Protein AF-0000000087560382 (afdb_homodimer)

pLDDT: mean 74.86, std 24.75, range [15.13, 96.69]

Secondary structure (DSSP, 8-state):
--TT-TT-GGGGGG-------------------------------------------------GGGGGGGS------HHHHHHHHHHHHHHHHHHHHHHTTTGGGTT--SS--------HHHHHHHHHHHHHHHHHHTT--HHHHHHHHHHHHHHHHHHHHHHHHHHHHHHHHHHT---HHHHHHHHHHHHHHHHHHHHHHHHHHHHHHHHHHHHHHHHHHHHHHHHHHS-HHHHHHS-HHHHHHIIIIIHHHHHHIIIIIHHHHHHHHHHHHHHHHHHHHH-HHHHHHHHHHHHHHHHHHHHHHHHHHHHHHHHHHHHHHHHHHHHHHHHTHHHHHHTT-HHHHHHHHHHHHHHHHHHHHHHHHHHHHHHHHHHHHHHHHHHHHHHHHHHHHHTTSS-HHHHHHHHHHHHHHHHHHHSHHHHHHHHHHHHHHHHHHHHHHHPPPSS---S---HHHHHHHHHHHHHS-TT----SEEEEEEEE--TT-SS-SEEEEEEEE-TT-EEEEEESTTSSHHHHHHHHTTSS--SEEEEEETTEEGGGS-HHHHHHHEEEE-SS----SEEHHHHHTTTPPP-EE-TTT--EE--HHHHHHHHHHHHHTT---SGGG-TT---TT-EESTTSBPPPHHHHHHHHHHHHHTT--SEEEEESTTTT--HHHHHHHHHHHHHHHHTSSEEEEE-S-HHHHHHTT--EEEEEETTEEEEEE-HHHHHH-TT-HHHHHHHHTT-------------/---------S-----------------------------------------------------GGGGSTTS------HHHHHHHHHHHHHHHHHHHHHHTTTGGGTT-SSS--------HHHHHHHHHHHHHHHHHHTT--HHHHHHHHHHHHHHHHHHHHHHHHHHHHHHHHHHT---HHHHHHHHHHHHHHHHHHHHHHHHHHHHHHHHHHHHHHHHHHHHHHHHHHS-HHHHHHS-HHHHHHIIIIIHHHHHHIIIIIHHHHHHHHHHHHHHHHHHHHH-HHHHHHHHHHHHHHHHHHHHHHHHHHHHHHHHHHHHHHHHHHHHHHHHTHHHHHHTT-HHHHHHHHHHHHHHHHHHHHHHHHHHHHHHHHHHHHHHHHHHHHHHHHHHHHHHTSS-HHHHHHHHHHHHHHHHHHHSHHHHHHHHHHHHHHHHHHHHHHHPPPSS---S---HHHHHHHHHHHHHS-TT----SEEEEEEEE--TT-SS-SEEEEEEEE-TT-EEEEEESTTSSHHHHHHHHTTSS--SEEEEEETTEEGGGS-HHHHHHHEEEE-SS----SEEHHHHHTTTPPP-EE-TTT--EE--HHHHHHHHHHHHHTT---SGGG-TT---TT-EESTTSBPPPHHHHHHHHHHHHHTT--SEEEEESTTTT--HHHHHHHHHHHHHHHHTSSEEEEE-S-HHHHHHTT--EEEEEETTEEEEEE-HHHHHH-TT-HHHHHHHHTT-------------

Solvent-accessible surface area (backbone atoms only — not comparable to full-atom values): 80606 Å² total; per-residue (Å²): 138,78,90,75,68,91,81,65,70,93,69,63,81,76,66,78,78,76,81,75,70,86,89,78,89,69,84,69,91,77,90,92,86,90,85,89,80,85,80,89,86,88,83,77,92,82,92,79,85,83,86,80,80,88,71,82,78,82,75,74,79,67,66,71,80,62,66,72,74,64,71,80,86,76,81,67,56,77,67,61,50,52,50,52,47,31,50,47,47,45,52,44,43,51,50,34,57,70,59,40,78,62,60,78,63,64,79,67,62,80,66,78,76,64,78,73,78,65,47,74,62,51,45,44,47,51,39,48,60,44,40,58,46,44,44,59,54,34,54,64,51,60,83,42,52,51,55,21,50,50,23,37,54,52,18,26,50,30,55,48,48,36,40,52,25,48,26,46,39,50,29,36,28,31,48,53,57,82,57,64,66,61,48,54,49,25,43,50,50,32,47,51,33,43,44,50,21,20,49,22,44,14,50,20,50,17,34,24,34,37,50,9,50,51,22,32,49,44,42,40,47,51,37,54,42,40,56,62,55,39,30,53,66,55,58,75,73,43,54,63,65,58,52,49,43,46,54,53,55,31,36,46,38,44,17,40,34,50,29,44,35,49,49,51,45,52,36,24,49,45,29,30,53,51,21,46,51,53,31,45,69,74,40,48,74,61,34,51,53,52,50,51,46,52,49,51,44,50,48,54,51,49,57,47,49,54,51,52,48,56,53,48,54,53,44,49,53,36,49,49,51,28,48,49,49,50,50,50,51,57,73,40,40,66,59,30,58,50,36,48,24,53,67,58,53,38,49,52,36,40,52,36,47,47,57,37,47,56,53,47,43,37,50,21,45,48,48,15,49,48,47,23,52,46,44,40,51,51,42,52,44,52,45,49,50,54,51,49,42,36,55,42,27,67,68,63,79,44,60,28,49,55,47,46,25,43,55,44,30,50,52,51,30,52,60,31,56,68,60,41,65,64,37,48,54,52,43,53,54,21,48,58,36,39,52,57,51,48,51,52,48,66,52,72,44,87,61,58,59,54,71,84,70,58,70,60,58,56,52,49,50,52,49,46,52,68,65,52,53,96,81,59,89,60,41,41,37,38,37,43,48,23,21,33,60,58,89,87,52,88,64,52,41,29,50,59,32,70,49,77,38,39,74,72,39,30,34,36,36,33,51,58,90,82,12,29,60,68,56,54,56,35,45,76,68,55,50,50,78,55,78,35,58,48,50,27,50,69,78,39,49,54,71,68,40,43,59,68,58,47,32,57,34,39,35,73,32,54,59,77,59,80,65,59,68,37,27,45,44,52,56,38,45,54,50,58,79,65,81,32,62,37,84,88,76,67,41,76,32,73,46,70,68,52,55,53,44,46,48,50,22,22,40,55,22,67,51,29,53,56,77,90,61,26,80,81,70,48,44,58,75,37,46,24,29,75,96,36,50,81,67,54,70,55,53,38,44,26,45,42,46,14,28,44,45,62,61,55,23,45,32,42,36,31,37,32,72,51,73,86,44,53,73,69,50,32,52,47,47,51,53,19,48,51,57,45,53,72,57,30,40,26,37,44,30,33,42,84,57,69,72,55,42,68,76,66,62,44,59,33,33,37,33,29,51,80,14,26,75,78,46,75,43,38,57,71,63,41,41,63,34,84,89,34,69,62,24,49,56,32,47,72,70,70,50,72,68,79,75,77,79,78,78,72,73,77,130,145,67,91,74,87,70,100,73,74,98,68,70,94,62,88,75,82,68,87,71,83,91,81,88,82,89,80,87,78,84,79,92,80,85,87,84,91,83,90,83,83,73,87,80,91,81,90,75,80,83,86,77,78,86,76,78,77,79,73,75,76,66,69,69,78,68,65,72,75,64,74,81,84,74,82,66,55,77,67,62,49,52,52,52,46,34,50,48,47,45,52,43,42,51,50,33,57,70,60,40,76,62,58,77,65,64,78,64,63,81,66,78,77,64,79,74,78,64,48,74,62,52,46,46,48,50,40,48,61,47,39,57,46,44,45,60,53,33,53,65,50,60,81,42,52,51,54,20,50,50,23,36,54,50,18,27,49,30,54,49,48,36,39,50,25,49,26,44,40,49,28,36,26,30,47,54,57,82,58,64,64,61,49,52,50,25,42,51,49,30,47,52,32,44,42,51,20,20,49,22,44,12,49,20,51,16,34,25,33,39,50,10,51,50,22,33,50,45,43,40,46,51,36,55,41,42,55,62,54,41,30,52,66,54,58,74,73,42,56,63,69,59,54,49,43,45,54,51,54,32,36,46,38,44,19,40,33,52,29,44,35,48,48,52,41,51,36,25,48,47,28,30,53,51,20,48,52,52,32,45,70,72,41,47,75,61,34,52,52,52,50,52,48,52,50,51,45,51,50,54,49,49,56,48,49,54,50,51,47,56,53,48,55,52,44,51,52,36,50,50,52,30,49,49,48,51,50,50,50,56,75,40,39,66,60,32,57,50,35,48,24,52,66,59,54,38,47,53,37,39,52,37,47,48,57,36,47,58,53,49,43,40,50,21,47,48,49,14,50,49,47,24,52,47,44,39,52,51,40,51,44,51,46,49,51,53,51,50,42,34,54,42,28,69,70,62,80,44,60,29,50,55,48,45,24,44,56,46,31,51,50,52,29,53,59,31,56,67,60,41,65,66,37,48,56,52,42,52,54,23,48,59,35,40,50,57,50,49,50,51,48,67,54,72,44,87,61,60,59,54,80,81,69,57,71,60,56,56,52,49,49,52,48,45,53,67,65,50,52,96,80,60,87,61,41,41,37,37,36,43,48,24,22,33,60,58,89,86,52,89,63,53,40,29,49,59,31,70,47,77,38,37,74,71,39,30,34,37,36,33,51,59,90,82,12,28,61,69,57,53,55,36,43,76,69,56,50,49,77,56,78,36,55,48,48,25,52,70,76,39,50,56,72,69,39,42,60,65,58,47,32,59,33,37,36,72,32,55,59,76,57,79,66,59,70,38,28,44,46,54,56,36,45,53,50,57,79,63,80,31,64,38,84,89,77,68,42,77,32,71,45,71,67,54,54,52,44,48,50,50,21,22,39,57,21,68,54,28,53,55,76,90,59,25,80,79,70,47,45,58,74,34,47,25,28,73,96,36,49,83,67,52,70,55,54,38,44,26,45,41,46,14,28,42,46,62,59,56,22,45,33,42,37,31,38,32,72,52,74,87,42,53,75,68,49,33,52,49,47,52,53,20,47,51,58,44,52,73,58,30,40,28,37,44,30,34,42,84,56,70,71,55,42,66,76,65,64,44,59,32,32,37,33,29,51,81,14,26,76,78,45,77,41,37,56,72,62,42,41,65,35,84,88,32,68,63,24,50,56,31,48,74,71,70,50,71,69,79,74,77,79,78,79,75,72,77,130

InterPro domains:
  IPR003439 ABC transporter-like, ATP-binding domain [PF00005] (494-659)
  IPR003439 ABC transporter-like, ATP-binding domain [PS50893] (477-731)
  IPR003593 AAA+ ATPase domain [SM00382] (503-708)
  IPR011527 ABC transporter type 1, transmembrane domain [PF00664] (149-414)
  IPR011527 ABC transporter type 1, transmembrane domain [PS50929] (148-429)
  IPR017871 ABC transporter-like, conserved site [PS00211] (631-645)
  IPR027417 P-loop containing nucleoside triphosphate hydrolase [G3DSA:3.40.50.300] (469-741)
  IPR027417 P-loop containing nucleoside triphosphate hydrolase [SSF52540] (474-730)
  IPR036640 ABC transporter type 1, transmembrane domain superfamily [G3DSA:1.20.1560.10] (129-449)
  IPR036640 ABC transporter type 1, transmembrane domain superfamily [SSF90123] (132-445)
  IPR039421 Type 1 protein exporter [PTHR43394] (123-733)

Radius of gyration: 41.23 Å; Cα contacts (8 Å, |Δi|>4): 1978; chains: 2; bounding box: 98×140×102 Å

Nearest PDB structures (foldseek):
  7y49-assembly1_A  TM=8.148E-01  e=1.114E-29  Homo sapiens
  5och-assembly1_B  TM=7.428E-01  e=2.844E-29  Homo sapiens
  6uzl-assembly1_B  TM=8.589E-01  e=5.697E-23  Escherichia coli
  8rf1-assembly1_B  TM=7.001E-01  e=9.310E-23  Bacillus subtilis
  6pzi-assembly1_G  TM=7.769E-01  e=1.878E-18  Cricetus cricetus

Structure (mmCIF, N/CA/C/O backbone):
data_AF-0000000087560382-model_v1
#
loop_
_entity.id
_entity.type
_entity.pdbx_description
1 polymer 'ABC transporter'
#
loop_
_atom_site.group_PDB
_atom_site.id
_atom_site.type_symbol
_atom_site.label_atom_id
_atom_site.label_alt_id
_atom_site.label_comp_id
_atom_site.label_asym_id
_atom_site.label_entity_id
_atom_site.label_seq_id
_atom_site.pdbx_PDB_ins_code
_atom_site.Cartn_x
_atom_site.Cartn_y
_atom_site.Cartn_z
_atom_site.occupancy
_atom_site.B_iso_or_equiv
_atom_site.auth_seq_id
_atom_site.auth_comp_id
_atom_site.auth_asym_id
_atom_site.auth_atom_id
_atom_site.pdbx_PDB_model_num
ATOM 1 N N . MET A 1 1 ? -41.844 -50 -11.758 1 15.48 1 MET A N 1
ATOM 2 C CA . MET A 1 1 ? -41.969 -50 -10.305 1 15.48 1 MET A CA 1
ATOM 3 C C . MET A 1 1 ? -40.594 -49.781 -9.656 1 15.48 1 MET A C 1
ATOM 5 O O . MET A 1 1 ? -40.5 -49.125 -8.625 1 15.48 1 MET A O 1
ATOM 9 N N . LYS A 1 2 ? -39.625 -50.594 -9.992 1 17.7 2 LYS A N 1
ATOM 10 C CA . LYS A 1 2 ? -38.469 -51.062 -9.219 1 17.7 2 LYS A CA 1
ATOM 11 C C . LYS A 1 2 ? -37.438 -49.969 -9.039 1 17.7 2 LYS A C 1
ATOM 13 O O . LYS A 1 2 ? -36.406 -50.188 -8.406 1 17.7 2 LYS A O 1
ATOM 18 N N . ARG A 1 3 ? -37.375 -49.094 -9.891 1 17.84 3 ARG A N 1
ATOM 19 C CA . ARG A 1 3 ? -36.156 -48.438 -10.398 1 17.84 3 ARG A CA 1
ATOM 20 C C . ARG A 1 3 ? -35.562 -47.5 -9.367 1 17.84 3 ARG A C 1
ATOM 22 O O . ARG A 1 3 ? -34.75 -46.625 -9.711 1 17.84 3 ARG A O 1
ATOM 29 N N . ARG A 1 4 ? -36.062 -47.438 -8.008 1 18.39 4 ARG A N 1
ATO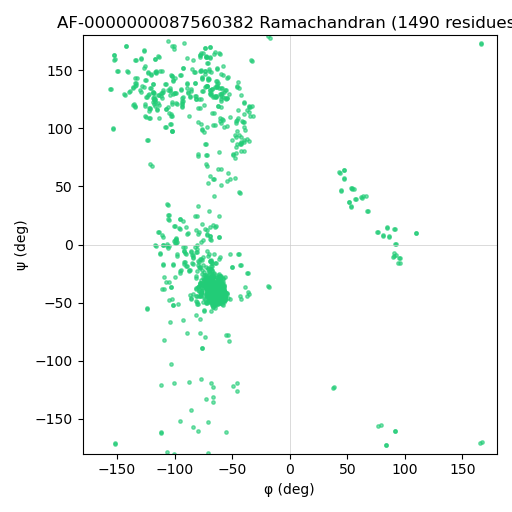M 30 C CA . ARG A 1 4 ? -36.188 -46.469 -6.922 1 18.39 4 ARG A CA 1
ATOM 31 C C . ARG A 1 4 ? -34.844 -46.281 -6.234 1 18.39 4 ARG A C 1
ATOM 33 O O . ARG A 1 4 ? -34.656 -45.312 -5.473 1 18.39 4 ARG A O 1
ATOM 40 N N . CYS A 1 5 ? -33.906 -47.281 -6.156 1 17.95 5 CYS A N 1
ATOM 41 C CA . CYS A 1 5 ? -33.156 -47.625 -4.949 1 17.95 5 CYS A CA 1
ATOM 42 C C . CYS A 1 5 ? -32.031 -46.625 -4.711 1 17.95 5 CYS A C 1
ATOM 44 O O . CYS A 1 5 ? -31.734 -46.281 -3.568 1 17.95 5 CYS A O 1
ATOM 46 N N . ILE A 1 6 ? -30.969 -46.5 -5.625 1 20.05 6 ILE A N 1
ATOM 47 C CA . ILE A 1 6 ? -29.594 -46.469 -5.145 1 20.05 6 ILE A CA 1
ATOM 48 C C . ILE A 1 6 ? -29.25 -45.062 -4.613 1 20.05 6 ILE A C 1
ATOM 50 O O . ILE A 1 6 ? -28.078 -44.688 -4.602 1 20.05 6 ILE A O 1
ATOM 54 N N . ALA A 1 7 ? -30.188 -44.125 -4.457 1 20.8 7 ALA A N 1
ATOM 55 C CA . ALA A 1 7 ? -29.984 -42.688 -4.227 1 20.8 7 ALA A CA 1
ATOM 56 C C . ALA A 1 7 ? -29.391 -42.438 -2.846 1 20.8 7 ALA A C 1
ATOM 58 O O . ALA A 1 7 ? -29.078 -41.281 -2.504 1 20.8 7 ALA A O 1
ATOM 59 N N . LEU A 1 8 ? -29.516 -43.406 -1.811 1 19.41 8 LEU A N 1
ATOM 60 C CA . LEU A 1 8 ? -29.656 -43.156 -0.381 1 19.41 8 LEU A CA 1
ATOM 61 C C . LEU A 1 8 ? -28.312 -42.75 0.234 1 19.41 8 LEU A C 1
ATOM 63 O O . LEU A 1 8 ? -28.266 -42.125 1.292 1 19.41 8 LEU A O 1
ATOM 67 N N . VAL A 1 9 ? -27.125 -43.375 -0.173 1 19.03 9 VAL A N 1
ATOM 68 C CA . VAL A 1 9 ? -26.188 -43.719 0.882 1 19.03 9 VAL A CA 1
ATOM 69 C C . VAL A 1 9 ? -25.594 -42.469 1.499 1 19.03 9 VAL A C 1
ATOM 71 O O . VAL A 1 9 ? -25.422 -42.375 2.719 1 19.03 9 VAL A O 1
ATOM 74 N N . LEU A 1 10 ? -24.938 -41.562 0.763 1 19.39 10 LEU A N 1
ATOM 75 C CA . LEU A 1 10 ? -23.828 -40.844 1.377 1 19.39 10 LEU A CA 1
ATOM 76 C C . LEU A 1 10 ? -24.328 -39.844 2.393 1 19.39 10 LEU A C 1
ATOM 78 O O . LEU A 1 10 ? -23.641 -38.844 2.684 1 19.39 10 LEU A O 1
ATOM 82 N N . ALA A 1 11 ? -25.594 -39.875 2.805 1 21 11 ALA A N 1
ATOM 83 C CA . ALA A 1 11 ? -26.344 -38.969 3.676 1 21 11 ALA A CA 1
ATOM 84 C C . ALA A 1 11 ? -25.75 -38.938 5.082 1 21 11 ALA A C 1
ATOM 86 O O . ALA A 1 11 ? -26.125 -38.094 5.906 1 21 11 ALA A O 1
ATOM 87 N N . SER A 1 12 ? -25.188 -40.094 5.586 1 20.44 12 SER A N 1
ATOM 88 C CA . SER A 1 12 ? -25.375 -40.5 6.98 1 20.44 12 SER A CA 1
ATOM 89 C C . SER A 1 12 ? -24.719 -39.5 7.922 1 20.44 12 SER A C 1
ATOM 91 O O . SER A 1 12 ? -25.062 -39.406 9.102 1 20.44 12 SER A O 1
ATOM 93 N N . VAL A 1 13 ? -23.438 -39.188 7.789 1 19.92 13 VAL A N 1
ATOM 94 C CA . VAL A 1 13 ? -22.703 -39.094 9.047 1 19.92 13 VAL A CA 1
ATOM 95 C C . VAL A 1 13 ? -23.172 -37.875 9.844 1 19.92 13 VAL A C 1
ATOM 97 O O . VAL A 1 13 ? -22.828 -37.719 11.008 1 19.92 13 VAL A O 1
ATOM 100 N N . SER A 1 14 ? -23.781 -36.875 9.258 1 19.39 14 SER A N 1
ATOM 101 C CA . SER A 1 14 ? -23.672 -35.625 10 1 19.39 14 SER A CA 1
ATOM 102 C C . SER A 1 14 ? -24.656 -35.594 11.156 1 19.39 14 SER A C 1
ATOM 104 O O . SER A 1 14 ? -24.984 -34.5 11.664 1 19.39 14 SER A O 1
ATOM 106 N N . SER A 1 15 ? -25.328 -36.656 11.531 1 19.64 15 SER A N 1
ATOM 107 C CA . SER A 1 15 ? -26.453 -36.438 12.414 1 19.64 15 SER A CA 1
ATOM 108 C C . SER A 1 15 ? -26 -36 13.812 1 19.64 15 SER A C 1
ATOM 110 O O . SER A 1 15 ? -26.484 -36.531 14.812 1 19.64 15 SER A O 1
ATOM 112 N N . VAL A 1 16 ? -24.844 -35.594 14.07 1 18.38 16 VAL A N 1
ATOM 113 C CA . VAL A 1 16 ? -24.594 -35.531 15.5 1 18.38 16 VAL A CA 1
ATOM 114 C C . VAL A 1 16 ? -25.766 -34.875 16.203 1 18.38 16 VAL A C 1
ATOM 116 O O . VAL A 1 16 ? -26.375 -33.938 15.664 1 18.38 16 VAL A O 1
ATOM 119 N N . SER A 1 17 ? -26.219 -35.469 17.406 1 17.28 17 SER A N 1
ATOM 120 C CA . SER A 1 17 ? -27.172 -35.531 18.5 1 17.28 17 SER A CA 1
ATOM 121 C C . SER A 1 17 ? -27.344 -34.156 19.172 1 17.28 17 SER A C 1
ATOM 123 O O . SER A 1 17 ? -26.359 -33.5 19.469 1 17.28 17 SER A O 1
ATOM 125 N N . ALA A 1 18 ? -28.516 -33.5 19 1 19.22 18 ALA A N 1
ATOM 126 C CA . ALA A 1 18 ? -29.188 -32.344 19.594 1 19.22 18 ALA A CA 1
ATOM 127 C C . ALA A 1 18 ? -29.25 -32.469 21.125 1 19.22 18 ALA A C 1
ATOM 129 O O . ALA A 1 18 ? -29.828 -31.625 21.797 1 19.22 18 ALA A O 1
ATOM 130 N N . TYR A 1 19 ? -28.891 -33.562 21.734 1 17.22 19 TYR A N 1
ATOM 131 C CA . TYR A 1 19 ? -29.531 -33.688 23.031 1 17.22 19 TYR A CA 1
ATOM 132 C C . TYR A 1 19 ? -29.125 -32.531 23.953 1 17.22 19 TYR A C 1
ATOM 134 O O . TYR A 1 19 ? -27.969 -32.438 24.344 1 17.22 19 TYR A O 1
ATOM 142 N N . THR A 1 20 ? -29.766 -31.375 23.75 1 17.59 20 THR A N 1
ATOM 143 C CA . THR A 1 20 ? -29.703 -30.266 24.688 1 17.59 20 THR A CA 1
ATOM 144 C C . THR A 1 20 ? -30.234 -30.688 26.062 1 17.59 20 THR A C 1
ATOM 146 O O . THR A 1 20 ? -31.438 -30.672 26.297 1 17.59 20 THR A O 1
ATOM 149 N N . GLN A 1 21 ? -29.844 -31.719 26.688 1 15.62 21 GLN A N 1
ATOM 150 C CA . GLN A 1 21 ? -30.484 -32 27.969 1 15.62 21 GLN A CA 1
ATOM 151 C C . GLN A 1 21 ? -30.375 -30.828 28.922 1 15.62 21 GLN A C 1
ATOM 153 O O . GLN A 1 21 ? -31.359 -30.422 29.531 1 15.62 21 GLN A O 1
ATOM 158 N N . SER A 1 22 ? -29.203 -30.594 29.594 1 15.98 22 SER A N 1
ATOM 159 C CA . SER A 1 22 ? -29.188 -30.844 31.031 1 15.98 22 SER A CA 1
ATOM 160 C C . SER A 1 22 ? -29.891 -29.719 31.797 1 15.98 22 SER A C 1
ATOM 162 O O . SER A 1 22 ? -30.828 -29.969 32.562 1 15.98 22 SER A O 1
ATOM 164 N N . ILE A 1 23 ? -29.062 -28.938 32.688 1 16.17 23 ILE A N 1
ATOM 165 C CA . ILE A 1 23 ? -28.875 -28.891 34.125 1 16.17 23 ILE A CA 1
ATOM 166 C C . ILE A 1 23 ? -29.656 -27.703 34.719 1 16.17 23 ILE A C 1
ATOM 168 O O . ILE A 1 23 ? -29.906 -26.719 34 1 16.17 23 ILE A O 1
ATOM 172 N N . GLY A 1 24 ? -29.844 -27.594 36.188 1 16.41 24 GLY A N 1
ATOM 173 C CA . GLY A 1 24 ? -30.547 -27.344 37.438 1 16.41 24 GLY A CA 1
ATOM 174 C C . GLY A 1 24 ? -30.359 -25.938 37.969 1 16.41 24 GLY A C 1
ATOM 175 O O . GLY A 1 24 ? -31.156 -25.453 38.781 1 16.41 24 GLY A O 1
ATOM 176 N N . VAL A 1 25 ? -29.281 -25.078 37.625 1 15.86 25 VAL A N 1
ATOM 177 C CA . VAL A 1 25 ? -28.734 -24.516 38.844 1 15.86 25 VAL A CA 1
ATOM 178 C C . VAL A 1 25 ? -29.672 -23.438 39.406 1 15.86 25 VAL A C 1
ATOM 180 O O . VAL A 1 25 ? -30.016 -22.5 38.656 1 15.86 25 VAL A O 1
ATOM 183 N N . ARG A 1 26 ? -30.25 -23.484 40.625 1 15.99 26 ARG A N 1
ATOM 184 C CA . ARG A 1 26 ? -31.047 -22.781 41.625 1 15.99 26 ARG A CA 1
ATOM 185 C C . ARG A 1 26 ? -30.297 -21.578 42.188 1 15.99 26 ARG A C 1
ATOM 187 O O . ARG A 1 26 ? -30.875 -20.719 42.844 1 15.99 26 ARG A O 1
ATOM 194 N N . ARG A 1 27 ? -28.922 -21.234 41.938 1 15.52 27 ARG A N 1
ATOM 195 C CA . ARG A 1 27 ? -28.5 -20.688 43.219 1 15.52 27 ARG A CA 1
ATOM 196 C C . ARG A 1 27 ? -29.359 -19.5 43.625 1 15.52 27 ARG A C 1
ATOM 198 O O . ARG A 1 27 ? -29.875 -18.781 42.781 1 15.52 27 ARG A O 1
ATOM 205 N N . GLU A 1 28 ? -29.438 -19.281 45 1 16.17 28 GLU A N 1
ATOM 206 C CA . GLU A 1 28 ? -30.047 -18.609 46.156 1 16.17 28 GLU A CA 1
ATOM 207 C C . GLU A 1 28 ? -29.469 -17.219 46.344 1 16.17 28 GLU A C 1
ATOM 209 O O . GLU A 1 28 ? -29.984 -16.422 47.125 1 16.17 28 GLU A O 1
ATOM 214 N N . LEU A 1 29 ? -28.703 -16.625 45.375 1 16.55 29 LEU A N 1
ATOM 215 C CA . LEU A 1 29 ? -27.906 -15.672 46.156 1 16.55 29 LEU A CA 1
ATOM 216 C C . LEU A 1 29 ? -28.797 -14.789 47.031 1 16.55 29 LEU A C 1
ATOM 218 O O . LEU A 1 29 ? -29.75 -14.195 46.531 1 16.55 29 LEU A O 1
ATOM 222 N N . SER A 1 30 ? -28.328 -14.789 48.344 1 15.21 30 SER A N 1
ATOM 223 C CA . SER A 1 30 ? -28.75 -14.352 49.656 1 15.21 30 SER A CA 1
ATOM 224 C C . SER A 1 30 ? -28.609 -12.844 49.812 1 15.21 30 SER A C 1
ATOM 226 O O . SER A 1 30 ? -29.578 -12.156 50.188 1 15.21 30 SER A O 1
ATOM 228 N N . SER A 1 31 ? -27.297 -12.422 50.312 1 15.13 31 SER A N 1
ATOM 229 C CA . SER A 1 31 ? -27.141 -11.898 51.688 1 15.13 31 SER A CA 1
ATOM 230 C C . SER A 1 31 ? -27.469 -10.406 51.719 1 15.13 31 SER A C 1
ATOM 232 O O . SER A 1 31 ? -27.5 -9.734 50.688 1 15.13 31 SER A O 1
ATOM 234 N N . SER A 1 32 ? -26.812 -9.703 52.906 1 15.79 32 SER A N 1
ATOM 235 C CA . SER A 1 32 ? -27.078 -8.938 54.125 1 15.79 32 SER A CA 1
ATOM 236 C C . SER A 1 32 ? -26.719 -7.473 53.938 1 15.79 32 SER A C 1
ATOM 238 O O . SER A 1 32 ? -25.969 -7.121 53.031 1 15.79 32 SER A O 1
ATOM 240 N N . ALA A 1 33 ? -26.906 -6.555 55.094 1 17.62 33 ALA A N 1
ATOM 241 C CA . ALA A 1 33 ? -27.375 -5.262 55.594 1 17.62 33 ALA A CA 1
ATOM 242 C C . ALA A 1 33 ? -26.234 -4.27 55.719 1 17.62 33 ALA A C 1
ATOM 244 O O . ALA A 1 33 ? -26.359 -3.104 55.344 1 17.62 33 ALA A O 1
ATOM 245 N N . ALA A 1 34 ? -24.984 -4.66 56.469 1 15.91 34 ALA A N 1
ATOM 246 C CA . ALA A 1 34 ? -24.844 -3.828 57.656 1 15.91 34 ALA A CA 1
ATOM 247 C C . ALA A 1 34 ? -24.141 -2.514 57.344 1 15.91 34 ALA A C 1
ATOM 249 O O . ALA A 1 34 ? -23.516 -2.387 56.281 1 15.91 34 ALA A O 1
ATOM 250 N N . ALA A 1 35 ? -23.219 -2.014 58.375 1 16.72 35 ALA A N 1
ATOM 251 C CA . ALA A 1 35 ? -23.188 -0.853 59.281 1 16.72 35 ALA A CA 1
ATOM 252 C C . ALA A 1 35 ? -22.094 0.13 58.844 1 16.72 35 ALA A C 1
ATOM 254 O O . ALA A 1 35 ? -22.359 1.319 58.656 1 16.72 35 ALA A O 1
ATOM 255 N N . THR A 1 36 ? -20.734 -0.181 59.281 1 16.58 36 THR A N 1
ATOM 256 C CA . THR A 1 36 ? -20.188 0.699 60.312 1 16.58 36 THR A CA 1
ATOM 257 C C . THR A 1 36 ? -19.359 1.815 59.688 1 16.58 36 THR A C 1
ATOM 259 O O . THR A 1 36 ? -18.953 1.722 58.531 1 16.58 36 THR A O 1
ATOM 262 N N . HIS A 1 37 ? -18.25 2.373 60.531 1 18.12 37 HIS A N 1
ATOM 263 C CA . HIS A 1 37 ? -17.781 3.619 61.125 1 18.12 37 HIS A CA 1
ATOM 264 C C . HIS A 1 37 ? -16.469 4.07 60.5 1 18.12 37 HIS A C 1
ATOM 266 O O . HIS A 1 37 ? -15.578 3.256 60.25 1 18.12 37 HIS A O 1
ATOM 272 N N . HIS A 1 38 ? -16.281 5.09 59.688 1 17.67 38 HIS A N 1
ATOM 273 C CA . HIS A 1 38 ? -15.242 5.648 58.844 1 17.67 38 HIS A CA 1
ATOM 274 C C . HIS A 1 38 ? -14.102 6.219 59.688 1 17.67 38 HIS A C 1
ATOM 276 O O . HIS A 1 38 ? -13.648 7.34 59.438 1 17.67 38 HIS A O 1
ATOM 282 N N . PRO A 1 39 ? -13.438 5.312 60.562 1 16.12 39 PRO A N 1
ATOM 283 C CA . PRO A 1 39 ? -12.656 6.172 61.438 1 16.12 39 PRO A CA 1
ATOM 284 C C . PRO A 1 39 ? -11.531 6.91 60.75 1 16.12 39 PRO A C 1
ATOM 286 O O . PRO A 1 39 ? -11.242 6.625 59.562 1 16.12 39 PRO A O 1
ATOM 289 N N . THR A 1 40 ? -10.234 6.918 61.469 1 17.53 40 THR A N 1
ATOM 290 C CA . THR A 1 40 ? -9.336 7.852 62.125 1 17.53 40 THR A CA 1
ATOM 291 C C . THR A 1 40 ? -8.094 8.117 61.281 1 17.53 40 THR A C 1
ATOM 293 O O . THR A 1 40 ? -7.758 7.312 60.406 1 17.53 40 THR A O 1
ATOM 296 N N . LEU A 1 41 ? -7.086 9.078 61.656 1 18.33 41 LEU A N 1
ATOM 297 C CA . LEU A 1 41 ? -6.191 10.188 61.344 1 18.33 41 LEU A CA 1
ATOM 298 C C . LEU A 1 41 ? -4.773 9.688 61.094 1 18.33 41 LEU A C 1
ATOM 300 O O . LEU A 1 41 ? -4.055 10.234 60.25 1 18.33 41 LEU A O 1
ATOM 304 N N . ARG A 1 42 ? -4.215 8.484 61.688 1 16.64 42 ARG A N 1
ATOM 305 C CA . ARG A 1 42 ? -2.957 8.766 62.375 1 16.64 42 ARG A CA 1
ATOM 306 C C . ARG A 1 42 ? -1.785 8.742 61.406 1 16.64 42 ARG A C 1
ATOM 308 O O . ARG A 1 42 ? -1.804 8.008 60.406 1 16.64 42 ARG A O 1
ATOM 315 N N . HIS A 1 43 ? -0.625 9.531 61.625 1 18.72 43 HIS A N 1
ATOM 316 C CA . HIS A 1 43 ? 0.552 10.305 61.219 1 18.72 43 HIS A CA 1
ATOM 317 C C . HIS A 1 43 ? 1.77 9.398 61.062 1 18.72 43 HIS A C 1
ATOM 319 O O . HIS A 1 43 ? 2.742 9.773 60.406 1 18.72 43 HIS A O 1
ATOM 325 N N . HIS A 1 44 ? 1.931 8.133 61.656 1 15.78 44 HIS A N 1
ATOM 326 C CA . HIS A 1 44 ? 3.213 8.039 62.344 1 15.78 44 HIS A CA 1
ATOM 327 C C . HIS A 1 44 ? 4.34 7.715 61.375 1 15.78 44 HIS A C 1
ATOM 329 O O . HIS A 1 44 ? 5.434 8.281 61.469 1 15.78 44 HIS A O 1
ATOM 335 N N . SER A 1 45 ? 4.43 6.531 60.562 1 16.25 45 SER A N 1
ATOM 336 C CA . SER A 1 45 ? 5.488 5.609 60.969 1 16.25 45 SER A CA 1
ATOM 337 C C . SER A 1 45 ? 6.828 6.012 60.375 1 16.25 45 SER A C 1
ATOM 339 O O . SER A 1 45 ? 6.875 6.578 59.281 1 16.25 45 SER A O 1
ATOM 341 N N . ARG A 1 46 ? 8.039 5.559 60.969 1 17.39 46 ARG A N 1
ATOM 342 C CA . ARG A 1 46 ? 9.445 5.762 61.312 1 17.39 46 ARG A CA 1
ATOM 343 C C . ARG A 1 46 ? 10.344 5.258 60.188 1 17.39 46 ARG A C 1
ATOM 345 O O . ARG A 1 46 ? 11.266 5.961 59.75 1 17.39 46 ARG A O 1
ATOM 352 N N . ASN A 1 47 ? 10.562 3.848 60 1 16.88 47 ASN A N 1
ATOM 353 C CA . ASN A 1 47 ? 11.875 3.264 60.25 1 16.88 47 ASN A CA 1
ATOM 354 C C . ASN A 1 47 ? 12.742 3.299 58.969 1 16.88 47 ASN A C 1
ATOM 356 O O . ASN A 1 47 ? 12.25 3.039 57.875 1 16.88 47 ASN A O 1
ATOM 360 N N . LEU A 1 48 ? 14.094 3.711 58.938 1 18.17 48 LEU A N 1
ATOM 361 C CA . LEU A 1 48 ? 15.297 4.191 58.281 1 18.17 48 LEU A CA 1
ATOM 362 C C . LEU A 1 48 ? 16.031 3.043 57.594 1 18.17 48 LEU A C 1
ATOM 364 O O . LEU A 1 48 ? 16.891 3.273 56.719 1 18.17 48 LEU A O 1
ATOM 368 N N . ARG A 1 49 ? 15.867 1.682 57.969 1 17.12 49 ARG A N 1
ATOM 369 C CA . ARG A 1 49 ? 17.188 1.096 58.156 1 17.12 49 ARG A CA 1
ATOM 370 C C . ARG A 1 49 ? 17.891 0.891 56.812 1 17.12 49 ARG A C 1
ATOM 372 O O . ARG A 1 49 ? 17.266 1.02 55.75 1 17.12 49 ARG A O 1
ATOM 379 N N . HIS A 1 50 ? 18.531 -0.403 56.562 1 19.02 50 HIS A N 1
ATOM 380 C CA . HIS A 1 50 ? 19.859 -0.955 56.375 1 19.02 50 HIS A CA 1
ATOM 381 C C . HIS A 1 50 ? 20.094 -1.295 54.906 1 19.02 50 HIS A C 1
ATOM 383 O O . HIS A 1 50 ? 19.219 -1.867 54.25 1 19.02 50 HIS A O 1
ATOM 389 N N . PHE A 1 51 ? 21.094 -0.685 54.156 1 19.36 51 PHE A N 1
ATOM 390 C CA . PHE A 1 51 ? 21.688 -0.528 52.844 1 19.36 51 PHE A CA 1
ATOM 391 C C . PHE A 1 51 ? 22.391 -1.809 52.406 1 19.36 51 PHE A C 1
ATOM 393 O O . PHE A 1 51 ? 23.625 -1.881 52.406 1 19.36 51 PHE A O 1
ATOM 400 N N . SER A 1 52 ? 21.969 -3.07 52.844 1 18.02 52 SER A N 1
ATOM 401 C CA . SER A 1 52 ? 22.969 -4.113 52.688 1 18.02 52 SER A CA 1
ATOM 402 C C . SER A 1 52 ? 23.359 -4.309 51.219 1 18.02 52 SER A C 1
ATOM 404 O O . SER A 1 52 ? 22.609 -3.941 50.312 1 18.02 52 SER A O 1
ATOM 406 N N . SER A 1 53 ? 24.641 -5.109 50.875 1 20.25 53 SER A N 1
ATOM 407 C CA . SER A 1 53 ? 25.828 -5.328 50.062 1 20.25 53 SER A CA 1
ATOM 408 C C . SER A 1 53 ? 25.547 -6.293 48.906 1 20.25 53 SER A C 1
ATOM 410 O O . SER A 1 53 ? 26.469 -6.723 48.219 1 20.25 53 SER A O 1
ATOM 412 N N . CYS A 1 54 ? 24.375 -6.613 48.375 1 18.44 54 CYS A N 1
ATOM 413 C CA . CYS A 1 54 ? 24.188 -7.891 47.688 1 18.44 54 CYS A CA 1
ATOM 414 C C . CYS A 1 54 ? 25.031 -7.949 46.406 1 18.44 54 CYS A C 1
ATOM 416 O O . CYS A 1 54 ? 24.812 -7.16 45.5 1 18.44 54 CYS A O 1
ATOM 418 N N . ARG A 1 55 ? 26.25 -8.68 46.312 1 19.36 55 ARG A N 1
ATOM 419 C CA . ARG A 1 55 ? 27.344 -9.039 45.406 1 19.36 55 ARG A CA 1
ATOM 420 C C . ARG A 1 55 ? 26.828 -9.953 44.312 1 19.36 55 ARG A C 1
ATOM 422 O O . ARG A 1 55 ? 27.609 -10.43 43.469 1 19.36 55 ARG A O 1
ATOM 429 N N . ARG A 1 56 ? 25.562 -10.375 44.062 1 19.53 56 ARG A N 1
ATOM 430 C CA . ARG A 1 56 ? 25.469 -11.703 43.469 1 19.53 56 ARG A CA 1
ATOM 431 C C . ARG A 1 56 ? 26.172 -11.75 42.125 1 19.53 56 ARG A C 1
ATOM 433 O O . ARG A 1 56 ? 26.125 -10.781 41.375 1 19.53 56 ARG A O 1
ATOM 440 N N . ARG A 1 57 ? 27 -12.867 41.906 1 19.44 57 ARG A N 1
ATOM 441 C CA . ARG A 1 57 ? 27.891 -13.484 40.938 1 19.44 57 ARG A CA 1
ATOM 442 C C . ARG A 1 57 ? 27.156 -13.727 39.594 1 19.44 57 ARG A C 1
ATOM 444 O O . ARG A 1 57 ? 26.078 -14.297 39.594 1 19.44 57 ARG A O 1
ATOM 451 N N . ILE A 1 58 ? 27.375 -12.898 38.656 1 20.81 58 ILE A N 1
ATOM 452 C CA . ILE A 1 58 ? 26.938 -12.859 37.25 1 20.81 58 ILE A CA 1
ATOM 453 C C . ILE A 1 58 ? 27.328 -14.156 36.562 1 20.81 58 ILE A C 1
ATOM 455 O O . ILE A 1 58 ? 28.516 -14.414 36.312 1 20.81 58 ILE A O 1
ATOM 459 N N . GLY A 1 59 ? 26.891 -15.398 37.156 1 21.48 59 GLY A N 1
ATOM 460 C CA . GLY A 1 59 ? 27.25 -16.656 36.531 1 21.48 59 GLY A CA 1
ATOM 461 C C . GLY A 1 59 ? 27.047 -16.656 35.031 1 21.48 59 GLY A C 1
ATOM 462 O O . GLY A 1 59 ? 26.109 -16.031 34.531 1 21.48 59 GLY A O 1
ATOM 463 N N . GLY A 1 60 ? 28.156 -16.797 34.219 1 23.58 60 GLY A N 1
ATOM 464 C CA . GLY A 1 60 ? 28.516 -16.891 32.812 1 23.58 60 GLY A CA 1
ATOM 465 C C . GLY A 1 60 ? 27.734 -17.938 32.062 1 23.58 60 GLY A C 1
ATOM 466 O O . GLY A 1 60 ? 27.891 -19.141 32.344 1 23.58 60 GLY A O 1
ATOM 467 N N . ARG A 1 61 ? 26.422 -17.922 32.031 1 24.06 61 ARG A N 1
ATOM 468 C CA . ARG A 1 61 ? 25.734 -19.031 31.391 1 24.06 61 ARG A CA 1
ATOM 469 C C . ARG A 1 61 ? 26.359 -19.328 30.031 1 24.06 61 ARG A C 1
ATOM 471 O O . ARG A 1 61 ? 26.469 -18.438 29.172 1 24.06 61 ARG A O 1
ATOM 478 N N . GLU A 1 62 ? 27.328 -20.312 30.062 1 25.7 62 GLU A N 1
ATOM 479 C CA . GLU A 1 62 ? 28.047 -20.953 28.953 1 25.7 62 GLU A CA 1
ATOM 480 C C . GLU A 1 62 ? 27.125 -21.219 27.766 1 25.7 62 GLU A C 1
ATOM 482 O O . GLU A 1 62 ? 25.969 -21.625 27.953 1 25.7 62 GLU A O 1
ATOM 487 N N . PRO A 1 63 ? 27.391 -20.5 26.688 1 25.52 63 PRO A N 1
ATOM 488 C CA . PRO A 1 63 ? 26.641 -20.734 25.453 1 25.52 63 PRO A CA 1
ATOM 489 C C . PRO A 1 63 ? 26.516 -22.203 25.109 1 25.52 63 PRO A C 1
ATOM 491 O O . PRO A 1 63 ? 27.484 -22.969 25.219 1 25.52 63 PRO A O 1
ATOM 494 N N . LEU A 1 64 ? 25.344 -22.781 25.484 1 25.88 64 LEU A N 1
ATOM 495 C CA . LEU A 1 64 ? 25.062 -24.203 25.328 1 25.88 64 LEU A CA 1
ATOM 496 C C . LEU A 1 64 ? 25.656 -24.734 24.031 1 25.88 64 LEU A C 1
ATOM 498 O O . LEU A 1 64 ? 26.031 -25.906 23.953 1 25.88 64 LEU A O 1
ATOM 502 N N . LEU A 1 65 ? 25.453 -23.922 22.984 1 26.17 65 LEU A N 1
ATOM 503 C CA . LEU A 1 65 ? 25.703 -24.641 21.734 1 26.17 65 LEU A CA 1
ATOM 504 C C . LEU A 1 65 ? 27.188 -24.938 21.562 1 26.17 65 LEU A C 1
ATOM 506 O O . LEU A 1 65 ? 27.625 -25.375 20.5 1 26.17 65 LEU A O 1
ATOM 510 N N . GLN A 1 66 ? 28 -24.359 22.469 1 29.25 66 GLN A N 1
ATOM 511 C CA . GLN A 1 66 ? 29.438 -24.547 22.281 1 29.25 66 GLN A CA 1
ATOM 512 C C . GLN A 1 66 ? 29.797 -26.031 22.328 1 29.25 66 GLN A C 1
ATOM 514 O O . GLN A 1 66 ? 30.969 -26.391 22.125 1 29.25 66 GLN A O 1
ATOM 519 N N . SER A 1 67 ? 29.016 -26.766 23.078 1 28.95 67 SER A N 1
ATOM 520 C CA . SER A 1 67 ? 29.672 -28.016 23.469 1 28.95 67 SER A CA 1
ATOM 521 C C . SER A 1 67 ? 29.969 -28.891 22.25 1 28.95 67 SER A C 1
ATOM 523 O O . SER A 1 67 ? 30.75 -29.844 22.344 1 28.95 67 SER A O 1
ATOM 525 N N . LEU A 1 68 ? 29.062 -28.891 21.266 1 24.72 68 LEU A N 1
ATOM 526 C CA . LEU A 1 68 ? 29.266 -30.141 20.531 1 24.72 68 LEU A CA 1
ATOM 527 C C . LEU A 1 68 ? 30.484 -30.062 19.641 1 24.72 68 LEU A C 1
ATOM 529 O O . LEU A 1 68 ? 30.922 -31.078 19.078 1 24.72 68 LEU A O 1
ATOM 533 N N . SER A 1 69 ? 30.734 -28.891 19.016 1 27.22 69 SER A N 1
ATOM 534 C CA . SER A 1 69 ? 31.656 -29.047 17.891 1 27.22 69 SER A CA 1
ATOM 535 C C . SER A 1 69 ? 33.094 -29.109 18.359 1 27.22 69 SER A C 1
ATOM 537 O O . SER A 1 69 ? 33.875 -28.188 18.109 1 27.22 69 SER A O 1
ATOM 539 N N . SER A 1 70 ? 33.406 -29.469 19.5 1 28.06 70 SER A N 1
ATOM 540 C CA . SER A 1 70 ? 34.844 -29.344 19.719 1 28.06 70 SER A CA 1
ATOM 541 C C . SER A 1 70 ? 35.625 -30.125 18.672 1 28.06 70 SER A C 1
ATOM 543 O O . SER A 1 70 ? 36.875 -30.156 18.719 1 28.06 70 SER A O 1
ATOM 545 N N . SER A 1 71 ? 34.969 -31.25 18.125 1 26.23 71 SER A N 1
ATOM 546 C CA . SER A 1 71 ? 36.062 -32.156 17.734 1 26.23 71 SER A CA 1
ATOM 547 C C . SER A 1 71 ? 36.875 -31.547 16.594 1 26.23 71 SER A C 1
ATOM 549 O O . SER A 1 71 ? 38.094 -31.406 16.703 1 26.23 71 SER A O 1
ATOM 551 N N . ASN A 1 72 ? 37.125 -32.438 15.461 1 27.62 72 ASN A N 1
ATOM 552 C CA . ASN A 1 72 ? 38.25 -32.531 14.539 1 27.62 72 ASN A CA 1
ATOM 553 C C . ASN A 1 72 ? 38.25 -31.375 13.547 1 27.62 72 ASN A C 1
ATOM 555 O O . ASN A 1 72 ? 37.219 -30.781 13.297 1 27.62 72 ASN A O 1
ATOM 559 N N . GLY A 1 73 ? 39.469 -30.828 13.055 1 30.47 73 GLY A N 1
ATOM 560 C CA . GLY A 1 73 ? 40.094 -29.844 12.188 1 30.47 73 GLY A CA 1
ATOM 561 C C . GLY A 1 73 ? 39.438 -29.75 10.82 1 30.47 73 GLY A C 1
ATOM 562 O O . GLY A 1 73 ? 40.031 -29.25 9.867 1 30.47 73 GLY A O 1
ATOM 563 N N . ASP A 1 74 ? 38.469 -30.672 10.461 1 31.59 74 ASP A N 1
ATOM 564 C CA . ASP A 1 74 ? 38.219 -30.641 9.023 1 31.59 74 ASP A CA 1
ATOM 565 C C . ASP A 1 74 ? 37.562 -29.328 8.602 1 31.59 74 ASP A C 1
ATOM 567 O O . ASP A 1 74 ? 36.656 -28.859 9.273 1 31.59 74 ASP A O 1
ATOM 571 N N . SER A 1 75 ? 38.312 -28.469 7.793 1 31.83 75 SER A N 1
ATOM 572 C CA . SER A 1 75 ? 38.094 -27.203 7.09 1 31.83 75 SER A CA 1
ATOM 573 C C . SER A 1 75 ? 36.75 -27.172 6.375 1 31.83 75 SER A C 1
ATOM 575 O O . SER A 1 75 ? 36.656 -27.547 5.203 1 31.83 75 SER A O 1
ATOM 577 N N . PHE A 1 76 ? 35.781 -27.594 7 1 33.22 76 PHE A N 1
ATOM 578 C CA . PHE A 1 76 ? 34.531 -27.375 6.293 1 33.22 76 PHE A CA 1
ATOM 579 C C . PHE A 1 76 ? 34.281 -25.891 6.055 1 33.22 76 PHE A C 1
ATOM 581 O O . PHE A 1 76 ? 34.438 -25.078 6.965 1 33.22 76 PHE A O 1
ATOM 588 N N . THR A 1 77 ? 34.469 -25.5 4.777 1 38.81 77 THR A N 1
ATOM 589 C CA . THR A 1 77 ? 34.219 -24.125 4.348 1 38.81 77 THR A CA 1
ATOM 590 C C . THR A 1 77 ? 32.875 -23.625 4.918 1 38.81 77 THR A C 1
ATOM 592 O O . THR A 1 77 ? 31.953 -24.422 5.125 1 38.81 77 THR A O 1
ATOM 595 N N . PRO A 1 78 ? 32.844 -22.406 5.445 1 39.12 78 PRO A N 1
ATOM 596 C CA . PRO A 1 78 ? 31.719 -21.766 6.125 1 39.12 78 PRO A CA 1
ATOM 597 C C . PRO A 1 78 ? 30.391 -21.984 5.402 1 39.12 78 PRO A C 1
ATOM 599 O O . PRO A 1 78 ? 29.328 -21.875 6.012 1 39.12 78 PRO A O 1
ATOM 602 N N . LYS A 1 79 ? 30.484 -22.375 4.109 1 46.5 79 LYS A N 1
ATOM 603 C CA . LYS A 1 79 ? 29.297 -22.484 3.268 1 46.5 79 LYS A CA 1
ATOM 604 C C . LYS A 1 79 ? 28.531 -23.766 3.564 1 46.5 79 LYS A C 1
ATOM 606 O O . LYS A 1 79 ? 27.297 -23.766 3.58 1 46.5 79 LYS A O 1
ATOM 611 N N . THR A 1 80 ? 29.25 -24.844 3.693 1 42.09 80 THR A N 1
ATOM 612 C CA . THR A 1 80 ? 28.656 -26.156 3.934 1 42.09 80 THR A CA 1
ATOM 613 C C . THR A 1 80 ? 28.062 -26.219 5.336 1 42.09 80 THR A C 1
ATOM 615 O O . THR A 1 80 ? 27.094 -26.969 5.57 1 42.09 80 THR A O 1
ATOM 618 N N . GLN A 1 81 ? 28.547 -25.422 6.191 1 44.12 81 GLN A N 1
ATOM 619 C CA . GLN A 1 81 ? 28.047 -25.406 7.562 1 44.12 81 GLN A CA 1
ATOM 620 C C . GLN A 1 81 ? 26.656 -24.797 7.633 1 44.12 81 GLN A C 1
ATOM 622 O O . GLN A 1 81 ? 25.812 -25.266 8.406 1 44.12 81 GLN A O 1
ATOM 627 N N . THR A 1 82 ? 26.422 -23.875 6.719 1 47.25 82 THR A N 1
ATOM 628 C CA . THR A 1 82 ? 25.125 -23.234 6.777 1 47.25 82 THR A CA 1
ATOM 629 C C . THR A 1 82 ? 24.031 -24.188 6.297 1 47.25 82 THR A C 1
ATOM 631 O O . THR A 1 82 ? 22.922 -24.219 6.848 1 47.25 82 THR A O 1
ATOM 634 N N . VAL A 1 83 ? 24.453 -25.062 5.41 1 47.09 83 VAL A N 1
ATOM 635 C CA . VAL A 1 83 ? 23.484 -26.031 4.902 1 47.09 83 VAL A CA 1
ATOM 636 C C . VAL A 1 83 ? 23.156 -27.062 5.984 1 47.09 83 VAL A C 1
ATOM 638 O O . VAL A 1 83 ? 21.984 -27.375 6.227 1 47.09 83 VAL A O 1
ATOM 641 N N . ILE A 1 84 ? 24.203 -27.625 6.578 1 46.78 84 ILE A N 1
ATOM 642 C CA . ILE A 1 84 ? 24.016 -28.625 7.625 1 46.78 84 ILE A CA 1
ATOM 643 C C . ILE A 1 84 ? 23.312 -27.984 8.82 1 46.78 84 ILE A C 1
ATOM 645 O O . ILE A 1 84 ? 22.422 -28.609 9.414 1 46.78 84 ILE A O 1
ATOM 649 N N . GLN A 1 85 ? 23.625 -26.766 9.031 1 49.06 85 GLN A N 1
ATOM 650 C CA . GLN A 1 85 ? 22.969 -26.078 10.133 1 49.06 85 GLN A CA 1
ATOM 651 C C . GLN A 1 85 ? 21.5 -25.812 9.828 1 49.06 85 GLN A C 1
ATOM 653 O O . GLN A 1 85 ? 20.641 -25.969 10.695 1 49.06 85 GLN A O 1
ATOM 658 N N . SER A 1 86 ? 21.281 -25.484 8.609 1 47.53 86 SER A N 1
ATOM 659 C CA . SER A 1 86 ? 19.891 -25.266 8.242 1 47.53 86 SER A CA 1
ATOM 660 C C . SER A 1 86 ? 19.094 -26.562 8.266 1 47.53 86 SER A C 1
ATOM 662 O O . SER A 1 86 ? 17.953 -26.594 8.727 1 47.53 86 SER A O 1
ATOM 664 N N . LEU A 1 87 ? 19.75 -27.625 7.742 1 49.59 87 LEU A N 1
ATOM 665 C CA . LEU A 1 87 ? 19.109 -28.938 7.797 1 49.59 87 LEU A CA 1
ATOM 666 C C . LEU A 1 87 ? 18.938 -29.391 9.242 1 49.59 87 LEU A C 1
ATOM 668 O O . LEU A 1 87 ? 17.891 -29.938 9.602 1 49.59 87 LEU A O 1
ATOM 672 N N . THR A 1 88 ? 19.969 -29.172 10.023 1 48.94 88 THR A N 1
ATOM 673 C CA . THR A 1 88 ? 19.875 -29.531 11.438 1 48.94 88 THR A CA 1
ATOM 674 C C . THR A 1 88 ? 18.844 -28.656 12.148 1 48.94 88 THR A C 1
ATOM 676 O O . THR A 1 88 ? 18.078 -29.141 12.984 1 48.94 88 THR A O 1
ATOM 679 N N . TYR A 1 89 ? 18.828 -27.453 11.797 1 48.88 89 TYR A N 1
ATOM 680 C CA . TYR A 1 89 ? 17.797 -26.594 12.367 1 48.88 89 TYR A CA 1
ATOM 681 C C . TYR A 1 89 ? 16.406 -27.016 11.922 1 48.88 89 TYR A C 1
ATOM 683 O O . TYR A 1 89 ? 15.469 -27.031 12.719 1 48.88 89 TYR A O 1
ATOM 691 N N . PHE A 1 90 ? 16.281 -27.391 10.719 1 49.97 90 PHE A N 1
ATOM 692 C CA . PHE A 1 90 ? 15.016 -27.906 10.219 1 49.97 90 PHE A CA 1
ATOM 693 C C . PHE A 1 90 ? 14.656 -29.219 10.906 1 49.97 90 PHE A C 1
ATOM 695 O O . PHE A 1 90 ? 13.523 -29.406 11.359 1 49.97 90 PHE A O 1
ATOM 702 N N . LEU A 1 91 ? 15.625 -30.125 10.891 1 51.12 91 LEU A N 1
ATOM 703 C CA . LEU A 1 91 ? 15.391 -31.391 11.57 1 51.12 91 LEU A CA 1
ATOM 704 C C . LEU A 1 91 ? 15.125 -31.188 13.055 1 51.12 91 LEU A C 1
ATOM 706 O O . LEU A 1 91 ? 14.25 -31.828 13.633 1 51.12 91 LEU A O 1
ATOM 710 N N . ARG A 1 92 ? 15.828 -30.266 13.594 1 49.44 92 ARG A N 1
ATOM 711 C CA . ARG A 1 92 ? 15.586 -29.922 14.992 1 49.44 92 ARG A CA 1
ATOM 712 C C . ARG A 1 92 ? 14.227 -29.25 15.156 1 49.44 92 ARG A C 1
ATOM 714 O O . ARG A 1 92 ? 13.516 -29.5 16.141 1 49.44 92 ARG A O 1
ATOM 721 N N . PHE A 1 93 ? 13.945 -28.375 14.352 1 46.5 93 PHE A N 1
ATOM 722 C CA . PHE A 1 93 ? 12.633 -27.75 14.375 1 46.5 93 PHE A CA 1
ATOM 723 C C . PHE A 1 93 ? 11.539 -28.797 14.164 1 46.5 93 PHE A C 1
ATOM 725 O O . PHE A 1 93 ? 10.523 -28.781 14.867 1 46.5 93 PHE A O 1
ATOM 732 N N . VAL A 1 94 ? 11.711 -29.625 13.25 1 48.44 94 VAL A N 1
ATOM 733 C CA . VAL A 1 94 ? 10.773 -30.719 13.055 1 48.44 94 VAL A CA 1
ATOM 734 C C . VAL A 1 94 ? 10.664 -31.531 14.344 1 48.44 94 VAL A C 1
ATOM 736 O O . VAL A 1 94 ? 9.555 -31.875 14.781 1 48.44 94 VAL A O 1
ATOM 739 N N . VAL A 1 95 ? 11.797 -31.828 14.836 1 45.91 95 VAL A N 1
ATOM 740 C CA . VAL A 1 95 ? 11.805 -32.594 16.078 1 45.91 95 VAL A CA 1
ATOM 741 C C . VAL A 1 95 ? 11.219 -31.719 17.203 1 45.91 95 VAL A C 1
ATOM 743 O O . VAL A 1 95 ? 10.414 -32.219 18.016 1 45.91 95 VAL A O 1
ATOM 746 N N . GLN A 1 96 ? 11.594 -30.484 17.234 1 44.41 96 GLN A N 1
ATOM 747 C CA . GLN A 1 96 ? 11.062 -29.609 18.281 1 44.41 96 GLN A CA 1
ATOM 748 C C . GLN A 1 96 ? 9.586 -29.312 18.047 1 44.41 96 GLN A C 1
ATOM 750 O O . GLN A 1 96 ? 8.812 -29.203 19.016 1 44.41 96 GLN A O 1
ATOM 755 N N . THR A 1 97 ? 9.219 -28.953 16.906 1 41.28 97 THR A N 1
ATOM 756 C CA . THR A 1 97 ? 7.801 -28.766 16.641 1 41.28 97 THR A CA 1
ATOM 757 C C . THR A 1 97 ? 7.02 -30.047 16.953 1 41.28 97 THR A C 1
ATOM 759 O O . THR A 1 97 ? 5.891 -29.969 17.438 1 41.28 97 THR A O 1
ATOM 762 N N . ILE A 1 98 ? 7.559 -31.188 16.609 1 38.84 98 ILE A N 1
ATOM 763 C CA . ILE A 1 98 ? 6.961 -32.406 17.141 1 38.84 98 ILE A CA 1
ATOM 764 C C . ILE A 1 98 ? 7.02 -32.406 18.672 1 38.84 98 ILE A C 1
ATOM 766 O O . ILE A 1 98 ? 6.055 -32.781 19.328 1 38.84 98 ILE A O 1
ATOM 770 N N . GLN A 1 99 ? 8.133 -32.031 19.156 1 35 99 GLN A N 1
ATOM 771 C CA . GLN A 1 99 ? 8.203 -32 20.609 1 35 99 GLN A CA 1
ATOM 772 C C . GLN A 1 99 ? 7.59 -30.719 21.172 1 35 99 GLN A C 1
ATOM 774 O O . GLN A 1 99 ? 7.02 -30.719 22.266 1 35 99 GLN A O 1
ATOM 779 N N . SER A 1 100 ? 7.957 -29.531 20.641 1 37.25 100 SER A N 1
ATOM 780 C CA . SER A 1 100 ? 7.605 -28.266 21.281 1 37.25 100 SER A CA 1
ATOM 781 C C . SER A 1 100 ? 6.125 -27.953 21.094 1 37.25 100 SER A C 1
ATOM 783 O O . SER A 1 100 ? 5.68 -26.844 21.406 1 37.25 100 SER A O 1
ATOM 785 N N . ARG A 1 101 ? 5.145 -28.672 20.703 1 35.78 101 ARG A N 1
ATOM 786 C CA . ARG A 1 101 ? 3.803 -28.281 21.125 1 35.78 101 ARG A CA 1
ATOM 787 C C . ARG A 1 101 ? 3.816 -27.734 22.547 1 35.78 101 ARG A C 1
ATOM 789 O O . ARG A 1 101 ? 2.859 -27.078 22.969 1 35.78 101 ARG A O 1
ATOM 796 N N . ARG A 1 102 ? 4.777 -28.078 23.438 1 31.66 102 ARG A N 1
ATOM 797 C CA . ARG A 1 102 ? 4.641 -27.672 24.844 1 31.66 102 ARG A CA 1
ATOM 798 C C . ARG A 1 102 ? 5.188 -26.266 25.062 1 31.66 102 ARG A C 1
ATOM 800 O O . ARG A 1 102 ? 4.648 -25.516 25.875 1 31.66 102 ARG A O 1
ATOM 807 N N . VAL A 1 103 ? 6.344 -25.859 24.594 1 31.89 103 VAL A N 1
ATOM 808 C CA . VAL A 1 103 ? 7.055 -24.75 25.219 1 31.89 103 VAL A CA 1
ATOM 809 C C . VAL A 1 103 ? 6.562 -23.422 24.609 1 31.89 103 VAL A C 1
ATOM 811 O O . VAL A 1 103 ? 6.84 -22.344 25.141 1 31.89 103 VAL A O 1
ATOM 814 N N . ILE A 1 104 ? 5.984 -23.375 23.438 1 34.19 104 ILE A N 1
ATOM 815 C CA . ILE A 1 104 ? 5.605 -22.031 22.984 1 34.19 104 ILE A CA 1
ATOM 816 C C . ILE A 1 104 ? 4.609 -21.422 23.969 1 34.19 104 ILE A C 1
ATOM 818 O O . ILE A 1 104 ? 4.164 -20.281 23.781 1 34.19 104 ILE A O 1
ATOM 822 N N . GLU A 1 105 ? 4.031 -22.172 24.938 1 31.95 105 GLU A N 1
ATOM 823 C CA . GLU A 1 105 ? 3.129 -21.547 25.906 1 31.95 105 GLU A CA 1
ATOM 824 C C . GLU A 1 105 ? 3.863 -20.516 26.766 1 31.95 105 GLU A C 1
ATOM 826 O O . GLU A 1 105 ? 3.266 -19.547 27.219 1 31.95 105 GLU A O 1
ATOM 831 N N . GLU A 1 106 ? 5.086 -20.766 27.219 1 30.36 106 GLU A N 1
ATOM 832 C CA . GLU A 1 106 ? 5.5 -20.016 28.406 1 30.36 106 GLU A CA 1
ATOM 833 C C . GLU A 1 106 ? 5.879 -18.578 28.047 1 30.36 106 GLU A C 1
ATOM 835 O O . GLU A 1 106 ? 5.836 -17.703 28.906 1 30.36 106 GLU A O 1
ATOM 840 N N . ARG A 1 107 ? 6.613 -18.344 27.016 1 32.34 107 ARG A N 1
ATOM 841 C CA . ARG A 1 107 ? 7.199 -17.016 27.094 1 32.34 107 ARG A CA 1
ATOM 842 C C . ARG A 1 107 ? 6.16 -15.938 26.781 1 32.34 107 ARG A C 1
ATOM 844 O O . ARG A 1 107 ? 6.504 -14.773 26.594 1 32.34 107 ARG A O 1
ATOM 851 N N . GLN A 1 108 ? 4.867 -16.203 26.547 1 32.25 108 GLN A N 1
ATOM 852 C CA . GLN A 1 108 ? 3.893 -15.141 26.312 1 32.25 108 GLN A CA 1
ATOM 853 C C . GLN A 1 108 ? 3.781 -14.219 27.516 1 32.25 108 GLN A C 1
ATOM 855 O O . GLN A 1 108 ? 2.682 -13.977 28.016 1 32.25 108 GLN A O 1
ATOM 860 N N . ASP A 1 109 ? 4.562 -14.336 28.516 1 30.56 109 ASP A N 1
ATOM 861 C CA . ASP A 1 109 ? 4.039 -13.57 29.641 1 30.56 109 ASP A CA 1
ATOM 862 C C . ASP A 1 109 ? 3.746 -12.125 29.219 1 30.56 109 ASP A C 1
ATOM 864 O O . ASP A 1 109 ? 2.734 -11.555 29.641 1 30.56 109 ASP A O 1
ATOM 868 N N . GLY A 1 110 ? 4.738 -11.164 29.188 1 30.64 110 GLY A N 1
ATOM 869 C CA . GLY A 1 110 ? 4.422 -9.781 29.5 1 30.64 110 GLY A CA 1
ATOM 870 C C . GLY A 1 110 ? 3.637 -9.086 28.406 1 30.64 110 GLY A C 1
ATOM 871 O O . GLY A 1 110 ? 3.291 -7.91 28.531 1 30.64 110 GLY A O 1
ATOM 872 N N . HIS A 1 111 ? 4.113 -9.172 27.094 1 31.22 111 HIS A N 1
ATOM 873 C CA . HIS A 1 111 ? 3.449 -8.172 26.266 1 31.22 111 HIS A CA 1
ATOM 874 C C . HIS A 1 111 ? 1.978 -8.516 26.047 1 31.22 111 HIS A C 1
ATOM 876 O O . HIS A 1 111 ? 1.577 -9.664 26.219 1 31.22 111 HIS A O 1
ATOM 882 N N . GLU A 1 112 ? 1.092 -7.457 25.875 1 32.31 112 GLU A N 1
ATOM 883 C CA . GLU A 1 112 ? -0.36 -7.547 25.75 1 32.31 112 GLU A CA 1
ATOM 884 C C . GLU A 1 112 ? -0.769 -8.75 24.906 1 32.31 112 GLU A C 1
ATOM 886 O O . GLU A 1 112 ? -0.08 -9.109 23.953 1 32.31 112 GLU A O 1
ATOM 891 N N . PRO A 1 113 ? -1.569 -9.633 25.5 1 30.95 113 PRO A N 1
ATOM 892 C CA . PRO A 1 113 ? -2.111 -10.859 24.922 1 30.95 113 PRO A CA 1
ATOM 893 C C . PRO A 1 113 ? -2.438 -10.711 23.438 1 30.95 113 PRO A C 1
ATOM 895 O O . PRO A 1 113 ? -3.104 -9.758 23.031 1 30.95 113 PRO A O 1
ATOM 898 N N . GLU A 1 114 ? -1.482 -10.984 22.641 1 34.03 114 GLU A N 1
ATOM 899 C CA . GLU A 1 114 ? -1.897 -11.141 21.25 1 34.03 114 GLU A CA 1
ATOM 900 C C . GLU A 1 114 ? -3.271 -11.797 21.156 1 34.03 114 GLU A C 1
ATOM 902 O O . GLU A 1 114 ? -3.598 -12.688 21.938 1 34.03 114 GLU A O 1
ATOM 907 N N . PRO A 1 115 ? -4.301 -11.086 20.672 1 32.53 115 PRO A N 1
ATOM 908 C CA . PRO A 1 115 ? -5.609 -11.742 20.688 1 32.53 115 PRO A CA 1
ATOM 909 C C . PRO A 1 115 ? -5.523 -13.242 20.422 1 32.53 115 PRO A C 1
ATOM 911 O O . PRO A 1 115 ? -4.613 -13.695 19.734 1 32.53 115 PRO A O 1
ATOM 914 N N . PRO A 1 116 ? -5.961 -14.047 21.406 1 31.58 116 PRO A N 1
ATOM 915 C CA . PRO A 1 116 ? -5.926 -15.508 21.375 1 31.58 116 PRO A CA 1
ATOM 916 C C . PRO A 1 116 ? -6.125 -16.078 19.969 1 31.58 116 PRO A C 1
ATOM 918 O O . PRO A 1 116 ? -6.883 -15.523 19.172 1 31.58 116 PRO A O 1
ATOM 921 N N . LYS A 1 117 ? -5.16 -16.766 19.516 1 36.25 117 LYS A N 1
ATOM 922 C CA . LYS A 1 117 ? -5.254 -17.625 18.344 1 36.25 117 LYS A CA 1
ATOM 923 C C . LYS A 1 117 ? -6.57 -18.406 18.344 1 36.25 117 LYS A C 1
ATOM 925 O O . LYS A 1 117 ? -6.812 -19.234 19.219 1 36.25 117 LYS A O 1
ATOM 930 N N . LEU A 1 118 ? -7.707 -17.734 17.906 1 36.12 118 LEU A N 1
ATOM 931 C CA . LEU A 1 118 ? -8.953 -18.5 17.875 1 36.12 118 LEU A CA 1
ATOM 932 C C . LEU A 1 118 ? -8.711 -19.922 17.391 1 36.12 118 LEU A C 1
ATOM 934 O O . LEU A 1 118 ? -8.047 -20.125 16.359 1 36.12 118 LEU A O 1
ATOM 938 N N . GLY A 1 119 ? -8.703 -20.953 18.156 1 32.09 119 GLY A N 1
ATOM 939 C CA . GLY A 1 119 ? -8.672 -22.359 17.844 1 32.09 119 GLY A CA 1
ATOM 940 C C . GLY A 1 119 ? -9.406 -22.703 16.562 1 32.09 119 GLY A C 1
ATOM 941 O O . GLY A 1 119 ? -10.188 -21.906 16.047 1 32.09 119 GLY A O 1
ATOM 942 N N . ILE A 1 120 ? -9.102 -23.797 15.961 1 35.28 120 ILE A N 1
ATOM 943 C CA . ILE A 1 120 ? -9.719 -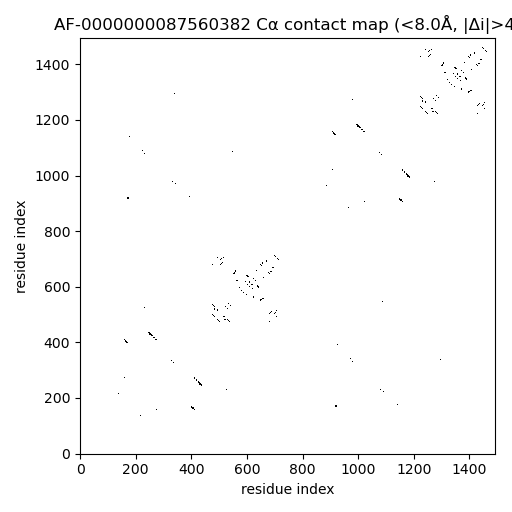24.344 14.75 1 35.28 120 ILE A CA 1
ATOM 944 C C . ILE A 1 120 ? -11.234 -24.172 14.828 1 35.28 120 ILE A C 1
ATOM 946 O O . ILE A 1 120 ? -11.875 -23.781 13.852 1 35.28 120 ILE A O 1
ATOM 950 N N . ARG A 1 121 ? -11.766 -24.516 15.914 1 34.94 121 ARG A N 1
ATOM 951 C CA . ARG A 1 121 ? -13.211 -24.484 16.109 1 34.94 121 ARG A CA 1
ATOM 952 C C . ARG A 1 121 ? -13.727 -23.047 16.156 1 34.94 121 ARG A C 1
ATOM 954 O O . ARG A 1 121 ? -14.789 -22.75 15.609 1 34.94 121 ARG A O 1
ATOM 961 N N . ALA A 1 122 ? -13.047 -22.234 16.906 1 42.66 122 ALA A N 1
ATOM 962 C CA . ALA A 1 122 ? -13.453 -20.844 17 1 42.66 122 ALA A CA 1
ATOM 963 C C . ALA A 1 122 ? -13.273 -20.125 15.672 1 42.66 122 ALA A C 1
ATOM 965 O O . ALA A 1 122 ? -14.078 -19.266 15.305 1 42.66 122 ALA A O 1
ATOM 966 N N . SER A 1 123 ? -12.242 -20.484 14.992 1 41.59 123 SER A N 1
ATOM 967 C CA . SER A 1 123 ? -12.055 -20.031 13.625 1 41.59 123 SER A CA 1
ATOM 968 C C . SER A 1 123 ? -13.188 -20.516 12.719 1 41.59 123 SER A C 1
ATOM 970 O O . SER A 1 123 ? -13.68 -19.766 11.875 1 41.59 123 SER A O 1
ATOM 972 N N . PHE A 1 124 ? -13.594 -21.812 12.961 1 43.34 124 PHE A N 1
ATOM 973 C CA . PHE A 1 124 ? -14.695 -22.344 12.18 1 43.34 124 PHE A CA 1
ATOM 974 C C . PHE A 1 124 ? -16.016 -21.672 12.555 1 43.34 124 PHE A C 1
ATOM 976 O O . PHE A 1 124 ? -16.875 -21.469 11.695 1 43.34 124 PHE A O 1
ATOM 983 N N . ARG A 1 125 ? -16.25 -21.516 13.812 1 44.03 125 ARG A N 1
ATOM 984 C CA . ARG A 1 125 ? -17.469 -20.859 14.25 1 44.03 125 ARG A CA 1
ATOM 985 C C . ARG A 1 125 ? -17.516 -19.406 13.773 1 44.03 125 ARG A C 1
ATOM 987 O O . ARG A 1 125 ? -18.562 -18.922 13.336 1 44.03 125 ARG A O 1
ATOM 994 N N . LYS A 1 126 ? -16.484 -18.844 13.992 1 48.09 126 LYS A N 1
ATOM 995 C CA . LYS A 1 126 ? -16.406 -17.484 13.453 1 48.09 126 LYS A CA 1
ATOM 996 C C . LYS A 1 126 ? -16.547 -17.5 11.93 1 48.09 126 LYS A C 1
ATOM 998 O O . LYS A 1 126 ? -17.141 -16.594 11.352 1 48.09 126 LYS A O 1
ATOM 1003 N N . LEU A 1 127 ? -16.016 -18.547 11.422 1 47.44 127 LEU A N 1
ATOM 1004 C CA . LEU A 1 127 ? -16.203 -18.797 9.992 1 47.44 127 LEU A CA 1
ATOM 1005 C C . LEU A 1 127 ? -17.672 -19 9.656 1 47.44 127 LEU A C 1
ATOM 1007 O O . LEU A 1 127 ? -18.156 -18.516 8.633 1 47.44 127 LEU A O 1
ATOM 1011 N N . ASN A 1 128 ? -18.297 -19.844 10.438 1 48.34 128 ASN A N 1
ATOM 1012 C CA . ASN A 1 128 ? -19.703 -20.109 10.172 1 48.34 128 ASN A CA 1
ATOM 1013 C C . ASN A 1 128 ? -20.562 -18.844 10.312 1 48.34 128 ASN A C 1
ATOM 1015 O O . ASN A 1 128 ? -21.453 -18.609 9.508 1 48.34 128 ASN A O 1
ATOM 1019 N N . ASP A 1 129 ? -20.375 -18.203 11.391 1 51.5 129 ASP A N 1
ATOM 1020 C CA . ASP A 1 129 ? -21.141 -16.969 11.547 1 51.5 129 ASP A CA 1
ATOM 1021 C C . ASP A 1 129 ? -20.781 -15.961 10.445 1 51.5 129 ASP A C 1
ATOM 1023 O O . ASP A 1 129 ? -21.656 -15.273 9.922 1 51.5 129 ASP A O 1
ATOM 1027 N N . SER A 1 130 ? -19.516 -15.977 10.195 1 52.38 130 SER A N 1
ATOM 1028 C CA . SER A 1 130 ? -19.031 -15.141 9.102 1 52.38 130 SER A CA 1
ATOM 1029 C C . SER A 1 130 ? -19.5 -15.664 7.754 1 52.38 130 SER A C 1
ATOM 1031 O O . SER A 1 130 ? -19.672 -14.898 6.805 1 52.38 130 SER A O 1
ATOM 1033 N N . ARG A 1 131 ? -19.719 -16.984 7.715 1 53.66 131 ARG A N 1
ATOM 1034 C CA . ARG A 1 131 ? -20.172 -17.609 6.469 1 53.66 131 ARG A CA 1
ATOM 1035 C C . ARG A 1 131 ? -21.578 -17.156 6.098 1 53.66 131 ARG A C 1
ATOM 1037 O O . ARG A 1 131 ? -21.844 -16.812 4.945 1 53.66 131 ARG A O 1
ATOM 1044 N N . LYS A 1 132 ? -22.516 -17.328 7.102 1 54.19 132 LYS A N 1
ATOM 1045 C CA . LYS A 1 132 ? -23.875 -16.906 6.762 1 54.19 132 LYS A CA 1
ATOM 1046 C C . LYS A 1 132 ? -23.906 -15.43 6.363 1 54.19 132 LYS A C 1
ATOM 1048 O O . LYS A 1 132 ? -24.609 -15.047 5.426 1 54.19 132 LYS A O 1
ATOM 1053 N N . SER A 1 133 ? -23.078 -14.828 7.055 1 56.28 133 SER A N 1
ATOM 1054 C CA . SER A 1 133 ? -23.031 -13.398 6.762 1 56.28 133 SER A CA 1
ATOM 1055 C C . SER A 1 133 ? -22.391 -13.141 5.402 1 56.28 133 SER A C 1
ATOM 1057 O O . SER A 1 133 ? -22.828 -12.258 4.66 1 56.28 133 SER A O 1
ATOM 1059 N N . LEU A 1 134 ? -21.406 -13.914 5.156 1 56.81 134 LEU A N 1
ATOM 1060 C CA . LEU A 1 134 ? -20.75 -13.75 3.871 1 56.81 134 LEU A CA 1
ATOM 1061 C C . LEU A 1 134 ? -21.688 -14.07 2.721 1 56.81 134 LEU A C 1
ATOM 1063 O O . LEU A 1 134 ? -21.719 -13.352 1.717 1 56.81 134 LEU A O 1
ATOM 1067 N N . ILE A 1 135 ? -22.438 -15.156 2.924 1 59.78 135 ILE A N 1
ATOM 1068 C CA . ILE A 1 135 ? -23.328 -15.586 1.854 1 59.78 135 ILE A CA 1
ATOM 1069 C C . ILE A 1 135 ? -24.438 -14.547 1.652 1 59.78 135 ILE A C 1
ATOM 1071 O O . ILE A 1 135 ? -24.828 -14.258 0.519 1 59.78 135 ILE A O 1
ATOM 1075 N N . ARG A 1 136 ? -24.891 -14.031 2.732 1 57.19 136 ARG A N 1
ATOM 1076 C CA . ARG A 1 136 ? -25.953 -13.039 2.633 1 57.19 136 ARG A CA 1
ATOM 1077 C C . ARG A 1 136 ? -25.438 -11.727 2.072 1 57.19 136 ARG A C 1
ATOM 1079 O O . ARG A 1 136 ? -26.109 -11.062 1.284 1 57.19 136 ARG A O 1
ATOM 1086 N N . LEU A 1 137 ? -24.312 -11.438 2.572 1 55.19 137 LEU A N 1
ATOM 1087 C CA . LEU A 1 137 ? -23.766 -10.133 2.207 1 55.19 137 LEU A CA 1
ATOM 1088 C C . LEU A 1 137 ? -23.297 -10.125 0.751 1 55.19 137 LEU A C 1
ATOM 1090 O O . LEU A 1 137 ? -23.406 -9.102 0.07 1 55.19 137 LEU A O 1
ATOM 1094 N N . VAL A 1 138 ? -22.703 -11.273 0.394 1 58.5 138 VAL A N 1
ATOM 1095 C CA . VAL A 1 138 ? -22.219 -11.32 -0.977 1 58.5 138 VAL A CA 1
ATOM 1096 C C . VAL A 1 138 ? -23.391 -11.359 -1.952 1 58.5 138 VAL A C 1
ATOM 1098 O O . VAL A 1 138 ? -23.219 -11.133 -3.152 1 58.5 138 VAL A O 1
ATOM 1101 N N . GLY A 1 139 ? -24.641 -11.188 -1.452 1 58.94 139 GLY A N 1
ATOM 1102 C CA . GLY A 1 139 ? -25.781 -11.258 -2.357 1 58.94 139 GLY A CA 1
ATOM 1103 C C . GLY A 1 139 ? -25.812 -12.531 -3.178 1 58.94 139 GLY A C 1
ATOM 1104 O O . GLY A 1 139 ? -25.719 -12.492 -4.406 1 58.94 139 GLY A O 1
ATOM 1105 N N . TYR A 1 140 ? -25.656 -13.523 -2.541 1 57.84 140 TYR A N 1
ATOM 1106 C CA . TYR A 1 140 ? -25.562 -14.875 -3.08 1 57.84 140 TYR A CA 1
ATOM 1107 C C . TYR A 1 140 ? -26.609 -15.094 -4.172 1 57.84 140 TYR A C 1
ATOM 1109 O O . TYR A 1 140 ? -27.812 -15.031 -3.914 1 57.84 140 TYR A O 1
ATOM 1117 N N . ASP A 1 141 ? -26.109 -14.703 -5.367 1 65.06 141 ASP A N 1
ATOM 1118 C CA . ASP A 1 141 ? -26.984 -15.047 -6.484 1 65.06 141 ASP A CA 1
ATOM 1119 C C . ASP A 1 141 ? -26.953 -16.547 -6.758 1 65.06 141 ASP A C 1
ATOM 1121 O O . ASP A 1 141 ? -26.047 -17.047 -7.434 1 65.06 141 ASP A O 1
ATOM 1125 N N . SER A 1 142 ? -27.859 -17.312 -6.008 1 75.19 142 SER A N 1
ATOM 1126 C CA . SER A 1 142 ? -27.953 -18.766 -6.191 1 75.19 142 SER A CA 1
ATOM 1127 C C . SER A 1 142 ? -28.094 -19.125 -7.668 1 75.19 142 SER A C 1
ATOM 1129 O O . SER A 1 142 ? -27.703 -20.219 -8.078 1 75.19 142 SER A O 1
ATOM 1131 N N . SER A 1 143 ? -28.484 -18.141 -8.367 1 80.69 143 SER A N 1
ATOM 1132 C CA . SER A 1 143 ? -28.688 -18.406 -9.789 1 80.69 143 SER A CA 1
ATOM 1133 C C . SER A 1 143 ? -27.344 -18.578 -10.5 1 80.69 143 SER A C 1
ATOM 1135 O O . SER A 1 143 ? -27.281 -19.234 -11.547 1 80.69 143 SER A O 1
ATOM 1137 N N . LEU A 1 144 ? -26.266 -18.062 -9.852 1 84.62 144 LEU A N 1
ATOM 1138 C CA . LEU A 1 144 ? -24.969 -18.203 -10.477 1 84.62 144 LEU A CA 1
ATOM 1139 C C . LEU A 1 144 ? -24.156 -19.312 -9.82 1 84.62 144 LEU A C 1
ATOM 1141 O O . LEU A 1 144 ? -23.469 -20.062 -10.5 1 84.62 144 LEU A O 1
ATOM 1145 N N . LEU A 1 145 ? -24.297 -19.438 -8.555 1 86.19 145 LEU A N 1
ATOM 1146 C CA . LEU A 1 145 ? -23.438 -20.344 -7.82 1 86.19 145 LEU A CA 1
ATOM 1147 C C . LEU A 1 145 ? -23.891 -21.797 -8.016 1 86.19 145 LEU A C 1
ATOM 1149 O O . LEU A 1 145 ? -23.062 -22.703 -8.086 1 86.19 145 LEU A O 1
ATOM 1153 N N . VAL A 1 146 ? -25.219 -22.016 -8.164 1 87.25 146 VAL A N 1
ATOM 1154 C CA . VAL A 1 146 ? -25.719 -23.391 -8.305 1 87.25 146 VAL A CA 1
ATOM 1155 C C . VAL A 1 146 ? -25.25 -23.969 -9.633 1 87.25 146 VAL A C 1
ATOM 1157 O O . VAL A 1 146 ? -24.641 -25.047 -9.664 1 87.25 146 VAL A O 1
ATOM 1160 N N . PRO A 1 147 ? -25.438 -23.219 -10.648 1 90.5 147 PRO A N 1
ATOM 1161 C CA . PRO A 1 147 ? -24.875 -23.75 -11.891 1 90.5 147 PRO A CA 1
ATOM 1162 C C . PRO A 1 147 ? -23.359 -23.875 -11.852 1 90.5 147 PRO A C 1
ATOM 1164 O O . PRO A 1 147 ? -22.797 -24.812 -12.422 1 90.5 147 PRO A O 1
ATOM 1167 N N . ALA A 1 148 ? -22.688 -22.984 -11.258 1 90.88 148 ALA A N 1
ATOM 1168 C CA . ALA A 1 148 ? -21.234 -23.062 -11.156 1 90.88 148 ALA A CA 1
ATOM 1169 C C . ALA A 1 148 ? -20.797 -24.328 -10.445 1 90.88 148 ALA A C 1
ATOM 1171 O O . ALA A 1 148 ? -19.906 -25.047 -10.914 1 90.88 148 ALA A O 1
ATOM 1172 N N . PHE A 1 149 ? -21.484 -24.672 -9.406 1 91.5 149 PHE A N 1
ATOM 1173 C CA . PHE A 1 149 ? -21.172 -25.875 -8.641 1 91.5 149 PHE A CA 1
ATOM 1174 C C . PHE A 1 149 ? -21.531 -27.125 -9.422 1 91.5 149 PHE A C 1
ATOM 1176 O O . PHE A 1 149 ? -20.812 -28.125 -9.359 1 91.5 149 PHE A O 1
ATOM 1183 N N . SER A 1 150 ? -22.625 -27.031 -10.109 1 93.62 150 SER A N 1
ATOM 1184 C CA . SER A 1 150 ? -23.016 -28.172 -10.945 1 93.62 150 SER A CA 1
ATOM 1185 C C . SER A 1 150 ? -21.984 -28.453 -12.023 1 93.62 150 SER A C 1
ATOM 1187 O O . SER A 1 150 ? -21.578 -29.594 -12.227 1 93.62 150 SER A O 1
ATOM 1189 N N . PHE A 1 151 ? -21.562 -27.375 -12.633 1 94 151 PHE A N 1
ATOM 1190 C CA . PHE A 1 151 ? -20.562 -27.547 -13.672 1 94 151 PHE A CA 1
ATOM 1191 C C . PHE A 1 151 ? -19.234 -28 -13.078 1 94 151 PHE A C 1
ATOM 1193 O O . PHE A 1 151 ? -18.469 -28.719 -13.727 1 94 151 PHE A O 1
ATOM 1200 N N . LEU A 1 152 ? -19 -27.641 -11.852 1 94.38 152 LEU A N 1
ATOM 1201 C CA . LEU A 1 152 ? -17.797 -28.078 -11.156 1 94.38 152 LEU A CA 1
ATOM 1202 C C . LEU A 1 152 ? -17.828 -29.594 -10.938 1 94.38 152 LEU A C 1
ATOM 1204 O O . LEU A 1 152 ? -16.859 -30.281 -11.281 1 94.38 152 LEU A O 1
ATOM 1208 N N . VAL A 1 153 ? -18.922 -30.109 -10.445 1 94.44 153 VAL A N 1
ATOM 1209 C CA . VAL A 1 153 ? -19.047 -31.531 -10.141 1 94.44 153 VAL A CA 1
ATOM 1210 C C . VAL A 1 153 ? -19.047 -32.344 -11.438 1 94.44 153 VAL A C 1
ATOM 1212 O O . VAL A 1 153 ? -18.344 -33.375 -11.539 1 94.44 153 VAL A O 1
ATOM 1215 N N . LEU A 1 154 ? -19.734 -31.844 -12.391 1 95.44 154 LEU A N 1
ATOM 1216 C CA . LEU A 1 154 ? -19.781 -32.531 -13.672 1 95.44 154 LEU A CA 1
ATOM 1217 C C . LEU A 1 154 ? -18.422 -32.5 -14.352 1 95.44 154 LEU A C 1
ATOM 1219 O O . LEU A 1 154 ? -18.016 -33.5 -14.953 1 95.44 154 LEU A O 1
ATOM 1223 N N . GLY A 1 155 ? -17.844 -31.328 -14.273 1 94.56 155 GLY A N 1
ATOM 1224 C CA . GLY A 1 155 ? -16.5 -31.219 -14.836 1 94.56 155 GLY A CA 1
ATOM 1225 C C . GLY A 1 155 ? -15.508 -32.156 -14.156 1 94.56 155 GLY A C 1
ATOM 1226 O O . GLY A 1 155 ? -14.703 -32.812 -14.82 1 94.56 155 GLY A O 1
ATOM 1227 N N . ALA A 1 156 ? -15.602 -32.188 -12.852 1 94.44 156 ALA A N 1
ATOM 1228 C CA . ALA A 1 156 ? -14.727 -33.062 -12.094 1 94.44 156 ALA A CA 1
ATOM 1229 C C . ALA A 1 156 ? -15.016 -34.531 -12.422 1 94.44 156 ALA A C 1
ATOM 1231 O O . ALA A 1 156 ? -14.094 -35.344 -12.516 1 94.44 156 ALA A O 1
ATOM 1232 N N . PHE A 1 157 ? -16.188 -34.875 -12.625 1 94.94 157 PHE A N 1
ATOM 1233 C CA . PHE A 1 157 ? -16.578 -36.25 -12.969 1 94.94 157 PHE A CA 1
ATOM 1234 C C . PHE A 1 157 ? -16.031 -36.625 -14.336 1 94.94 157 PHE A C 1
ATOM 1236 O O . PHE A 1 157 ? -15.438 -37.719 -14.492 1 94.94 157 PHE A O 1
ATOM 1243 N N . MET A 1 158 ? -16.266 -35.75 -15.258 1 94.56 158 MET A N 1
ATOM 1244 C CA . MET A 1 158 ? -15.758 -36.031 -16.594 1 94.56 158 MET A CA 1
ATOM 1245 C C . MET A 1 158 ? -14.234 -36.125 -16.578 1 94.56 158 MET A C 1
ATOM 1247 O O . MET A 1 158 ? -13.656 -36.938 -17.281 1 94.56 158 MET A O 1
ATOM 1251 N N . SER A 1 159 ? -13.617 -35.281 -15.805 1 94.19 159 SER A N 1
ATOM 1252 C CA . SER A 1 159 ? -12.164 -35.344 -15.68 1 94.19 159 SER A CA 1
ATOM 1253 C C . SER A 1 159 ? -11.695 -36.656 -15.117 1 94.19 159 SER A C 1
ATOM 1255 O O . SER A 1 159 ? -10.609 -37.156 -15.453 1 94.19 159 SER A O 1
ATOM 1257 N N . SER A 1 160 ? -12.523 -37.281 -14.289 1 94.62 160 SER A N 1
ATOM 1258 C CA . SER A 1 160 ? -12.156 -38.562 -13.664 1 94.62 160 SER A CA 1
ATOM 1259 C C . SER A 1 160 ? -12.344 -39.719 -14.625 1 94.62 160 SER A C 1
ATOM 1261 O O . SER A 1 160 ? -11.812 -40.812 -14.398 1 94.62 160 SER A O 1
ATOM 1263 N N . VAL A 1 161 ? -13.047 -39.5 -15.711 1 95.38 161 VAL A N 1
ATOM 1264 C CA . VAL A 1 161 ? -13.297 -40.562 -16.688 1 95.38 161 VAL A CA 1
ATOM 1265 C C . VAL A 1 161 ? -12.18 -40.562 -17.734 1 95.38 161 VAL A C 1
ATOM 1267 O O . VAL A 1 161 ? -11.953 -41.562 -18.391 1 95.38 161 VAL A O 1
ATOM 1270 N N . ILE A 1 162 ? -11.484 -39.5 -17.828 1 93.56 162 ILE A N 1
ATOM 1271 C CA . ILE A 1 162 ? -10.477 -39.312 -18.859 1 93.56 162 ILE A CA 1
ATOM 1272 C C . ILE A 1 162 ? -9.367 -40.344 -18.703 1 93.56 162 ILE A C 1
ATOM 1274 O O . ILE A 1 162 ? -8.992 -41.031 -19.672 1 93.56 162 ILE A O 1
ATOM 1278 N N . PRO A 1 163 ? -8.867 -40.562 -17.453 1 92.88 163 PRO A N 1
ATOM 1279 C CA . PRO A 1 163 ? -7.801 -41.562 -17.312 1 92.88 163 PRO A CA 1
ATOM 1280 C C . PRO A 1 163 ? -8.242 -42.969 -17.75 1 92.88 163 PRO A C 1
ATOM 1282 O O . PRO A 1 163 ? -7.418 -43.75 -18.219 1 92.88 163 PRO A O 1
ATOM 1285 N N . HIS A 1 164 ? -9.477 -43.312 -17.625 1 92.69 164 HIS A N 1
ATOM 1286 C CA . HIS A 1 164 ? -9.977 -44.625 -18.031 1 92.69 164 HIS A CA 1
ATOM 1287 C C . HIS A 1 164 ? -9.828 -44.812 -19.531 1 92.69 164 HIS A C 1
ATOM 1289 O O . HIS A 1 164 ? -9.258 -45.812 -19.984 1 92.69 164 HIS A O 1
ATOM 1295 N N . TYR A 1 165 ? -10.305 -43.906 -20.25 1 93.94 165 TYR A N 1
ATOM 1296 C CA . TYR A 1 165 ? -10.234 -44.031 -21.703 1 93.94 165 TYR A CA 1
ATOM 1297 C C . TYR A 1 165 ? -8.812 -43.812 -22.203 1 93.94 165 TYR A C 1
ATOM 1299 O O . TYR A 1 165 ? -8.391 -44.469 -23.172 1 93.94 165 TYR A O 1
ATOM 1307 N N . TYR A 1 166 ? -8.102 -42.938 -21.547 1 93.06 166 TYR A N 1
ATOM 1308 C CA . TYR A 1 166 ? -6.711 -42.719 -21.938 1 93.06 166 TYR A CA 1
ATOM 1309 C C . TYR A 1 166 ? -5.883 -44 -21.719 1 93.06 166 TYR A C 1
ATOM 1311 O O . TYR A 1 166 ? -5.102 -44.375 -22.594 1 93.06 166 TYR A O 1
ATOM 1319 N N . SER A 1 167 ? -6.086 -44.594 -20.578 1 91.88 167 SER A N 1
ATOM 1320 C CA . SER A 1 167 ? -5.371 -45.844 -20.281 1 91.88 167 SER A CA 1
ATOM 1321 C C . SER A 1 167 ? -5.762 -46.938 -21.25 1 91.88 167 SER A C 1
ATOM 1323 O O . SER A 1 167 ? -4.926 -47.781 -21.641 1 91.88 167 SER A O 1
ATOM 1325 N N . SER A 1 168 ? -7.027 -46.969 -21.656 1 91.62 168 SER A N 1
ATOM 1326 C CA . SER A 1 168 ? -7.484 -47.969 -22.641 1 91.62 168 SER A CA 1
ATOM 1327 C C . SER A 1 168 ? -6.797 -47.75 -23.984 1 91.62 168 SER A C 1
ATOM 1329 O O . SER A 1 168 ? -6.43 -48.719 -24.641 1 91.62 168 SER A O 1
ATOM 1331 N N . CYS A 1 169 ? -6.672 -46.531 -24.344 1 92.56 169 CYS A N 1
ATOM 1332 C CA . CYS A 1 169 ? -5.98 -46.25 -25.594 1 92.56 169 CYS A CA 1
ATOM 1333 C C . CYS A 1 169 ? -4.52 -46.688 -25.516 1 92.56 169 CYS A C 1
ATOM 1335 O O . CYS A 1 169 ? -4.016 -47.312 -26.453 1 92.56 169 CYS A O 1
ATOM 1337 N N . ILE A 1 170 ? -3.895 -46.438 -24.422 1 90.12 170 ILE A N 1
ATOM 1338 C CA . ILE A 1 170 ? -2.484 -46.75 -24.25 1 90.12 170 ILE A CA 1
ATOM 1339 C C . ILE A 1 170 ? -2.303 -48.281 -24.25 1 90.12 170 ILE A C 1
ATOM 1341 O O . ILE A 1 170 ? -1.342 -48.781 -24.828 1 90.12 170 ILE A O 1
ATOM 1345 N N . SER A 1 171 ? -3.213 -48.969 -23.609 1 88.44 171 SER A N 1
ATOM 1346 C CA . SER A 1 171 ? -3.143 -50.406 -23.562 1 88.44 171 SER A CA 1
ATOM 1347 C C . SER A 1 171 ? -3.279 -51.031 -24.953 1 88.44 171 SER A C 1
ATOM 1349 O O . SER A 1 171 ? -2.629 -52 -25.281 1 88.44 171 SER A O 1
ATOM 1351 N N . CYS A 1 172 ? -4.16 -50.375 -25.75 1 88.81 172 CYS A N 1
ATOM 1352 C CA . CYS A 1 172 ? -4.324 -50.875 -27.125 1 88.81 172 CYS A CA 1
ATOM 1353 C C . CYS A 1 172 ? -3.043 -50.688 -27.922 1 88.81 172 CYS A C 1
ATOM 1355 O O . CYS A 1 172 ? -2.658 -51.562 -28.688 1 88.81 172 CYS A O 1
ATOM 1357 N N . VAL A 1 173 ? -2.402 -49.625 -27.734 1 87.38 173 VAL A N 1
ATOM 1358 C CA . VAL A 1 173 ? -1.168 -49.312 -28.453 1 87.38 173 VAL A CA 1
ATOM 1359 C C . VAL A 1 173 ? -0.044 -50.219 -27.938 1 87.38 173 VAL A C 1
ATOM 1361 O O . VAL A 1 173 ? 0.686 -50.812 -28.719 1 87.38 173 VAL A O 1
ATOM 1364 N N . ALA A 1 174 ? 0.071 -50.406 -26.625 1 85.69 174 ALA A N 1
ATOM 1365 C CA . ALA A 1 174 ? 1.158 -51.156 -26 1 85.69 174 ALA A CA 1
ATOM 1366 C C . ALA A 1 174 ? 1.019 -52.656 -26.266 1 85.69 174 ALA A C 1
ATOM 1368 O O . ALA A 1 174 ? 2.018 -53.375 -26.406 1 85.69 174 ALA A O 1
ATOM 1369 N N . ALA A 1 175 ? -0.219 -53.125 -26.281 1 82.88 175 ALA A N 1
ATOM 1370 C CA . ALA A 1 175 ? -0.468 -54.562 -26.469 1 82.88 175 ALA A CA 1
ATOM 1371 C C . ALA A 1 175 ? -0.521 -54.906 -27.953 1 82.88 175 ALA A C 1
ATOM 1373 O O . ALA A 1 175 ? -0.561 -56.094 -28.312 1 82.88 175 ALA A O 1
ATOM 1374 N N . GLY A 1 176 ? -0.463 -53.938 -28.797 1 81.25 176 GLY A N 1
ATOM 1375 C CA . GLY A 1 176 ? -0.6 -54.219 -30.219 1 81.25 176 GLY A CA 1
ATOM 1376 C C . GLY A 1 176 ? -1.943 -54.812 -30.594 1 81.25 176 GLY A C 1
ATOM 1377 O O . GLY A 1 176 ? -2.01 -55.781 -31.344 1 81.25 176 GLY A O 1
ATOM 1378 N N . GLU A 1 177 ? -3.008 -54.281 -29.969 1 80.81 177 GLU A N 1
ATOM 1379 C CA . GLU A 1 177 ? -4.367 -54.781 -30.203 1 80.81 177 GLU A CA 1
ATOM 1380 C C . GLU A 1 177 ? -4.754 -54.656 -31.672 1 80.81 177 GLU A C 1
ATOM 1382 O O . GLU A 1 177 ? -4.688 -53.562 -32.25 1 80.81 177 GLU A O 1
ATOM 1387 N N . PRO A 1 178 ? -5.211 -55.75 -32.25 1 82.12 178 PRO A N 1
ATOM 1388 C CA . PRO A 1 178 ? -5.504 -55.719 -33.688 1 82.12 178 PRO A CA 1
ATOM 1389 C C . PRO A 1 178 ? -6.891 -55.188 -34 1 82.12 178 PRO A C 1
ATOM 1391 O O . PRO A 1 178 ? -7.137 -54.688 -35.125 1 82.12 178 PRO A O 1
ATOM 1394 N N . SER A 1 179 ? -7.809 -55.094 -33.094 1 89.31 179 SER A N 1
ATOM 1395 C CA . SER A 1 179 ? -9.195 -54.688 -33.344 1 89.31 179 SER A CA 1
ATOM 1396 C C . SER A 1 179 ? -9.32 -53.188 -33.5 1 89.31 179 SER A C 1
ATOM 1398 O O . SER A 1 179 ? -9.078 -52.438 -32.531 1 89.31 179 SER A O 1
ATOM 1400 N N . ARG A 1 180 ? -9.734 -52.75 -34.625 1 91 180 ARG A N 1
ATOM 1401 C CA . ARG A 1 180 ? -9.945 -51.344 -34.906 1 91 180 ARG A CA 1
ATOM 1402 C C . ARG A 1 180 ? -11.117 -50.812 -34.094 1 91 180 ARG A C 1
ATOM 1404 O O . ARG A 1 180 ? -11.117 -49.656 -33.656 1 91 180 ARG A O 1
ATOM 1411 N N . GLU A 1 181 ? -12.039 -51.594 -33.875 1 92.38 181 GLU A N 1
ATOM 1412 C CA . GLU A 1 181 ? -13.234 -51.188 -33.125 1 92.38 181 GLU A CA 1
ATOM 1413 C C . GLU A 1 181 ? -12.898 -50.812 -31.688 1 92.38 181 GLU A C 1
ATOM 1415 O O . GLU A 1 181 ? -13.422 -49.812 -31.156 1 92.38 181 GLU A O 1
ATOM 1420 N N . LYS A 1 182 ? -12.055 -51.531 -31.109 1 91.62 182 LYS A N 1
ATOM 1421 C CA . LYS A 1 182 ? -11.711 -51.281 -29.703 1 91.62 182 LYS A CA 1
ATOM 1422 C C . LYS A 1 182 ? -11 -49.938 -29.547 1 91.62 182 LYS A C 1
ATOM 1424 O O . LYS A 1 182 ? -11.328 -49.156 -28.656 1 91.62 182 LYS A O 1
ATOM 1429 N N . ILE A 1 183 ? -10.07 -49.656 -30.438 1 92.75 183 ILE A N 1
ATOM 1430 C CA . ILE A 1 183 ? -9.312 -48.406 -30.312 1 92.75 183 ILE A CA 1
ATOM 1431 C C . ILE A 1 183 ? -10.203 -47.219 -30.672 1 92.75 183 ILE A C 1
ATOM 1433 O O . ILE A 1 183 ? -10.109 -46.156 -30.062 1 92.75 183 ILE A O 1
ATOM 1437 N N . VAL A 1 184 ? -11.016 -47.375 -31.703 1 93.94 184 VAL A N 1
ATOM 1438 C CA . VAL A 1 184 ? -11.898 -46.281 -32.125 1 93.94 184 VAL A CA 1
ATOM 1439 C C . VAL A 1 184 ? -12.883 -45.969 -31 1 93.94 184 VAL A C 1
ATOM 1441 O O . VAL A 1 184 ? -13.188 -44.781 -30.75 1 93.94 184 VAL A O 1
ATOM 1444 N N . MET A 1 185 ? -13.359 -46.906 -30.328 1 94.06 185 MET A N 1
ATOM 1445 C CA . MET A 1 185 ? -14.273 -46.719 -29.203 1 94.06 185 MET A CA 1
ATOM 1446 C C . MET A 1 185 ? -13.562 -46.031 -28.047 1 94.06 185 MET A C 1
ATOM 1448 O O . MET A 1 185 ? -14.133 -45.125 -27.406 1 94.06 185 MET A O 1
ATOM 1452 N N . ALA A 1 186 ? -12.383 -46.438 -27.766 1 94.88 186 ALA A N 1
ATOM 1453 C CA . ALA A 1 186 ? -11.602 -45.812 -26.703 1 94.88 186 ALA A CA 1
ATOM 1454 C C . ALA A 1 186 ? -11.305 -44.344 -27.031 1 94.88 186 ALA A C 1
ATOM 1456 O O . ALA A 1 186 ? -11.43 -43.469 -26.156 1 94.88 186 ALA A O 1
ATOM 1457 N N . ILE A 1 187 ? -10.93 -44.031 -28.266 1 95.94 187 ILE A N 1
ATOM 1458 C CA . ILE A 1 187 ? -10.617 -42.688 -28.703 1 95.94 187 ILE A CA 1
ATOM 1459 C C . ILE A 1 187 ? -11.883 -41.844 -28.688 1 95.94 187 ILE A C 1
ATOM 1461 O O . ILE A 1 187 ? -11.852 -40.656 -28.281 1 95.94 187 ILE A O 1
ATOM 1465 N N . ALA A 1 188 ? -12.969 -42.406 -29.188 1 95.44 188 ALA A N 1
ATOM 1466 C CA . ALA A 1 188 ? -14.242 -41.719 -29.156 1 95.44 188 ALA A CA 1
ATOM 1467 C C . ALA A 1 188 ? -14.656 -41.375 -27.734 1 95.44 188 ALA A C 1
ATOM 1469 O O . ALA A 1 188 ? -15.125 -40.281 -27.453 1 95.44 188 ALA A O 1
ATOM 1470 N N . GLY A 1 189 ? -14.531 -42.312 -26.828 1 95.44 189 GLY A N 1
ATOM 1471 C CA . GLY A 1 189 ? -14.805 -42.062 -25.438 1 95.44 189 GLY A CA 1
ATOM 1472 C C . GLY A 1 189 ? -13.938 -40.969 -24.844 1 95.44 189 GLY A C 1
ATOM 1473 O O . GLY A 1 189 ? -14.43 -40.094 -24.125 1 95.44 189 GLY A O 1
ATOM 1474 N N . LEU A 1 190 ? -12.648 -41.031 -25.156 1 95.56 190 LEU A N 1
ATOM 1475 C CA . LEU A 1 190 ? -11.711 -40 -24.688 1 95.56 190 LEU A CA 1
ATOM 1476 C C . LEU A 1 190 ? -12.086 -38.625 -25.234 1 95.56 190 LEU A C 1
ATOM 1478 O O . LEU A 1 190 ? -12.117 -37.656 -24.484 1 95.56 190 LEU A O 1
ATOM 1482 N N . GLY A 1 191 ? -12.344 -38.531 -26.531 1 95.06 191 GLY A N 1
ATOM 1483 C CA . GLY A 1 191 ? -12.711 -37.281 -27.172 1 95.06 191 GLY A CA 1
ATOM 1484 C C . GLY A 1 191 ? -13.969 -36.656 -26.578 1 95.06 191 GLY A C 1
ATOM 1485 O O . GLY A 1 191 ? -13.992 -35.469 -26.266 1 95.06 191 GLY A O 1
ATOM 1486 N N . ILE A 1 192 ? -14.961 -37.469 -26.406 1 95.06 192 ILE A N 1
ATOM 1487 C CA . ILE A 1 192 ? -16.234 -37 -25.891 1 95.06 192 ILE A CA 1
ATOM 1488 C C . ILE A 1 192 ? -16.078 -36.531 -24.453 1 95.06 192 ILE A C 1
ATOM 1490 O O . ILE A 1 192 ? -16.562 -35.469 -24.078 1 95.06 192 ILE A O 1
ATOM 1494 N N . THR A 1 193 ? -15.438 -37.281 -23.656 1 95.38 193 THR A N 1
ATOM 1495 C CA . THR A 1 193 ? -15.273 -36.938 -22.25 1 95.38 193 THR A CA 1
ATOM 1496 C C . THR A 1 193 ? -14.43 -35.688 -22.094 1 95.38 193 THR A C 1
ATOM 1498 O O . THR A 1 193 ? -14.727 -34.812 -21.25 1 95.38 193 THR A O 1
ATOM 1501 N N . THR A 1 194 ? -13.391 -35.562 -22.859 1 94.25 194 THR A N 1
ATOM 1502 C CA . THR A 1 194 ? -12.531 -34.375 -22.75 1 94.25 194 THR A CA 1
ATOM 1503 C C . THR A 1 194 ? -13.273 -33.125 -23.234 1 94.25 194 THR A C 1
ATOM 1505 O O . THR A 1 194 ? -13.102 -32.031 -22.672 1 94.25 194 THR A O 1
ATOM 1508 N N . LEU A 1 195 ? -14.023 -33.281 -24.266 1 93.75 195 LEU A N 1
ATOM 1509 C CA . LEU A 1 195 ? -14.805 -32.156 -24.766 1 93.75 195 LEU A CA 1
ATOM 1510 C C . LEU A 1 195 ? -15.836 -31.688 -23.734 1 93.75 195 LEU A C 1
ATOM 1512 O O . LEU A 1 195 ? -16 -30.484 -23.516 1 93.75 195 LEU A O 1
ATOM 1516 N N . LEU A 1 196 ? -16.484 -32.625 -23.188 1 94.56 196 LEU A N 1
ATOM 1517 C CA . LEU A 1 196 ? -17.453 -32.312 -22.141 1 94.56 196 LEU A CA 1
ATOM 1518 C C . LEU A 1 196 ? -16.766 -31.672 -20.953 1 94.56 196 LEU A C 1
ATOM 1520 O O . LEU A 1 196 ? -17.266 -30.703 -20.375 1 94.56 196 LEU A O 1
ATOM 1524 N N . GLU A 1 197 ? -15.68 -32.188 -20.562 1 95.06 197 GLU A N 1
ATOM 1525 C CA . GLU A 1 197 ? -14.898 -31.609 -19.469 1 95.06 197 GLU A CA 1
ATOM 1526 C C . GLU A 1 197 ? -14.492 -30.172 -19.781 1 95.06 197 GLU A C 1
ATOM 1528 O O . GLU A 1 197 ? -14.555 -29.297 -18.906 1 95.06 197 GLU A O 1
ATOM 1533 N N . ALA A 1 198 ? -14.094 -29.922 -21.031 1 92.31 198 ALA A N 1
ATOM 1534 C CA . ALA A 1 198 ? -13.688 -28.594 -21.438 1 92.31 198 ALA A CA 1
ATOM 1535 C C . ALA A 1 198 ? -14.852 -27.609 -21.344 1 92.31 198 ALA A C 1
ATOM 1537 O O . ALA A 1 198 ? -14.68 -26.484 -20.875 1 92.31 198 ALA A O 1
ATOM 1538 N N . ILE A 1 199 ? -15.977 -28.062 -21.703 1 92.25 199 ILE A N 1
ATOM 1539 C CA . ILE A 1 199 ? -17.172 -27.234 -21.656 1 92.25 199 ILE A CA 1
ATOM 1540 C C . ILE A 1 199 ? -17.516 -26.922 -20.203 1 92.25 199 ILE A C 1
ATOM 1542 O O . ILE A 1 199 ? -17.75 -25.766 -19.844 1 92.25 199 ILE A O 1
ATOM 1546 N N . PHE A 1 200 ? -17.516 -27.953 -19.406 1 94.44 200 PHE A N 1
ATOM 1547 C CA . PHE A 1 200 ? -17.906 -27.781 -18.016 1 94.44 200 PHE A CA 1
ATOM 1548 C C . PHE A 1 200 ? -16.875 -26.922 -17.281 1 94.44 200 PHE A C 1
ATOM 1550 O O . PHE A 1 200 ? -17.234 -26.094 -16.438 1 94.44 200 PHE A O 1
ATOM 1557 N N . THR A 1 201 ? -15.688 -27.094 -17.594 1 91.31 201 THR A N 1
ATOM 1558 C CA . THR A 1 201 ? -14.625 -26.328 -16.953 1 91.31 201 THR A CA 1
ATOM 1559 C C . THR A 1 201 ? -14.672 -24.859 -17.359 1 91.31 201 THR A C 1
ATOM 1561 O O . THR A 1 201 ? -14.477 -23.969 -16.531 1 91.31 201 THR A O 1
ATOM 1564 N N . GLY A 1 202 ? -14.883 -24.625 -18.641 1 89.38 202 GLY A N 1
ATOM 1565 C CA . GLY A 1 202 ? -15.023 -23.266 -19.109 1 89.38 202 GLY A CA 1
ATOM 1566 C C . GLY A 1 202 ? -16.203 -22.531 -18.484 1 89.38 202 GLY A C 1
ATOM 1567 O O . GLY A 1 202 ? -16.062 -21.406 -18.016 1 89.38 202 GLY A O 1
ATOM 1568 N N . CYS A 1 203 ? -17.281 -23.219 -18.391 1 91.44 203 CYS A N 1
ATOM 1569 C CA . CYS A 1 203 ? -18.484 -22.625 -17.812 1 91.44 203 CYS A CA 1
ATOM 1570 C C . CYS A 1 203 ? -18.297 -22.391 -16.312 1 91.44 203 CYS A C 1
ATOM 1572 O O . CYS A 1 203 ? -18.656 -21.328 -15.797 1 91.44 203 CYS A O 1
ATOM 1574 N N . ARG A 1 204 ? -17.766 -23.344 -15.703 1 91.44 204 ARG A N 1
ATOM 1575 C CA . ARG A 1 204 ? -17.484 -23.203 -14.281 1 91.44 204 ARG A CA 1
ATOM 1576 C C . ARG A 1 204 ? -16.562 -22.016 -14.008 1 91.44 204 ARG A C 1
ATOM 1578 O O . ARG A 1 204 ? -16.828 -21.219 -13.117 1 91.44 204 ARG A O 1
ATOM 1585 N N . GLY A 1 205 ? -15.523 -21.969 -14.766 1 90.19 205 GLY A N 1
ATOM 1586 C CA . GLY A 1 205 ? -14.578 -20.891 -14.578 1 90.19 205 GLY A CA 1
ATOM 1587 C C . GLY A 1 205 ? -15.203 -19.516 -14.758 1 90.19 205 GLY A C 1
ATOM 1588 O O . GLY A 1 205 ? -14.992 -18.625 -13.938 1 90.19 205 GLY A O 1
ATOM 1589 N N . ALA A 1 206 ? -15.984 -19.391 -15.758 1 89.94 206 ALA A N 1
ATOM 1590 C CA . ALA A 1 206 ? -16.641 -18.109 -16.031 1 89.94 206 ALA A CA 1
ATOM 1591 C C . ALA A 1 206 ? -17.641 -17.766 -14.953 1 89.94 206 ALA A C 1
ATOM 1593 O O . ALA A 1 206 ? -17.672 -16.641 -14.453 1 89.94 206 ALA A O 1
ATOM 1594 N N . LEU A 1 207 ? -18.391 -18.719 -14.555 1 90.31 207 LEU A N 1
ATOM 1595 C CA . LEU A 1 207 ? -19.484 -18.469 -13.609 1 90.31 207 LEU A CA 1
ATOM 1596 C C . LEU A 1 207 ? -18.922 -18.141 -12.227 1 90.31 207 LEU A C 1
ATOM 1598 O O . LEU A 1 207 ? -19.422 -17.25 -11.547 1 90.31 207 LEU A O 1
ATOM 1602 N N . PHE A 1 208 ? -17.891 -18.828 -11.828 1 91 208 PHE A N 1
ATOM 1603 C CA . PHE A 1 208 ? -17.266 -18.531 -10.547 1 91 208 PHE A CA 1
ATOM 1604 C C . PHE A 1 208 ? -16.625 -17.156 -10.562 1 91 208 PHE A C 1
ATOM 1606 O O . PHE A 1 208 ? -16.688 -16.422 -9.578 1 91 208 PHE A O 1
ATOM 1613 N N . TRP A 1 209 ? -16.016 -16.891 -11.625 1 91.12 209 TRP A N 1
ATOM 1614 C CA . TRP A 1 209 ? -15.398 -15.578 -11.773 1 91.12 209 TRP A CA 1
ATOM 1615 C C . TRP A 1 209 ? -16.438 -14.477 -11.688 1 91.12 209 TRP A C 1
ATOM 1617 O O . TRP A 1 209 ? -16.25 -13.484 -10.969 1 91.12 209 TRP A O 1
ATOM 1627 N N . ILE A 1 210 ? -17.562 -14.641 -12.344 1 90.62 210 ILE A N 1
ATOM 1628 C CA . ILE A 1 210 ? -18.641 -13.664 -12.312 1 90.62 210 ILE A CA 1
ATOM 1629 C C . ILE A 1 210 ? -19.203 -13.555 -10.891 1 90.62 210 ILE A C 1
ATOM 1631 O O . ILE A 1 210 ? -19.453 -12.453 -10.406 1 90.62 210 ILE A O 1
ATOM 1635 N N . ALA A 1 211 ? -19.359 -14.695 -10.305 1 89 211 ALA A N 1
ATOM 1636 C CA . ALA A 1 211 ? -19.859 -14.688 -8.938 1 89 211 ALA A CA 1
ATOM 1637 C C . ALA A 1 211 ? -18.922 -13.914 -8.016 1 89 211 ALA A C 1
ATOM 1639 O O . ALA A 1 211 ? -19.375 -13.148 -7.16 1 89 211 ALA A O 1
ATOM 1640 N N . GLY A 1 212 ? -17.641 -14.156 -8.18 1 89.81 212 GLY A N 1
ATOM 1641 C CA . GLY A 1 212 ? -16.656 -13.445 -7.367 1 89.81 212 GLY A CA 1
ATOM 1642 C C . GLY A 1 212 ? -16.656 -11.953 -7.609 1 89.81 212 GLY A C 1
ATOM 1643 O O . GLY A 1 212 ? -16.562 -11.164 -6.664 1 89.81 212 GLY A O 1
ATOM 1644 N N . THR A 1 213 ? -16.766 -11.539 -8.82 1 91.31 213 THR A N 1
ATOM 1645 C CA . THR A 1 213 ? -16.75 -10.117 -9.164 1 91.31 213 THR A CA 1
ATOM 1646 C C . THR A 1 213 ? -18 -9.422 -8.672 1 91.31 213 THR A C 1
ATOM 1648 O O . THR A 1 213 ? -17.953 -8.273 -8.227 1 91.31 213 THR A O 1
ATOM 1651 N N . ARG A 1 214 ? -19.156 -10.047 -8.789 1 89.94 214 ARG A N 1
ATOM 1652 C CA . ARG A 1 214 ? -20.391 -9.484 -8.289 1 89.94 214 ARG A CA 1
ATOM 1653 C C . ARG A 1 214 ? -20.375 -9.352 -6.766 1 89.94 214 ARG A C 1
ATOM 1655 O O . ARG A 1 214 ? -20.891 -8.383 -6.211 1 89.94 214 ARG A O 1
ATOM 1662 N N . ALA A 1 215 ? -19.781 -10.375 -6.188 1 88.5 215 ALA A N 1
ATOM 1663 C CA . ALA A 1 215 ? -19.625 -10.297 -4.738 1 88.5 215 ALA A CA 1
ATOM 1664 C C . ALA A 1 215 ? -18.766 -9.094 -4.344 1 88.5 215 ALA A C 1
ATOM 1666 O O . ALA A 1 215 ? -19.078 -8.383 -3.389 1 88.5 215 ALA A O 1
ATOM 1667 N N . ASN A 1 216 ? -17.656 -8.914 -5.02 1 91.94 216 ASN A N 1
ATOM 1668 C CA . ASN A 1 216 ? -16.781 -7.766 -4.77 1 91.94 216 ASN A CA 1
ATOM 1669 C C . ASN A 1 216 ? -17.547 -6.449 -4.922 1 91.94 216 ASN A C 1
ATOM 1671 O O . ASN A 1 216 ? -17.406 -5.551 -4.086 1 91.94 216 ASN A O 1
ATOM 1675 N N . TYR A 1 217 ? -18.328 -6.375 -5.965 1 92.75 217 TYR A N 1
ATOM 1676 C CA . TYR A 1 217 ? -19.125 -5.184 -6.234 1 92.75 217 TYR A CA 1
ATOM 1677 C C . TYR A 1 217 ? -20.109 -4.914 -5.094 1 92.75 217 TYR A C 1
ATOM 1679 O O . TYR A 1 217 ? -20.156 -3.799 -4.57 1 92.75 217 TYR A O 1
ATOM 1687 N N . ASN A 1 218 ? -20.828 -5.883 -4.695 1 90.75 218 ASN A N 1
ATOM 1688 C CA . ASN A 1 218 ? -21.859 -5.727 -3.666 1 90.75 218 ASN A CA 1
ATOM 1689 C C . ASN A 1 218 ? -21.234 -5.332 -2.324 1 90.75 218 ASN A C 1
ATOM 1691 O O . ASN A 1 218 ? -21.734 -4.434 -1.646 1 90.75 218 ASN A O 1
ATOM 1695 N N . VAL A 1 219 ? -20.156 -5.961 -1.999 1 90.81 219 VAL A N 1
ATOM 1696 C CA . VAL A 1 219 ? -19.516 -5.699 -0.713 1 90.81 219 VAL A CA 1
ATOM 1697 C C . VAL A 1 219 ? -18.906 -4.301 -0.71 1 90.81 219 VAL A C 1
ATOM 1699 O O . VAL A 1 219 ? -19.031 -3.568 0.276 1 90.81 219 VAL A O 1
ATOM 1702 N N . ARG A 1 220 ? -18.266 -3.957 -1.784 1 93.94 220 ARG A N 1
ATOM 1703 C CA . ARG A 1 220 ? -17.609 -2.652 -1.872 1 93.94 220 ARG A CA 1
ATOM 1704 C C . ARG A 1 220 ? -18.641 -1.525 -1.754 1 93.94 220 ARG A C 1
ATOM 1706 O O . ARG A 1 220 ? -18.422 -0.569 -1.004 1 93.94 220 ARG A O 1
ATOM 1713 N N . VAL A 1 221 ? -19.703 -1.661 -2.518 1 93.81 221 VAL A N 1
ATOM 1714 C CA . VAL A 1 221 ? -20.719 -0.619 -2.539 1 93.81 221 VAL A CA 1
ATOM 1715 C C . VAL A 1 221 ? -21.375 -0.496 -1.161 1 93.81 221 VAL A C 1
ATOM 1717 O O . VAL A 1 221 ? -21.531 0.61 -0.641 1 93.81 221 VAL A O 1
ATOM 1720 N N . LYS A 1 222 ? -21.672 -1.574 -0.547 1 92.5 222 LYS A N 1
ATOM 1721 C CA . LYS A 1 222 ? -22.281 -1.559 0.776 1 92.5 222 LYS A CA 1
ATOM 1722 C C . LYS A 1 222 ? -21.312 -1.014 1.825 1 92.5 222 LYS A C 1
ATOM 1724 O O . LYS A 1 222 ? -21.719 -0.249 2.705 1 92.5 222 LYS A O 1
ATOM 1729 N N . LEU A 1 223 ? -20.062 -1.482 1.721 1 93.94 223 LEU A N 1
ATOM 1730 C CA . LEU A 1 223 ? -19.062 -1.029 2.67 1 93.94 223 LEU A CA 1
ATOM 1731 C C . LEU A 1 223 ? -18.828 0.473 2.543 1 93.94 223 LEU A C 1
ATOM 1733 O O . LEU A 1 223 ? -18.797 1.187 3.547 1 93.94 223 LEU A O 1
ATOM 1737 N N . HIS A 1 224 ? -18.672 0.947 1.352 1 95.81 224 HIS A N 1
ATOM 1738 C CA . HIS A 1 224 ? -18.453 2.371 1.119 1 95.81 224 HIS A CA 1
ATOM 1739 C C . HIS A 1 224 ? -19.594 3.201 1.693 1 95.81 224 HIS A C 1
ATOM 1741 O O . HIS A 1 224 ? -19.359 4.199 2.379 1 95.81 224 HIS A O 1
ATOM 1747 N N . ARG A 1 225 ? -20.797 2.824 1.468 1 93.94 225 ARG A N 1
ATOM 1748 C CA . ARG A 1 225 ? -21.984 3.547 1.943 1 93.94 225 ARG A CA 1
ATOM 1749 C C . ARG A 1 225 ? -22.031 3.557 3.467 1 93.94 225 ARG A C 1
ATOM 1751 O O . ARG A 1 225 ? -22.266 4.602 4.078 1 93.94 225 ARG A O 1
ATOM 1758 N N . ASN A 1 226 ? -21.797 2.445 4.004 1 93.62 226 ASN A N 1
ATOM 1759 C CA . ASN A 1 226 ? -21.875 2.361 5.457 1 93.62 226 ASN A CA 1
ATOM 1760 C C . ASN A 1 226 ? -20.766 3.168 6.125 1 93.62 226 ASN A C 1
ATOM 1762 O O . ASN A 1 226 ? -20.953 3.717 7.211 1 93.62 226 ASN A O 1
ATOM 1766 N N . LEU A 1 227 ? -19.641 3.127 5.547 1 94.5 227 LEU A N 1
ATOM 1767 C CA . LEU A 1 227 ? -18.547 3.914 6.09 1 94.5 227 LEU A CA 1
ATOM 1768 C C . LEU A 1 227 ? -18.891 5.402 6.094 1 94.5 227 LEU A C 1
ATOM 1770 O O . LEU A 1 227 ? -18.594 6.105 7.062 1 94.5 227 LEU A O 1
ATOM 1774 N N . LEU A 1 228 ? -19.562 5.875 5.082 1 93.5 228 LEU A N 1
ATOM 1775 C CA . LEU A 1 228 ? -19.922 7.285 4.992 1 93.5 228 LEU A CA 1
ATOM 1776 C C . LEU A 1 228 ? -20.984 7.645 6.02 1 93.5 228 LEU A C 1
ATOM 1778 O O . LEU A 1 228 ? -21.109 8.805 6.41 1 93.5 228 LEU A O 1
ATOM 1782 N N . LEU A 1 229 ? -21.703 6.691 6.465 1 92.44 229 LEU A N 1
ATOM 1783 C CA . LEU A 1 229 ? -22.781 6.922 7.414 1 92.44 229 LEU A CA 1
ATOM 1784 C C . LEU A 1 229 ? -22.25 6.98 8.844 1 92.44 229 LEU A C 1
ATOM 1786 O O . LEU A 1 229 ? -22.969 7.383 9.758 1 92.44 229 LEU A O 1
ATOM 1790 N N . GLN A 1 230 ? -20.969 6.633 9.008 1 91.69 230 GLN A N 1
ATOM 1791 C CA . GLN A 1 230 ? -20.406 6.629 10.352 1 91.69 230 GLN A CA 1
ATOM 1792 C C . GLN A 1 230 ? -20.266 8.047 10.891 1 91.69 230 GLN A C 1
ATOM 1794 O O . GLN A 1 230 ? -20.312 9.016 10.125 1 91.69 230 GLN A O 1
ATOM 1799 N N . GLU A 1 231 ? -20.156 8.141 12.203 1 91.06 231 GLU A N 1
ATOM 1800 C CA . GLU A 1 231 ? -20.094 9.438 12.867 1 91.06 231 GLU A CA 1
ATOM 1801 C C . GLU A 1 231 ? -18.719 10.078 12.688 1 91.06 231 GLU A C 1
ATOM 1803 O O . GLU A 1 231 ? -17.75 9.398 12.312 1 91.06 231 GLU A O 1
ATOM 1808 N N . ALA A 1 232 ? -18.641 11.305 12.953 1 88.5 232 ALA A N 1
ATOM 1809 C CA . ALA A 1 232 ? -17.422 12.078 12.789 1 88.5 232 ALA A CA 1
ATOM 1810 C C . ALA A 1 232 ? -16.281 11.508 13.641 1 88.5 232 ALA A C 1
ATOM 1812 O O . ALA A 1 232 ? -15.133 11.484 13.211 1 88.5 232 ALA A O 1
ATOM 1813 N N . ALA A 1 233 ? -16.609 11.078 14.836 1 86.06 233 ALA A N 1
ATOM 1814 C CA . ALA A 1 233 ? -15.617 10.531 15.75 1 86.06 233 ALA A CA 1
ATOM 1815 C C . ALA A 1 233 ? -14.891 9.344 15.125 1 86.06 233 ALA A C 1
ATOM 1817 O O . ALA A 1 233 ? -13.703 9.133 15.367 1 86.06 233 ALA A O 1
ATOM 1818 N N . PHE A 1 234 ? -15.594 8.609 14.383 1 89 234 PHE A N 1
ATOM 1819 C CA . PHE A 1 234 ? -15.031 7.453 13.695 1 89 234 PHE A CA 1
ATOM 1820 C C . PHE A 1 234 ? -13.914 7.879 12.75 1 89 234 PHE A C 1
ATOM 1822 O O . PHE A 1 234 ? -12.859 7.242 12.703 1 89 234 PHE A O 1
ATOM 1829 N N . PHE A 1 235 ? -14.164 8.922 11.961 1 87.75 235 PHE A N 1
ATOM 1830 C CA . PHE A 1 235 ? -13.203 9.391 10.969 1 87.75 235 PHE A CA 1
ATOM 1831 C C . PHE A 1 235 ? -12.023 10.086 11.641 1 87.75 235 PHE A C 1
ATOM 1833 O O . PHE A 1 235 ? -10.93 10.148 11.07 1 87.75 235 PHE A O 1
ATOM 1840 N N . ASP A 1 236 ? -12.273 10.633 12.828 1 82.06 236 ASP A N 1
ATOM 1841 C CA . ASP A 1 236 ? -11.188 11.234 13.602 1 82.06 236 ASP A CA 1
ATOM 1842 C C . ASP A 1 236 ? -10.188 10.172 14.062 1 82.06 236 ASP A C 1
ATOM 1844 O O . ASP A 1 236 ? -9 10.461 14.195 1 82.06 236 ASP A O 1
ATOM 1848 N N . GLU A 1 237 ? -10.688 9.016 14.211 1 80 237 GLU A N 1
ATOM 1849 C CA . GLU A 1 237 ? -9.867 7.949 14.797 1 80 237 GLU A CA 1
ATOM 1850 C C . GLU A 1 237 ? -9.336 7.012 13.719 1 80 237 GLU A C 1
ATOM 1852 O O . GLU A 1 237 ? -8.398 6.25 13.961 1 80 237 GLU A O 1
ATOM 1857 N N . THR A 1 238 ? -9.953 7.098 12.578 1 84.31 238 THR A N 1
ATOM 1858 C CA . THR A 1 238 ? -9.586 6.145 11.539 1 84.31 238 THR A CA 1
ATOM 1859 C C . THR A 1 238 ? -8.883 6.848 10.383 1 84.31 238 THR A C 1
ATOM 1861 O O . THR A 1 238 ? -9.398 7.828 9.836 1 84.31 238 THR A O 1
ATOM 1864 N N . GLU A 1 239 ? -7.781 6.344 9.969 1 83.31 239 GLU A N 1
ATOM 1865 C CA . GLU A 1 239 ? -7.031 6.918 8.859 1 83.31 239 GLU A CA 1
ATOM 1866 C C . GLU A 1 239 ? -7.676 6.578 7.52 1 83.31 239 GLU A C 1
ATOM 1868 O O . GLU A 1 239 ? -8.188 5.469 7.336 1 83.31 239 GLU A O 1
ATOM 1873 N N . THR A 1 240 ? -7.641 7.512 6.602 1 86.19 240 THR A N 1
ATOM 1874 C CA . THR A 1 240 ? -8.219 7.332 5.273 1 86.19 240 THR A CA 1
ATOM 1875 C C . THR A 1 240 ? -7.57 6.152 4.555 1 86.19 240 THR A C 1
ATOM 1877 O O . THR A 1 240 ? -8.25 5.379 3.885 1 86.19 240 THR A O 1
ATOM 1880 N N . GLY A 1 241 ? -6.238 6.082 4.719 1 79.19 241 GLY A N 1
ATOM 1881 C CA . GLY A 1 241 ? -5.539 4.969 4.105 1 79.19 241 GLY A CA 1
ATOM 1882 C C . GLY A 1 241 ? -6.031 3.615 4.582 1 79.19 241 GLY A C 1
ATOM 1883 O O . GLY A 1 241 ? -6.125 2.67 3.797 1 79.19 241 GLY A O 1
ATOM 1884 N N . PHE A 1 242 ? -6.316 3.547 5.883 1 82.12 242 PHE A N 1
ATOM 1885 C CA . PHE A 1 242 ? -6.852 2.324 6.469 1 82.12 242 PHE A CA 1
ATOM 1886 C C . PHE A 1 242 ? -8.172 1.944 5.816 1 82.12 242 PHE A C 1
ATOM 1888 O O . PHE A 1 242 ? -8.383 0.788 5.445 1 82.12 242 PHE A O 1
ATOM 1895 N N . LEU A 1 243 ? -9.031 2.836 5.617 1 90.69 243 LEU A N 1
ATOM 1896 C CA . LEU A 1 243 ? -10.344 2.59 5.035 1 90.69 243 LEU A CA 1
ATOM 1897 C C . LEU A 1 243 ? -10.227 2.178 3.574 1 90.69 243 LEU A C 1
ATOM 1899 O O . LEU A 1 243 ? -10.938 1.276 3.119 1 90.69 243 LEU A O 1
ATOM 1903 N N . LEU A 1 244 ? -9.375 2.82 2.844 1 89.56 244 LEU A N 1
ATOM 1904 C CA . LEU A 1 244 ? -9.172 2.504 1.434 1 89.56 244 LEU A CA 1
ATOM 1905 C C . LEU A 1 244 ? -8.602 1.096 1.269 1 89.56 244 LEU A C 1
ATOM 1907 O O . LEU A 1 244 ? -8.992 0.373 0.347 1 89.56 244 LEU A O 1
ATOM 1911 N N . SER A 1 245 ? -7.688 0.736 2.17 1 86.25 245 SER A N 1
ATOM 1912 C CA . SER A 1 245 ? -7.109 -0.604 2.127 1 86.25 245 SER A CA 1
ATOM 1913 C C . SER A 1 245 ? -8.18 -1.672 2.35 1 86.25 245 SER A C 1
ATOM 1915 O O . SER A 1 245 ? -8.164 -2.715 1.693 1 86.25 245 SER A O 1
ATOM 1917 N N . ARG A 1 246 ? -9.078 -1.44 3.254 1 88.25 246 ARG A N 1
ATOM 1918 C CA . ARG A 1 246 ? -10.172 -2.373 3.496 1 88.25 246 ARG A CA 1
ATOM 1919 C C . ARG A 1 246 ? -11.086 -2.471 2.281 1 88.25 246 ARG A C 1
ATOM 1921 O O . ARG A 1 246 ? -11.484 -3.568 1.878 1 88.25 246 ARG A O 1
ATOM 1928 N N . LEU A 1 247 ? -11.266 -1.339 1.725 1 91.88 247 LEU A N 1
ATOM 1929 C CA . LEU A 1 247 ? -12.195 -1.234 0.609 1 91.88 247 LEU A CA 1
ATOM 1930 C C . LEU A 1 247 ? -11.625 -1.893 -0.642 1 91.88 247 LEU A C 1
ATOM 1932 O O . LEU A 1 247 ? -12.359 -2.516 -1.411 1 91.88 247 LEU A O 1
ATOM 1936 N N . ASN A 1 248 ? -10.344 -1.813 -0.853 1 89.81 248 ASN A N 1
ATOM 1937 C CA . ASN A 1 248 ? -9.734 -2.291 -2.094 1 89.81 248 ASN A CA 1
ATOM 1938 C C . ASN A 1 248 ? -9.078 -3.654 -1.908 1 89.81 248 ASN A C 1
ATOM 1940 O O . ASN A 1 248 ? -9.453 -4.625 -2.574 1 89.81 248 ASN A O 1
ATOM 1944 N N . ASN A 1 249 ? -8.242 -3.773 -0.931 1 85 249 ASN A N 1
ATOM 1945 C CA . ASN A 1 249 ? -7.438 -4.98 -0.768 1 85 249 ASN A CA 1
ATOM 1946 C C . ASN A 1 249 ? -8.234 -6.102 -0.108 1 85 249 ASN A C 1
ATOM 1948 O O . ASN A 1 249 ? -8.281 -7.223 -0.619 1 85 249 ASN A O 1
ATOM 1952 N N . ASP A 1 250 ? -8.852 -5.797 0.995 1 84.94 250 ASP A N 1
ATOM 1953 C CA . ASP A 1 250 ? -9.539 -6.832 1.757 1 84.94 250 ASP A CA 1
ATOM 1954 C C . ASP A 1 250 ? -10.75 -7.363 0.992 1 84.94 250 ASP A C 1
ATOM 1956 O O . ASP A 1 250 ? -11 -8.57 0.973 1 84.94 250 ASP A O 1
ATOM 1960 N N . VAL A 1 251 ? -11.453 -6.488 0.384 1 89.94 251 VAL A N 1
ATOM 1961 C CA . VAL A 1 251 ? -12.625 -6.922 -0.37 1 89.94 251 VAL A CA 1
ATOM 1962 C C . VAL A 1 251 ? -12.195 -7.777 -1.557 1 89.94 251 VAL A C 1
ATOM 1964 O O . VAL A 1 251 ? -12.859 -8.758 -1.901 1 89.94 251 VAL A O 1
ATOM 1967 N N . ASN A 1 252 ? -11.109 -7.422 -2.17 1 89.06 252 ASN A N 1
ATOM 1968 C CA . ASN A 1 252 ? -10.594 -8.234 -3.27 1 89.06 252 ASN A CA 1
ATOM 1969 C C . ASN A 1 252 ? -10.242 -9.648 -2.809 1 89.06 252 ASN A C 1
ATOM 1971 O O . ASN A 1 252 ? -10.469 -10.609 -3.537 1 89.06 252 ASN A O 1
ATOM 1975 N N . LYS A 1 253 ? -9.664 -9.742 -1.66 1 83.5 253 LYS A N 1
ATOM 1976 C CA . LYS A 1 253 ? -9.367 -11.062 -1.115 1 83.5 253 LYS A CA 1
ATOM 1977 C C . LYS A 1 253 ? -10.633 -11.898 -0.955 1 83.5 253 LYS A C 1
ATOM 1979 O O . LYS A 1 253 ? -10.625 -13.102 -1.212 1 83.5 253 LYS A O 1
ATOM 1984 N N . ILE A 1 254 ? -11.656 -11.25 -0.573 1 82.88 254 ILE A N 1
ATOM 1985 C CA . ILE A 1 254 ? -12.93 -11.93 -0.388 1 82.88 254 ILE A CA 1
ATOM 1986 C C . ILE A 1 254 ? -13.453 -12.43 -1.735 1 82.88 254 ILE A C 1
ATOM 1988 O O . ILE A 1 254 ? -13.875 -13.578 -1.855 1 82.88 254 ILE A O 1
ATOM 1992 N N . GLY A 1 255 ? -13.406 -11.57 -2.719 1 86.25 255 GLY A N 1
ATOM 1993 C CA . GLY A 1 255 ? -13.836 -11.977 -4.051 1 86.25 255 GLY A CA 1
ATOM 1994 C C . GLY A 1 255 ? -13.023 -13.125 -4.617 1 86.25 255 GLY A C 1
ATOM 1995 O O . GLY A 1 255 ? -13.562 -14.008 -5.281 1 86.25 255 GLY A O 1
ATOM 1996 N N . MET A 1 256 ? -11.781 -13.203 -4.301 1 86.44 256 MET A N 1
ATOM 1997 C CA . MET A 1 256 ? -10.898 -14.25 -4.805 1 86.44 256 MET A CA 1
ATOM 1998 C C . MET A 1 256 ? -11.219 -15.594 -4.156 1 86.44 256 MET A C 1
ATOM 2000 O O . MET A 1 256 ? -11.055 -16.641 -4.781 1 86.44 256 MET A O 1
ATOM 2004 N N . VAL A 1 257 ? -11.68 -15.516 -2.949 1 82.81 257 VAL A N 1
ATOM 2005 C CA . VAL A 1 257 ? -12.07 -16.75 -2.285 1 82.81 257 VAL A CA 1
ATOM 2006 C C . VAL A 1 257 ? -13.203 -17.422 -3.068 1 82.81 257 VAL A C 1
ATOM 2008 O O . VAL A 1 257 ? -13.156 -18.625 -3.324 1 82.81 257 VAL A O 1
ATOM 2011 N N . ILE A 1 258 ? -14.047 -16.641 -3.559 1 82.5 258 ILE A N 1
ATOM 2012 C CA . ILE A 1 258 ? -15.219 -17.172 -4.25 1 82.5 258 ILE A CA 1
ATOM 2013 C C . ILE A 1 258 ? -14.844 -17.547 -5.68 1 82.5 258 ILE A C 1
ATOM 2015 O O . ILE A 1 258 ? -15.195 -18.625 -6.152 1 82.5 258 ILE A O 1
ATOM 2019 N N . SER A 1 259 ? -14.102 -16.656 -6.297 1 84.88 259 SER A N 1
ATOM 2020 C CA . SER A 1 259 ? -13.828 -16.844 -7.719 1 84.88 259 SER A CA 1
ATOM 2021 C C . SER A 1 259 ? -12.789 -17.938 -7.953 1 84.88 259 SER A C 1
ATOM 2023 O O . SER A 1 259 ? -12.883 -18.703 -8.914 1 84.88 259 SER A O 1
ATOM 2025 N N . PHE A 1 260 ? -11.805 -18.031 -7.004 1 85.31 260 PHE A N 1
ATOM 2026 C CA . PHE A 1 260 ? -10.656 -18.859 -7.34 1 85.31 260 PHE A CA 1
ATOM 2027 C C . PHE A 1 260 ? -10.445 -19.938 -6.285 1 85.31 260 PHE A C 1
ATOM 2029 O O . PHE A 1 260 ? -10.453 -21.125 -6.598 1 85.31 260 PHE A O 1
ATOM 2036 N N . HIS A 1 261 ? -10.312 -19.594 -5.035 1 81.88 261 HIS A N 1
ATOM 2037 C CA . HIS A 1 261 ? -9.812 -20.516 -4.023 1 81.88 261 HIS A CA 1
ATOM 2038 C C . HIS A 1 261 ? -10.828 -21.609 -3.732 1 81.88 261 HIS A C 1
ATOM 2040 O O . HIS A 1 261 ? -10.484 -22.797 -3.744 1 81.88 261 HIS A O 1
ATOM 2046 N N . VAL A 1 262 ? -12.047 -21.234 -3.594 1 82.56 262 VAL A N 1
ATOM 2047 C CA . VAL A 1 262 ? -13.102 -22.203 -3.334 1 82.56 262 VAL A CA 1
ATOM 2048 C C . VAL A 1 262 ? -13.266 -23.109 -4.551 1 82.56 262 VAL A C 1
ATOM 2050 O O . VAL A 1 262 ? -13.461 -24.328 -4.406 1 82.56 262 VAL A O 1
ATOM 2053 N N . ASN A 1 263 ? -13.234 -22.5 -5.707 1 87.75 263 ASN A N 1
ATOM 2054 C CA . ASN A 1 263 ? -13.336 -23.266 -6.949 1 87.75 263 ASN A CA 1
ATOM 2055 C C . ASN A 1 263 ? -12.25 -24.328 -7.035 1 87.75 263 ASN A C 1
ATOM 2057 O O . ASN A 1 263 ? -12.539 -25.5 -7.324 1 87.75 263 ASN A O 1
ATOM 2061 N N . ILE A 1 264 ? -11.008 -23.984 -6.727 1 87.69 264 ILE A N 1
ATOM 2062 C CA . ILE A 1 264 ? -9.875 -24.891 -6.852 1 87.69 264 ILE A CA 1
ATOM 2063 C C . ILE A 1 264 ? -9.977 -25.984 -5.793 1 87.69 264 ILE A C 1
ATOM 2065 O O . ILE A 1 264 ? -9.852 -27.172 -6.102 1 87.69 264 ILE A O 1
ATOM 2069 N N . VAL A 1 265 ? -10.289 -25.641 -4.566 1 84.75 265 VAL A N 1
ATOM 2070 C CA . VAL A 1 265 ? -10.352 -26.594 -3.471 1 84.75 265 VAL A CA 1
ATOM 2071 C C . VAL A 1 265 ? -11.469 -27.609 -3.729 1 84.75 265 VAL A C 1
ATOM 2073 O O . VAL A 1 265 ? -11.258 -28.812 -3.607 1 84.75 265 VAL A O 1
ATOM 2076 N N . LEU A 1 266 ? -12.609 -27.141 -4.152 1 87.06 266 LEU A N 1
ATOM 2077 C CA . LEU A 1 266 ? -13.758 -28.016 -4.363 1 87.06 266 LEU A CA 1
ATOM 2078 C C . LEU A 1 266 ? -13.539 -28.938 -5.566 1 87.06 266 LEU A C 1
ATOM 2080 O O . LEU A 1 266 ? -13.922 -30.094 -5.547 1 87.06 266 LEU A O 1
ATOM 2084 N N . ARG A 1 267 ? -12.984 -28.359 -6.539 1 89.94 267 ARG A N 1
ATOM 2085 C CA . ARG A 1 267 ? -12.695 -29.156 -7.719 1 89.94 267 ARG A CA 1
ATOM 2086 C C . ARG A 1 267 ? -11.688 -30.25 -7.398 1 89.94 267 ARG A C 1
ATOM 2088 O O . ARG A 1 267 ? -11.852 -31.406 -7.812 1 89.94 267 ARG A O 1
ATOM 2095 N N . GLN A 1 268 ? -10.695 -29.906 -6.688 1 88.62 268 GLN A N 1
ATOM 2096 C CA . GLN A 1 268 ? -9.664 -30.859 -6.332 1 88.62 268 GLN A CA 1
ATOM 2097 C C . GLN A 1 268 ? -10.227 -31.953 -5.414 1 88.62 268 GLN A C 1
ATOM 2099 O O . GLN A 1 268 ? -9.859 -33.125 -5.543 1 88.62 268 GLN A O 1
ATOM 2104 N N . LEU A 1 269 ? -11.039 -31.594 -4.543 1 87.69 269 LEU A N 1
ATOM 2105 C CA . LEU A 1 269 ? -11.688 -32.562 -3.662 1 87.69 269 LEU A CA 1
ATOM 2106 C C . LEU A 1 269 ? -12.57 -33.531 -4.461 1 87.69 269 LEU A C 1
ATOM 2108 O O . LEU A 1 269 ? -12.547 -34.719 -4.23 1 87.69 269 LEU A O 1
ATOM 2112 N N . ALA A 1 270 ? -13.375 -32.938 -5.336 1 92.62 270 ALA A N 1
ATOM 2113 C CA . ALA A 1 270 ? -14.227 -33.75 -6.18 1 92.62 270 ALA A CA 1
ATOM 2114 C C . ALA A 1 270 ? -13.398 -34.719 -7.012 1 92.62 270 ALA A C 1
ATOM 2116 O O . ALA A 1 270 ? -13.727 -35.906 -7.113 1 92.62 270 ALA A O 1
ATOM 2117 N N . GLN A 1 271 ? -12.336 -34.219 -7.562 1 93.38 271 GLN A N 1
ATOM 2118 C CA . GLN A 1 271 ? -11.461 -35.062 -8.367 1 93.38 271 GLN A CA 1
ATOM 2119 C C . GLN A 1 271 ? -10.805 -36.125 -7.52 1 93.38 271 GLN A C 1
ATOM 2121 O O . GLN A 1 271 ? -10.656 -37.281 -7.973 1 93.38 271 GLN A O 1
ATOM 2126 N N . PHE A 1 272 ? -10.422 -35.812 -6.359 1 91 272 PHE A N 1
ATOM 2127 C CA . PHE A 1 272 ? -9.844 -36.781 -5.438 1 91 272 PHE A CA 1
ATOM 2128 C C . PHE A 1 272 ? -10.844 -37.906 -5.121 1 91 272 PHE A C 1
ATOM 2130 O O . PHE A 1 272 ? -10.508 -39.094 -5.156 1 91 272 PHE A O 1
ATOM 2137 N N . ILE A 1 273 ? -12.078 -37.562 -4.863 1 93.5 273 ILE A N 1
ATOM 2138 C CA . ILE A 1 273 ? -13.125 -38.5 -4.484 1 93.5 273 ILE A CA 1
ATOM 2139 C C . ILE A 1 273 ? -13.445 -39.406 -5.664 1 93.5 273 ILE A C 1
ATOM 2141 O O . ILE A 1 273 ? -13.453 -40.625 -5.523 1 93.5 273 ILE A O 1
ATOM 2145 N N . PHE A 1 274 ? -13.68 -38.812 -6.836 1 94.94 274 PHE A N 1
ATOM 2146 C CA . PHE A 1 274 ? -14.023 -39.594 -8.008 1 94.94 274 PHE A CA 1
ATOM 2147 C C . PHE A 1 274 ? -12.852 -40.5 -8.406 1 94.94 274 PHE A C 1
ATOM 2149 O O . PHE A 1 274 ? -13.047 -41.656 -8.727 1 94.94 274 PHE A O 1
ATOM 2156 N N . GLY A 1 275 ? -11.648 -39.875 -8.383 1 94.69 275 GLY A N 1
ATOM 2157 C CA . GLY A 1 275 ? -10.469 -40.688 -8.688 1 94.69 275 GLY A CA 1
ATOM 2158 C C . GLY A 1 275 ? -10.266 -41.844 -7.723 1 94.69 275 GLY A C 1
ATOM 2159 O O . GLY A 1 275 ? -9.914 -42.938 -8.133 1 94.69 275 GLY A O 1
ATOM 2160 N N . SER A 1 276 ? -10.492 -41.625 -6.48 1 94.75 276 SER A N 1
ATOM 2161 C CA . SER A 1 276 ? -10.359 -42.656 -5.457 1 94.75 276 SER A CA 1
ATOM 2162 C C . SER A 1 276 ? -11.398 -43.75 -5.648 1 94.75 276 SER A C 1
ATOM 2164 O O . SER A 1 276 ? -11.109 -44.938 -5.445 1 94.75 276 SER A O 1
ATOM 2166 N N . ALA A 1 277 ? -12.586 -43.375 -6.051 1 95.19 277 ALA A N 1
ATOM 2167 C CA . ALA A 1 277 ? -13.641 -44.375 -6.312 1 95.19 277 ALA A CA 1
ATOM 2168 C C . ALA A 1 277 ? -13.242 -45.312 -7.441 1 95.19 277 ALA A C 1
ATOM 2170 O O . ALA A 1 277 ? -13.461 -46.5 -7.355 1 95.19 277 ALA A O 1
ATOM 2171 N N . PHE A 1 278 ? -12.641 -44.75 -8.461 1 94.25 278 PHE A N 1
ATOM 2172 C CA . PHE A 1 278 ? -12.188 -45.594 -9.57 1 94.25 278 PHE A CA 1
ATOM 2173 C C . PHE A 1 278 ? -11.07 -46.531 -9.125 1 94.25 278 PHE A C 1
ATOM 2175 O O . PHE A 1 278 ? -11.055 -47.688 -9.516 1 94.25 278 PHE A O 1
ATOM 2182 N N . LEU A 1 279 ? -10.148 -46.031 -8.32 1 94.88 279 LEU A N 1
ATOM 2183 C CA . LEU A 1 279 ? -9.047 -46.844 -7.824 1 94.88 279 LEU A CA 1
ATOM 2184 C C . LEU A 1 279 ? -9.57 -48.031 -7.02 1 94.88 279 LEU A C 1
ATOM 2186 O O . LEU A 1 279 ? -9.141 -49.188 -7.227 1 94.88 279 LEU A O 1
ATOM 2190 N N . LEU A 1 280 ? -10.516 -47.844 -6.172 1 95.06 280 LEU A N 1
ATOM 2191 C CA . LEU A 1 280 ? -11.07 -48.875 -5.305 1 95.06 280 LEU A CA 1
ATOM 2192 C C . LEU A 1 280 ? -11.852 -49.906 -6.117 1 95.06 280 LEU A C 1
ATOM 2194 O O . LEU A 1 280 ? -11.875 -51.062 -5.773 1 95.06 280 LEU A O 1
ATOM 2198 N N . ARG A 1 281 ? -12.461 -49.469 -7.188 1 93.25 281 ARG A N 1
ATOM 2199 C CA . ARG A 1 281 ? -13.234 -50.375 -8.039 1 93.25 281 ARG A CA 1
ATOM 2200 C C . ARG A 1 281 ? -12.32 -51.281 -8.852 1 93.25 281 ARG A C 1
ATOM 2202 O O . ARG A 1 281 ? -12.68 -52.438 -9.133 1 93.25 281 ARG A O 1
ATOM 2209 N N . ILE A 1 282 ? -11.172 -50.75 -9.234 1 93 282 ILE A N 1
ATOM 2210 C CA . ILE A 1 282 ? -10.258 -51.531 -10.047 1 93 282 ILE A CA 1
ATOM 2211 C C . ILE A 1 282 ? -9.57 -52.594 -9.188 1 93 282 ILE A C 1
ATOM 2213 O O . ILE A 1 282 ? -9.664 -53.812 -9.477 1 93 282 ILE A O 1
ATOM 2217 N N . GLN A 1 283 ? -8.883 -52.156 -8.086 1 93.94 283 GLN A N 1
ATOM 2218 C CA . GLN A 1 283 ? -8.203 -53.062 -7.172 1 93.94 283 GLN A CA 1
ATOM 2219 C C . GLN A 1 283 ? -8.094 -52.469 -5.773 1 93.94 283 GLN A C 1
ATOM 2221 O O . GLN A 1 283 ? -7.133 -51.75 -5.469 1 93.94 283 GLN A O 1
ATOM 2226 N N . PRO A 1 284 ? -8.898 -52.812 -4.863 1 93.06 284 PRO A N 1
ATOM 2227 C CA . PRO A 1 284 ? -8.977 -52.219 -3.533 1 93.06 284 PRO A CA 1
ATOM 2228 C C . PRO A 1 284 ? -7.703 -52.406 -2.719 1 93.06 284 PRO A C 1
ATOM 2230 O O . PRO A 1 284 ? -7.305 -51.5 -1.973 1 93.06 284 PRO A O 1
ATOM 2233 N N . LYS A 1 285 ? -7.047 -53.594 -2.818 1 92 285 LYS A N 1
ATOM 2234 C CA . LYS A 1 285 ? -5.844 -53.844 -2.029 1 92 285 LYS A CA 1
ATOM 2235 C C . LYS A 1 285 ? -4.715 -52.906 -2.445 1 92 285 LYS A C 1
ATOM 2237 O O . LYS A 1 285 ? -4.035 -52.312 -1.593 1 92 285 LYS A O 1
ATOM 2242 N N . LEU A 1 286 ? -4.551 -52.719 -3.75 1 93.06 286 LEU A N 1
ATOM 2243 C CA . LEU A 1 286 ? -3.523 -51.812 -4.254 1 93.06 286 LEU A CA 1
ATOM 2244 C C . LEU A 1 286 ? -3.891 -50.375 -3.971 1 93.06 286 LEU A C 1
ATOM 2246 O O . LEU A 1 286 ? -3.012 -49.531 -3.766 1 93.06 286 LEU A O 1
ATOM 2250 N N . ALA A 1 287 ? -5.16 -50.125 -4.031 1 95.56 287 ALA A N 1
ATOM 2251 C CA . ALA A 1 287 ? -5.637 -48.781 -3.74 1 95.56 287 ALA A CA 1
ATOM 2252 C C . ALA A 1 287 ? -5.262 -48.344 -2.322 1 95.56 287 ALA A C 1
ATOM 2254 O O . ALA A 1 287 ? -4.906 -47.188 -2.084 1 95.56 287 ALA A O 1
ATOM 2255 N N . LEU A 1 288 ? -5.301 -49.219 -1.398 1 93.75 288 LEU A N 1
ATOM 2256 C CA . LEU A 1 288 ? -4.949 -48.906 -0.015 1 93.75 288 LEU A CA 1
ATOM 2257 C C . LEU A 1 288 ? -3.469 -48.562 0.104 1 93.75 288 LEU A C 1
ATOM 2259 O O . LEU A 1 288 ? -3.094 -47.688 0.899 1 93.75 288 LEU A O 1
ATOM 2263 N N . VAL A 1 289 ? -2.67 -49.219 -0.66 1 91.88 289 VAL A N 1
ATOM 2264 C CA . VAL A 1 289 ? -1.245 -48.906 -0.675 1 91.88 289 VAL A CA 1
ATOM 2265 C C . VAL A 1 289 ? -1.024 -47.5 -1.256 1 91.88 289 VAL A C 1
ATOM 2267 O O . VAL A 1 289 ? -0.224 -46.719 -0.732 1 91.88 289 VAL A O 1
ATOM 2270 N N . ALA A 1 290 ? -1.778 -47.281 -2.309 1 93.38 290 ALA A N 1
ATOM 2271 C CA . ALA A 1 290 ? -1.683 -45.938 -2.92 1 93.38 290 ALA A CA 1
ATOM 2272 C C . ALA A 1 290 ? -2.1 -44.844 -1.935 1 93.38 290 ALA A C 1
ATOM 2274 O O . ALA A 1 290 ? -1.412 -43.844 -1.796 1 93.38 290 ALA A O 1
ATOM 2275 N N . PHE A 1 291 ? -3.156 -45.094 -1.253 1 93.06 291 PHE A N 1
ATOM 2276 C CA . PHE A 1 291 ? -3.639 -44.094 -0.281 1 93.06 291 PHE A CA 1
ATOM 2277 C C . PHE A 1 291 ? -2.645 -43.938 0.861 1 93.06 291 PHE A C 1
ATOM 2279 O O . PHE A 1 291 ? -2.455 -42.844 1.372 1 93.06 291 PHE A O 1
ATOM 2286 N N . GLY A 1 292 ? -2.086 -45.031 1.292 1 91.75 292 GLY A N 1
ATOM 2287 C CA . GLY A 1 292 ? -1.053 -44.938 2.312 1 91.75 292 GLY A CA 1
ATOM 2288 C C . GLY A 1 292 ? 0.134 -44.094 1.902 1 91.75 292 GLY A C 1
ATOM 2289 O O . GLY A 1 292 ? 0.618 -43.281 2.686 1 91.75 292 GLY A O 1
ATOM 2290 N N . GLY A 1 293 ? 0.632 -44.25 0.675 1 89.94 293 GLY A N 1
ATOM 2291 C CA . GLY A 1 293 ? 1.715 -43.438 0.16 1 89.94 293 GLY A CA 1
ATOM 2292 C C . GLY A 1 293 ? 1.35 -41.969 0.052 1 89.94 293 GLY A C 1
ATOM 2293 O O . GLY A 1 293 ? 2.143 -41.094 0.415 1 89.94 293 GLY A O 1
ATOM 2294 N N . ILE A 1 294 ? 0.172 -41.688 -0.417 1 88.31 294 ILE A N 1
ATOM 2295 C CA . ILE A 1 294 ? -0.312 -40.312 -0.532 1 88.31 294 ILE A CA 1
ATOM 2296 C C . ILE A 1 294 ? -0.425 -39.688 0.856 1 88.31 294 ILE A C 1
ATOM 2298 O O . ILE A 1 294 ? -0.076 -38.5 1.048 1 88.31 294 ILE A O 1
ATOM 2302 N N . GLY A 1 295 ? -0.904 -40.375 1.787 1 87.62 295 GLY A N 1
ATOM 2303 C CA . GLY A 1 295 ? -0.987 -39.938 3.168 1 87.62 295 GLY A CA 1
ATOM 2304 C C . GLY A 1 295 ? 0.36 -39.562 3.752 1 87.62 295 GLY A C 1
ATOM 2305 O O . GLY A 1 295 ? 0.471 -38.562 4.465 1 87.62 295 GLY A O 1
ATOM 2306 N N . VAL A 1 296 ? 1.401 -40.312 3.434 1 89.44 296 VAL A N 1
ATOM 2307 C CA . VAL A 1 296 ? 2.746 -40.031 3.93 1 89.44 296 VAL A CA 1
ATOM 2308 C C . VAL A 1 296 ? 3.26 -38.719 3.322 1 89.44 296 VAL A C 1
ATOM 2310 O O . VAL A 1 296 ? 3.826 -37.875 4.027 1 89.44 296 VAL A O 1
ATOM 2313 N N . VAL A 1 297 ? 3.031 -38.594 2.066 1 85.75 297 VAL A N 1
ATOM 2314 C CA . VAL A 1 297 ? 3.455 -37.375 1.396 1 85.75 297 VAL A CA 1
ATOM 2315 C C . VAL A 1 297 ? 2.709 -36.156 1.984 1 85.75 297 VAL A C 1
ATOM 2317 O O . VAL A 1 297 ? 3.307 -35.125 2.238 1 85.75 297 VAL A O 1
ATOM 2320 N N . ALA A 1 298 ? 1.457 -36.312 2.191 1 83.88 298 ALA A N 1
ATOM 2321 C CA . ALA A 1 298 ? 0.635 -35.25 2.773 1 83.88 298 ALA A CA 1
ATOM 2322 C C . ALA A 1 298 ? 1.123 -34.875 4.172 1 83.88 298 ALA A C 1
ATOM 2324 O O . ALA A 1 298 ? 1.143 -33.688 4.539 1 83.88 298 ALA A O 1
ATOM 2325 N N . TRP A 1 299 ? 1.494 -35.875 4.855 1 85.12 299 TRP A N 1
ATOM 2326 C CA . TRP A 1 299 ? 1.967 -35.656 6.219 1 85.12 299 TRP A CA 1
ATOM 2327 C C . TRP A 1 299 ? 3.283 -34.875 6.219 1 85.12 299 TRP A C 1
ATOM 2329 O O . TRP A 1 299 ? 3.467 -33.938 7.012 1 85.12 299 TRP A O 1
ATOM 2339 N N . ILE A 1 300 ? 4.176 -35.188 5.367 1 85.12 300 ILE A N 1
ATOM 2340 C CA . ILE A 1 300 ? 5.453 -34.5 5.227 1 85.12 300 ILE A CA 1
ATOM 2341 C C . ILE A 1 300 ? 5.203 -33.031 4.836 1 85.12 300 ILE A C 1
ATOM 2343 O O . ILE A 1 300 ? 5.82 -32.125 5.391 1 85.12 300 ILE A O 1
ATOM 2347 N N . SER A 1 301 ? 4.324 -32.875 3.943 1 82.88 301 SER A N 1
ATOM 2348 C CA . SER A 1 301 ? 4.004 -31.531 3.473 1 82.88 301 SER A CA 1
ATOM 2349 C C . SER A 1 301 ? 3.354 -30.703 4.574 1 82.88 301 SER A C 1
ATOM 2351 O O . SER A 1 301 ? 3.586 -29.5 4.668 1 82.88 301 SER A O 1
ATOM 2353 N N . LYS A 1 302 ? 2.572 -31.328 5.391 1 80.88 302 LYS A N 1
ATOM 2354 C CA . LYS A 1 302 ? 1.925 -30.641 6.496 1 80.88 302 LYS A CA 1
ATOM 2355 C C . LYS A 1 302 ? 2.949 -30.156 7.523 1 80.88 302 LYS A C 1
ATOM 2357 O O . LYS A 1 302 ? 2.867 -29.031 8.016 1 80.88 302 LYS A O 1
ATOM 2362 N N . VAL A 1 303 ? 3.85 -31.016 7.812 1 81 303 VAL A N 1
ATOM 2363 C CA . VAL A 1 303 ? 4.895 -30.672 8.773 1 81 303 VAL A CA 1
ATOM 2364 C C . VAL A 1 303 ? 5.73 -29.516 8.242 1 81 303 VAL A C 1
ATOM 2366 O O . VAL A 1 303 ? 6.012 -28.562 8.969 1 81 303 VAL A O 1
ATOM 2369 N N . TYR A 1 304 ? 6.094 -29.547 7.016 1 83.88 304 TYR A N 1
ATOM 2370 C CA . TYR A 1 304 ? 6.84 -28.453 6.398 1 83.88 304 TYR A CA 1
ATOM 2371 C C . TYR A 1 304 ? 6.004 -27.172 6.367 1 83.88 304 TYR A C 1
ATOM 2373 O O . TYR A 1 304 ? 6.52 -26.078 6.609 1 83.88 304 TYR A O 1
ATOM 2381 N N . GLY A 1 305 ? 4.801 -27.375 6.027 1 78.31 305 GLY A N 1
ATOM 2382 C CA . GLY A 1 305 ? 3.912 -26.219 5.965 1 78.31 305 GLY A CA 1
ATOM 2383 C C . GLY A 1 305 ? 3.844 -25.453 7.27 1 78.31 305 GLY A C 1
ATOM 2384 O O . GLY A 1 305 ? 3.881 -24.219 7.266 1 78.31 305 GLY A O 1
ATOM 2385 N N . GLU A 1 306 ? 3.785 -26.125 8.336 1 77.56 306 GLU A N 1
ATOM 2386 C CA . GLU A 1 306 ? 3.754 -25.484 9.648 1 77.56 306 GLU A CA 1
ATOM 2387 C C . GLU A 1 306 ? 5.07 -24.781 9.945 1 77.56 306 GLU A C 1
ATOM 2389 O O . GLU A 1 306 ? 5.078 -23.672 10.5 1 77.56 306 GLU A O 1
ATOM 2394 N N . PHE A 1 307 ? 6.102 -25.406 9.57 1 79.88 307 PHE A N 1
ATOM 2395 C CA . PHE A 1 307 ? 7.422 -24.812 9.742 1 79.88 307 PHE A CA 1
ATOM 2396 C C . PHE A 1 307 ? 7.559 -23.547 8.898 1 79.88 307 PHE A C 1
ATOM 2398 O O . PHE A 1 307 ? 8.023 -22.516 9.383 1 79.88 307 PHE A O 1
ATOM 2405 N N . ALA A 1 308 ? 7.223 -23.656 7.707 1 81.25 308 ALA A N 1
ATOM 2406 C CA . ALA A 1 308 ? 7.297 -22.531 6.785 1 81.25 308 ALA A CA 1
ATOM 2407 C C . ALA A 1 308 ? 6.445 -21.359 7.281 1 81.25 308 ALA A C 1
ATOM 2409 O O . ALA A 1 308 ? 6.816 -20.203 7.121 1 81.25 308 ALA A O 1
ATOM 2410 N N . ARG A 1 309 ? 5.395 -21.688 7.91 1 78.75 309 ARG A N 1
ATOM 2411 C CA . ARG A 1 309 ? 4.492 -20.672 8.445 1 78.75 309 ARG A CA 1
ATOM 2412 C C . ARG A 1 309 ? 5.16 -19.891 9.562 1 78.75 309 ARG A C 1
ATOM 2414 O O . ARG A 1 309 ? 5.121 -18.656 9.578 1 78.75 309 ARG A O 1
ATOM 2421 N N . VAL A 1 310 ? 5.723 -20.531 10.5 1 78.88 310 VAL A N 1
ATOM 2422 C CA . VAL A 1 310 ? 6.398 -19.906 11.633 1 78.88 310 VAL A CA 1
ATOM 2423 C C . VAL A 1 310 ? 7.543 -19.031 11.125 1 78.88 310 VAL A C 1
ATOM 2425 O O . VAL A 1 310 ? 7.727 -17.906 11.586 1 78.88 310 VAL A O 1
ATOM 2428 N N . LEU A 1 311 ? 8.281 -19.562 10.188 1 81.81 311 LEU A N 1
ATOM 2429 C CA . LEU A 1 311 ? 9.398 -18.812 9.625 1 81.81 311 LEU A CA 1
ATOM 2430 C C . LEU A 1 311 ? 8.906 -17.578 8.883 1 81.81 311 LEU A C 1
ATOM 2432 O O . LEU A 1 311 ? 9.523 -16.516 8.969 1 81.81 311 LEU A O 1
ATOM 2436 N N . ALA A 1 312 ? 7.828 -17.688 8.211 1 81.44 312 ALA A N 1
ATOM 2437 C CA . ALA A 1 312 ? 7.254 -16.578 7.465 1 81.44 312 ALA A CA 1
ATOM 2438 C C . ALA A 1 312 ? 6.812 -15.453 8.398 1 81.44 312 ALA A C 1
ATOM 2440 O O . ALA A 1 312 ? 7.008 -14.273 8.102 1 81.44 312 ALA A O 1
ATOM 2441 N N . GLU A 1 313 ? 6.227 -15.805 9.477 1 80.94 313 GLU A N 1
ATOM 2442 C CA . GLU A 1 313 ? 5.785 -14.82 10.461 1 80.94 313 GLU A CA 1
ATOM 2443 C C . GLU A 1 313 ? 6.969 -14.062 11.055 1 80.94 313 GLU A C 1
ATOM 2445 O O . GLU A 1 313 ? 6.918 -12.844 11.211 1 80.94 313 GLU A O 1
ATOM 2450 N N . ARG A 1 314 ? 7.969 -14.781 11.344 1 82.94 314 ARG A N 1
ATOM 2451 C CA . ARG A 1 314 ? 9.172 -14.156 11.883 1 82.94 314 ARG A CA 1
ATOM 2452 C C . ARG A 1 314 ? 9.82 -13.242 10.852 1 82.94 314 ARG A C 1
ATOM 2454 O O . ARG A 1 314 ? 10.305 -12.164 11.188 1 82.94 314 ARG A O 1
ATOM 2461 N N . LEU A 1 315 ? 9.859 -13.688 9.648 1 88.25 315 LEU A N 1
ATOM 2462 C CA . LEU A 1 315 ? 10.43 -12.891 8.57 1 88.25 315 LEU A CA 1
ATOM 2463 C C . LEU A 1 315 ? 9.625 -11.609 8.359 1 88.25 315 LEU A C 1
ATOM 2465 O O . LEU A 1 315 ? 10.203 -10.539 8.125 1 88.25 315 LEU A O 1
ATOM 2469 N N . GLN A 1 316 ? 8.352 -11.68 8.508 1 85.12 316 GLN A N 1
ATOM 2470 C CA . GLN A 1 316 ? 7.492 -10.508 8.367 1 85.12 316 GLN A CA 1
ATOM 2471 C C . GLN A 1 316 ? 7.797 -9.477 9.445 1 85.12 316 GLN A C 1
ATOM 2473 O O . GLN A 1 316 ? 7.816 -8.273 9.172 1 85.12 316 GLN A O 1
ATOM 2478 N N . GLU A 1 317 ? 8.039 -9.898 10.594 1 86.5 317 GLU A N 1
ATOM 2479 C CA . GLU A 1 317 ? 8.398 -9.008 11.695 1 86.5 317 GLU A CA 1
ATOM 2480 C C . GLU A 1 317 ? 9.719 -8.305 11.422 1 86.5 317 GLU A C 1
ATOM 2482 O O . GLU A 1 317 ? 9.859 -7.105 11.68 1 86.5 317 GLU A O 1
ATOM 2487 N N . LEU A 1 318 ? 10.656 -9.055 10.938 1 90.06 318 LEU A N 1
ATOM 2488 C CA . LEU A 1 318 ? 11.969 -8.492 10.656 1 90.06 318 LEU A CA 1
ATOM 2489 C C . LEU A 1 318 ? 11.891 -7.473 9.523 1 90.06 318 LEU A C 1
ATOM 2491 O O . LEU A 1 318 ? 12.523 -6.418 9.586 1 90.06 318 LEU A O 1
ATOM 2495 N N . PHE A 1 319 ? 11.078 -7.719 8.555 1 89.69 319 PHE A N 1
ATOM 2496 C CA . PHE A 1 319 ? 10.922 -6.781 7.445 1 89.69 319 PHE A CA 1
ATOM 2497 C C . PHE A 1 319 ? 10.164 -5.535 7.895 1 89.69 319 PHE A C 1
ATOM 2499 O O . PHE A 1 319 ? 10.438 -4.434 7.414 1 89.69 319 PHE A O 1
ATOM 2506 N N . ALA A 1 320 ? 9.258 -5.762 8.82 1 85.88 320 ALA A N 1
ATOM 2507 C CA . ALA A 1 320 ? 8.555 -4.613 9.383 1 85.88 320 ALA A CA 1
ATOM 2508 C C . ALA A 1 320 ? 9.523 -3.686 10.117 1 85.88 320 ALA A C 1
ATOM 2510 O O . ALA A 1 320 ? 9.438 -2.463 9.984 1 85.88 320 ALA A O 1
ATOM 2511 N N . LYS A 1 321 ? 10.367 -4.262 10.797 1 89.75 321 LYS A N 1
ATOM 2512 C CA . LYS A 1 321 ? 11.383 -3.484 11.5 1 89.75 321 LYS A CA 1
ATOM 2513 C C . LYS A 1 321 ? 12.273 -2.721 10.523 1 89.75 321 LYS A C 1
ATOM 2515 O O . LYS A 1 321 ? 12.57 -1.544 10.734 1 89.75 321 LYS A O 1
ATOM 2520 N N . SER A 1 322 ? 12.742 -3.406 9.477 1 93.25 322 SER A N 1
ATOM 2521 C CA . SER A 1 322 ? 13.57 -2.756 8.469 1 93.25 322 SER A CA 1
ATOM 2522 C C . SER A 1 322 ? 12.82 -1.617 7.785 1 93.25 322 SER A C 1
ATOM 2524 O O . SER A 1 322 ? 13.406 -0.57 7.5 1 93.25 322 SER A O 1
ATOM 2526 N N . SER A 1 323 ? 11.617 -1.849 7.551 1 91.56 323 SER A N 1
ATOM 2527 C CA . SER A 1 323 ? 10.781 -0.832 6.914 1 91.56 323 SER A CA 1
ATOM 2528 C C . SER A 1 323 ? 10.602 0.381 7.82 1 91.56 323 SER A C 1
ATOM 2530 O O . SER A 1 323 ? 10.57 1.519 7.348 1 91.56 323 SER A O 1
ATOM 2532 N N . ALA A 1 324 ? 10.5 0.146 9.07 1 89.38 324 ALA A N 1
ATOM 2533 C CA . ALA A 1 324 ? 10.383 1.229 10.039 1 89.38 324 ALA A CA 1
ATOM 2534 C C . ALA A 1 324 ? 11.648 2.082 10.07 1 89.38 324 ALA A C 1
ATOM 2536 O O . ALA A 1 324 ? 11.57 3.309 10.164 1 89.38 324 ALA A O 1
ATOM 2537 N N . VAL A 1 325 ? 12.727 1.458 10.016 1 92.19 325 VAL A N 1
ATOM 2538 C CA . VAL A 1 325 ? 14 2.176 9.992 1 92.19 325 VAL A CA 1
ATOM 2539 C C . VAL A 1 325 ? 14.078 3.057 8.75 1 92.19 325 VAL A C 1
ATOM 2541 O O . VAL A 1 325 ? 14.469 4.223 8.836 1 92.19 325 VAL A O 1
ATOM 2544 N N . ALA A 1 326 ? 13.703 2.465 7.633 1 94.25 326 ALA A N 1
ATOM 2545 C CA . ALA A 1 326 ? 13.727 3.221 6.383 1 94.25 326 ALA A CA 1
ATOM 2546 C C . ALA A 1 326 ? 12.75 4.391 6.43 1 94.25 326 ALA A C 1
ATOM 2548 O O . ALA A 1 326 ? 13.078 5.5 5.996 1 94.25 326 ALA A O 1
ATOM 2549 N N . GLU A 1 327 ? 11.617 4.156 6.93 1 91.69 327 GLU A N 1
ATOM 2550 C CA . GLU A 1 327 ? 10.594 5.191 7.031 1 91.69 327 GLU A CA 1
ATOM 2551 C C . GLU A 1 327 ? 11.07 6.352 7.902 1 91.69 327 GLU A C 1
ATOM 2553 O O . GLU A 1 327 ? 10.914 7.52 7.531 1 91.69 327 GLU A O 1
ATOM 2558 N N . THR A 1 328 ? 11.641 6.074 8.992 1 89.88 328 THR A N 1
ATOM 2559 C CA . THR A 1 328 ? 12.172 7.094 9.891 1 89.88 328 THR A CA 1
ATOM 2560 C C . THR A 1 328 ? 13.305 7.867 9.234 1 89.88 328 THR A C 1
ATOM 2562 O O . THR A 1 328 ? 13.352 9.094 9.312 1 89.88 328 THR A O 1
ATOM 2565 N N . SER A 1 329 ? 14.148 7.141 8.586 1 93.5 329 SER A N 1
ATOM 2566 C CA . SER A 1 329 ? 15.297 7.781 7.961 1 93.5 329 SER A CA 1
ATOM 2567 C C . SER A 1 329 ? 14.867 8.734 6.852 1 93.5 329 SER A C 1
ATOM 2569 O O . SER A 1 329 ? 15.461 9.797 6.672 1 93.5 329 SER A O 1
ATOM 2571 N N . PHE A 1 330 ? 13.867 8.391 6.156 1 92.5 330 PHE A N 1
ATOM 2572 C CA . PHE A 1 330 ? 13.391 9.234 5.066 1 92.5 330 PHE A CA 1
ATOM 2573 C C . PHE A 1 330 ? 12.602 10.422 5.602 1 92.5 330 PHE A C 1
ATOM 2575 O O . PHE A 1 330 ? 12.719 11.531 5.086 1 92.5 330 PHE A O 1
ATOM 2582 N N . SER A 1 331 ? 11.82 10.141 6.582 1 87.69 331 SER A N 1
ATOM 2583 C CA . SER A 1 331 ? 11.008 11.195 7.168 1 87.69 331 SER A CA 1
ATOM 2584 C C . SER A 1 331 ? 11.875 12.25 7.848 1 87.69 331 SER A C 1
ATOM 2586 O O . SER A 1 331 ? 11.516 13.43 7.875 1 87.69 331 SER A O 1
ATOM 2588 N N . LEU A 1 332 ? 13.008 11.82 8.391 1 90.25 332 LEU A N 1
ATOM 2589 C CA . LEU A 1 332 ? 13.914 12.734 9.078 1 90.25 332 LEU A CA 1
ATOM 2590 C C . LEU A 1 332 ? 15.156 13.008 8.234 1 90.25 332 LEU A C 1
ATOM 2592 O O . LEU A 1 332 ? 16.266 13.109 8.766 1 90.25 332 LEU A O 1
ATOM 2596 N N . SER A 1 333 ? 14.922 13.047 6.926 1 90.44 333 SER A N 1
ATOM 2597 C CA . SER A 1 333 ? 16.031 13.18 5.996 1 90.44 333 SER A CA 1
ATOM 2598 C C . SER A 1 333 ? 16.812 14.469 6.246 1 90.44 333 SER A C 1
ATOM 2600 O O . SER A 1 333 ? 18.031 14.5 6.086 1 90.44 333 SER A O 1
ATOM 2602 N N . GLU A 1 334 ? 16.141 15.531 6.648 1 88.62 334 GLU A N 1
ATOM 2603 C CA . GLU A 1 334 ? 16.797 16.812 6.918 1 88.62 334 GLU A CA 1
ATOM 2604 C C . GLU A 1 334 ? 17.734 16.703 8.117 1 88.62 334 GLU A C 1
ATOM 2606 O O . GLU A 1 334 ? 18.859 17.219 8.086 1 88.62 334 GLU A O 1
ATOM 2611 N N . THR A 1 335 ? 17.234 16.078 9.125 1 88.94 335 THR A N 1
ATOM 2612 C CA . THR A 1 335 ? 18.062 15.891 10.312 1 88.94 335 THR A CA 1
ATOM 2613 C C . THR A 1 335 ? 19.25 14.984 10.008 1 88.94 335 THR A C 1
ATOM 2615 O O . THR A 1 335 ? 20.375 15.234 10.461 1 88.94 335 THR A O 1
ATOM 2618 N N . VAL A 1 336 ? 19.062 13.969 9.25 1 92.19 336 VAL A N 1
ATOM 2619 C CA . VAL A 1 336 ? 20.109 13.039 8.867 1 92.19 336 VAL A CA 1
ATOM 2620 C C . VAL A 1 336 ? 21.203 13.781 8.102 1 92.19 336 VAL A C 1
ATOM 2622 O O . VAL A 1 336 ? 22.391 13.57 8.352 1 92.19 336 VAL A O 1
ATOM 2625 N N . ARG A 1 337 ? 20.781 14.641 7.305 1 89.94 337 ARG A N 1
ATOM 2626 C CA . ARG A 1 337 ? 21.75 15.398 6.5 1 89.94 337 ARG A CA 1
ATOM 2627 C C . ARG A 1 337 ? 22.469 16.438 7.348 1 89.94 337 ARG A C 1
ATOM 2629 O O . ARG A 1 337 ? 23.688 16.625 7.203 1 89.94 337 ARG A O 1
ATOM 2636 N N . ALA A 1 338 ? 21.703 17.125 8.109 1 89.75 338 ALA A N 1
ATOM 2637 C CA . ALA A 1 338 ? 22.281 18.188 8.93 1 89.75 338 ALA A CA 1
ATOM 2638 C C . ALA A 1 338 ? 23.359 17.641 9.859 1 89.75 338 ALA A C 1
ATOM 2640 O O . ALA A 1 338 ? 24.344 18.312 10.125 1 89.75 338 ALA A O 1
ATOM 2641 N N . PHE A 1 339 ? 23.219 16.391 10.242 1 90 339 PHE A N 1
ATOM 2642 C CA . PHE A 1 339 ? 24.125 15.836 11.234 1 90 339 PHE A CA 1
ATOM 2643 C C . PHE A 1 339 ? 24.984 14.734 10.617 1 90 339 PHE A C 1
ATOM 2645 O O . PHE A 1 339 ? 25.641 13.977 11.344 1 90 339 PHE A O 1
ATOM 2652 N N . ASP A 1 340 ? 25 14.562 9.359 1 88.5 340 ASP A N 1
ATOM 2653 C CA . ASP A 1 340 ? 25.797 13.578 8.625 1 88.5 340 ASP A CA 1
ATOM 2654 C C . ASP A 1 340 ? 25.547 12.172 9.164 1 88.5 340 ASP A C 1
ATOM 2656 O O . ASP A 1 340 ? 26.5 11.453 9.484 1 88.5 340 ASP A O 1
ATOM 2660 N N . GLY A 1 341 ? 24.297 11.859 9.312 1 90 341 GLY A N 1
ATOM 2661 C CA . GLY A 1 341 ? 23.922 10.594 9.906 1 90 341 GLY A CA 1
ATOM 2662 C C . GLY A 1 341 ? 23.641 9.516 8.875 1 90 341 GLY A C 1
ATOM 2663 O O . GLY A 1 341 ? 23.016 8.492 9.188 1 90 341 GLY A O 1
ATOM 2664 N N . VAL A 1 342 ? 24.141 9.617 7.66 1 90.88 342 VAL A N 1
ATOM 2665 C CA . VAL A 1 342 ? 23.844 8.672 6.59 1 90.88 342 VAL A CA 1
ATOM 2666 C C . VAL A 1 342 ? 24.422 7.301 6.926 1 90.88 342 VAL A C 1
ATOM 2668 O O . VAL A 1 342 ? 23.75 6.281 6.793 1 90.88 342 VAL A O 1
ATOM 2671 N N . SER A 1 343 ? 25.656 7.254 7.375 1 89.81 343 SER A N 1
ATOM 2672 C CA . SER A 1 343 ? 26.297 5.984 7.684 1 89.81 343 SER A CA 1
ATOM 2673 C C . SER A 1 343 ? 25.609 5.273 8.836 1 89.81 343 SER A C 1
ATOM 2675 O O . SER A 1 343 ? 25.453 4.051 8.82 1 89.81 343 SER A O 1
ATOM 2677 N N . ILE A 1 344 ? 25.125 6.027 9.75 1 89.12 344 ILE A N 1
ATOM 2678 C CA . ILE A 1 344 ? 24.453 5.453 10.914 1 89.12 344 ILE A CA 1
ATOM 2679 C C . ILE A 1 344 ? 23.156 4.793 10.492 1 89.12 344 ILE A C 1
ATOM 2681 O O . ILE A 1 344 ? 22.891 3.641 10.844 1 89.12 344 ILE A O 1
ATOM 2685 N N . GLU A 1 345 ? 22.375 5.547 9.781 1 92.5 345 GLU A N 1
ATOM 2686 C CA . GLU A 1 345 ? 21.078 5.035 9.359 1 92.5 345 GLU A CA 1
ATOM 2687 C C . GLU A 1 345 ? 21.234 3.891 8.367 1 92.5 345 GLU A C 1
ATOM 2689 O O . GLU A 1 345 ? 20.453 2.93 8.391 1 92.5 345 GLU A O 1
ATOM 2694 N N . SER A 1 346 ? 22.219 3.99 7.477 1 93.62 346 SER A N 1
ATOM 2695 C CA . SER A 1 346 ? 22.469 2.922 6.516 1 93.62 346 SER A CA 1
ATOM 2696 C C . SER A 1 346 ? 22.906 1.638 7.219 1 93.62 346 SER A C 1
ATOM 2698 O O . SER A 1 346 ? 22.469 0.545 6.848 1 93.62 346 SER A O 1
ATOM 2700 N N . ASP A 1 347 ? 23.734 1.766 8.18 1 91.38 347 ASP A N 1
ATOM 2701 C CA . ASP A 1 347 ? 24.203 0.6 8.922 1 91.38 347 ASP A CA 1
ATOM 2702 C C . ASP A 1 347 ? 23.062 -0.045 9.703 1 91.38 347 ASP A C 1
ATOM 2704 O O . ASP A 1 347 ? 22.969 -1.271 9.781 1 91.38 347 ASP A O 1
ATOM 2708 N N . ARG A 1 348 ? 22.281 0.775 10.266 1 90.5 348 ARG A N 1
ATOM 2709 C CA . ARG A 1 348 ? 21.125 0.265 11 1 90.5 348 ARG A CA 1
ATOM 2710 C C . ARG A 1 348 ? 20.188 -0.5 10.086 1 90.5 348 ARG A C 1
ATOM 2712 O O . ARG A 1 348 ? 19.688 -1.571 10.445 1 90.5 348 ARG A O 1
ATOM 2719 N N . TYR A 1 349 ? 19.953 0.06 8.93 1 94.94 349 TYR A N 1
ATOM 2720 C CA . TYR A 1 349 ? 19.094 -0.595 7.953 1 94.94 349 TYR A CA 1
ATOM 2721 C C . TYR A 1 349 ? 19.703 -1.899 7.465 1 94.94 349 TYR A C 1
ATOM 2723 O O . TYR A 1 349 ? 19.031 -2.922 7.371 1 94.94 349 TYR A O 1
ATOM 2731 N N . GLU A 1 350 ? 21 -1.822 7.164 1 94.88 350 GLU A N 1
ATOM 2732 C CA . GLU A 1 350 ? 21.703 -3.004 6.684 1 94.88 350 GLU A CA 1
ATOM 2733 C C . GLU A 1 350 ? 21.672 -4.125 7.715 1 94.88 350 GLU A C 1
ATOM 2735 O O . GLU A 1 350 ? 21.469 -5.293 7.371 1 94.88 350 GLU A O 1
ATOM 2740 N N . SER A 1 351 ? 21.891 -3.766 8.914 1 91.69 351 SER A N 1
ATOM 2741 C CA . SER A 1 351 ? 21.875 -4.766 9.977 1 91.69 351 SER A CA 1
ATOM 2742 C C . SER A 1 351 ? 20.5 -5.426 10.102 1 91.69 351 SER A C 1
ATOM 2744 O O . SER A 1 351 ? 20.406 -6.645 10.25 1 91.69 351 SER A O 1
ATOM 2746 N N . SER A 1 352 ? 19.469 -4.617 10.031 1 92.19 352 SER A N 1
ATOM 2747 C CA . SER A 1 352 ? 18.109 -5.148 10.109 1 92.19 352 SER A CA 1
ATOM 2748 C C . SER A 1 352 ? 17.797 -6.055 8.922 1 92.19 352 SER A C 1
ATOM 2750 O O . SER A 1 352 ? 17.172 -7.102 9.078 1 92.19 352 SER A O 1
ATOM 2752 N N . GLN A 1 353 ? 18.297 -5.664 7.77 1 94.5 353 GLN A N 1
ATOM 2753 C CA . GLN A 1 353 ? 18.094 -6.465 6.566 1 94.5 353 GLN A CA 1
ATOM 2754 C C . GLN A 1 353 ? 18.891 -7.762 6.625 1 94.5 353 GLN A C 1
ATOM 2756 O O . GLN A 1 353 ? 18.453 -8.789 6.09 1 94.5 353 GLN A O 1
ATOM 2761 N N . TYR A 1 354 ? 20.047 -7.688 7.25 1 93.38 354 TYR A N 1
ATOM 2762 C CA . TYR A 1 354 ? 20.906 -8.867 7.34 1 93.38 354 TYR A CA 1
ATOM 2763 C C . TYR A 1 354 ? 20.266 -9.938 8.219 1 93.38 354 TYR A C 1
ATOM 2765 O O . TYR A 1 354 ? 20.375 -11.133 7.918 1 93.38 354 TYR A O 1
ATOM 2773 N N . ASP A 1 355 ? 19.625 -9.57 9.258 1 91.06 355 ASP A N 1
ATOM 2774 C CA . ASP A 1 355 ? 18.906 -10.508 10.094 1 91.06 355 ASP A CA 1
ATOM 2775 C C . ASP A 1 355 ? 17.828 -11.242 9.297 1 91.06 355 ASP A C 1
ATOM 2777 O O . ASP A 1 355 ? 17.641 -12.453 9.453 1 91.06 355 ASP A O 1
ATOM 2781 N N . ALA A 1 356 ? 17.141 -10.555 8.492 1 92.31 356 ALA A N 1
ATOM 2782 C CA . ALA A 1 356 ? 16.125 -11.156 7.641 1 92.31 356 ALA A CA 1
ATOM 2783 C C . ALA A 1 356 ? 16.734 -12.094 6.613 1 92.31 356 ALA A C 1
ATOM 2785 O O . ALA A 1 356 ? 16.203 -13.172 6.34 1 92.31 356 ALA A O 1
ATOM 2786 N N . LEU A 1 357 ? 17.922 -11.695 6.059 1 92.56 357 LEU A N 1
ATOM 2787 C CA . LEU A 1 357 ? 18.594 -12.5 5.051 1 92.56 357 LEU A CA 1
ATOM 2788 C C . LEU A 1 357 ? 18.984 -13.867 5.613 1 92.56 357 LEU A C 1
ATOM 2790 O O . LEU A 1 357 ? 18.797 -14.883 4.949 1 92.56 357 LEU A O 1
ATOM 2794 N N . GLN A 1 358 ? 19.453 -13.914 6.797 1 89.19 358 GLN A N 1
ATOM 2795 C CA . GLN A 1 358 ? 19.875 -15.164 7.422 1 89.19 358 GLN A CA 1
ATOM 2796 C C . GLN A 1 358 ? 18.688 -16.125 7.59 1 89.19 358 GLN A C 1
ATOM 2798 O O . GLN A 1 358 ? 18.812 -17.312 7.32 1 89.19 358 GLN A O 1
ATOM 2803 N N . LEU A 1 359 ? 17.672 -15.586 7.992 1 88.81 359 LEU A N 1
ATOM 2804 C CA . LEU A 1 359 ? 16.5 -16.422 8.188 1 88.81 359 LEU A CA 1
ATOM 2805 C C . LEU A 1 359 ? 15.914 -16.859 6.852 1 88.81 359 LEU A C 1
ATOM 2807 O O . LEU A 1 359 ? 15.391 -17.969 6.738 1 88.81 359 LEU A O 1
ATOM 2811 N N . GLU A 1 360 ? 15.969 -16.031 5.832 1 90.19 360 GLU A N 1
ATOM 2812 C CA . GLU A 1 360 ? 15.5 -16.391 4.496 1 90.19 360 GLU A CA 1
ATOM 2813 C C . GLU A 1 360 ? 16.312 -17.531 3.91 1 90.19 360 GLU A C 1
ATOM 2815 O O . GLU A 1 360 ? 15.781 -18.375 3.191 1 90.19 360 GLU A O 1
ATOM 2820 N N . GLU A 1 361 ? 17.578 -17.5 4.16 1 89.12 361 GLU A N 1
ATOM 2821 C CA . GLU A 1 361 ? 18.422 -18.578 3.66 1 89.12 361 GLU A CA 1
ATOM 2822 C C . GLU A 1 361 ? 18.094 -19.906 4.328 1 89.12 361 GLU A C 1
ATOM 2824 O O . GLU A 1 361 ? 18.141 -20.953 3.691 1 89.12 361 GLU A O 1
ATOM 2829 N N . VAL A 1 362 ? 17.703 -19.859 5.586 1 86.62 362 VAL A N 1
ATOM 2830 C CA . VAL A 1 362 ? 17.234 -21.047 6.277 1 86.62 362 VAL A CA 1
ATOM 2831 C C . VAL A 1 362 ? 15.945 -21.547 5.629 1 86.62 362 VAL A C 1
ATOM 2833 O O . VAL A 1 362 ? 15.781 -22.75 5.406 1 86.62 362 VAL A O 1
ATOM 2836 N N . GLN A 1 363 ? 15.125 -20.672 5.312 1 86.56 363 GLN A N 1
ATOM 2837 C CA . GLN A 1 363 ? 13.867 -21.016 4.656 1 86.56 363 GLN A CA 1
ATOM 2838 C C . GLN A 1 363 ? 14.109 -21.656 3.293 1 86.56 363 GLN A C 1
ATOM 2840 O O . GLN A 1 363 ? 13.406 -22.594 2.9 1 86.56 363 GLN A O 1
ATOM 2845 N N . ALA A 1 364 ? 15.094 -21.125 2.568 1 87.56 364 ALA A N 1
ATOM 2846 C CA . ALA A 1 364 ? 15.43 -21.641 1.244 1 87.56 364 ALA A CA 1
ATOM 2847 C C . ALA A 1 364 ? 15.898 -23.094 1.325 1 87.56 364 ALA A C 1
ATOM 2849 O O . ALA A 1 364 ? 15.422 -23.953 0.569 1 87.56 364 ALA A O 1
ATOM 2850 N N . TRP A 1 365 ? 16.688 -23.422 2.256 1 86.56 365 TRP A N 1
ATOM 2851 C CA . TRP A 1 365 ? 17.188 -24.781 2.418 1 86.56 365 TRP A CA 1
ATOM 2852 C C . TRP A 1 365 ? 16.094 -25.719 2.918 1 86.56 365 TRP A C 1
ATOM 2854 O O . TRP A 1 365 ? 16.062 -26.891 2.543 1 86.56 365 TRP A O 1
ATOM 2864 N N . ALA A 1 366 ? 15.289 -25.188 3.764 1 85.12 366 ALA A N 1
ATOM 2865 C CA . ALA A 1 366 ? 14.156 -25.984 4.227 1 85.12 366 ALA A CA 1
ATOM 2866 C C . ALA A 1 366 ? 13.242 -26.359 3.064 1 85.12 366 ALA A C 1
ATOM 2868 O O . ALA A 1 366 ? 12.766 -27.5 2.98 1 85.12 366 ALA A O 1
ATOM 2869 N N . TYR A 1 367 ? 13.031 -25.469 2.227 1 85.38 367 TYR A N 1
ATOM 2870 C CA . TYR A 1 367 ? 12.211 -25.734 1.045 1 85.38 367 TYR A CA 1
ATOM 2871 C C . TYR A 1 367 ? 12.859 -26.797 0.164 1 85.38 367 TYR A C 1
ATOM 2873 O O . TYR A 1 367 ? 12.195 -27.734 -0.257 1 85.38 367 TYR A O 1
ATOM 2881 N N . GLY A 1 368 ? 14.18 -26.594 -0.112 1 85.06 368 GLY A N 1
ATOM 2882 C CA . GLY A 1 368 ? 14.891 -27.578 -0.93 1 85.06 368 GLY A CA 1
ATOM 2883 C C . GLY A 1 368 ? 14.859 -28.969 -0.347 1 85.06 368 GLY A C 1
ATOM 2884 O O . GLY A 1 368 ? 14.648 -29.953 -1.07 1 85.06 368 GLY A O 1
ATOM 2885 N N . SER A 1 369 ? 14.945 -29.078 0.917 1 87 369 SER A N 1
ATOM 2886 C CA . SER A 1 369 ? 14.906 -30.375 1.591 1 87 369 SER A CA 1
ATOM 2887 C C . SER A 1 369 ? 13.516 -31 1.521 1 87 369 SER A C 1
ATOM 2889 O O . SER A 1 369 ? 13.383 -32.188 1.298 1 87 369 SER A O 1
ATOM 2891 N N . HIS A 1 370 ? 12.562 -30.234 1.77 1 85.88 370 HIS A N 1
ATOM 2892 C CA . HIS A 1 370 ? 11.195 -30.703 1.658 1 85.88 370 HIS A CA 1
ATOM 2893 C C . HIS A 1 370 ? 10.906 -31.234 0.253 1 85.88 370 HIS A C 1
ATOM 2895 O O . HIS A 1 370 ? 10.305 -32.281 0.092 1 85.88 370 HIS A O 1
ATOM 2901 N N . LYS A 1 371 ? 11.32 -30.438 -0.688 1 84.81 371 LYS A N 1
ATOM 2902 C CA . LYS A 1 371 ? 11.086 -30.844 -2.072 1 84.81 371 LYS A CA 1
ATOM 2903 C C . LYS A 1 371 ? 11.773 -32.156 -2.383 1 84.81 371 LYS A C 1
ATOM 2905 O O . LYS A 1 371 ? 11.18 -33.062 -3.002 1 84.81 371 LYS A O 1
ATOM 2910 N N . PHE A 1 372 ? 12.93 -32.375 -1.874 1 85.94 372 PHE A N 1
ATOM 2911 C CA . PHE A 1 372 ? 13.688 -33.594 -2.072 1 85.94 372 PHE A CA 1
ATOM 2912 C C . PHE A 1 372 ? 12.977 -34.781 -1.42 1 85.94 372 PHE A C 1
ATOM 2914 O O . PHE A 1 372 ? 12.742 -35.812 -2.064 1 85.94 372 PHE A O 1
ATOM 2921 N N . VAL A 1 373 ? 12.594 -34.594 -0.196 1 86.69 373 VAL A N 1
ATOM 2922 C CA . VAL A 1 373 ? 11.992 -35.719 0.555 1 86.69 373 VAL A CA 1
ATOM 2923 C C . VAL A 1 373 ? 10.641 -36.062 -0.049 1 86.69 373 VAL A C 1
ATOM 2925 O O . VAL A 1 373 ? 10.336 -37.25 -0.241 1 86.69 373 VAL A O 1
ATOM 2928 N N . SER A 1 374 ? 9.844 -35.094 -0.333 1 86.5 374 SER A N 1
ATOM 2929 C CA . SER A 1 374 ? 8.523 -35.312 -0.899 1 86.5 374 SER A CA 1
ATOM 2930 C C . SER A 1 374 ? 8.617 -36.031 -2.252 1 86.5 374 SER A C 1
ATOM 2932 O O . SER A 1 374 ? 7.902 -37 -2.502 1 86.5 374 SER A O 1
ATOM 2934 N N . ASP A 1 375 ? 9.508 -35.562 -3.1 1 86.94 375 ASP A N 1
ATOM 2935 C CA . ASP A 1 375 ? 9.656 -36.156 -4.426 1 86.94 375 ASP A CA 1
ATOM 2936 C C . ASP A 1 375 ? 10.203 -37.562 -4.328 1 86.94 375 ASP A C 1
ATOM 2938 O O . ASP A 1 375 ? 9.82 -38.438 -5.105 1 86.94 375 ASP A O 1
ATOM 2942 N N . ALA A 1 376 ? 11.117 -37.812 -3.359 1 87.88 376 ALA A N 1
ATOM 2943 C CA . ALA A 1 376 ? 11.703 -39.125 -3.17 1 87.88 376 ALA A CA 1
ATOM 2944 C C . ALA A 1 376 ? 10.641 -40.125 -2.713 1 87.88 376 ALA A C 1
ATOM 2946 O O . ALA A 1 376 ? 10.594 -41.25 -3.203 1 87.88 376 ALA A O 1
ATOM 2947 N N . VAL A 1 377 ? 9.812 -39.688 -1.812 1 88.62 377 VAL A N 1
ATOM 2948 C CA . VAL A 1 377 ? 8.766 -40.562 -1.301 1 88.62 377 VAL A CA 1
ATOM 2949 C C . VAL A 1 377 ? 7.742 -40.844 -2.4 1 88.62 377 VAL A C 1
ATOM 2951 O O . VAL A 1 377 ? 7.27 -42 -2.541 1 88.62 377 VAL A O 1
ATOM 2954 N N . GLN A 1 378 ? 7.445 -39.906 -3.139 1 87.81 378 GLN A N 1
ATOM 2955 C CA . GLN A 1 378 ? 6.52 -40.094 -4.254 1 87.81 378 GLN A CA 1
ATOM 2956 C C . GLN A 1 378 ? 7.098 -41.062 -5.285 1 87.81 378 GLN A C 1
ATOM 2958 O O . GLN A 1 378 ? 6.379 -41.906 -5.84 1 87.81 378 GLN A O 1
ATOM 2963 N N . ALA A 1 379 ? 8.398 -40.906 -5.523 1 90.31 379 ALA A N 1
ATOM 2964 C CA . ALA A 1 379 ? 9.078 -41.812 -6.449 1 90.31 379 ALA A CA 1
ATOM 2965 C C . ALA A 1 379 ? 9.039 -43.25 -5.941 1 90.31 379 ALA A C 1
ATOM 2967 O O . ALA A 1 379 ? 8.789 -44.188 -6.711 1 90.31 379 ALA A O 1
ATOM 2968 N N . ALA A 1 380 ? 9.281 -43.375 -4.699 1 92.31 380 ALA A N 1
ATOM 2969 C CA . ALA A 1 380 ? 9.242 -44.719 -4.098 1 92.31 380 ALA A CA 1
ATOM 2970 C C . ALA A 1 380 ? 7.855 -45.344 -4.215 1 92.31 380 ALA A C 1
ATOM 2972 O O . ALA A 1 380 ? 7.727 -46.531 -4.512 1 92.31 380 ALA A O 1
ATOM 2973 N N . LEU A 1 381 ? 6.879 -44.531 -3.973 1 91.88 381 LEU A N 1
ATOM 2974 C CA . LEU A 1 381 ? 5.504 -45 -4.086 1 91.88 381 LEU A CA 1
ATOM 2975 C C . LEU A 1 381 ? 5.191 -45.406 -5.516 1 91.88 381 LEU A C 1
ATOM 2977 O O . LEU A 1 381 ? 4.574 -46.469 -5.742 1 91.88 381 LEU A O 1
ATOM 2981 N N . GLN A 1 382 ? 5.578 -44.656 -6.457 1 91.81 382 GLN A N 1
ATOM 2982 C CA . GLN A 1 382 ? 5.336 -44.969 -7.863 1 91.81 382 GLN A CA 1
ATOM 2983 C C . GLN A 1 382 ? 6.016 -46.281 -8.266 1 91.81 382 GLN A C 1
ATOM 2985 O O . GLN A 1 382 ? 5.41 -47.094 -8.945 1 91.81 382 GLN A O 1
ATOM 2990 N N . CYS A 1 383 ? 7.297 -46.469 -7.879 1 93.94 383 CYS A N 1
ATOM 2991 C CA . CYS A 1 383 ? 8.031 -47.719 -8.18 1 93.94 383 CYS A CA 1
ATOM 2992 C C . CYS A 1 383 ? 7.344 -48.906 -7.559 1 93.94 383 CYS A C 1
ATOM 2994 O O . CYS A 1 383 ? 7.207 -49.969 -8.203 1 93.94 383 CYS A O 1
ATOM 2996 N N . LEU A 1 384 ? 6.93 -48.688 -6.363 1 94.19 384 LEU A N 1
ATOM 2997 C CA . LEU A 1 384 ? 6.262 -49.781 -5.652 1 94.19 384 LEU A CA 1
ATOM 2998 C C . LEU A 1 384 ? 4.969 -50.156 -6.363 1 94.19 384 LEU A C 1
ATOM 3000 O O . LEU A 1 384 ? 4.695 -51.344 -6.535 1 94.19 384 LEU A O 1
ATOM 3004 N N . LEU A 1 385 ? 4.203 -49.25 -6.785 1 94.38 385 LEU A N 1
ATOM 3005 C CA . LEU A 1 385 ? 2.924 -49.531 -7.434 1 94.38 385 LEU A CA 1
ATOM 3006 C C . LEU A 1 385 ? 3.135 -50.156 -8.805 1 94.38 385 LEU A C 1
ATOM 3008 O O . LEU A 1 385 ? 2.395 -51.062 -9.195 1 94.38 385 LEU A O 1
ATOM 3012 N N . LEU A 1 386 ? 4.113 -49.656 -9.523 1 94.25 386 LEU A N 1
ATOM 3013 C CA . LEU A 1 386 ? 4.426 -50.25 -10.828 1 94.25 386 LEU A CA 1
ATOM 3014 C C . LEU A 1 386 ? 4.848 -51.688 -10.688 1 94.25 386 LEU A C 1
ATOM 3016 O O . LEU A 1 386 ? 4.391 -52.562 -11.445 1 94.25 386 LEU A O 1
ATOM 3020 N N . PHE A 1 387 ? 5.66 -51.969 -9.719 1 93.12 387 PHE A N 1
ATOM 3021 C CA . PHE A 1 387 ? 6.109 -53.312 -9.477 1 93.12 387 PHE A CA 1
ATOM 3022 C C . PHE A 1 387 ? 4.945 -54.219 -9.062 1 93.12 387 PHE A C 1
ATOM 3024 O O . PHE A 1 387 ? 4.832 -55.344 -9.523 1 93.12 387 PHE A O 1
ATOM 3031 N N . SER A 1 388 ? 4.105 -53.75 -8.234 1 92.94 388 SER A N 1
ATOM 3032 C CA . SER A 1 388 ? 2.943 -54.5 -7.773 1 92.94 388 SER A CA 1
ATOM 3033 C C . SER A 1 388 ? 1.984 -54.781 -8.922 1 92.94 388 SER A C 1
ATOM 3035 O O . SER A 1 388 ? 1.441 -55.906 -9.016 1 92.94 388 SER A O 1
ATOM 3037 N N . CYS A 1 389 ? 1.78 -53.844 -9.797 1 93 389 CYS A N 1
ATOM 3038 C CA . CYS A 1 389 ? 0.894 -54.062 -10.938 1 93 389 CYS A CA 1
ATOM 3039 C C . CYS A 1 389 ? 1.465 -55.094 -11.891 1 93 389 CYS A C 1
ATOM 3041 O O . CYS A 1 389 ? 0.727 -55.938 -12.422 1 93 389 CYS A O 1
ATOM 3043 N N . TRP A 1 390 ? 2.785 -55.031 -12.078 1 92.06 390 TRP A N 1
ATOM 3044 C CA . TRP A 1 390 ? 3.426 -56.031 -12.938 1 92.06 390 TRP A CA 1
ATOM 3045 C C . TRP A 1 390 ? 3.268 -57.438 -12.359 1 92.06 390 TRP A C 1
ATOM 3047 O O . TRP A 1 390 ? 2.951 -58.375 -13.086 1 92.06 390 TRP A O 1
ATOM 3057 N N . THR A 1 391 ? 3.492 -57.562 -11.055 1 91.19 391 THR A N 1
ATOM 3058 C CA . THR A 1 391 ? 3.4 -58.875 -10.398 1 91.19 391 THR A CA 1
ATOM 3059 C C . THR A 1 391 ? 1.977 -59.406 -10.477 1 91.19 391 THR A C 1
ATOM 3061 O O . THR A 1 391 ? 1.776 -60.625 -10.719 1 91.19 391 THR A O 1
ATOM 3064 N N . LEU A 1 392 ? 1.018 -58.594 -10.305 1 91.12 392 LEU A N 1
ATOM 3065 C CA . LEU A 1 392 ? -0.38 -59 -10.367 1 91.12 392 LEU A CA 1
ATOM 3066 C C . LEU A 1 392 ? -0.781 -59.344 -11.797 1 91.12 392 LEU A C 1
ATOM 3068 O O . LEU A 1 392 ? -1.581 -60.25 -12.008 1 91.12 392 LEU A O 1
ATOM 3072 N N . GLY A 1 393 ? -0.263 -58.625 -12.734 1 88.62 393 GLY A N 1
ATOM 3073 C CA . GLY A 1 393 ? -0.521 -58.938 -14.133 1 88.62 393 GLY A CA 1
ATOM 3074 C C . GLY A 1 393 ? 0.049 -60.281 -14.555 1 88.62 393 GLY A C 1
ATOM 3075 O O . GLY A 1 393 ? -0.599 -61.031 -15.289 1 88.62 393 GLY A O 1
ATOM 3076 N N . ARG A 1 394 ? 1.189 -60.594 -14.094 1 87.19 394 ARG A N 1
ATOM 3077 C CA . ARG A 1 394 ? 1.845 -61.844 -14.414 1 87.19 394 ARG A CA 1
ATOM 3078 C C . ARG A 1 394 ? 1.087 -63.031 -13.82 1 87.19 394 ARG A C 1
ATOM 3080 O O . ARG A 1 394 ? 1.062 -64.125 -14.398 1 87.19 394 ARG A O 1
ATOM 3087 N N . ALA A 1 395 ? 0.614 -62.781 -12.727 1 86.81 395 ALA A N 1
ATOM 3088 C CA . ALA A 1 395 ? -0.145 -63.812 -12.062 1 86.81 395 ALA A CA 1
ATOM 3089 C C . ALA A 1 395 ? -1.457 -64.125 -12.789 1 86.81 395 ALA A C 1
ATOM 3091 O O . ALA A 1 395 ? -2.082 -65.125 -12.586 1 86.81 395 ALA A O 1
ATOM 3092 N N . GLY A 1 396 ? -1.916 -63.281 -13.688 1 83.19 396 GLY A N 1
ATOM 3093 C CA . GLY A 1 396 ? -3.094 -63.469 -14.516 1 83.19 396 GLY A CA 1
ATOM 3094 C C . GLY A 1 396 ? -4.391 -63.125 -13.797 1 83.19 396 GLY A C 1
ATOM 3095 O O . GLY A 1 396 ? -5.477 -63.344 -14.336 1 83.19 396 GLY A O 1
ATOM 3096 N N . SER A 1 397 ? -4.371 -62.594 -12.695 1 80.94 397 SER A N 1
ATOM 3097 C CA . SER A 1 397 ? -5.566 -62.344 -11.898 1 80.94 397 SER A CA 1
ATOM 3098 C C . SER A 1 397 ? -6.32 -61.125 -12.398 1 80.94 397 SER A C 1
ATOM 3100 O O . SER A 1 397 ? -7.551 -61.062 -12.312 1 80.94 397 SER A O 1
ATOM 3102 N N . ILE A 1 398 ? -5.664 -60.125 -12.898 1 88.44 398 ILE A N 1
ATOM 3103 C CA . ILE A 1 398 ? -6.258 -58.875 -13.359 1 88.44 398 ILE A CA 1
ATOM 3104 C C . ILE A 1 398 ? -5.742 -58.562 -14.758 1 88.44 398 ILE A C 1
ATOM 3106 O O . ILE A 1 398 ? -4.543 -58.656 -15.023 1 88.44 398 ILE A O 1
ATOM 3110 N N . PRO A 1 399 ? -6.723 -58.219 -15.586 1 88.06 399 PRO A N 1
ATOM 3111 C CA . PRO A 1 399 ? -6.285 -57.875 -16.938 1 88.06 399 PRO A CA 1
ATOM 3112 C C . PRO A 1 399 ? -5.312 -56.688 -16.938 1 88.06 399 PRO A C 1
ATOM 3114 O O . PRO A 1 399 ? -5.445 -55.75 -16.141 1 88.06 399 PRO A O 1
ATOM 3117 N N . ALA A 1 400 ? -4.352 -56.75 -17.922 1 86.94 400 ALA A N 1
ATOM 3118 C CA . ALA A 1 400 ? -3.307 -55.75 -18.031 1 86.94 400 ALA A CA 1
ATOM 3119 C C . ALA A 1 400 ? -3.912 -54.375 -18.25 1 86.94 400 ALA A C 1
ATOM 3121 O O . ALA A 1 400 ? -3.404 -53.375 -17.734 1 86.94 400 ALA A O 1
ATOM 3122 N N . ALA A 1 401 ? -4.949 -54.281 -18.938 1 85.25 401 ALA A N 1
ATOM 3123 C CA . ALA A 1 401 ? -5.605 -53.031 -19.219 1 85.25 401 ALA A CA 1
ATOM 3124 C C . ALA A 1 401 ? -6.117 -52.375 -17.938 1 85.25 401 ALA A C 1
ATOM 3126 O O . ALA A 1 401 ? -6.035 -51.156 -17.781 1 85.25 401 ALA A O 1
ATOM 3127 N N . ARG A 1 402 ? -6.613 -53.094 -17.047 1 90.88 402 ARG A N 1
ATOM 3128 C CA . ARG A 1 402 ? -7.121 -52.594 -15.773 1 90.88 402 ARG A CA 1
ATOM 3129 C C . ARG A 1 402 ? -5.984 -52.094 -14.875 1 90.88 402 ARG A C 1
ATOM 3131 O O . ARG A 1 402 ? -6.125 -51.094 -14.172 1 90.88 402 ARG A O 1
ATOM 3138 N N . LEU A 1 403 ? -4.938 -52.812 -14.914 1 91 403 LEU A N 1
ATOM 3139 C CA . LEU A 1 403 ? -3.773 -52.438 -14.125 1 91 403 LEU A CA 1
ATOM 3140 C C . LEU A 1 403 ? -3.172 -51.125 -14.648 1 91 403 LEU A C 1
ATOM 3142 O O . LEU A 1 403 ? -2.738 -50.281 -13.867 1 91 403 LEU A O 1
ATOM 3146 N N . THR A 1 404 ? -3.148 -50.969 -15.969 1 90.12 404 THR A N 1
ATOM 3147 C CA . THR A 1 404 ? -2.693 -49.688 -16.547 1 90.12 404 THR A CA 1
ATOM 3148 C C . THR A 1 404 ? -3.602 -48.562 -16.141 1 90.12 404 THR A C 1
ATOM 3150 O O . THR A 1 404 ? -3.121 -47.469 -15.789 1 90.12 404 THR A O 1
ATOM 3153 N N . SER A 1 405 ? -4.844 -48.781 -16.188 1 92.75 405 SER A N 1
ATOM 3154 C CA . SER A 1 405 ? -5.793 -47.781 -15.719 1 92.75 405 SER A CA 1
ATOM 3155 C C . SER A 1 405 ? -5.531 -47.406 -14.266 1 92.75 405 SER A C 1
ATOM 3157 O O . SER A 1 405 ? -5.625 -46.219 -13.898 1 92.75 405 SER A O 1
ATOM 3159 N N . PHE A 1 406 ? -5.227 -48.375 -13.453 1 94.19 406 PHE A N 1
ATOM 3160 C CA . PHE A 1 406 ? -4.93 -48.156 -12.047 1 94.19 406 PHE A CA 1
ATOM 3161 C C . PHE A 1 406 ? -3.777 -47.156 -11.891 1 94.19 406 PHE A C 1
ATOM 3163 O O . PHE A 1 406 ? -3.838 -46.25 -11.055 1 94.19 406 PHE A O 1
ATOM 3170 N N . LEU A 1 407 ? -2.777 -47.281 -12.625 1 91.94 407 LEU A N 1
ATOM 3171 C CA . LEU A 1 407 ? -1.603 -46.438 -12.539 1 91.94 407 LEU A CA 1
ATOM 3172 C C . LEU A 1 407 ? -1.948 -45 -12.938 1 91.94 407 LEU A C 1
ATOM 3174 O O . LEU A 1 407 ? -1.481 -44.031 -12.305 1 91.94 407 LEU A O 1
ATOM 3178 N N . PHE A 1 408 ? -2.719 -44.781 -13.93 1 92.31 408 PHE A N 1
ATOM 3179 C CA . PHE A 1 408 ? -3.117 -43.469 -14.367 1 92.31 408 PHE A CA 1
ATOM 3180 C C . PHE A 1 408 ? -4.016 -42.812 -13.328 1 92.31 408 PHE A C 1
ATOM 3182 O O . PHE A 1 408 ? -3.904 -41.594 -13.078 1 92.31 408 PHE A O 1
ATOM 3189 N N . TYR A 1 409 ? -4.863 -43.562 -12.711 1 93.25 409 TYR A N 1
ATOM 3190 C CA . TYR A 1 409 ? -5.738 -43 -11.688 1 93.25 409 TYR A CA 1
ATOM 3191 C C . TYR A 1 409 ? -4.941 -42.625 -10.438 1 93.25 409 TYR A C 1
ATOM 3193 O O . TYR A 1 409 ? -5.285 -41.656 -9.742 1 93.25 409 TYR A O 1
ATOM 3201 N N . THR A 1 410 ? -3.943 -43.406 -10.156 1 91.25 410 THR A N 1
ATOM 3202 C CA . THR A 1 410 ? -3.086 -43.062 -9.031 1 91.25 410 THR A CA 1
ATOM 3203 C C . THR A 1 410 ? -2.473 -41.688 -9.234 1 91.25 410 THR A C 1
ATOM 3205 O O . THR A 1 410 ? -2.453 -40.844 -8.32 1 91.25 410 THR A O 1
ATOM 3208 N N . ASN A 1 411 ? -1.943 -41.438 -10.438 1 88.94 411 ASN A N 1
ATOM 3209 C CA . ASN A 1 411 ? -1.391 -40.125 -10.75 1 88.94 411 ASN A CA 1
ATOM 3210 C C . ASN A 1 411 ? -2.453 -39.031 -10.656 1 88.94 411 ASN A C 1
ATOM 3212 O O . ASN A 1 411 ? -2.182 -37.938 -10.172 1 88.94 411 ASN A O 1
ATOM 3216 N N . TYR A 1 412 ? -3.574 -39.312 -11.148 1 90.31 412 TYR A N 1
ATOM 3217 C CA . TYR A 1 412 ? -4.699 -38.406 -11.117 1 90.31 412 TYR A CA 1
ATOM 3218 C C . TYR A 1 412 ? -5.043 -38 -9.688 1 90.31 412 TYR A C 1
ATOM 3220 O O . TYR A 1 412 ? -5.227 -36.812 -9.383 1 90.31 412 TYR A O 1
ATOM 3228 N N . VAL A 1 413 ? -5.113 -38.969 -8.812 1 89.69 413 VAL A N 1
ATOM 3229 C CA . VAL A 1 413 ? -5.461 -38.719 -7.41 1 89.69 413 VAL A CA 1
ATOM 3230 C C . VAL A 1 413 ? -4.324 -37.969 -6.715 1 89.69 413 VAL A C 1
ATOM 3232 O O . VAL A 1 413 ? -4.57 -37.094 -5.906 1 89.69 413 VAL A O 1
ATOM 3235 N N . LEU A 1 414 ? -3.133 -38.312 -7.016 1 84.81 414 LEU A N 1
ATOM 3236 C CA . LEU A 1 414 ? -1.975 -37.625 -6.449 1 84.81 414 LEU A CA 1
ATOM 3237 C C . LEU A 1 414 ? -1.967 -36.156 -6.836 1 84.81 414 LEU A C 1
ATOM 3239 O O . LEU A 1 414 ? -1.739 -35.312 -5.992 1 84.81 414 LEU A O 1
ATOM 3243 N N . GLU A 1 415 ? -2.199 -35.875 -8.07 1 83.25 415 GLU A N 1
ATOM 3244 C CA . GLU A 1 415 ? -2.213 -34.5 -8.57 1 83.25 415 GLU A CA 1
ATOM 3245 C C . GLU A 1 415 ? -3.332 -33.688 -7.926 1 83.25 415 GLU A C 1
ATOM 3247 O O . GLU A 1 415 ? -3.168 -32.5 -7.664 1 83.25 415 GLU A O 1
ATOM 3252 N N . SER A 1 416 ? -4.473 -34.281 -7.746 1 85.62 416 SER A N 1
ATOM 3253 C CA . SER A 1 416 ? -5.617 -33.594 -7.145 1 85.62 416 SER A CA 1
ATOM 3254 C C . SER A 1 416 ? -5.344 -33.219 -5.688 1 85.62 416 SER A C 1
ATOM 3256 O O . SER A 1 416 ? -5.98 -32.312 -5.141 1 85.62 416 SER A O 1
ATOM 3258 N N . SER A 1 417 ? -4.375 -33.75 -5.047 1 76.38 417 SER A N 1
ATOM 3259 C CA . SER A 1 417 ? -4.102 -33.531 -3.629 1 76.38 417 SER A CA 1
ATOM 3260 C C . SER A 1 417 ? -3.078 -32.438 -3.428 1 76.38 417 SER A C 1
ATOM 3262 O O . SER A 1 417 ? -3 -31.844 -2.348 1 76.38 417 SER A O 1
ATOM 3264 N N . ASN A 1 418 ? -2.211 -32.062 -4.312 1 69.31 418 ASN A N 1
ATOM 3265 C CA . ASN A 1 418 ? -1.075 -31.156 -4.137 1 69.31 418 ASN A CA 1
ATOM 3266 C C . ASN A 1 418 ? -1.523 -29.703 -4.047 1 69.31 418 ASN A C 1
ATOM 3268 O O . ASN A 1 418 ? -0.919 -28.906 -3.326 1 69.31 418 ASN A O 1
ATOM 3272 N N . GLU A 1 419 ? -2.578 -29.312 -4.633 1 68.12 419 GLU A N 1
ATOM 3273 C CA . GLU A 1 419 ? -2.906 -27.891 -4.75 1 68.12 419 GLU A CA 1
ATOM 3274 C C . GLU A 1 419 ? -3.783 -27.422 -3.59 1 68.12 419 GLU A C 1
ATOM 3276 O O . GLU A 1 419 ? -3.906 -26.234 -3.34 1 68.12 419 GLU A O 1
ATOM 3281 N N . VAL A 1 420 ? -4.242 -28.266 -2.693 1 69.56 420 VAL A N 1
ATOM 3282 C CA . VAL A 1 420 ? -5.285 -27.953 -1.724 1 69.56 420 VAL A CA 1
ATOM 3283 C C . VAL A 1 420 ? -4.695 -27.172 -0.559 1 69.56 420 VAL A C 1
ATOM 3285 O O . VAL A 1 420 ? -5.301 -26.203 -0.083 1 69.56 420 VAL A O 1
ATOM 3288 N N . GLY A 1 421 ? -3.473 -27.516 -0.17 1 64.88 421 GLY A N 1
ATOM 3289 C CA . GLY A 1 421 ? -2.871 -26.875 0.986 1 64.88 421 GLY A CA 1
ATOM 3290 C C . GLY A 1 421 ? -2.627 -25.391 0.784 1 64.88 421 GLY A C 1
ATOM 3291 O O . GLY A 1 421 ? -2.975 -24.578 1.643 1 64.88 421 GLY A O 1
ATOM 3292 N N . ASP A 1 422 ? -2.131 -24.969 -0.343 1 65.94 422 ASP A N 1
ATOM 3293 C CA . ASP A 1 422 ? -1.84 -23.578 -0.649 1 65.94 422 ASP A CA 1
ATOM 3294 C C . ASP A 1 422 ? -3.125 -22.75 -0.738 1 65.94 422 ASP A C 1
ATOM 3296 O O . ASP A 1 422 ? -3.186 -21.625 -0.233 1 65.94 422 ASP A O 1
ATOM 3300 N N . GLN A 1 423 ? -4.152 -23.312 -1.284 1 74.75 423 GLN A N 1
ATOM 3301 C CA . GLN A 1 423 ? -5.426 -22.625 -1.444 1 74.75 423 GLN A CA 1
ATOM 3302 C C . GLN A 1 423 ? -6.121 -22.438 -0.1 1 74.75 423 GLN A C 1
ATOM 3304 O O . GLN A 1 423 ? -6.777 -21.422 0.127 1 74.75 423 GLN A O 1
ATOM 3309 N N . TRP A 1 424 ? -5.82 -23.375 0.732 1 70.75 424 TRP A N 1
ATOM 3310 C CA . TRP A 1 424 ? -6.43 -23.312 2.055 1 70.75 424 TRP A CA 1
ATOM 3311 C C . TRP A 1 424 ? -5.863 -22.156 2.859 1 70.75 424 TRP A C 1
ATOM 3313 O O . TRP A 1 424 ? -6.605 -21.438 3.539 1 70.75 424 TRP A O 1
ATOM 3323 N N . ALA A 1 425 ? -4.629 -21.969 2.771 1 65.38 425 ALA A N 1
ATOM 3324 C CA . ALA A 1 425 ? -3.98 -20.844 3.453 1 65.38 425 ALA A CA 1
ATOM 3325 C C . ALA A 1 425 ? -4.516 -19.516 2.947 1 65.38 425 ALA A C 1
ATOM 3327 O O . ALA A 1 425 ? -4.738 -18.594 3.734 1 65.38 425 ALA A O 1
ATOM 3328 N N . LYS A 1 426 ? -4.812 -19.438 1.685 1 73.88 426 LYS A N 1
ATOM 3329 C CA . LYS A 1 426 ? -5.34 -18.203 1.087 1 73.88 426 LYS A CA 1
ATOM 3330 C C . LYS A 1 426 ? -6.777 -17.953 1.527 1 73.88 426 LYS A C 1
ATOM 3332 O O . LYS A 1 426 ? -7.168 -16.812 1.759 1 73.88 426 LYS A O 1
ATOM 3337 N N . ILE A 1 427 ? -7.5 -18.984 1.696 1 78.69 427 ILE A N 1
ATOM 3338 C CA . ILE A 1 427 ? -8.867 -18.859 2.186 1 78.69 427 ILE A CA 1
ATOM 3339 C C . ILE A 1 427 ? -8.859 -18.359 3.625 1 78.69 427 ILE A C 1
ATOM 3341 O O . ILE A 1 427 ? -9.625 -17.453 3.979 1 78.69 427 ILE A O 1
ATOM 3345 N N . GLN A 1 428 ? -7.949 -18.891 4.375 1 70.44 428 GLN A N 1
ATOM 3346 C CA . GLN A 1 428 ? -7.867 -18.469 5.773 1 70.44 428 GLN A CA 1
ATOM 3347 C C . GLN A 1 428 ? -7.484 -17 5.887 1 70.44 428 GLN A C 1
ATOM 3349 O O . GLN A 1 428 ? -8.047 -16.266 6.703 1 70.44 428 GLN A O 1
ATOM 3354 N N . SER A 1 429 ? -6.574 -16.625 5.125 1 72.56 429 SER A N 1
ATOM 3355 C CA . SER A 1 429 ? -6.184 -15.227 5.098 1 72.56 429 SER A CA 1
ATOM 3356 C C . SER A 1 429 ? -7.359 -14.336 4.703 1 72.56 429 SER A C 1
ATOM 3358 O O . SER A 1 429 ? -7.551 -13.258 5.277 1 72.56 429 SER A O 1
ATOM 3360 N N . ALA A 1 430 ? -8.148 -14.773 3.76 1 75.62 430 ALA A N 1
ATOM 3361 C CA . ALA A 1 430 ? -9.312 -14.023 3.295 1 75.62 430 ALA A CA 1
ATOM 3362 C C . ALA A 1 430 ? -10.375 -13.938 4.383 1 75.62 430 ALA A C 1
ATOM 3364 O O . ALA A 1 430 ? -11.102 -12.945 4.477 1 75.62 430 ALA A O 1
ATOM 3365 N N . ILE A 1 431 ? -10.461 -14.953 5.148 1 74.88 431 ILE A N 1
ATOM 3366 C CA . ILE A 1 431 ? -11.414 -14.953 6.254 1 74.88 431 ILE A CA 1
ATOM 3367 C C . ILE A 1 431 ? -11.023 -13.883 7.27 1 74.88 431 ILE A C 1
ATOM 3369 O O . ILE A 1 431 ? -11.883 -13.148 7.766 1 74.88 431 ILE A O 1
ATOM 3373 N N . GLY A 1 432 ? -9.781 -13.781 7.605 1 69.69 432 GLY A N 1
ATOM 3374 C CA . GLY A 1 432 ? -9.32 -12.703 8.477 1 69.69 432 GLY A CA 1
ATOM 3375 C C . GLY A 1 432 ? -9.648 -11.328 7.941 1 69.69 432 GLY A C 1
ATOM 3376 O O . GLY A 1 432 ? -10.156 -10.477 8.672 1 69.69 432 GLY A O 1
ATOM 3377 N N . ALA A 1 433 ? -9.391 -11.164 6.695 1 76.06 433 ALA A N 1
ATOM 3378 C CA . ALA A 1 433 ? -9.703 -9.898 6.043 1 76.06 433 ALA A CA 1
ATOM 3379 C C . ALA A 1 433 ? -11.203 -9.641 6.031 1 76.06 433 ALA A C 1
ATOM 3381 O O . ALA A 1 433 ? -11.648 -8.5 6.203 1 76.06 433 ALA A O 1
ATOM 3382 N N . SER A 1 434 ? -11.953 -10.672 5.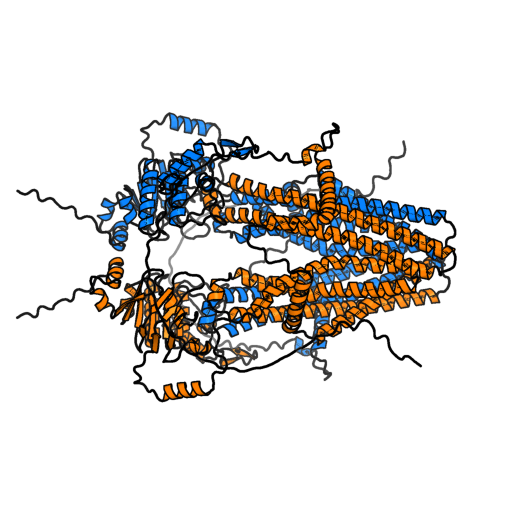902 1 80.81 434 SER A N 1
ATOM 3383 C CA . SER A 1 434 ? -13.406 -10.57 5.816 1 80.81 434 SER A CA 1
ATOM 3384 C C . SER A 1 434 ? -14.008 -10.148 7.152 1 80.81 434 SER A C 1
ATOM 3386 O O . SER A 1 434 ? -15 -9.414 7.188 1 80.81 434 SER A O 1
ATOM 3388 N N . THR A 1 435 ? -13.406 -10.547 8.172 1 78.12 435 THR A N 1
ATOM 3389 C CA . THR A 1 435 ? -13.914 -10.18 9.492 1 78.12 435 THR A CA 1
ATOM 3390 C C . THR A 1 435 ? -13.836 -8.664 9.695 1 78.12 435 THR A C 1
ATOM 3392 O O . THR A 1 435 ? -14.797 -8.055 10.18 1 78.12 435 THR A O 1
ATOM 3395 N N . ASN A 1 436 ? -12.789 -8.07 9.297 1 81.56 436 ASN A N 1
ATOM 3396 C CA . ASN A 1 436 ? -12.641 -6.625 9.398 1 81.56 436 ASN A CA 1
ATOM 3397 C C . ASN A 1 436 ? -13.664 -5.895 8.531 1 81.56 436 ASN A C 1
ATOM 3399 O O . ASN A 1 436 ? -14.281 -4.926 8.977 1 81.56 436 ASN A O 1
ATOM 3403 N N . VAL A 1 437 ? -13.781 -6.359 7.371 1 87.31 437 VAL A N 1
ATOM 3404 C CA . VAL A 1 437 ? -14.695 -5.73 6.418 1 87.31 437 VAL A CA 1
ATOM 3405 C C . VAL A 1 437 ? -16.125 -5.855 6.918 1 87.31 437 VAL A C 1
ATOM 3407 O O . VAL A 1 437 ? -16.891 -4.875 6.91 1 87.31 437 VAL A O 1
ATOM 3410 N N . PHE A 1 438 ? -16.5 -6.984 7.434 1 84.06 438 PHE A N 1
ATOM 3411 C CA . PHE A 1 438 ? -17.891 -7.203 7.863 1 84.06 438 PHE A CA 1
ATOM 3412 C C . PHE A 1 438 ? -18.172 -6.465 9.164 1 84.06 438 PHE A C 1
ATOM 3414 O O . PHE A 1 438 ? -19.281 -5.992 9.383 1 84.06 438 PHE A O 1
ATOM 3421 N N . ASP A 1 439 ? -17.203 -6.344 9.969 1 85.19 439 ASP A N 1
ATOM 3422 C CA . ASP A 1 439 ? -17.359 -5.531 11.172 1 85.19 439 ASP A CA 1
ATOM 3423 C C . ASP A 1 439 ? -17.656 -4.078 10.812 1 85.19 439 ASP A C 1
ATOM 3425 O O . ASP A 1 439 ? -18.484 -3.436 11.453 1 85.19 439 ASP A O 1
ATOM 3429 N N . LEU A 1 440 ? -17.016 -3.693 9.805 1 89.75 440 LEU A N 1
ATOM 3430 C CA . LEU A 1 440 ? -17.234 -2.318 9.367 1 89.75 440 LEU A CA 1
ATOM 3431 C C . LEU A 1 440 ? -18.594 -2.164 8.711 1 89.75 440 LEU A C 1
ATOM 3433 O O . LEU A 1 440 ? -19.266 -1.137 8.867 1 89.75 440 LEU A O 1
ATOM 3437 N N . ILE A 1 441 ? -19 -3.146 8.023 1 89.12 441 ILE A N 1
ATOM 3438 C CA . ILE A 1 441 ? -20.297 -3.104 7.344 1 89.12 441 ILE A CA 1
ATOM 3439 C C . ILE A 1 441 ? -21.422 -3.182 8.375 1 89.12 441 ILE A C 1
ATOM 3441 O O . ILE A 1 441 ? -22.469 -2.539 8.219 1 89.12 441 ILE A O 1
ATOM 3445 N N . ARG A 1 442 ? -21.188 -3.898 9.461 1 87.19 442 ARG A N 1
ATOM 3446 C CA . ARG A 1 442 ? -22.234 -4.113 10.461 1 87.19 442 ARG A CA 1
ATOM 3447 C C . ARG A 1 442 ? -22.203 -3.023 11.523 1 87.19 442 ARG A C 1
ATOM 3449 O O . ARG A 1 442 ? -23.109 -2.928 12.352 1 87.19 442 ARG A O 1
ATOM 3456 N N . ARG A 1 443 ? -21.219 -2.254 11.453 1 89.56 443 ARG A N 1
ATOM 3457 C CA . ARG A 1 443 ? -21.094 -1.208 12.469 1 89.56 443 ARG A CA 1
ATOM 3458 C C . ARG A 1 443 ? -22.25 -0.219 12.375 1 89.56 443 ARG A C 1
ATOM 3460 O O . ARG A 1 443 ? -22.562 0.293 11.297 1 89.56 443 ARG A O 1
ATOM 3467 N N . ILE A 1 444 ? -22.875 -0.03 13.461 1 89.94 444 ILE A N 1
ATOM 3468 C CA . ILE A 1 444 ? -23.969 0.942 13.547 1 89.94 444 ILE A CA 1
ATOM 3469 C C . ILE A 1 444 ? -23.422 2.285 14.023 1 89.94 444 ILE A C 1
ATOM 3471 O O . ILE A 1 444 ? -22.734 2.355 15.047 1 89.94 444 ILE A O 1
ATOM 3475 N N . PRO A 1 445 ? -23.625 3.289 13.188 1 90.88 445 PRO A N 1
ATOM 3476 C CA . PRO A 1 445 ? -23.156 4.605 13.625 1 90.88 445 PRO A CA 1
ATOM 3477 C C . PRO A 1 445 ? -23.688 5 15 1 90.88 445 PRO A C 1
ATOM 3479 O O . PRO A 1 445 ? -24.844 4.691 15.328 1 90.88 445 PRO A O 1
ATOM 3482 N N . LYS A 1 446 ? -22.875 5.676 15.773 1 87.56 446 LYS A N 1
ATOM 3483 C CA . LYS A 1 446 ? -23.266 6.121 17.109 1 87.56 446 LYS A CA 1
ATOM 3484 C C . LYS A 1 446 ? -24.266 7.277 17.031 1 87.56 446 LYS A C 1
ATOM 3486 O O . LYS A 1 446 ? -25.109 7.43 17.906 1 87.56 446 LYS A O 1
ATOM 3491 N N . VAL A 1 447 ? -24.062 8.086 16.047 1 89.31 447 VAL A N 1
ATOM 3492 C CA . VAL A 1 447 ? -25 9.188 15.781 1 89.31 447 VAL A CA 1
ATOM 3493 C C . VAL A 1 447 ? -25.891 8.836 14.594 1 89.31 447 VAL A C 1
ATOM 3495 O O . VAL A 1 447 ? -25.422 8.781 13.453 1 89.31 447 VAL A O 1
ATOM 3498 N N . ARG A 1 448 ? -27.141 8.461 14.852 1 86.12 448 ARG A N 1
ATOM 3499 C CA . ARG A 1 448 ? -28.016 8 13.789 1 86.12 448 ARG A CA 1
ATOM 3500 C C . ARG A 1 448 ? -29.359 8.742 13.828 1 86.12 448 ARG A C 1
ATOM 3502 O O . ARG A 1 448 ? -29.688 9.383 14.828 1 86.12 448 ARG A O 1
ATOM 3509 N N . ASP A 1 449 ? -29.953 8.648 12.656 1 86.44 449 ASP A N 1
ATOM 3510 C CA . ASP A 1 449 ? -31.281 9.242 12.547 1 86.44 449 ASP A CA 1
ATOM 3511 C C . ASP A 1 449 ? -32.281 8.539 13.469 1 86.44 449 ASP A C 1
ATOM 3513 O O . ASP A 1 449 ? -32.156 7.336 13.719 1 86.44 449 ASP A O 1
ATOM 3517 N N . PRO A 1 450 ? -33.062 9.297 14.133 1 81.06 450 PRO A N 1
ATOM 3518 C CA . PRO A 1 450 ? -34.094 8.688 14.992 1 81.06 450 PRO A CA 1
ATOM 3519 C C . PRO A 1 450 ? -35 7.711 14.234 1 81.06 450 PRO A C 1
ATOM 3521 O O . PRO A 1 450 ? -35.188 7.867 13.023 1 81.06 450 PRO A O 1
ATOM 3524 N N . LEU A 1 451 ? -35.188 6.395 14.672 1 65.88 451 LEU A N 1
ATOM 3525 C CA . LEU A 1 451 ? -36.031 5.402 14.016 1 65.88 451 LEU A CA 1
ATOM 3526 C C . LEU A 1 451 ? -37.375 6 13.648 1 65.88 451 LEU A C 1
ATOM 3528 O O . LEU A 1 451 ? -37.625 7.18 13.891 1 65.88 451 LEU A O 1
ATOM 3532 N N . GLU A 1 452 ? -38.656 5.414 14.062 1 53.66 452 GLU A N 1
ATOM 3533 C CA . GLU A 1 452 ? -40.031 5.715 13.727 1 53.66 452 GLU A CA 1
ATOM 3534 C C . GLU A 1 452 ? -40.406 7.148 14.109 1 53.66 452 GLU A C 1
ATOM 3536 O O . GLU A 1 452 ? -40.406 7.496 15.289 1 53.66 452 GLU A O 1
ATOM 3541 N N . VAL A 1 453 ? -39.906 8.047 13.602 1 45.34 453 VAL A N 1
ATOM 3542 C CA . VAL A 1 453 ? -40.562 9.305 13.953 1 45.34 453 VAL A CA 1
ATOM 3543 C C . VAL A 1 453 ? -42.062 9.156 13.844 1 45.34 453 VAL A C 1
ATOM 3545 O O . VAL A 1 453 ? -42.594 8.828 12.773 1 45.34 453 VAL A O 1
ATOM 3548 N N . THR A 1 454 ? -42.781 8.742 14.75 1 38.41 454 THR A N 1
ATOM 3549 C CA . THR A 1 454 ? -44.219 8.828 14.742 1 38.41 454 THR A CA 1
ATOM 3550 C C . THR A 1 454 ? -44.688 10.078 14 1 38.41 454 THR A C 1
ATOM 3552 O O . THR A 1 454 ? -44.125 11.156 14.18 1 38.41 454 THR A O 1
ATOM 3555 N N . ASN A 1 455 ? -45.312 9.953 12.828 1 41.12 455 ASN A N 1
ATOM 3556 C CA . ASN A 1 455 ? -46.062 10.977 12.102 1 41.12 455 ASN A CA 1
ATOM 3557 C C . ASN A 1 455 ? -46.469 12.117 13.023 1 41.12 455 ASN A C 1
ATOM 3559 O O . ASN A 1 455 ? -46.844 13.203 12.547 1 41.12 455 ASN A O 1
ATOM 3563 N N . THR A 1 456 ? -46.781 11.852 14.227 1 39.03 456 THR A N 1
ATOM 3564 C CA . THR A 1 456 ? -47.438 12.758 15.156 1 39.03 456 THR A CA 1
ATOM 3565 C C . THR A 1 456 ? -46.531 13.914 15.547 1 39.03 456 THR A C 1
ATOM 3567 O O . THR A 1 456 ? -47 15.008 15.852 1 39.03 456 THR A O 1
ATOM 3570 N N . LEU A 1 457 ? -45.312 13.617 15.648 1 41.28 457 LEU A N 1
ATOM 3571 C CA . LEU A 1 457 ? -44.531 14.742 16.156 1 41.28 457 LEU A CA 1
ATOM 3572 C C . LEU A 1 457 ? -44.188 15.727 15.031 1 41.28 457 LEU A C 1
ATOM 3574 O O . LEU A 1 457 ? -43.938 16.906 15.289 1 41.28 457 LEU A O 1
ATOM 3578 N N . ARG A 1 458 ? -44.094 15.312 13.773 1 44.38 458 ARG A N 1
ATOM 3579 C CA . ARG A 1 458 ? -44 16.219 12.641 1 44.38 458 ARG A CA 1
ATOM 3580 C C . ARG A 1 458 ? -45.219 17.125 12.531 1 44.38 458 ARG A C 1
ATOM 3582 O O . ARG A 1 458 ? -45.094 18.312 12.227 1 44.38 458 ARG A O 1
ATOM 3589 N N . GLU A 1 459 ? -46.344 16.469 12.578 1 45.16 459 GLU A N 1
ATOM 3590 C CA . GLU A 1 459 ? -47.594 17.234 12.547 1 45.16 459 GLU A CA 1
ATOM 3591 C C . GLU A 1 459 ? -47.656 18.203 13.734 1 45.16 459 GLU A C 1
ATOM 3593 O O . GLU A 1 459 ? -48.156 19.328 13.594 1 45.16 459 GLU A O 1
ATOM 3598 N N . VAL A 1 460 ? -47.219 17.719 14.875 1 43.19 460 VAL A N 1
ATOM 3599 C CA . VAL A 1 460 ? -47.312 18.609 16.047 1 43.19 460 VAL A CA 1
ATOM 3600 C C . VAL A 1 460 ? -46.312 19.75 15.891 1 43.19 460 VAL A C 1
ATOM 3602 O O . VAL A 1 460 ? -46.625 20.906 16.203 1 43.19 460 VAL A O 1
ATOM 3605 N N . ASN A 1 461 ? -45.062 19.484 15.352 1 44.19 461 ASN A N 1
ATOM 3606 C CA . ASN A 1 461 ? -44.062 20.516 15.211 1 44.19 461 ASN A CA 1
ATOM 3607 C C . ASN A 1 461 ? -44.344 21.422 14.016 1 44.19 461 ASN A C 1
ATOM 3609 O O . ASN A 1 461 ? -44.094 22.641 14.07 1 44.19 461 ASN A O 1
ATOM 3613 N N . ALA A 1 462 ? -44.781 20.922 12.789 1 47.06 462 ALA A N 1
ATOM 3614 C CA . ALA A 1 462 ? -45.312 21.797 11.742 1 47.06 462 ALA A CA 1
ATOM 3615 C C . ALA A 1 462 ? -46.5 22.625 12.258 1 47.06 462 ALA A C 1
ATOM 3617 O O . ALA A 1 462 ? -46.625 23.797 11.938 1 47.06 462 ALA A O 1
ATOM 3618 N N . ALA A 1 463 ? -47.469 21.969 12.93 1 43.38 463 ALA A N 1
ATOM 3619 C CA . ALA A 1 463 ? -48.625 22.656 13.516 1 43.38 463 ALA A CA 1
ATOM 3620 C C . ALA A 1 463 ? -48.156 23.688 14.547 1 43.38 463 ALA A C 1
ATOM 3622 O O . ALA A 1 463 ? -48.719 24.781 14.617 1 43.38 463 ALA A O 1
ATOM 3623 N N . GLN A 1 464 ? -47.156 23.281 15.352 1 42.09 464 GLN A N 1
ATOM 3624 C CA . GLN A 1 464 ? -46.656 24.281 16.297 1 42.09 464 GLN A CA 1
ATOM 3625 C C . GLN A 1 464 ? -45.906 25.391 15.57 1 42.09 464 GLN A C 1
ATOM 3627 O O . GLN A 1 464 ? -46 26.562 15.977 1 42.09 464 GLN A O 1
ATOM 3632 N N . ASN A 1 465 ? -45.125 25.109 14.539 1 45.97 465 ASN A N 1
ATOM 3633 C CA . ASN A 1 465 ? -44.5 26.156 13.734 1 45.97 465 ASN A CA 1
ATOM 3634 C C . ASN A 1 465 ? -45.562 27.016 13.031 1 45.97 465 ASN A C 1
ATOM 3636 O O . ASN A 1 465 ? -45.344 28.203 12.797 1 45.97 465 ASN A O 1
ATOM 3640 N N . LEU A 1 466 ? -46.594 26.422 12.367 1 42.66 466 LEU A N 1
ATOM 3641 C CA . LEU A 1 466 ? -47.688 27.188 11.781 1 42.66 466 LEU A CA 1
ATOM 3642 C C . LEU A 1 466 ? -48.375 28.047 12.844 1 42.66 466 LEU A C 1
ATOM 3644 O O . LEU A 1 466 ? -48.938 29.094 12.531 1 42.66 466 LEU A O 1
ATOM 3648 N N . ILE A 1 467 ? -48.719 27.406 13.969 1 40.03 467 ILE A N 1
ATOM 3649 C CA . ILE A 1 467 ? -49.406 28.188 15.016 1 40.03 467 ILE A CA 1
ATOM 3650 C C . ILE A 1 467 ? -48.438 29.25 15.555 1 40.03 467 ILE A C 1
ATOM 3652 O O . ILE A 1 467 ? -48.875 30.281 16.047 1 40.03 467 ILE A O 1
ATOM 3656 N N . ASN A 1 468 ? -47.188 28.891 15.961 1 40.25 468 ASN A N 1
ATOM 3657 C CA . ASN A 1 468 ? -46.344 29.922 16.594 1 40.25 468 ASN A CA 1
ATOM 3658 C C . ASN A 1 468 ? -45.844 30.938 15.57 1 40.25 468 ASN A C 1
ATOM 3660 O O . ASN A 1 468 ? -45.062 30.609 14.688 1 40.25 468 ASN A O 1
ATOM 3664 N N . GLY A 1 469 ? -46.625 31.75 15.016 1 38.12 469 GLY A N 1
ATOM 3665 C CA . GLY A 1 469 ? -46.5 32.969 14.242 1 38.12 469 GLY A CA 1
ATOM 3666 C C . GLY A 1 469 ? -45.156 33.656 14.398 1 38.12 469 GLY A C 1
ATOM 3667 O O . GLY A 1 469 ? -44.312 33.188 15.156 1 38.12 469 GLY A O 1
ATOM 3668 N N . ALA A 1 470 ? -44.875 34.812 13.727 1 42.41 470 ALA A N 1
ATOM 3669 C CA . ALA A 1 470 ? -43.844 35.844 13.664 1 42.41 470 ALA A CA 1
ATOM 3670 C C . ALA A 1 470 ? -43.25 36.125 15.055 1 42.41 470 ALA A C 1
ATOM 3672 O O . ALA A 1 470 ? -42.125 36.562 15.18 1 42.41 470 ALA A O 1
ATOM 3673 N N . ASN A 1 471 ? -44.062 36.219 16.125 1 43.66 471 ASN A N 1
ATOM 3674 C CA . ASN A 1 471 ? -43.719 36.812 17.406 1 43.66 471 ASN A CA 1
ATOM 3675 C C . ASN A 1 471 ? -43.094 35.781 18.344 1 43.66 471 ASN A C 1
ATOM 3677 O O . ASN A 1 471 ? -43.219 35.875 19.578 1 43.66 471 ASN A O 1
ATOM 3681 N N . ASP A 1 472 ? -42.75 34.656 17.984 1 51.66 472 ASP A N 1
ATOM 3682 C CA . ASP A 1 472 ? -42.312 33.625 18.922 1 51.66 472 ASP A CA 1
ATOM 3683 C C . ASP A 1 472 ? -40.875 33.906 19.406 1 51.66 472 ASP A C 1
ATOM 3685 O O . ASP A 1 472 ? -39.938 33.938 18.625 1 51.66 472 ASP A O 1
ATOM 3689 N N . HIS A 1 473 ? -40.594 34.469 20.547 1 62.5 473 HIS A N 1
ATOM 3690 C CA . HIS A 1 473 ? -39.438 34.938 21.312 1 62.5 473 HIS A CA 1
ATOM 3691 C C . HIS A 1 473 ? -38.531 33.75 21.703 1 62.5 473 HIS A C 1
ATOM 3693 O O . HIS A 1 473 ? -37.625 33.906 22.516 1 62.5 473 HIS A O 1
ATOM 3699 N N . ARG A 1 474 ? -38.719 32.594 21.078 1 75.62 474 ARG A N 1
ATOM 3700 C CA . ARG A 1 474 ? -37.844 31.484 21.469 1 75.62 474 ARG A CA 1
ATOM 3701 C C . ARG A 1 474 ? -36.5 31.562 20.75 1 75.62 474 ARG A C 1
ATOM 3703 O O . ARG A 1 474 ? -36.438 32 19.594 1 75.62 474 ARG A O 1
ATOM 3710 N N . PRO A 1 475 ? -35.438 31.047 21.531 1 89.88 475 PRO A N 1
ATOM 3711 C CA . PRO A 1 475 ? -34.125 31.031 20.906 1 89.88 475 PRO A CA 1
ATOM 3712 C C . PRO A 1 475 ? -34.031 30.047 19.734 1 89.88 475 PRO A C 1
ATOM 3714 O O . PRO A 1 475 ? -34.688 28.984 19.766 1 89.88 475 PRO A O 1
ATOM 3717 N N . VAL A 1 476 ? -33.5 30.438 18.672 1 93.81 476 VAL A N 1
ATOM 3718 C CA . VAL A 1 476 ? -33.281 29.578 17.516 1 93.81 476 VAL A CA 1
ATOM 3719 C C . VAL A 1 476 ? -32.406 28.391 17.906 1 93.81 476 VAL A C 1
ATOM 3721 O O . VAL A 1 476 ? -32.719 27.25 17.609 1 93.81 476 VAL A O 1
ATOM 3724 N N . ILE A 1 477 ? -31.281 28.641 18.625 1 96.19 477 ILE A N 1
ATOM 3725 C CA . ILE A 1 477 ? -30.391 27.625 19.172 1 96.19 477 ILE A CA 1
ATOM 3726 C C . ILE A 1 477 ? -30.312 27.781 20.688 1 96.19 477 ILE A C 1
ATOM 3728 O O . ILE A 1 477 ? -30.172 28.891 21.203 1 96.19 477 ILE A O 1
ATOM 3732 N N . LYS A 1 478 ? -30.406 26.688 21.391 1 96.19 478 LYS A N 1
ATOM 3733 C CA . LYS A 1 478 ? -30.297 26.719 22.844 1 96.19 478 LYS A CA 1
ATOM 3734 C C . LYS A 1 478 ? -29.391 25.609 23.344 1 96.19 478 LYS A C 1
ATOM 3736 O O . LYS A 1 478 ? -29.609 24.438 23.062 1 96.19 478 LYS A O 1
ATOM 3741 N N . PHE A 1 479 ? -28.328 26.016 24 1 96.69 479 PHE A N 1
ATOM 3742 C CA . PHE A 1 479 ? -27.469 25.094 24.734 1 96.69 479 PHE A CA 1
ATOM 3743 C C . PHE A 1 479 ? -27.891 25 26.203 1 96.69 479 PHE A C 1
ATOM 3745 O O . PHE A 1 479 ? -27.969 26.016 26.891 1 96.69 479 PHE A O 1
ATOM 3752 N N . SER A 1 480 ? -28.188 23.797 26.656 1 96.62 480 SER A N 1
ATOM 3753 C CA . SER A 1 480 ? -28.609 23.609 28.031 1 96.62 480 SER A CA 1
ATOM 3754 C C . SER A 1 480 ? -27.688 22.641 28.766 1 96.62 480 SER A C 1
ATOM 3756 O O . SER A 1 480 ? -27.734 21.422 28.547 1 96.62 480 SER A O 1
ATOM 3758 N N . ASP A 1 481 ? -26.891 23.203 29.688 1 96.25 481 ASP A N 1
ATOM 3759 C CA . ASP A 1 481 ? -25.953 22.422 30.5 1 96.25 481 ASP A CA 1
ATOM 3760 C C . ASP A 1 481 ? -25.188 21.406 29.641 1 96.25 481 ASP A C 1
ATOM 3762 O O . ASP A 1 481 ? -25.141 20.219 29.969 1 96.25 481 ASP A O 1
ATOM 3766 N N . LEU A 1 482 ? -24.75 21.891 28.609 1 95.38 482 LEU A N 1
ATOM 3767 C CA . LEU A 1 482 ? -24.172 21.031 27.578 1 95.38 482 LEU A CA 1
ATOM 3768 C C . LEU A 1 482 ? -22.719 20.688 27.922 1 95.38 482 LEU A C 1
ATOM 3770 O O . LEU A 1 482 ? -21.906 21.578 28.188 1 95.38 482 LEU A O 1
ATOM 3774 N N . THR A 1 483 ? -22.391 19.391 27.922 1 94.94 483 THR A N 1
ATOM 3775 C CA . THR A 1 483 ? -21.047 18.875 28.094 1 94.94 483 THR A CA 1
ATOM 3776 C C . THR A 1 483 ? -20.656 17.953 26.953 1 94.94 483 THR A C 1
ATOM 3778 O O . THR A 1 483 ? -21.375 17 26.641 1 94.94 483 THR A O 1
ATOM 3781 N N . VAL A 1 484 ? -19.625 18.328 26.266 1 92.62 484 VAL A N 1
ATOM 3782 C CA . VAL A 1 484 ? -19.156 17.547 25.125 1 92.62 484 VAL A CA 1
ATOM 3783 C C . VAL A 1 484 ? -17.734 17.047 25.391 1 92.62 484 VAL A C 1
ATOM 3785 O O . VAL A 1 484 ? -16.875 17.812 25.828 1 92.62 484 VAL A O 1
ATOM 3788 N N . ALA A 1 485 ? -17.469 15.805 25.203 1 88.25 485 ALA A N 1
ATOM 3789 C CA . ALA A 1 485 ? -16.141 15.203 25.344 1 88.25 485 ALA A CA 1
ATOM 3790 C C . ALA A 1 485 ? -15.828 14.297 24.156 1 88.25 485 ALA A C 1
ATOM 3792 O O . ALA A 1 485 ? -16.719 13.656 23.609 1 88.25 485 ALA A O 1
ATOM 3793 N N . TYR A 1 486 ? -14.57 14.461 23.719 1 79.19 486 TYR A N 1
ATOM 3794 C CA . TYR A 1 486 ? -14.117 13.609 22.609 1 79.19 486 TYR A CA 1
ATOM 3795 C C . TYR A 1 486 ? -13.398 12.375 23.141 1 79.19 486 TYR A C 1
ATOM 3797 O O . TYR A 1 486 ? -12.461 12.477 23.922 1 79.19 486 TYR A O 1
ATOM 3805 N N . GLY A 1 487 ? -13.781 11.242 22.562 1 67.25 487 GLY A N 1
ATOM 3806 C CA . GLY A 1 487 ? -13.094 9.992 22.812 1 67.25 487 GLY A CA 1
ATOM 3807 C C . GLY A 1 487 ? -12.641 9.836 24.25 1 67.25 487 GLY A C 1
ATOM 3808 O O . GLY A 1 487 ? -13.422 10.055 25.172 1 67.25 487 GLY A O 1
ATOM 3809 N N . THR A 1 488 ? -11.195 9.602 24.406 1 58.59 488 THR A N 1
ATOM 3810 C CA . THR A 1 488 ? -10.578 9.25 25.688 1 58.59 488 THR A CA 1
ATOM 3811 C C . THR A 1 488 ? -9.953 10.477 26.344 1 58.59 488 THR A C 1
ATOM 3813 O O . THR A 1 488 ? -9.227 10.352 27.328 1 58.59 488 THR A O 1
ATOM 3816 N N . MET A 1 489 ? -10.406 11.555 25.797 1 57.53 489 MET A N 1
ATOM 3817 C CA . MET A 1 489 ? -9.797 12.734 26.406 1 57.53 489 MET A CA 1
ATOM 3818 C C . MET A 1 489 ? -10.281 12.922 27.828 1 57.53 489 MET A C 1
ATOM 3820 O O . MET A 1 489 ? -11.445 12.656 28.141 1 57.53 489 MET A O 1
ATOM 3824 N N . GLU A 1 490 ? -9.375 13.094 28.672 1 57.12 490 GLU A N 1
ATOM 3825 C CA . GLU A 1 490 ? -9.648 13.258 30.094 1 57.12 490 GLU A CA 1
ATOM 3826 C C . GLU A 1 490 ? -10.5 14.492 30.344 1 57.12 490 GLU A C 1
ATOM 3828 O O . GLU A 1 490 ? -11.398 14.469 31.203 1 57.12 490 GLU A O 1
ATOM 3833 N N . LYS A 1 491 ? -10.297 15.586 29.562 1 76.25 491 LYS A N 1
ATOM 3834 C CA . LYS A 1 491 ? -11.047 16.812 29.828 1 76.25 491 LYS A CA 1
ATOM 3835 C C . LYS A 1 491 ? -12.07 17.078 28.719 1 76.25 491 LYS A C 1
ATOM 3837 O O . LYS A 1 491 ? -11.758 16.938 27.531 1 76.25 491 LYS A O 1
ATOM 3842 N N . PRO A 1 492 ? -13.273 17.391 29.203 1 87.44 492 PRO A N 1
ATOM 3843 C CA . PRO A 1 492 ? -14.312 17.703 28.219 1 87.44 492 PRO A CA 1
ATOM 3844 C C . PRO A 1 492 ? -14 18.953 27.406 1 87.44 492 PRO A C 1
ATOM 3846 O O . PRO A 1 492 ? -13.383 19.891 27.922 1 87.44 492 PRO A O 1
ATOM 3849 N N . ALA A 1 493 ? -14.289 18.953 26.141 1 89.19 493 ALA A N 1
ATOM 3850 C CA . ALA A 1 493 ? -14.102 20.109 25.266 1 89.19 493 ALA A CA 1
ATOM 3851 C C . ALA A 1 493 ? -15.016 21.25 25.672 1 89.19 493 ALA A C 1
ATOM 3853 O O . ALA A 1 493 ? -14.625 22.422 25.609 1 89.19 493 ALA A O 1
ATOM 3854 N N . LEU A 1 494 ? -16.25 20.922 26.062 1 93.19 494 LEU A N 1
ATOM 3855 C CA . LEU A 1 494 ? -17.219 21.859 26.609 1 93.19 494 LEU A CA 1
ATOM 3856 C C . LEU A 1 494 ? -17.781 21.328 27.938 1 93.19 494 LEU A C 1
ATOM 3858 O O . LEU A 1 494 ? -18.031 20.141 28.078 1 93.19 494 LEU A O 1
ATOM 3862 N N . LYS A 1 495 ? -17.875 22.234 28.922 1 94.56 495 LYS A N 1
ATOM 3863 C CA . LYS A 1 495 ? -18.328 21.844 30.25 1 94.56 495 LYS A CA 1
ATOM 3864 C C . LYS A 1 495 ? -19.516 22.703 30.703 1 94.56 495 LYS A C 1
ATOM 3866 O O . LYS A 1 495 ? -19.328 23.844 31.109 1 94.56 495 LYS A O 1
ATOM 3871 N N . LYS A 1 496 ? -20.672 22.141 30.797 1 94.25 496 LYS A N 1
ATOM 3872 C CA . LYS A 1 496 ? -21.906 22.75 31.297 1 94.25 496 LYS A CA 1
ATOM 3873 C C . LYS A 1 496 ? -22.141 24.125 30.688 1 94.25 496 LYS A C 1
ATOM 3875 O O . LYS A 1 496 ? -22.312 25.109 31.406 1 94.25 496 LYS A O 1
ATOM 3880 N N . VAL A 1 497 ? -22.172 24.125 29.453 1 95.5 497 VAL A N 1
ATOM 3881 C CA . VAL A 1 497 ? -22.328 25.375 28.703 1 95.5 497 VAL A CA 1
ATOM 3882 C C . VAL A 1 497 ? -23.812 25.703 28.547 1 95.5 497 VAL A C 1
ATOM 3884 O O . VAL A 1 497 ? -24.609 24.828 28.203 1 95.5 497 VAL A O 1
ATOM 3887 N N . ASN A 1 498 ? -24.172 26.938 28.922 1 96.69 498 ASN A N 1
ATOM 3888 C CA . ASN A 1 498 ? -25.516 27.484 28.719 1 96.69 498 ASN A CA 1
ATOM 3889 C C . ASN A 1 498 ? -25.469 28.734 27.812 1 96.69 498 ASN A C 1
ATOM 3891 O O . ASN A 1 498 ? -24.719 29.672 28.094 1 96.69 498 ASN A O 1
ATOM 3895 N N . LEU A 1 499 ? -26.203 28.688 26.688 1 96.06 499 LEU A N 1
ATOM 3896 C CA . LEU A 1 499 ? -26.203 29.797 25.75 1 96.06 499 LEU A CA 1
ATOM 3897 C C . LEU A 1 499 ? -27.484 29.828 24.922 1 96.06 499 LEU A C 1
ATOM 3899 O O . LEU A 1 499 ? -27.969 28.781 24.484 1 96.06 499 LEU A O 1
ATOM 3903 N N . ASP A 1 500 ? -28.047 30.984 24.812 1 95.19 500 ASP A N 1
ATOM 3904 C CA . ASP A 1 500 ? -29.219 31.188 23.984 1 95.19 500 ASP A CA 1
ATOM 3905 C C . ASP A 1 500 ? -28.891 32.094 22.797 1 95.19 500 ASP A C 1
ATOM 3907 O O . ASP A 1 500 ? -28.312 33.188 22.969 1 95.19 500 ASP A O 1
ATOM 3911 N N . ILE A 1 501 ? -29.234 31.625 21.656 1 95.31 501 ILE A N 1
ATOM 3912 C CA . ILE A 1 501 ? -29.078 32.406 20.438 1 95.31 501 ILE A CA 1
ATOM 3913 C C . ILE A 1 501 ? -30.453 32.656 19.812 1 95.31 501 ILE A C 1
ATOM 3915 O O . ILE A 1 501 ? -31.141 31.719 19.422 1 95.31 501 ILE A O 1
ATOM 3919 N N . SER A 1 502 ? -30.781 33.906 19.703 1 93.25 502 SER A N 1
ATOM 3920 C CA . SER A 1 502 ? -32.125 34.281 19.219 1 93.25 502 SER A CA 1
ATOM 3921 C C . SER A 1 502 ? -32.062 34.719 17.766 1 93.25 502 SER A C 1
ATOM 3923 O O . SER A 1 502 ? -30.984 34.812 17.172 1 93.25 502 SER A O 1
ATOM 3925 N N . ARG A 1 503 ? -33.281 34.875 17.219 1 92.12 503 ARG A N 1
ATOM 3926 C CA . ARG A 1 503 ? -33.375 35.344 15.844 1 92.12 503 ARG A CA 1
ATOM 3927 C C . ARG A 1 503 ? -32.75 36.719 15.688 1 92.12 503 ARG A C 1
ATOM 3929 O O . ARG A 1 503 ? -32.938 37.625 16.516 1 92.12 503 ARG A O 1
ATOM 3936 N N . GLY A 1 504 ? -31.875 36.844 14.688 1 89.38 504 GLY A N 1
ATOM 3937 C CA . GLY A 1 504 ? -31.203 38.125 14.414 1 89.38 504 GLY A CA 1
ATOM 3938 C C . GLY A 1 504 ? -29.844 38.219 15.062 1 89.38 504 GLY A C 1
ATOM 3939 O O . GLY A 1 504 ? -29.078 39.156 14.742 1 89.38 504 GLY A O 1
ATOM 3940 N N . ASP A 1 505 ? -29.562 37.312 15.922 1 92.5 505 ASP A N 1
ATOM 3941 C CA . ASP A 1 505 ? -28.281 37.344 16.609 1 92.5 505 ASP A CA 1
ATOM 3942 C C . ASP A 1 505 ? -27.141 37.031 15.656 1 92.5 505 ASP A C 1
ATOM 3944 O O . ASP A 1 505 ? -27.234 36.094 14.859 1 92.5 505 ASP A O 1
ATOM 3948 N N . LYS A 1 506 ? -26.156 37.844 15.664 1 94.56 506 LYS A N 1
ATOM 3949 C CA . LYS A 1 506 ? -24.844 37.594 15.07 1 94.56 506 LYS A CA 1
ATOM 3950 C C . LYS A 1 506 ? -23.781 37.375 16.156 1 94.56 506 LYS A C 1
ATOM 3952 O O . LYS A 1 506 ? -23.219 38.344 16.672 1 94.56 506 LYS A O 1
ATOM 3957 N N . VAL A 1 507 ? -23.484 36.125 16.359 1 95.62 507 VAL A N 1
ATOM 3958 C CA . VAL A 1 507 ? -22.703 35.75 17.531 1 95.62 507 VAL A CA 1
ATOM 3959 C C . VAL A 1 507 ? -21.281 35.406 17.094 1 95.62 507 VAL A C 1
ATOM 3961 O O . VAL A 1 507 ? -21.062 34.719 16.094 1 95.62 507 VAL A O 1
ATOM 3964 N N . ALA A 1 508 ? -20.328 35.938 17.781 1 95.62 508 ALA A N 1
ATOM 3965 C CA . ALA A 1 508 ? -18.922 35.562 17.625 1 95.62 508 ALA A CA 1
ATOM 3966 C C . ALA A 1 508 ? -18.406 34.812 18.844 1 95.62 508 ALA A C 1
ATOM 3968 O O . ALA A 1 508 ? -18.609 35.25 19.984 1 95.62 508 ALA A O 1
ATOM 3969 N N . ILE A 1 509 ? -17.875 33.688 18.594 1 95.56 509 ILE A N 1
ATOM 3970 C CA . ILE A 1 509 ? -17.25 32.906 19.641 1 95.56 509 ILE A CA 1
ATOM 3971 C C . ILE A 1 509 ? -15.734 33.156 19.609 1 95.56 509 ILE A C 1
ATOM 3973 O O . ILE A 1 509 ? -15.078 32.875 18.609 1 95.56 509 ILE A O 1
ATOM 3977 N N . VAL A 1 510 ? -15.219 33.656 20.766 1 92.75 510 VAL A N 1
ATOM 3978 C CA . VAL A 1 510 ? -13.797 33.969 20.844 1 92.75 510 VAL A CA 1
ATOM 3979 C C . VAL A 1 510 ? -13.164 33.25 22.047 1 92.75 510 VAL A C 1
ATOM 3981 O O . VAL A 1 510 ? -13.859 32.906 22.984 1 92.75 510 VAL A O 1
ATOM 3984 N N . GLY A 1 511 ? -11.93 33 21.938 1 87.44 511 GLY A N 1
ATOM 3985 C CA . GLY A 1 511 ? -11.172 32.312 22.984 1 87.44 511 GLY A CA 1
ATOM 3986 C C . GLY A 1 511 ? -9.82 31.828 22.516 1 87.44 511 GLY A C 1
ATOM 3987 O O . GLY A 1 511 ? -9.5 31.906 21.328 1 87.44 511 GLY A O 1
ATOM 3988 N N . ARG A 1 512 ? -9.094 31.359 23.453 1 79.19 512 ARG A N 1
ATOM 3989 C CA . ARG A 1 512 ? -7.773 30.828 23.141 1 79.19 512 ARG A CA 1
ATOM 3990 C C . ARG A 1 512 ? -7.879 29.484 22.422 1 79.19 512 ARG A C 1
ATOM 3992 O O . ARG A 1 512 ? -8.961 28.906 22.359 1 79.19 512 ARG A O 1
ATOM 3999 N N . SER A 1 513 ? -6.797 29.109 21.766 1 75.31 513 SER A N 1
ATOM 4000 C CA . SER A 1 513 ? -6.781 27.797 21.125 1 75.31 513 SER A CA 1
ATOM 4001 C C . SER A 1 513 ? -7.09 26.688 22.109 1 75.31 513 SER A C 1
ATOM 4003 O O . SER A 1 513 ? -6.59 26.688 23.234 1 75.31 513 SER A O 1
ATOM 4005 N N . GLY A 1 514 ? -7.949 25.828 21.734 1 77.38 514 GLY A N 1
ATOM 4006 C CA . GLY A 1 514 ? -8.297 24.703 22.578 1 77.38 514 GLY A CA 1
ATOM 4007 C C . GLY A 1 514 ? -9.398 25.031 23.578 1 77.38 514 GLY A C 1
ATOM 4008 O O . GLY A 1 514 ? -9.719 24.203 24.438 1 77.38 514 GLY A O 1
ATOM 4009 N N . SER A 1 515 ? -9.961 26.188 23.453 1 84.25 515 SER A N 1
ATOM 4010 C CA . SER A 1 515 ? -10.961 26.609 24.422 1 84.25 515 SER A CA 1
ATOM 4011 C C . SER A 1 515 ? -12.305 25.938 24.156 1 84.25 515 SER A C 1
ATOM 4013 O O . SER A 1 515 ? -13.203 25.969 25 1 84.25 515 SER A O 1
ATOM 4015 N N . GLY A 1 516 ? -12.469 25.312 23 1 88.06 516 GLY A N 1
ATOM 4016 C CA . GLY A 1 516 ? -13.703 24.609 22.703 1 88.06 516 GLY A CA 1
ATOM 4017 C C . GLY A 1 516 ? -14.547 25.281 21.641 1 88.06 516 GLY A C 1
ATOM 4018 O O . GLY A 1 516 ? -15.672 24.859 21.375 1 88.06 516 GLY A O 1
ATOM 4019 N N . LYS A 1 517 ? -14.07 26.25 20.969 1 90.06 517 LYS A N 1
ATOM 4020 C CA . LYS A 1 517 ? -14.812 27.031 20 1 90.06 517 LYS A CA 1
ATOM 4021 C C . LYS A 1 517 ? -15.359 26.156 18.875 1 90.06 517 LYS A C 1
ATOM 4023 O O . LYS A 1 517 ? -16.562 26.141 18.609 1 90.06 517 LYS A O 1
ATOM 4028 N N . SER A 1 518 ? -14.453 25.359 18.281 1 87.94 518 SER A N 1
ATOM 4029 C CA . SER A 1 518 ? -14.852 24.5 17.172 1 87.94 518 SER A CA 1
ATOM 4030 C C . SER A 1 518 ? -15.805 23.406 17.625 1 87.94 518 SER A C 1
ATOM 4032 O O . SER A 1 518 ? -16.672 22.969 16.859 1 87.94 518 SER A O 1
ATOM 4034 N N . SER A 1 519 ? -15.625 22.953 18.828 1 91.31 519 SER A N 1
ATOM 4035 C CA . SER A 1 519 ? -16.5 21.922 19.391 1 91.31 519 SER A CA 1
ATOM 4036 C C . SER A 1 519 ? -17.938 22.422 19.484 1 91.31 519 SER A C 1
ATOM 4038 O O . SER A 1 519 ? -18.891 21.641 19.312 1 91.31 519 SER A O 1
ATOM 4040 N N . MET A 1 520 ? -18.062 23.672 19.75 1 93.44 520 MET A N 1
ATOM 4041 C CA . MET A 1 520 ? -19.406 24.25 19.828 1 93.44 520 MET A CA 1
ATOM 4042 C C . MET A 1 520 ? -20.094 24.188 18.469 1 93.44 520 MET A C 1
ATOM 4044 O O . MET A 1 520 ? -21.281 23.844 18.375 1 93.44 520 MET A O 1
ATOM 4048 N N . LEU A 1 521 ? -19.391 24.531 17.406 1 94.31 521 LEU A N 1
ATOM 4049 C CA . LEU A 1 521 ? -19.953 24.453 16.062 1 94.31 521 LEU A CA 1
ATOM 4050 C C . LEU A 1 521 ? -20.297 23.016 15.695 1 94.31 521 LEU A C 1
ATOM 4052 O O . LEU A 1 521 ? -21.359 22.766 15.125 1 94.31 521 LEU A O 1
ATOM 4056 N N . ARG A 1 522 ? -19.484 22.125 16.062 1 92.56 522 ARG A N 1
ATOM 4057 C CA . ARG A 1 522 ? -19.656 20.719 15.719 1 92.56 522 ARG A CA 1
ATOM 4058 C C . ARG A 1 522 ? -20.859 20.125 16.453 1 92.56 522 ARG A C 1
ATOM 4060 O O . ARG A 1 522 ? -21.516 19.203 15.953 1 92.56 522 ARG A O 1
ATOM 4067 N N . THR A 1 523 ? -21.078 20.656 17.594 1 93.5 523 THR A N 1
ATOM 4068 C CA . THR A 1 523 ? -22.25 20.219 18.344 1 93.5 523 THR A CA 1
ATOM 4069 C C . THR A 1 523 ? -23.547 20.641 17.656 1 93.5 523 THR A C 1
ATOM 4071 O O . THR A 1 523 ? -24.5 19.859 17.578 1 93.5 523 THR A O 1
ATOM 4074 N N . VAL A 1 524 ? -23.562 21.859 17.141 1 94.94 524 VAL A N 1
ATOM 4075 C CA . VAL A 1 524 ? -24.734 22.359 16.438 1 94.94 524 VAL A CA 1
ATOM 4076 C C . VAL A 1 524 ? -24.984 21.531 15.18 1 94.94 524 VAL A C 1
ATOM 4078 O O . VAL A 1 524 ? -26.141 21.312 14.789 1 94.94 524 VAL A O 1
ATOM 4081 N N . LEU A 1 525 ? -23.906 21.094 14.625 1 94.81 525 LEU A N 1
ATOM 4082 C CA . LEU A 1 525 ? -24 20.25 13.43 1 94.81 525 LEU A CA 1
ATOM 4083 C C . LEU A 1 525 ? -24.312 18.812 13.797 1 94.81 525 LEU A C 1
ATOM 4085 O O . LEU A 1 525 ? -24.469 17.969 12.914 1 94.81 525 LEU A O 1
ATOM 4089 N N . ARG A 1 526 ? -24.328 18.5 15.016 1 94.12 526 ARG A N 1
ATOM 4090 C CA . ARG A 1 526 ? -24.547 17.172 15.602 1 94.12 526 ARG A CA 1
ATOM 4091 C C . ARG A 1 526 ? -23.531 16.172 15.062 1 94.12 526 ARG A C 1
ATOM 4093 O O . ARG A 1 526 ? -23.906 15.062 14.656 1 94.12 526 ARG A O 1
ATOM 4100 N N . PHE A 1 527 ? -22.359 16.609 14.906 1 92.06 527 PHE A N 1
ATOM 4101 C CA . PHE A 1 527 ? -21.297 15.672 14.57 1 92.06 527 PHE A CA 1
ATOM 4102 C C . PHE A 1 527 ? -21.016 14.727 15.734 1 92.06 527 PHE A C 1
ATOM 4104 O O . PHE A 1 527 ? -20.562 13.602 15.531 1 92.06 527 PHE A O 1
ATOM 4111 N N . TYR A 1 528 ? -21.297 15.25 16.938 1 88.88 528 TYR A N 1
ATOM 4112 C CA . TYR A 1 528 ? -21.172 14.5 18.188 1 88.88 528 TYR A CA 1
ATOM 4113 C C . TYR A 1 528 ? -22.406 14.672 19.062 1 88.88 528 TYR A C 1
ATOM 4115 O O . TYR A 1 528 ? -23 15.758 19.109 1 88.88 528 TYR A O 1
ATOM 4123 N N . ASP A 1 529 ? -22.734 13.617 19.703 1 90.81 529 ASP A N 1
ATOM 4124 C CA . ASP A 1 529 ? -23.766 13.742 20.734 1 90.81 529 ASP A CA 1
ATOM 4125 C C . ASP A 1 529 ? -23.141 14.109 22.078 1 90.81 529 ASP A C 1
ATOM 4127 O O . ASP A 1 529 ? -22.125 13.555 22.469 1 90.81 529 ASP A O 1
ATOM 4131 N N . PRO A 1 530 ? -23.719 15.094 22.656 1 91.94 530 PRO A N 1
ATOM 4132 C CA . PRO A 1 530 ? -23.172 15.531 23.938 1 91.94 530 PRO A CA 1
ATOM 4133 C C . PRO A 1 530 ? -23.266 14.453 25.016 1 91.94 530 PRO A C 1
ATOM 4135 O O . PRO A 1 530 ? -24.141 13.594 24.953 1 91.94 530 PRO A O 1
ATOM 4138 N N . LEU A 1 531 ? -22.359 14.477 25.953 1 89.88 531 LEU A N 1
ATOM 4139 C CA . LEU A 1 531 ? -22.328 13.547 27.078 1 89.88 531 LEU A CA 1
ATOM 4140 C C . LEU A 1 531 ? -23.453 13.867 28.078 1 89.88 531 LEU A C 1
ATOM 4142 O O . LEU A 1 531 ? -24.031 12.961 28.672 1 89.88 531 LEU A O 1
ATOM 4146 N N . ALA A 1 532 ? -23.578 15.117 28.281 1 93.31 532 ALA A N 1
ATOM 4147 C CA . ALA A 1 532 ? -24.641 15.609 29.156 1 93.31 532 ALA A CA 1
ATOM 4148 C C . ALA A 1 532 ? -25.25 16.891 28.609 1 93.31 532 ALA A C 1
ATOM 4150 O O . ALA A 1 532 ? -24.609 17.625 27.859 1 93.31 532 ALA A O 1
ATOM 4151 N N . GLY A 1 533 ? -26.531 17.031 28.922 1 94.5 533 GLY A N 1
ATOM 4152 C CA . GLY A 1 533 ? -27.219 18.203 28.406 1 94.5 533 GLY A CA 1
ATOM 4153 C C . GLY A 1 533 ? -27.734 18.016 26.984 1 94.5 533 GLY A C 1
ATOM 4154 O O . GLY A 1 533 ? -27.812 16.891 26.484 1 94.5 533 GLY A O 1
ATOM 4155 N N . ASN A 1 534 ? -28.219 19.094 26.422 1 94.19 534 ASN A N 1
ATOM 4156 C CA . ASN A 1 534 ? -28.734 18.969 25.062 1 94.19 534 ASN A CA 1
ATOM 4157 C C . ASN A 1 534 ? -28.641 20.297 24.312 1 94.19 534 ASN A C 1
ATOM 4159 O O . ASN A 1 534 ? -28.391 21.344 24.906 1 94.19 534 ASN A O 1
ATOM 4163 N N . CYS A 1 535 ? -28.656 20.234 23.094 1 95.12 535 CYS A N 1
ATOM 4164 C CA . CYS A 1 535 ? -28.734 21.344 22.156 1 95.12 535 CYS A CA 1
ATOM 4165 C C . CYS A 1 535 ? -30.016 21.25 21.312 1 95.12 535 CYS A C 1
ATOM 4167 O O . CYS A 1 535 ? -30.328 20.188 20.766 1 95.12 535 CYS A O 1
ATOM 4169 N N . THR A 1 536 ? -30.734 22.312 21.328 1 94.94 536 THR A N 1
ATOM 4170 C CA . THR A 1 536 ? -32 22.297 20.578 1 94.94 536 THR A CA 1
ATOM 4171 C C . THR A 1 536 ? -31.969 23.328 19.469 1 94.94 536 THR A C 1
ATOM 4173 O O . THR A 1 536 ? -31.266 24.344 19.562 1 94.94 536 THR A O 1
ATOM 4176 N N . LEU A 1 537 ? -32.625 23.062 18.406 1 93.62 537 LEU A N 1
ATOM 4177 C CA . LEU A 1 537 ? -32.906 23.969 17.281 1 93.62 537 LEU A CA 1
ATOM 4178 C C . LEU A 1 537 ? -34.406 24.234 17.156 1 93.62 537 LEU A C 1
ATOM 4180 O O . LEU A 1 537 ? -35.188 23.312 16.906 1 93.62 537 LEU A O 1
ATOM 4184 N N . ASP A 1 538 ? -34.781 25.406 17.328 1 90.88 538 ASP A N 1
ATOM 4185 C CA . ASP A 1 538 ? -36.219 25.781 17.328 1 90.88 538 ASP A CA 1
ATOM 4186 C C . ASP A 1 538 ? -37 24.922 18.312 1 90.88 538 ASP A C 1
ATOM 4188 O O . ASP A 1 538 ? -38.062 24.422 17.984 1 90.88 538 ASP A O 1
ATOM 4192 N N . GLY A 1 539 ? -36.344 24.594 19.312 1 88.75 539 GLY A N 1
ATOM 4193 C CA . GLY A 1 539 ? -37 23.875 20.375 1 88.75 539 GLY A CA 1
ATOM 4194 C C . GLY A 1 539 ? -36.938 22.359 20.219 1 88.75 539 GLY A C 1
ATOM 4195 O O . GLY A 1 539 ? -37.312 21.625 21.125 1 88.75 539 GLY A O 1
ATOM 4196 N N . VAL A 1 540 ? -36.469 21.875 19.172 1 91.5 540 VAL A N 1
ATOM 4197 C CA . VAL A 1 540 ? -36.375 20.438 18.922 1 91.5 540 VAL A CA 1
ATOM 4198 C C . VAL A 1 540 ? -34.938 19.969 19.219 1 91.5 540 VAL A C 1
ATOM 4200 O O . VAL A 1 540 ? -33.969 20.547 18.703 1 91.5 540 VAL A O 1
ATOM 4203 N N . ASP A 1 541 ? -34.906 18.922 19.984 1 93.25 541 ASP A N 1
ATOM 4204 C CA . ASP A 1 541 ? -33.594 18.359 20.281 1 93.25 541 ASP A CA 1
ATOM 4205 C C . ASP A 1 541 ? -32.906 17.859 19.016 1 93.25 541 ASP A C 1
ATOM 4207 O O . ASP A 1 541 ? -33.562 17.203 18.188 1 93.25 541 ASP A O 1
ATOM 4211 N N . LEU A 1 542 ? -31.656 18.109 18.906 1 93.5 542 LEU A N 1
ATOM 4212 C CA . LEU A 1 542 ? -30.922 17.703 17.719 1 93.5 542 LEU A CA 1
ATOM 4213 C C . LEU A 1 542 ? -30.938 16.188 17.562 1 93.5 542 LEU A C 1
ATOM 4215 O O . LEU A 1 542 ? -30.891 15.672 16.438 1 93.5 542 LEU A O 1
ATOM 4219 N N . LYS A 1 543 ? -31.016 15.43 18.641 1 91.25 543 LYS A N 1
ATOM 4220 C CA . LYS A 1 543 ? -31.031 13.969 18.625 1 91.25 543 LYS A CA 1
ATOM 4221 C C . LYS A 1 543 ? -32.312 13.445 17.984 1 91.25 543 LYS A C 1
ATOM 4223 O O . LYS A 1 543 ? -32.344 12.312 17.5 1 91.25 543 LYS A O 1
ATOM 4228 N N . ALA A 1 544 ? -33.281 14.281 17.922 1 90.12 544 ALA A N 1
ATOM 4229 C CA . ALA A 1 544 ? -34.562 13.875 17.375 1 90.12 544 ALA A CA 1
ATOM 4230 C C . ALA A 1 544 ? -34.719 14.328 15.93 1 90.12 544 ALA A C 1
ATOM 4232 O O . ALA A 1 544 ? -35.719 14.016 15.281 1 90.12 544 ALA A O 1
ATOM 4233 N N . MET A 1 545 ? -33.781 14.93 15.406 1 90.06 545 MET A N 1
ATOM 4234 C CA . MET A 1 545 ? -33.844 15.43 14.031 1 90.06 545 MET A CA 1
ATOM 4235 C C . MET A 1 545 ? -33.125 14.5 13.07 1 90.06 545 MET A C 1
ATOM 4237 O O . MET A 1 545 ? -32.094 13.922 13.422 1 90.06 545 MET A O 1
ATOM 4241 N N . LYS A 1 546 ? -33.719 14.414 11.906 1 90.44 546 LYS A N 1
ATOM 4242 C CA . LYS A 1 546 ? -33.031 13.695 10.844 1 90.44 546 LYS A CA 1
ATOM 4243 C C . LYS A 1 546 ? -31.859 14.523 10.297 1 90.44 546 LYS A C 1
ATOM 4245 O O . LYS A 1 546 ? -31.922 15.75 10.266 1 90.44 546 LYS A O 1
ATOM 4250 N N . ARG A 1 547 ? -30.906 13.852 9.883 1 89.94 547 ARG A N 1
ATOM 4251 C CA . ARG A 1 547 ? -29.734 14.516 9.344 1 89.94 547 ARG A CA 1
ATOM 4252 C C . ARG A 1 547 ? -30.094 15.391 8.141 1 89.94 547 ARG A C 1
ATOM 4254 O O . ARG A 1 547 ? -29.547 16.484 7.969 1 89.94 547 ARG A O 1
ATOM 4261 N N . SER A 1 548 ? -30.969 14.891 7.32 1 88.75 548 SER A N 1
ATOM 4262 C CA . SER A 1 548 ? -31.391 15.633 6.137 1 88.75 548 SER A CA 1
ATOM 4263 C C . SER A 1 548 ? -32.062 16.953 6.516 1 88.75 548 SER A C 1
ATOM 4265 O O . SER A 1 548 ? -31.812 17.984 5.879 1 88.75 548 SER A O 1
ATOM 4267 N N . ASP A 1 549 ? -32.781 16.906 7.602 1 88.88 549 ASP A N 1
ATOM 4268 C CA . ASP A 1 549 ? -33.469 18.109 8.086 1 88.88 549 ASP A CA 1
ATOM 4269 C C . ASP A 1 549 ? -32.469 19.094 8.672 1 88.88 549 ASP A C 1
ATOM 4271 O O . ASP A 1 549 ? -32.562 20.297 8.422 1 88.88 549 ASP A O 1
ATOM 4275 N N . LEU A 1 550 ? -31.609 18.594 9.391 1 91.56 550 LEU A N 1
ATOM 4276 C CA . LEU A 1 550 ? -30.609 19.453 10.008 1 91.56 550 LEU A CA 1
ATOM 4277 C C . LEU A 1 550 ? -29.719 20.094 8.953 1 91.56 550 LEU A C 1
ATOM 4279 O O . LEU A 1 550 ? -29.406 21.281 9.039 1 91.56 550 LEU A O 1
ATOM 4283 N N . ALA A 1 551 ? -29.375 19.328 7.988 1 90 551 ALA A N 1
ATOM 4284 C CA . ALA A 1 551 ? -28.484 19.812 6.938 1 90 551 ALA A CA 1
ATOM 4285 C C . ALA A 1 551 ? -29.172 20.891 6.094 1 90 551 ALA A C 1
ATOM 4287 O O . ALA A 1 551 ? -28.516 21.734 5.496 1 90 551 ALA A O 1
ATOM 4288 N N . SER A 1 552 ? -30.469 20.828 6.051 1 88.25 552 SER A N 1
ATOM 4289 C CA . SER A 1 552 ? -31.203 21.828 5.285 1 88.25 552 SER A CA 1
ATOM 4290 C C . SER A 1 552 ? -31.328 23.141 6.059 1 88.25 552 SER A C 1
ATOM 4292 O O . SER A 1 552 ? -31.484 24.203 5.461 1 88.25 552 SER A O 1
ATOM 4294 N N . LYS A 1 553 ? -31.141 23.078 7.359 1 90.69 553 LYS A N 1
ATOM 4295 C CA . LYS A 1 553 ? -31.375 24.25 8.195 1 90.69 553 LYS A CA 1
ATOM 4296 C C . LYS A 1 553 ? -30.062 24.891 8.641 1 90.69 553 LYS A C 1
ATOM 4298 O O . LYS A 1 553 ? -29.984 26.094 8.875 1 90.69 553 LYS A O 1
ATOM 4303 N N . VAL A 1 554 ? -29.109 24.062 8.812 1 94.12 554 VAL A N 1
ATOM 4304 C CA . VAL A 1 554 ? -27.828 24.531 9.336 1 94.12 554 VAL A CA 1
ATOM 4305 C C . VAL A 1 554 ? -26.734 24.297 8.305 1 94.12 554 VAL A C 1
ATOM 4307 O O . VAL A 1 554 ? -26.5 23.156 7.875 1 94.12 554 VAL A O 1
ATOM 4310 N N . VAL A 1 555 ? -26.031 25.344 7.934 1 93 555 VAL A N 1
ATOM 4311 C CA . VAL A 1 555 ? -24.953 25.219 6.957 1 93 555 VAL A CA 1
ATOM 4312 C C . VAL A 1 555 ? -23.656 25.781 7.547 1 93 555 VAL A C 1
ATOM 4314 O O . VAL A 1 555 ? -23.672 26.766 8.289 1 93 555 VAL A O 1
ATOM 4317 N N . VAL A 1 556 ? -22.562 25.094 7.227 1 93.06 556 VAL A N 1
ATOM 4318 C CA . VAL A 1 556 ? -21.281 25.5 7.812 1 93.06 556 VAL A CA 1
ATOM 4319 C C . VAL A 1 556 ? -20.312 25.906 6.703 1 93.06 556 VAL A C 1
ATOM 4321 O O . VAL A 1 556 ? -20.328 25.312 5.617 1 93.06 556 VAL A O 1
ATOM 4324 N N . VAL A 1 557 ? -19.609 26.953 6.945 1 90.88 557 VAL A N 1
ATOM 4325 C CA . VAL A 1 557 ? -18.438 27.312 6.16 1 90.88 557 VAL A CA 1
ATOM 4326 C C . VAL A 1 557 ? -17.172 26.969 6.941 1 90.88 557 VAL A C 1
ATOM 4328 O O . VAL A 1 557 ? -16.859 27.609 7.945 1 90.88 557 VAL A O 1
ATOM 4331 N N . GLU A 1 558 ? -16.469 26.031 6.449 1 89.56 558 GLU A N 1
ATOM 4332 C CA . GLU A 1 558 ? -15.305 25.484 7.148 1 89.56 558 GLU A CA 1
ATOM 4333 C C . GLU A 1 558 ? -14.094 26.406 7.023 1 89.56 558 GLU A C 1
ATOM 4335 O O . GLU A 1 558 ? -14.07 27.297 6.172 1 89.56 558 GLU A O 1
ATOM 4340 N N . GLN A 1 559 ? -13.148 26.125 7.938 1 80.88 559 GLN A N 1
ATOM 4341 C CA . GLN A 1 559 ? -11.914 26.906 7.957 1 80.88 559 GLN A CA 1
ATOM 4342 C C . GLN A 1 559 ? -11.117 26.703 6.668 1 80.88 559 GLN A C 1
ATOM 4344 O O . GLN A 1 559 ? -10.641 27.672 6.07 1 80.88 559 GLN A O 1
ATOM 4349 N N . GLU A 1 560 ? -11.008 25.438 6.266 1 80.81 560 GLU A N 1
ATOM 4350 C CA . GLU A 1 560 ? -10.352 25.062 5.012 1 80.81 560 GLU A CA 1
ATOM 4351 C C . GLU A 1 560 ? -11.297 24.266 4.117 1 80.81 560 GLU A C 1
ATOM 4353 O O . GLU A 1 560 ? -11.258 23.031 4.113 1 80.81 560 GLU A O 1
ATOM 4358 N N . PRO A 1 561 ? -12 25.062 3.307 1 85.5 561 PRO A N 1
ATOM 4359 C CA . PRO A 1 561 ? -12.969 24.344 2.48 1 85.5 561 PRO A CA 1
ATOM 4360 C C . PRO A 1 561 ? -12.312 23.531 1.371 1 85.5 561 PRO A C 1
ATOM 4362 O O . PRO A 1 561 ? -11.336 23.969 0.768 1 85.5 561 PRO A O 1
ATOM 4365 N N . HIS A 1 562 ? -12.805 22.359 1.24 1 84.56 562 HIS A N 1
ATOM 4366 C CA . HIS A 1 562 ? -12.352 21.484 0.162 1 84.56 562 HIS A CA 1
ATOM 4367 C C . HIS A 1 562 ? -13.422 21.344 -0.916 1 84.56 562 HIS A C 1
ATOM 4369 O O . HIS A 1 562 ? -14.617 21.328 -0.613 1 84.56 562 HIS A O 1
ATOM 4375 N N . LEU A 1 563 ? -12.984 21.375 -2.135 1 88 563 LEU A N 1
ATOM 4376 C CA . LEU A 1 563 ? -13.898 21.203 -3.26 1 88 563 LEU A CA 1
ATOM 4377 C C . LEU A 1 563 ? -13.812 19.797 -3.814 1 88 563 LEU A C 1
ATOM 4379 O O . LEU A 1 563 ? -12.734 19.203 -3.867 1 88 563 LEU A O 1
ATOM 4383 N N . PHE A 1 564 ? -14.961 19.281 -4.184 1 90.06 564 PHE A N 1
ATOM 4384 C CA . PHE A 1 564 ? -15.031 17.969 -4.816 1 90.06 564 PHE A CA 1
ATOM 4385 C C . PHE A 1 564 ? -14.625 18.047 -6.281 1 90.06 564 PHE A C 1
ATOM 4387 O O . PHE A 1 564 ? -14.781 19.094 -6.918 1 90.06 564 PHE A O 1
ATOM 4394 N N . PRO A 1 565 ? -14.047 16.984 -6.82 1 88.31 565 PRO A N 1
ATOM 4395 C CA . PRO A 1 565 ? -13.711 16.969 -8.25 1 88.31 565 PRO A CA 1
ATOM 4396 C C . PRO A 1 565 ? -14.938 16.844 -9.141 1 88.31 565 PRO A C 1
ATOM 4398 O O . PRO A 1 565 ? -15.164 15.805 -9.75 1 88.31 565 PRO A O 1
ATOM 4401 N N . MET A 1 566 ? -15.633 17.906 -9.305 1 89.44 566 MET A N 1
ATOM 4402 C CA . MET A 1 566 ? -16.828 18.016 -10.117 1 89.44 566 MET A CA 1
ATOM 4403 C C . MET A 1 566 ? -17 19.438 -10.648 1 89.44 566 MET A C 1
ATOM 4405 O O . MET A 1 566 ? -16.094 20.266 -10.523 1 89.44 566 MET A O 1
ATOM 4409 N N . SER A 1 567 ? -18.141 19.672 -11.227 1 91.06 567 SER A N 1
ATOM 4410 C CA . SER A 1 567 ? -18.391 21 -11.789 1 91.06 567 SER A CA 1
ATOM 4411 C C . SER A 1 567 ? -18.594 22.031 -10.688 1 91.06 567 SER A C 1
ATOM 4413 O O . SER A 1 567 ? -18.906 21.688 -9.555 1 91.06 567 SER A O 1
ATOM 4415 N N . LEU A 1 568 ? -18.344 23.266 -11.023 1 93.31 568 LEU A N 1
ATOM 4416 C CA . LEU A 1 568 ? -18.578 24.359 -10.094 1 93.31 568 LEU A CA 1
ATOM 4417 C C . LEU A 1 568 ? -20.031 24.359 -9.609 1 93.31 568 LEU A C 1
ATOM 4419 O O . LEU A 1 568 ? -20.297 24.547 -8.422 1 93.31 568 LEU A O 1
ATOM 4423 N N . MET A 1 569 ? -20.906 24.109 -10.508 1 93.25 569 MET A N 1
ATOM 4424 C CA . MET A 1 569 ? -22.328 24.062 -10.18 1 93.25 569 MET A CA 1
ATOM 4425 C C . MET A 1 569 ? -22.609 22.953 -9.188 1 93.25 569 MET A C 1
ATOM 4427 O O . MET A 1 569 ? -23.312 23.156 -8.188 1 93.25 569 MET A O 1
ATOM 4431 N N . ASP A 1 570 ? -22.031 21.812 -9.422 1 91.44 570 ASP A N 1
ATOM 4432 C CA . ASP A 1 570 ? -22.266 20.656 -8.555 1 91.44 570 ASP A CA 1
ATOM 4433 C C . ASP A 1 570 ? -21.688 20.891 -7.164 1 91.44 570 ASP A C 1
ATOM 4435 O O . ASP A 1 570 ? -22.219 20.391 -6.168 1 91.44 570 ASP A O 1
ATOM 4439 N N . ASN A 1 571 ? -20.578 21.594 -7.09 1 93.31 571 ASN A N 1
ATOM 4440 C CA . ASN A 1 571 ? -19.969 21.906 -5.801 1 93.31 571 ASN A CA 1
ATOM 4441 C C . ASN A 1 571 ? -20.875 22.844 -4.98 1 93.31 571 ASN A C 1
ATOM 4443 O O . ASN A 1 571 ? -21.016 22.656 -3.773 1 93.31 571 ASN A O 1
ATOM 4447 N N . VAL A 1 572 ? -21.469 23.781 -5.656 1 93.69 572 VAL A N 1
ATOM 4448 C CA . VAL A 1 572 ? -22.328 24.734 -4.984 1 93.69 572 VAL A CA 1
ATOM 4449 C C . VAL A 1 572 ? -23.625 24.062 -4.562 1 93.69 572 VAL A C 1
ATOM 4451 O O . VAL A 1 572 ? -24.156 24.344 -3.486 1 93.69 572 VAL A O 1
ATOM 4454 N N . LEU A 1 573 ? -24.062 23.156 -5.371 1 93 573 LEU A N 1
ATOM 4455 C CA . LEU A 1 573 ? -25.344 22.5 -5.102 1 93 573 LEU A CA 1
ATOM 4456 C C . LEU A 1 573 ? -25.125 21.188 -4.363 1 93 573 LEU A C 1
ATOM 4458 O O . LEU A 1 573 ? -26.047 20.344 -4.293 1 93 573 LEU A O 1
ATOM 4462 N N . TYR A 1 574 ? -24.031 20.969 -3.873 1 91.44 574 TYR A N 1
ATOM 4463 C CA . TYR A 1 574 ? -23.688 19.703 -3.244 1 91.44 574 TYR A CA 1
ATOM 4464 C C . TYR A 1 574 ? -24.688 19.359 -2.143 1 91.44 574 TYR A C 1
ATOM 4466 O O . TYR A 1 574 ? -24.938 20.172 -1.244 1 91.44 574 TYR A O 1
ATOM 4474 N N . GLY A 1 575 ? -25.297 18.203 -2.203 1 87.44 575 GLY A N 1
ATOM 4475 C CA . GLY A 1 575 ? -26.234 17.734 -1.197 1 87.44 575 GLY A CA 1
ATOM 4476 C C . GLY A 1 575 ? -27.688 18.016 -1.561 1 87.44 575 GLY A C 1
ATOM 4477 O O . GLY A 1 575 ? -28.594 17.531 -0.894 1 87.44 575 GLY A O 1
ATOM 4478 N N . ILE A 1 576 ? -27.875 18.891 -2.51 1 87.5 576 ILE A N 1
ATOM 4479 C CA . ILE A 1 576 ? -29.234 19.203 -2.951 1 87.5 576 ILE A CA 1
ATOM 4480 C C . ILE A 1 576 ? -29.672 18.203 -4.02 1 87.5 576 ILE A C 1
ATOM 4482 O O . ILE A 1 576 ? -28.922 17.906 -4.949 1 87.5 576 ILE A O 1
ATOM 4486 N N . GLU A 1 577 ? -30.828 17.703 -3.877 1 84.25 577 GLU A N 1
ATOM 4487 C CA . GLU A 1 577 ? -31.328 16.688 -4.797 1 84.25 577 GLU A CA 1
ATOM 4488 C C . GLU A 1 577 ? -31.625 17.297 -6.168 1 84.25 577 GLU A C 1
ATOM 4490 O O . GLU A 1 577 ? -32.125 18.422 -6.266 1 84.25 577 GLU A O 1
ATOM 4495 N N . MET A 1 578 ? -31.328 16.5 -7.109 1 83.44 578 MET A N 1
ATOM 4496 C CA . MET A 1 578 ? -31.625 16.906 -8.484 1 83.44 578 MET A CA 1
ATOM 4497 C C . MET A 1 578 ? -33.125 16.859 -8.75 1 83.44 578 MET A C 1
ATOM 4499 O O . MET A 1 578 ? -33.812 15.961 -8.273 1 83.44 578 MET A O 1
ATOM 4503 N N . ASP A 1 579 ? -33.656 17.875 -9.414 1 78.81 579 ASP A N 1
ATOM 4504 C CA . ASP A 1 579 ? -35.125 18.016 -9.547 1 78.81 579 ASP A CA 1
ATOM 4505 C C . ASP A 1 579 ? -35.562 17.766 -10.984 1 78.81 579 ASP A C 1
ATOM 4507 O O . ASP A 1 579 ? -36.75 17.844 -11.289 1 78.81 579 ASP A O 1
ATOM 4511 N N . ALA A 1 580 ? -34.594 17.484 -11.875 1 82.5 580 ALA A N 1
ATOM 4512 C CA . ALA A 1 580 ? -34.969 17.328 -13.281 1 82.5 580 ALA A CA 1
ATOM 4513 C C . ALA A 1 580 ? -34.312 16.078 -13.883 1 82.5 580 ALA A C 1
ATOM 4515 O O . ALA A 1 580 ? -33.531 15.391 -13.211 1 82.5 580 ALA A O 1
ATOM 4516 N N . VAL A 1 581 ? -34.875 15.578 -14.969 1 82.5 581 VAL A N 1
ATOM 4517 C CA . VAL A 1 581 ? -34.344 14.469 -15.742 1 82.5 581 VAL A CA 1
ATOM 4518 C C . VAL A 1 581 ? -34 14.938 -17.156 1 82.5 581 VAL A C 1
ATOM 4520 O O . VAL A 1 581 ? -34.812 15.586 -17.812 1 82.5 581 VAL A O 1
ATOM 4523 N N . ASP A 1 582 ? -32.719 14.688 -17.469 1 77.25 582 ASP A N 1
ATOM 4524 C CA . ASP A 1 582 ? -32.312 15.031 -18.828 1 77.25 582 ASP A CA 1
ATOM 4525 C C . ASP A 1 582 ? -33.094 14.203 -19.844 1 77.25 582 ASP A C 1
ATOM 4527 O O . ASP A 1 582 ? -33.062 12.977 -19.828 1 77.25 582 ASP A O 1
ATOM 4531 N N . GLU A 1 583 ? -33.781 14.766 -20.641 1 74.19 583 GLU A N 1
ATOM 4532 C CA . GLU A 1 583 ? -34.625 14.094 -21.609 1 74.19 583 GLU A CA 1
ATOM 4533 C C . GLU A 1 583 ? -33.812 13.234 -22.578 1 74.19 583 GLU A C 1
ATOM 4535 O O . GLU A 1 583 ? -34.281 12.203 -23.047 1 74.19 583 GLU A O 1
ATOM 4540 N N . SER A 1 584 ? -32.594 13.609 -22.906 1 69.12 584 SER A N 1
ATOM 4541 C CA . SER A 1 584 ? -31.766 12.93 -23.891 1 69.12 584 SER A CA 1
ATOM 4542 C C . SER A 1 584 ? -31.078 11.695 -23.297 1 69.12 584 SER A C 1
ATOM 4544 O O . SER A 1 584 ? -31 10.648 -23.938 1 69.12 584 SER A O 1
ATOM 4546 N N . THR A 1 585 ? -30.672 11.789 -22.062 1 70.19 585 THR A N 1
ATOM 4547 C CA . THR A 1 585 ? -29.859 10.719 -21.5 1 70.19 585 THR A CA 1
ATOM 4548 C C . THR A 1 585 ? -30.641 9.945 -20.453 1 70.19 585 THR A C 1
ATOM 4550 O O . THR A 1 585 ? -30.297 8.805 -20.125 1 70.19 585 THR A O 1
ATOM 4553 N N . GLY A 1 586 ? -31.703 10.555 -19.984 1 72.88 586 GLY A N 1
ATOM 4554 C CA . GLY A 1 586 ? -32.5 9.914 -18.938 1 72.88 586 GLY A CA 1
ATOM 4555 C C . GLY A 1 586 ? -31.859 9.992 -17.562 1 72.88 586 GLY A C 1
ATOM 4556 O O . GLY A 1 586 ? -32.344 9.383 -16.609 1 72.88 586 GLY A O 1
ATOM 4557 N N . GLU A 1 587 ? -30.844 10.789 -17.516 1 76.88 587 GLU A N 1
ATOM 4558 C CA . GLU A 1 587 ? -30.141 10.898 -16.25 1 76.88 587 GLU A CA 1
ATOM 4559 C C . GLU A 1 587 ? -30.656 12.086 -15.43 1 76.88 587 GLU A C 1
ATOM 4561 O O . GLU A 1 587 ? -31.188 13.039 -15.992 1 76.88 587 GLU A O 1
ATOM 4566 N N . LYS A 1 588 ? -30.688 11.969 -14.188 1 81.38 588 LYS A N 1
ATOM 4567 C CA . LYS A 1 588 ? -31.094 13.055 -13.305 1 81.38 588 LYS A CA 1
ATOM 4568 C C . LYS A 1 588 ? -30.203 14.281 -13.492 1 81.38 588 LYS A C 1
ATOM 4570 O O . LYS A 1 588 ? -29 14.156 -13.695 1 81.38 588 LYS A O 1
ATOM 4575 N N . SER A 1 589 ? -30.734 15.516 -13.594 1 84.06 589 SER A N 1
ATOM 4576 C CA . SER A 1 589 ? -30 16.766 -13.75 1 84.06 589 SER A CA 1
ATOM 4577 C C . SER A 1 589 ? -30.672 17.891 -12.961 1 84.06 589 SER A C 1
ATOM 4579 O O . SER A 1 589 ? -31.703 17.688 -12.32 1 84.06 589 SER A O 1
ATOM 4581 N N . TYR A 1 590 ? -30.016 19.047 -12.852 1 88.19 590 TYR A N 1
ATOM 4582 C CA . TYR A 1 590 ? -30.578 20.234 -12.219 1 88.19 590 TYR A CA 1
ATOM 4583 C C . TYR A 1 590 ? -31.328 21.078 -13.242 1 88.19 590 TYR A C 1
ATOM 4585 O O . TYR A 1 590 ? -30.891 21.234 -14.383 1 88.19 590 TYR A O 1
ATOM 4593 N N . SER A 1 591 ? -32.5 21.594 -12.805 1 87.44 591 SER A N 1
ATOM 4594 C CA . SER A 1 591 ? -33.281 22.469 -13.656 1 87.44 591 SER A CA 1
ATOM 4595 C C . SER A 1 591 ? -32.594 23.828 -13.859 1 87.44 591 SER A C 1
ATOM 4597 O O . SER A 1 591 ? -31.609 24.125 -13.203 1 87.44 591 SER A O 1
ATOM 4599 N N . ASP A 1 592 ? -33.094 24.609 -14.75 1 88 592 ASP A N 1
ATOM 4600 C CA . ASP A 1 592 ? -32.562 25.922 -15.062 1 88 592 ASP A CA 1
ATOM 4601 C C . ASP A 1 592 ? -32.719 26.875 -13.875 1 88 592 ASP A C 1
ATOM 4603 O O . ASP A 1 592 ? -31.922 27.812 -13.711 1 88 592 ASP A O 1
ATOM 4607 N N . LYS A 1 593 ? -33.656 26.562 -13.078 1 89.81 593 LYS A N 1
ATOM 4608 C CA . LYS A 1 593 ? -33.844 27.375 -11.883 1 89.81 593 LYS A CA 1
ATOM 4609 C C . LYS A 1 593 ? -32.594 27.328 -10.977 1 89.81 593 LYS A C 1
ATOM 4611 O O . LYS A 1 593 ? -32.219 28.328 -10.398 1 89.81 593 LYS A O 1
ATOM 4616 N N . PHE A 1 594 ? -32.062 26.203 -10.914 1 91.62 594 PHE A N 1
ATOM 4617 C CA . PHE A 1 594 ? -30.906 26.031 -10.07 1 91.62 594 PHE A CA 1
ATOM 4618 C C . PHE A 1 594 ? -29.688 26.703 -10.695 1 91.62 594 PHE A C 1
ATOM 4620 O O . PHE A 1 594 ? -28.812 27.219 -9.984 1 91.62 594 PHE A O 1
ATOM 4627 N N . ARG A 1 595 ? -29.625 26.734 -11.992 1 91.19 595 ARG A N 1
ATOM 4628 C CA . ARG A 1 595 ? -28.5 27.391 -12.664 1 91.19 595 ARG A CA 1
ATOM 4629 C C . ARG A 1 595 ? -28.484 28.891 -12.359 1 91.19 595 ARG A C 1
ATOM 4631 O O . ARG A 1 595 ? -27.422 29.469 -12.102 1 91.19 595 ARG A O 1
ATOM 4638 N N . VAL A 1 596 ? -29.641 29.422 -12.344 1 92.12 596 VAL A N 1
ATOM 4639 C CA . VAL A 1 596 ? -29.766 30.844 -12.031 1 92.12 596 VAL A CA 1
ATOM 4640 C C . VAL A 1 596 ? -29.422 31.078 -10.562 1 92.12 596 VAL A C 1
ATOM 4642 O O . VAL A 1 596 ? -28.719 32.031 -10.242 1 92.12 596 VAL A O 1
ATOM 4645 N N . ALA A 1 597 ? -29.906 30.25 -9.711 1 91.81 597 ALA A N 1
ATOM 4646 C CA . ALA A 1 597 ? -29.656 30.391 -8.281 1 91.81 597 ALA A CA 1
ATOM 4647 C C . ALA A 1 597 ? -28.172 30.281 -7.957 1 91.81 597 ALA A C 1
ATOM 4649 O O . ALA A 1 597 ? -27.656 31.016 -7.109 1 91.81 597 ALA A O 1
ATOM 4650 N N . VAL A 1 598 ? -27.562 29.391 -8.641 1 94.44 598 VAL A N 1
ATOM 4651 C CA . VAL A 1 598 ? -26.141 29.188 -8.414 1 94.44 598 VAL A CA 1
ATOM 4652 C C . VAL A 1 598 ? -25.359 30.406 -8.906 1 94.44 598 VAL A C 1
ATOM 4654 O O . VAL A 1 598 ? -24.438 30.875 -8.234 1 94.44 598 VAL A O 1
ATOM 4657 N N . SER A 1 599 ? -25.734 30.922 -10.062 1 93 599 SER A N 1
ATOM 4658 C CA . SER A 1 599 ? -25.078 32.094 -10.602 1 93 599 SER A CA 1
ATOM 4659 C C . SER A 1 599 ? -25.219 33.281 -9.664 1 93 599 SER A C 1
ATOM 4661 O O . SER A 1 599 ? -24.266 34.031 -9.453 1 93 599 SER A O 1
ATOM 4663 N N . GLU A 1 600 ? -26.344 33.406 -9.102 1 90.12 600 GLU A N 1
ATOM 4664 C CA . GLU A 1 600 ? -26.594 34.5 -8.156 1 90.12 600 GLU A CA 1
ATOM 4665 C C . GLU A 1 600 ? -25.797 34.312 -6.871 1 90.12 600 GLU A C 1
ATOM 4667 O O . GLU A 1 600 ? -25.219 35.25 -6.355 1 90.12 600 GLU A O 1
ATOM 4672 N N . ALA A 1 601 ? -25.797 33.125 -6.375 1 91.31 601 ALA A N 1
ATOM 4673 C CA . ALA A 1 601 ? -25.062 32.844 -5.145 1 91.31 601 ALA A CA 1
ATOM 4674 C C . ALA A 1 601 ? -23.578 33.125 -5.328 1 91.31 601 ALA A C 1
ATOM 4676 O O . ALA A 1 601 ? -22.922 33.656 -4.441 1 91.31 601 ALA A O 1
ATOM 4677 N N . LEU A 1 602 ? -23.062 32.75 -6.449 1 92.56 602 LEU A N 1
ATOM 4678 C CA . LEU A 1 602 ? -21.641 33 -6.746 1 92.56 602 LEU A CA 1
ATOM 4679 C C . LEU A 1 602 ? -21.359 34.469 -6.875 1 92.56 602 LEU A C 1
ATOM 4681 O O . LEU A 1 602 ? -20.312 34.969 -6.414 1 92.56 602 LEU A O 1
ATOM 4685 N N . SER A 1 603 ? -22.234 35.156 -7.477 1 89 603 SER A N 1
ATOM 4686 C CA . SER A 1 603 ? -22.062 36.594 -7.602 1 89 603 SER A CA 1
ATOM 4687 C C . SER A 1 603 ? -22.062 37.281 -6.238 1 89 603 SER A C 1
ATOM 4689 O O . SER A 1 603 ? -21.234 38.156 -5.969 1 89 603 SER A O 1
ATOM 4691 N N . LEU A 1 604 ? -22.922 36.844 -5.371 1 85.38 604 LEU A N 1
ATOM 4692 C CA . LEU A 1 604 ? -23.016 37.406 -4.027 1 85.38 604 LEU A CA 1
ATOM 4693 C C . LEU A 1 604 ? -21.766 37.062 -3.219 1 85.38 604 LEU A C 1
ATOM 4695 O O . LEU A 1 604 ? -21.359 37.844 -2.35 1 85.38 604 LEU A O 1
ATOM 4699 N N . ALA A 1 605 ? -21.219 35.938 -3.523 1 88.38 605 ALA A N 1
ATOM 4700 C CA . ALA A 1 605 ? -20.016 35.531 -2.818 1 88.38 605 ALA A CA 1
ATOM 4701 C C . ALA A 1 605 ? -18.766 36.188 -3.42 1 88.38 605 ALA A C 1
ATOM 4703 O O . ALA A 1 605 ? -17.656 35.938 -2.967 1 88.38 605 ALA A O 1
ATOM 4704 N N . GLY A 1 606 ? -18.922 36.938 -4.434 1 83.62 606 GLY A N 1
ATOM 4705 C CA . GLY A 1 606 ? -17.812 37.656 -5.039 1 83.62 606 GLY A CA 1
ATOM 4706 C C . GLY A 1 606 ? -17.109 36.875 -6.133 1 83.62 606 GLY A C 1
ATOM 4707 O O . GLY A 1 606 ? -15.945 37.125 -6.438 1 83.62 606 GLY A O 1
ATOM 4708 N N . LEU A 1 607 ? -17.703 35.812 -6.59 1 87.44 607 LEU A N 1
ATOM 4709 C CA . LEU A 1 607 ? -17.141 35 -7.66 1 87.44 607 LEU A CA 1
ATOM 4710 C C . LEU A 1 607 ? -18.109 34.938 -8.844 1 87.44 607 LEU A C 1
ATOM 4712 O O . LEU A 1 607 ? -18.562 33.844 -9.211 1 87.44 607 LEU A O 1
ATOM 4716 N N . SER A 1 608 ? -18.234 36.031 -9.453 1 86.5 608 SER A N 1
ATOM 4717 C CA . SER A 1 608 ? -19.188 36.094 -10.555 1 86.5 608 SER A CA 1
ATOM 4718 C C . SER A 1 608 ? -18.734 35.281 -11.742 1 86.5 608 SER A C 1
ATOM 4720 O O . SER A 1 608 ? -17.562 35.344 -12.125 1 86.5 608 SER A O 1
ATOM 4722 N N . VAL A 1 609 ? -19.625 34.5 -12.266 1 85.75 609 VAL A N 1
ATOM 4723 C CA . VAL A 1 609 ? -19.297 33.625 -13.398 1 85.75 609 VAL A CA 1
ATOM 4724 C C . VAL A 1 609 ? -19.938 34.188 -14.672 1 85.75 609 VAL A C 1
ATOM 4726 O O . VAL A 1 609 ? -19.828 33.594 -15.742 1 85.75 609 VAL A O 1
ATOM 4729 N N . THR A 1 610 ? -20.625 35.25 -14.547 1 82.19 610 THR A N 1
ATOM 4730 C CA . THR A 1 610 ? -21.312 35.875 -15.68 1 82.19 610 THR A CA 1
ATOM 4731 C C . THR A 1 610 ? -20.859 37.312 -15.852 1 82.19 610 THR A C 1
ATOM 4733 O O . THR A 1 610 ? -20.469 37.969 -14.875 1 82.19 610 THR A O 1
ATOM 4736 N N . GLY A 1 611 ? -20.891 37.656 -17.078 1 76.12 611 GLY A N 1
ATOM 4737 C CA . GLY A 1 611 ? -20.734 39.062 -17.406 1 76.12 611 GLY A CA 1
ATOM 4738 C C . GLY A 1 611 ? -19.312 39.562 -17.312 1 76.12 611 GLY A C 1
ATOM 4739 O O . GLY A 1 611 ? -18.375 38.781 -17.469 1 76.12 611 GLY A O 1
ATOM 4740 N N . GLU A 1 612 ? -19.094 40.844 -17.109 1 69 612 GLU A N 1
ATOM 4741 C CA . GLU A 1 612 ? -17.797 41.531 -17.078 1 69 612 GLU A CA 1
ATOM 4742 C C . GLU A 1 612 ? -17.047 41.25 -15.781 1 69 612 GLU A C 1
ATOM 4744 O O . GLU A 1 612 ? -15.828 41.344 -15.734 1 69 612 GLU A O 1
ATOM 4749 N N . ASP A 1 613 ? -17.812 40.656 -14.883 1 70.44 613 ASP A N 1
ATOM 4750 C CA . ASP A 1 613 ? -17.219 40.438 -13.57 1 70.44 613 ASP A CA 1
ATOM 4751 C C . ASP A 1 613 ? -16.562 39.062 -13.484 1 70.44 613 ASP A C 1
ATOM 4753 O O . ASP A 1 613 ? -15.953 38.719 -12.461 1 70.44 613 ASP A O 1
ATOM 4757 N N . ASN A 1 614 ? -16.688 38.344 -14.539 1 80.06 614 ASN A N 1
ATOM 4758 C CA . ASN A 1 614 ? -16.062 37.031 -14.562 1 80.06 614 ASN A CA 1
ATOM 4759 C C . ASN A 1 614 ? -14.57 37.094 -14.859 1 80.06 614 ASN A C 1
ATOM 4761 O O . ASN A 1 614 ? -14.125 36.75 -15.953 1 80.06 614 ASN A O 1
ATOM 4765 N N . GLN A 1 615 ? -13.859 37.469 -13.891 1 68 615 GLN A N 1
ATOM 4766 C CA . GLN A 1 615 ? -12.43 37.719 -14.055 1 68 615 GLN A CA 1
ATOM 4767 C C . GLN A 1 615 ? -11.656 36.406 -14.172 1 68 615 GLN A C 1
ATOM 4769 O O . GLN A 1 615 ? -10.594 36.344 -14.789 1 68 615 GLN A O 1
ATOM 4774 N N . LEU A 1 616 ? -12.289 35.375 -13.633 1 78.31 616 LEU A N 1
ATOM 4775 C CA . LEU A 1 616 ? -11.547 34.125 -13.602 1 78.31 616 LEU A CA 1
ATOM 4776 C C . LEU A 1 616 ? -11.938 33.219 -14.773 1 78.31 616 LEU A C 1
ATOM 4778 O O . LEU A 1 616 ? -11.305 32.188 -15.008 1 78.31 616 LEU A O 1
ATOM 4782 N N . GLY A 1 617 ? -12.977 33.594 -15.531 1 79.62 617 GLY A N 1
ATOM 4783 C CA . GLY A 1 617 ? -13.438 32.812 -16.656 1 79.62 617 GLY A CA 1
ATOM 4784 C C . GLY A 1 617 ? -14.031 31.469 -16.25 1 79.62 617 GLY A C 1
ATOM 4785 O O . GLY A 1 617 ? -13.883 30.469 -16.953 1 79.62 617 GLY A O 1
ATOM 4786 N N . LEU A 1 618 ? -14.562 31.453 -15.086 1 86.44 618 LEU A N 1
ATOM 4787 C CA . LEU A 1 618 ? -15.203 30.219 -14.617 1 86.44 618 LEU A CA 1
ATOM 4788 C C . LEU A 1 618 ? -16.609 30.109 -15.172 1 86.44 618 LEU A C 1
ATOM 4790 O O . LEU A 1 618 ? -17.312 31.109 -15.344 1 86.44 618 LEU A O 1
ATOM 4794 N N . GLU A 1 619 ? -16.922 28.891 -15.562 1 89.62 619 GLU A N 1
ATOM 4795 C CA . GLU A 1 619 ? -18.281 28.547 -15.953 1 89.62 619 GLU A CA 1
ATOM 4796 C C . GLU A 1 619 ? -18.906 27.562 -14.977 1 89.62 619 GLU A C 1
ATOM 4798 O O . GLU A 1 619 ? -18.203 26.938 -14.188 1 89.62 619 GLU A O 1
ATOM 4803 N N . LEU A 1 620 ? -20.188 27.531 -15.07 1 91.88 620 LEU A N 1
ATOM 4804 C CA . LEU A 1 620 ? -20.906 26.641 -14.164 1 91.88 620 LEU A CA 1
ATOM 4805 C C . LEU A 1 620 ? -20.484 25.203 -14.367 1 91.88 620 LEU A C 1
ATOM 4807 O O . LEU A 1 620 ? -20.453 24.406 -13.422 1 91.88 620 LEU A O 1
ATOM 4811 N N . ASP A 1 621 ? -20.062 24.938 -15.547 1 89.5 621 ASP A N 1
ATOM 4812 C CA . ASP A 1 621 ? -19.719 23.547 -15.867 1 89.5 621 ASP A CA 1
ATOM 4813 C C . ASP A 1 621 ? -18.203 23.344 -15.766 1 89.5 621 ASP A C 1
ATOM 4815 O O . ASP A 1 621 ? -17.719 22.234 -15.992 1 89.5 621 ASP A O 1
ATOM 4819 N N . THR A 1 622 ? -17.562 24.359 -15.344 1 89.12 622 THR A N 1
ATOM 4820 C CA . THR A 1 622 ? -16.125 24.203 -15.188 1 89.12 622 THR A CA 1
ATOM 4821 C C . THR A 1 622 ? -15.797 23.203 -14.086 1 89.12 622 THR A C 1
ATOM 4823 O O . THR A 1 622 ? -16.312 23.312 -12.969 1 89.12 622 THR A O 1
ATOM 4826 N N . ARG A 1 623 ? -15.016 22.297 -14.422 1 89.19 623 ARG A N 1
ATOM 4827 C CA . ARG A 1 623 ? -14.594 21.328 -13.422 1 89.19 623 ARG A CA 1
ATOM 4828 C C . ARG A 1 623 ? -13.555 21.922 -12.477 1 89.19 623 ARG A C 1
ATOM 4830 O O . ARG A 1 623 ? -12.633 22.609 -12.922 1 89.19 623 ARG A O 1
ATOM 4837 N N . VAL A 1 624 ? -13.773 21.719 -11.195 1 87.75 624 VAL A N 1
ATOM 4838 C CA . VAL A 1 624 ? -12.867 22.25 -10.18 1 87.75 624 VAL A CA 1
ATOM 4839 C C . VAL A 1 624 ? -12.422 21.109 -9.25 1 87.75 624 VAL A C 1
ATOM 4841 O O . VAL A 1 624 ? -12.945 20 -9.328 1 87.75 624 VAL A O 1
ATOM 4844 N N . GLY A 1 625 ? -11.383 21.328 -8.414 1 79.38 625 GLY A N 1
ATOM 4845 C CA . GLY A 1 625 ? -10.859 20.312 -7.512 1 79.38 625 GLY A CA 1
ATOM 4846 C C . GLY A 1 625 ? -9.734 19.5 -8.125 1 79.38 625 GLY A C 1
ATOM 4847 O O . GLY A 1 625 ? -9.07 19.953 -9.055 1 79.38 625 GLY A O 1
ATOM 4848 N N . GLU A 1 626 ? -9.57 18.375 -7.504 1 71.56 626 GLU A N 1
ATOM 4849 C CA . GLU A 1 626 ? -8.477 17.547 -7.988 1 71.56 626 GLU A CA 1
ATOM 4850 C C . GLU A 1 626 ? -8.664 17.172 -9.453 1 71.56 626 GLU A C 1
ATOM 4852 O O . GLU A 1 626 ? -9.711 16.641 -9.836 1 71.56 626 GLU A O 1
ATOM 4857 N N . GLY A 1 627 ? -7.781 17.453 -10.273 1 61.31 627 GLY A N 1
ATOM 4858 C CA . GLY A 1 627 ? -7.852 17.156 -11.695 1 61.31 627 GLY A CA 1
ATOM 4859 C C . GLY A 1 627 ? -8.477 18.266 -12.508 1 61.31 627 GLY A C 1
ATOM 4860 O O . GLY A 1 627 ? -8.492 18.219 -13.734 1 61.31 627 GLY A O 1
ATOM 4861 N N . GLY A 1 628 ? -9.086 19.297 -11.734 1 69.62 628 GLY A N 1
ATOM 4862 C CA . GLY A 1 628 ? -9.688 20.438 -12.406 1 69.62 628 GLY A CA 1
ATOM 4863 C C . GLY A 1 628 ? -8.938 21.734 -12.172 1 69.62 628 GLY A C 1
ATOM 4864 O O . GLY A 1 628 ? -7.734 21.719 -11.883 1 69.62 628 GLY A O 1
ATOM 4865 N N . ARG A 1 629 ? -9.672 22.719 -12.438 1 71.5 629 ARG A N 1
ATOM 4866 C CA . ARG A 1 629 ? -9.086 24.047 -12.227 1 71.5 629 ARG A CA 1
ATOM 4867 C C . ARG A 1 629 ? -8.766 24.281 -10.758 1 71.5 629 ARG A C 1
ATOM 4869 O O . ARG A 1 629 ? -9.602 24.016 -9.883 1 71.5 629 ARG A O 1
ATOM 4876 N N . THR A 1 630 ? -7.605 24.641 -10.562 1 77.5 630 THR A N 1
ATOM 4877 C CA . THR A 1 630 ? -7.18 24.922 -9.195 1 77.5 630 THR A CA 1
ATOM 4878 C C . THR A 1 630 ? -7.613 26.328 -8.781 1 77.5 630 THR A C 1
ATOM 4880 O O . THR A 1 630 ? -7.418 27.297 -9.531 1 77.5 630 THR A O 1
ATOM 4883 N N . LEU A 1 631 ? -8.312 26.422 -7.707 1 80.81 631 LEU A N 1
ATOM 4884 C CA . LEU A 1 631 ? -8.742 27.703 -7.148 1 80.81 631 LEU A CA 1
ATOM 4885 C C . LEU A 1 631 ? -7.875 28.094 -5.953 1 80.81 631 LEU A C 1
ATOM 4887 O O . LEU A 1 631 ? -7.379 27.219 -5.234 1 80.81 631 LEU A O 1
ATOM 4891 N N . SER A 1 632 ? -7.664 29.344 -5.844 1 73 632 SER A N 1
ATOM 4892 C CA . SER A 1 632 ? -6.938 29.844 -4.684 1 73 632 SER A CA 1
ATOM 4893 C C . SER A 1 632 ? -7.727 29.609 -3.396 1 73 632 SER A C 1
ATOM 4895 O O . SER A 1 632 ? -8.898 29.25 -3.441 1 73 632 SER A O 1
ATOM 4897 N N . GLY A 1 633 ? -7.082 29.734 -2.221 1 76.69 633 GLY A N 1
ATOM 4898 C CA . GLY A 1 633 ? -7.75 29.594 -0.937 1 76.69 633 GLY A CA 1
ATOM 4899 C C . GLY A 1 633 ? -8.961 30.5 -0.786 1 76.69 633 GLY A C 1
ATOM 4900 O O . GLY A 1 633 ? -10.023 30.047 -0.352 1 76.69 633 GLY A O 1
ATOM 4901 N N . GLY A 1 634 ? -8.773 31.766 -1.17 1 78.44 634 GLY A N 1
ATOM 4902 C CA . GLY A 1 634 ? -9.875 32.719 -1.102 1 78.44 634 GLY A CA 1
ATOM 4903 C C . GLY A 1 634 ? -11.023 32.375 -2.029 1 78.44 634 GLY A C 1
ATOM 4904 O O . GLY A 1 634 ? -12.188 32.562 -1.68 1 78.44 634 GLY A O 1
ATOM 4905 N N . GLN A 1 635 ? -10.68 31.875 -3.203 1 82.06 635 GLN A N 1
ATOM 4906 C CA . GLN A 1 635 ? -11.695 31.469 -4.164 1 82.06 635 GLN A CA 1
ATOM 4907 C C . GLN A 1 635 ? -12.484 30.266 -3.662 1 82.06 635 GLN A C 1
ATOM 4909 O O . GLN A 1 635 ? -13.711 30.203 -3.811 1 82.06 635 GLN A O 1
ATOM 4914 N N . ARG A 1 636 ? -11.836 29.328 -3.105 1 88.94 636 ARG A N 1
ATOM 4915 C CA . ARG A 1 636 ? -12.5 28.156 -2.533 1 88.94 636 ARG A CA 1
ATOM 4916 C C . ARG A 1 636 ? -13.453 28.562 -1.415 1 88.94 636 ARG A C 1
ATOM 4918 O O . ARG A 1 636 ? -14.539 28 -1.278 1 88.94 636 ARG A O 1
ATOM 4925 N N . GLN A 1 637 ? -12.977 29.531 -0.643 1 87.56 637 GLN A N 1
ATOM 4926 C CA . GLN A 1 637 ? -13.82 30.031 0.43 1 87.56 637 GLN A CA 1
ATOM 4927 C C . GLN A 1 637 ? -15.102 30.656 -0.126 1 87.56 637 GLN A C 1
ATOM 4929 O O . GLN A 1 637 ? -16.188 30.469 0.437 1 87.56 637 GLN A O 1
ATOM 4934 N N . ARG A 1 638 ? -14.961 31.422 -1.161 1 87.31 638 ARG A N 1
ATOM 4935 C CA . ARG A 1 638 ? -16.109 32.062 -1.779 1 87.31 638 ARG A CA 1
ATOM 4936 C C . ARG A 1 638 ? -17.078 31.047 -2.357 1 87.31 638 ARG A C 1
ATOM 4938 O O . ARG A 1 638 ? -18.297 31.25 -2.32 1 87.31 638 ARG A O 1
ATOM 4945 N N . VAL A 1 639 ? -16.531 29.984 -2.902 1 90.94 639 VAL A N 1
ATOM 4946 C CA . VAL A 1 639 ? -17.391 28.891 -3.387 1 90.94 639 VAL A CA 1
ATOM 4947 C C . VAL A 1 639 ? -18.141 28.266 -2.215 1 90.94 639 VAL A C 1
ATOM 4949 O O . VAL A 1 639 ? -19.328 27.953 -2.328 1 90.94 639 VAL A O 1
ATOM 4952 N N . ALA A 1 640 ? -17.422 28.062 -1.104 1 91.25 640 ALA A N 1
ATOM 4953 C CA . ALA A 1 640 ? -18.062 27.5 0.091 1 91.25 640 ALA A CA 1
ATOM 4954 C C . ALA A 1 640 ? -19.172 28.422 0.601 1 91.25 640 ALA A C 1
ATOM 4956 O O . ALA A 1 640 ? -20.203 27.938 1.063 1 91.25 640 ALA A O 1
ATOM 4957 N N . ILE A 1 641 ? -18.891 29.672 0.53 1 89.12 641 ILE A N 1
ATOM 4958 C CA . ILE A 1 641 ? -19.906 30.641 0.936 1 89.12 641 ILE A CA 1
ATOM 4959 C C . ILE A 1 641 ? -21.109 30.578 -0.011 1 89.12 641 ILE A C 1
ATOM 4961 O O . ILE A 1 641 ? -22.25 30.594 0.431 1 89.12 641 ILE A O 1
ATOM 4965 N N . ALA A 1 642 ? -20.828 30.5 -1.306 1 91.38 642 ALA A N 1
ATOM 4966 C CA . ALA A 1 642 ? -21.906 30.359 -2.285 1 91.38 642 ALA A CA 1
ATOM 4967 C C . ALA A 1 642 ? -22.75 29.109 -2 1 91.38 642 ALA A C 1
ATOM 4969 O O . ALA A 1 642 ? -23.969 29.141 -2.146 1 91.38 642 ALA A O 1
ATOM 4970 N N . ARG A 1 643 ? -22.094 28.062 -1.655 1 91.12 643 ARG A N 1
ATOM 4971 C CA . ARG A 1 643 ? -22.766 26.828 -1.294 1 91.12 643 ARG A CA 1
ATOM 4972 C C . ARG A 1 643 ? -23.734 27.031 -0.14 1 91.12 643 ARG A C 1
ATOM 4974 O O . ARG A 1 643 ? -24.812 26.438 -0.111 1 91.12 643 ARG A O 1
ATOM 4981 N N . SER A 1 644 ? -23.328 27.828 0.759 1 86.38 644 SER A N 1
ATOM 4982 C CA . SER A 1 644 ? -24.188 28.125 1.897 1 86.38 644 SER A CA 1
ATOM 4983 C C . SER A 1 644 ? -25.344 29.047 1.492 1 86.38 644 SER A C 1
ATOM 4985 O O . SER A 1 644 ? -26.469 28.875 1.961 1 86.38 644 SER A O 1
ATOM 4987 N N . LEU A 1 645 ? -25.125 29.984 0.613 1 85.94 645 LEU A N 1
ATOM 4988 C CA . LEU A 1 645 ? -26.078 31.016 0.222 1 85.94 645 LEU A CA 1
ATOM 4989 C C . LEU A 1 645 ? -27.203 30.422 -0.611 1 85.94 645 LEU A C 1
ATOM 4991 O O . LEU A 1 645 ? -28.344 30.875 -0.533 1 85.94 645 LEU A O 1
ATOM 4995 N N . VAL A 1 646 ? -26.875 29.453 -1.379 1 89.5 646 VAL A N 1
ATOM 4996 C CA . VAL A 1 646 ? -27.859 28.906 -2.295 1 89.5 646 VAL A CA 1
ATOM 4997 C C . VAL A 1 646 ? -28.969 28.203 -1.501 1 89.5 646 VAL A C 1
ATOM 4999 O O . VAL A 1 646 ? -30.109 28.094 -1.968 1 89.5 646 VAL A O 1
ATOM 5002 N N . ARG A 1 647 ? -28.719 27.797 -0.3 1 88 647 ARG A N 1
ATOM 5003 C CA . ARG A 1 647 ? -29.641 27.016 0.512 1 88 647 ARG A CA 1
ATOM 5004 C C . ARG A 1 647 ? -30.516 27.938 1.371 1 88 647 ARG A C 1
ATOM 5006 O O . ARG A 1 647 ? -31.531 27.5 1.901 1 88 647 ARG A O 1
ATOM 5013 N N . TYR A 1 648 ? -30.156 29.156 1.505 1 82.62 648 TYR A N 1
ATOM 5014 C CA . TYR A 1 648 ? -30.859 30.062 2.404 1 82.62 648 TYR A CA 1
ATOM 5015 C C . TYR A 1 648 ? -31.094 29.406 3.762 1 82.62 648 TYR A C 1
ATOM 5017 O O . TYR A 1 648 ? -32.25 29.266 4.191 1 82.62 648 TYR A O 1
ATOM 5025 N N . PRO A 1 649 ? -30.047 29.109 4.473 1 88.19 649 PRO A N 1
ATOM 5026 C CA . PRO A 1 649 ? -30.188 28.391 5.738 1 88.19 649 PRO A CA 1
ATOM 5027 C C . PRO A 1 649 ? -30.766 29.25 6.855 1 88.19 649 PRO A C 1
ATOM 5029 O O . PRO A 1 649 ? -30.734 30.484 6.77 1 88.19 649 PRO A O 1
ATOM 5032 N N . ASP A 1 650 ? -31.266 28.562 7.887 1 90.88 650 ASP A N 1
ATOM 5033 C CA . ASP A 1 650 ? -31.719 29.25 9.086 1 90.88 650 ASP A CA 1
ATOM 5034 C C . ASP A 1 650 ? -30.547 29.703 9.945 1 90.88 650 ASP A C 1
ATOM 5036 O O . ASP A 1 650 ? -30.531 30.812 10.469 1 90.88 650 ASP A O 1
ATOM 5040 N N . VAL A 1 651 ? -29.625 28.797 9.984 1 94.38 651 VAL A N 1
ATOM 5041 C CA . VAL A 1 651 ? -28.453 29.047 10.82 1 94.38 651 VAL A CA 1
ATOM 5042 C C . VAL A 1 651 ? -27.188 28.938 9.984 1 94.38 651 VAL A C 1
ATOM 5044 O O . VAL A 1 651 ? -26.969 27.953 9.289 1 94.38 651 VAL A O 1
ATOM 5047 N N . LEU A 1 652 ? -26.375 29.953 10.039 1 94.19 652 LEU A N 1
ATOM 5048 C CA . LEU A 1 652 ? -25.094 29.969 9.352 1 94.19 652 LEU A CA 1
ATOM 5049 C C . LEU A 1 652 ? -23.938 29.828 10.336 1 94.19 652 LEU A C 1
ATOM 5051 O O . LEU A 1 652 ? -23.812 30.656 11.258 1 94.19 652 LEU A O 1
ATOM 5055 N N . LEU A 1 653 ? -23.188 28.75 10.219 1 95.44 653 LEU A N 1
ATOM 5056 C CA . LEU A 1 653 ? -22.016 28.531 11.047 1 95.44 653 LEU A CA 1
ATOM 5057 C C . LEU A 1 653 ? -20.734 28.859 10.281 1 95.44 653 LEU A C 1
ATOM 5059 O O . LEU A 1 653 ? -20.562 28.422 9.133 1 95.44 653 LEU A O 1
ATOM 5063 N N . LEU A 1 654 ? -19.875 29.672 10.906 1 93.62 654 LEU A N 1
ATOM 5064 C CA . LEU A 1 654 ? -18.609 30.062 10.289 1 93.62 654 LEU A CA 1
ATOM 5065 C C . LEU A 1 654 ? -17.438 29.656 11.156 1 93.62 654 LEU A C 1
ATOM 5067 O O . LEU A 1 654 ? -17.297 30.125 12.297 1 93.62 654 LEU A O 1
ATOM 5071 N N . ASP A 1 655 ? -16.641 28.781 10.617 1 91.81 655 ASP A N 1
ATOM 5072 C CA . ASP A 1 655 ? -15.445 28.359 11.344 1 91.81 655 ASP A CA 1
ATOM 5073 C C . ASP A 1 655 ? -14.195 29.047 10.797 1 91.81 655 ASP A C 1
ATOM 5075 O O . ASP A 1 655 ? -13.586 28.562 9.844 1 91.81 655 ASP A O 1
ATOM 5079 N N . GLU A 1 656 ? -13.781 30.078 11.414 1 86.5 656 GLU A N 1
ATOM 5080 C CA . GLU A 1 656 ? -12.625 30.906 11.047 1 86.5 656 GLU A CA 1
ATOM 5081 C C . GLU A 1 656 ? -12.594 31.156 9.539 1 86.5 656 GLU A C 1
ATOM 5083 O O . GLU A 1 656 ? -11.586 30.891 8.883 1 86.5 656 GLU A O 1
ATOM 5088 N N . PRO A 1 657 ? -13.57 31.797 9.008 1 85 657 PRO A N 1
ATOM 5089 C CA . PRO A 1 657 ? -13.742 31.906 7.559 1 85 657 PRO A CA 1
ATOM 5090 C C . PRO A 1 657 ? -12.664 32.75 6.898 1 85 657 PRO A C 1
ATOM 5092 O O . PRO A 1 657 ? -12.492 32.719 5.68 1 85 657 PRO A O 1
ATOM 5095 N N . THR A 1 658 ? -11.859 33.562 7.746 1 78.06 658 THR A N 1
ATOM 5096 C CA . THR A 1 658 ? -10.891 34.469 7.141 1 78.06 658 THR A CA 1
ATOM 5097 C C . THR A 1 658 ? -9.469 34.062 7.527 1 78.06 658 THR A C 1
ATOM 5099 O O . THR A 1 658 ? -8.516 34.781 7.203 1 78.06 658 THR A O 1
ATOM 5102 N N . ALA A 1 659 ? -9.258 33.062 8.297 1 68.06 659 ALA A N 1
ATOM 5103 C CA . ALA A 1 659 ? -7.973 32.719 8.898 1 68.06 659 ALA A CA 1
ATOM 5104 C C . ALA A 1 659 ? -6.895 32.562 7.824 1 68.06 659 ALA A C 1
ATOM 5106 O O . ALA A 1 659 ? -5.738 32.938 8.039 1 68.06 659 ALA A O 1
ATOM 5107 N N . ALA A 1 660 ? -7.078 31.984 6.73 1 62.16 660 ALA A N 1
ATOM 5108 C CA . ALA A 1 660 ? -6.016 31.656 5.781 1 62.16 660 ALA A CA 1
ATOM 5109 C C . ALA A 1 660 ? -6.051 32.594 4.582 1 62.16 660 ALA A C 1
ATOM 5111 O O . ALA A 1 660 ? -5.453 32.312 3.541 1 62.16 660 ALA A O 1
ATOM 5112 N N . LEU A 1 661 ? -6.633 33.844 4.875 1 67.88 661 LEU A N 1
ATOM 5113 C CA . LEU A 1 661 ? -6.809 34.719 3.732 1 67.88 661 LEU A CA 1
ATOM 5114 C C . LEU A 1 661 ? -5.957 35.969 3.885 1 67.88 661 LEU A C 1
ATOM 5116 O O . LEU A 1 661 ? -5.699 36.438 5.004 1 67.88 661 LEU A O 1
ATOM 5120 N N . ASP A 1 662 ? -5.539 36.469 2.76 1 62.5 662 ASP A N 1
ATOM 5121 C CA . ASP A 1 662 ? -4.91 37.812 2.76 1 62.5 662 ASP A CA 1
ATOM 5122 C C . ASP A 1 662 ? -5.945 38.906 2.949 1 62.5 662 ASP A C 1
ATOM 5124 O O . ASP A 1 662 ? -7.148 38.656 2.904 1 62.5 662 ASP A O 1
ATOM 5128 N N . SER A 1 663 ? -5.438 40.125 3.197 1 64.19 663 SER A N 1
ATOM 5129 C CA . SER A 1 663 ? -6.297 41.25 3.562 1 64.19 663 SER A CA 1
ATOM 5130 C C . SER A 1 663 ? -7.297 41.562 2.457 1 64.19 663 SER A C 1
ATOM 5132 O O . SER A 1 663 ? -8.453 41.875 2.732 1 64.19 663 SER A O 1
ATOM 5134 N N . GLN A 1 664 ? -6.875 41.469 1.212 1 66.75 664 GLN A N 1
ATOM 5135 C CA . GLN A 1 664 ? -7.777 41.75 0.102 1 66.75 664 GLN A CA 1
ATOM 5136 C C . GLN A 1 664 ? -8.859 40.688 -0.027 1 66.75 664 GLN A C 1
ATOM 5138 O O . GLN A 1 664 ? -10.039 41.031 -0.195 1 66.75 664 GLN A O 1
ATOM 5143 N N . SER A 1 665 ? -8.453 39.531 0.027 1 73.56 665 SER A N 1
ATOM 5144 C CA . SER A 1 665 ? -9.398 38.438 -0.038 1 73.56 665 SER A CA 1
ATOM 5145 C C . SER A 1 665 ? -10.359 38.438 1.149 1 73.56 665 SER A C 1
ATOM 5147 O O . SER A 1 665 ? -11.539 38.125 1.009 1 73.56 665 SER A O 1
ATOM 5149 N N . GLU A 1 666 ? -9.758 38.844 2.254 1 77.69 666 GLU A N 1
ATOM 5150 C CA . GLU A 1 666 ? -10.57 38.938 3.461 1 77.69 666 GLU A CA 1
ATOM 5151 C C . GLU A 1 666 ? -11.719 39.906 3.287 1 77.69 666 GLU A C 1
ATOM 5153 O O . GLU A 1 666 ? -12.852 39.656 3.697 1 77.69 666 GLU A O 1
ATOM 5158 N N . LYS A 1 667 ? -11.406 41.031 2.693 1 78.94 667 LYS A N 1
ATOM 5159 C CA . LYS A 1 667 ? -12.438 42.062 2.494 1 78.94 667 LYS A CA 1
ATOM 5160 C C . LYS A 1 667 ? -13.578 41.531 1.628 1 78.94 667 LYS A C 1
ATOM 5162 O O . LYS A 1 667 ? -14.75 41.719 1.941 1 78.94 667 LYS A O 1
ATOM 5167 N N . VAL A 1 668 ? -13.25 40.844 0.584 1 80.25 668 VAL A N 1
ATOM 5168 C CA . VAL A 1 668 ? -14.242 40.281 -0.336 1 80.25 668 VAL A CA 1
ATOM 5169 C C . VAL A 1 668 ? -15.078 39.25 0.378 1 80.25 668 VAL A C 1
ATOM 5171 O O . VAL A 1 668 ? -16.297 39.188 0.223 1 80.25 668 VAL A O 1
ATOM 5174 N N . VAL A 1 669 ? -14.461 38.469 1.136 1 84.19 669 VAL A N 1
ATOM 5175 C CA . VAL A 1 669 ? -15.141 37.406 1.851 1 84.19 669 VAL A CA 1
ATOM 5176 C C . VAL A 1 669 ? -16.062 37.969 2.918 1 84.19 669 VAL A C 1
ATOM 5178 O O . VAL A 1 669 ? -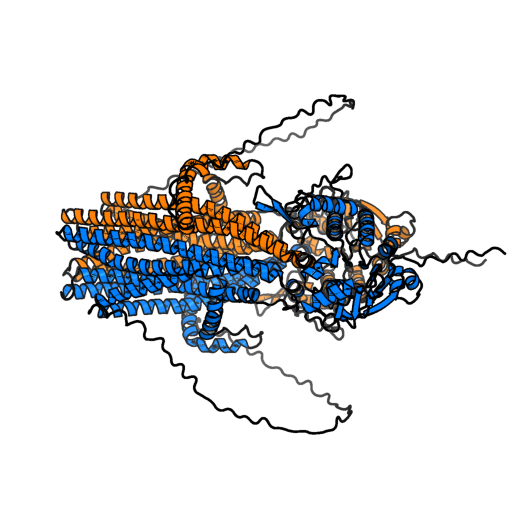17.188 37.5 3.117 1 84.19 669 VAL A O 1
ATOM 5181 N N . VAL A 1 670 ? -15.547 39 3.57 1 85.81 670 VAL A N 1
ATOM 5182 C CA . VAL A 1 670 ? -16.344 39.656 4.605 1 85.81 670 VAL A CA 1
ATOM 5183 C C . VAL A 1 670 ? -17.609 40.25 3.988 1 85.81 670 VAL A C 1
ATOM 5185 O O . VAL A 1 670 ? -18.688 40.156 4.562 1 85.81 670 VAL A O 1
ATOM 5188 N N . GLU A 1 671 ? -17.453 40.812 2.832 1 85.69 671 GLU A N 1
ATOM 5189 C CA . GLU A 1 671 ? -18.609 41.375 2.125 1 85.69 671 GLU A CA 1
ATOM 5190 C C . GLU A 1 671 ? -19.594 40.25 1.75 1 85.69 671 GLU A C 1
ATOM 5192 O O . GLU A 1 671 ? -20.812 40.438 1.871 1 85.69 671 GLU A O 1
ATOM 5197 N N . ALA A 1 672 ? -19.078 39.219 1.306 1 84.81 672 ALA A N 1
ATOM 5198 C CA . ALA A 1 672 ? -19.922 38.062 0.955 1 84.81 672 ALA A CA 1
ATOM 5199 C C . ALA A 1 672 ? -20.656 37.531 2.176 1 84.81 672 ALA A C 1
ATOM 5201 O O . ALA A 1 672 ? -21.828 37.156 2.084 1 84.81 672 ALA A O 1
ATOM 5202 N N . LEU A 1 673 ? -20.016 37.5 3.258 1 87.06 673 LEU A N 1
ATOM 5203 C CA . LEU A 1 673 ? -20.609 37 4.496 1 87.06 673 LEU A CA 1
ATOM 5204 C C . LEU A 1 673 ? -21.719 37.938 4.977 1 87.06 673 LEU A C 1
ATOM 5206 O O . LEU A 1 673 ? -22.734 37.469 5.516 1 87.06 673 LEU A O 1
ATOM 5210 N N . GLU A 1 674 ? -21.469 39.219 4.773 1 86.31 674 GLU A N 1
ATOM 5211 C CA . GLU A 1 674 ? -22.5 40.188 5.137 1 86.31 674 GLU A CA 1
ATOM 5212 C C . GLU A 1 674 ? -23.781 39.906 4.355 1 86.31 674 GLU A C 1
ATOM 5214 O O . GLU A 1 674 ? -24.891 40 4.914 1 86.31 674 GLU A O 1
ATOM 5219 N N . SER A 1 675 ? -23.562 39.625 3.119 1 81.81 675 SER A N 1
ATOM 5220 C CA . SER A 1 675 ? -24.719 39.312 2.277 1 81.81 675 SER A CA 1
ATOM 5221 C C . SER A 1 675 ? -25.406 38.031 2.744 1 81.81 675 SER A C 1
ATOM 5223 O O . SER A 1 675 ? -26.641 37.938 2.756 1 81.81 675 SER A O 1
ATOM 5225 N N . ALA A 1 676 ? -24.688 37.062 3.119 1 82.25 676 ALA A N 1
ATOM 5226 C CA . ALA A 1 676 ? -25.234 35.781 3.58 1 82.25 676 ALA A CA 1
ATOM 5227 C C . ALA A 1 676 ? -25.969 35.938 4.902 1 82.25 676 ALA A C 1
ATOM 5229 O O . ALA A 1 676 ? -27.016 35.344 5.121 1 82.25 676 ALA A O 1
ATOM 5230 N N . MET A 1 677 ? -25.453 36.781 5.715 1 84.69 677 MET A N 1
ATOM 5231 C CA . MET A 1 677 ? -26 37 7.051 1 84.69 677 MET A CA 1
ATOM 5232 C C . MET A 1 677 ? -27.375 37.656 6.969 1 84.69 677 MET A C 1
ATOM 5234 O O . MET A 1 677 ? -28.234 37.406 7.82 1 84.69 677 MET A O 1
ATOM 5238 N N . SER A 1 678 ? -27.5 38.469 5.965 1 81.25 678 SER A N 1
ATOM 5239 C CA . SER A 1 678 ? -28.781 39.156 5.812 1 81.25 678 SER A CA 1
ATOM 5240 C C . SER A 1 678 ? -29.891 38.188 5.43 1 81.25 678 SER A C 1
ATOM 5242 O O . SER A 1 678 ? -31.078 38.5 5.645 1 81.25 678 SER A O 1
ATOM 5244 N N . LYS A 1 679 ? -29.531 37.031 5.027 1 80.56 679 LYS A N 1
ATOM 5245 C CA . LYS A 1 679 ? -30.516 36.094 4.535 1 80.56 679 LYS A CA 1
ATOM 5246 C C . LYS A 1 679 ? -30.688 34.906 5.512 1 80.56 679 LYS A C 1
ATOM 5248 O O . LYS A 1 679 ? -31.328 33.906 5.184 1 80.56 679 LYS A O 1
ATOM 5253 N N . THR A 1 680 ? -30.094 34.969 6.652 1 87.44 680 THR A N 1
ATOM 5254 C CA . THR A 1 680 ? -30.172 33.875 7.637 1 87.44 680 THR A CA 1
ATOM 5255 C C . THR A 1 680 ? -30.859 34.375 8.906 1 87.44 680 THR A C 1
ATOM 5257 O O . THR A 1 680 ? -30.953 35.562 9.148 1 87.44 680 THR A O 1
ATOM 5260 N N . ARG A 1 681 ? -31.344 33.469 9.664 1 88.56 681 ARG A N 1
ATOM 5261 C CA . ARG A 1 681 ? -32.031 33.812 10.914 1 88.56 681 ARG A CA 1
ATOM 5262 C C . ARG A 1 681 ? -31.016 34.125 12.016 1 88.56 681 ARG A C 1
ATOM 5264 O O . ARG A 1 681 ? -31.266 34.969 12.867 1 88.56 681 ARG A O 1
ATOM 5271 N N . CYS A 1 682 ? -30 33.375 12.047 1 92.12 682 CYS A N 1
ATOM 5272 C CA . CYS A 1 682 ? -28.922 33.688 12.984 1 92.12 682 CYS A CA 1
ATOM 5273 C C . CYS A 1 682 ? -27.594 33.156 12.461 1 92.12 682 CYS A C 1
ATOM 5275 O O . CYS A 1 682 ? -27.562 32.375 11.516 1 92.12 682 CYS A O 1
ATOM 5277 N N . MET A 1 683 ? -26.5 33.688 13.055 1 93 683 MET A N 1
ATOM 5278 C CA . MET A 1 683 ? -25.141 33.344 12.641 1 93 683 MET A CA 1
ATOM 5279 C C . MET A 1 683 ? -24.25 33.094 13.859 1 93 683 MET A C 1
ATOM 5281 O O . MET A 1 683 ? -24.359 33.781 14.859 1 93 683 MET A O 1
ATOM 5285 N N . LEU A 1 684 ? -23.484 32.031 13.789 1 95 684 LEU A N 1
ATOM 5286 C CA . LEU A 1 684 ? -22.484 31.703 14.789 1 95 684 LEU A CA 1
ATOM 5287 C C . LEU A 1 684 ? -21.094 31.594 14.148 1 95 684 LEU A C 1
ATOM 5289 O O . LEU A 1 684 ? -20.875 30.75 13.281 1 95 684 LEU A O 1
ATOM 5293 N N . MET A 1 685 ? -20.188 32.469 14.57 1 94.38 685 MET A N 1
ATOM 5294 C CA . MET A 1 685 ? -18.859 32.5 13.961 1 94.38 685 MET A CA 1
ATOM 5295 C C . MET A 1 685 ? -17.781 32.281 15.016 1 94.38 685 MET A C 1
ATOM 5297 O O . MET A 1 685 ? -17.812 32.906 16.094 1 94.38 685 MET A O 1
ATOM 5301 N N . VAL A 1 686 ? -16.922 31.359 14.719 1 93.25 686 VAL A N 1
ATOM 5302 C CA . VAL A 1 686 ? -15.711 31.203 15.508 1 93.25 686 VAL A CA 1
ATOM 5303 C C . VAL A 1 686 ? -14.578 32 14.867 1 93.25 686 VAL A C 1
ATOM 5305 O O . VAL A 1 686 ? -14.344 31.906 13.664 1 93.25 686 VAL A O 1
ATOM 5308 N N . THR A 1 687 ? -13.914 32.875 15.617 1 85.88 687 THR A N 1
ATOM 5309 C CA . THR A 1 687 ? -12.797 33.656 15.07 1 85.88 687 THR A CA 1
ATOM 5310 C C . THR A 1 687 ? -11.781 33.969 16.156 1 85.88 687 THR A C 1
ATOM 5312 O O . THR A 1 687 ? -12.133 34.094 17.328 1 85.88 687 THR A O 1
ATOM 5315 N N . HIS A 1 688 ? -10.648 34.062 15.742 1 74.94 688 HIS A N 1
ATOM 5316 C CA . HIS A 1 688 ? -9.594 34.562 16.609 1 74.94 688 HIS A CA 1
ATOM 5317 C C . HIS A 1 688 ? -9.203 36 16.219 1 74.94 688 HIS A C 1
ATOM 5319 O O . HIS A 1 688 ? -8.445 36.656 16.922 1 74.94 688 HIS A O 1
ATOM 5325 N N . ARG A 1 689 ? -9.82 36.438 15.203 1 74.81 689 ARG A N 1
ATOM 5326 C CA . ARG A 1 689 ? -9.539 37.812 14.719 1 74.81 689 ARG A CA 1
ATOM 5327 C C . ARG A 1 689 ? -10.641 38.781 15.148 1 74.81 689 ARG A C 1
ATOM 5329 O O . ARG A 1 689 ? -11.688 38.844 14.508 1 74.81 689 ARG A O 1
ATOM 5336 N N . LEU A 1 690 ? -10.297 39.656 16.031 1 78.69 690 LEU A N 1
ATOM 5337 C CA . LEU A 1 690 ? -11.312 40.531 16.609 1 78.69 690 LEU A CA 1
ATOM 5338 C C . LEU A 1 690 ? -11.68 41.656 15.648 1 78.69 690 LEU A C 1
ATOM 5340 O O . LEU A 1 690 ? -12.75 42.25 15.781 1 78.69 690 LEU A O 1
ATOM 5344 N N . GLY A 1 691 ? -10.805 41.969 14.648 1 74.69 691 GLY A N 1
ATOM 5345 C CA . GLY A 1 691 ? -11.125 42.969 13.641 1 74.69 691 GLY A CA 1
ATOM 5346 C C . GLY A 1 691 ? -12.336 42.594 12.805 1 74.69 691 GLY A C 1
ATOM 5347 O O . GLY A 1 691 ? -13.102 43.469 12.398 1 74.69 691 GLY A O 1
ATOM 5348 N N . VAL A 1 692 ? -12.609 41.375 12.602 1 82.69 692 VAL A N 1
ATOM 5349 C CA . VAL A 1 692 ? -13.703 40.875 11.781 1 82.69 692 VAL A CA 1
ATOM 5350 C C . VAL A 1 692 ? -15.031 41.062 12.508 1 82.69 692 VAL A C 1
ATOM 5352 O O . VAL A 1 692 ? -16.078 41.219 11.883 1 82.69 692 VAL A O 1
ATOM 5355 N N . ILE A 1 693 ? -14.969 41.094 13.805 1 87.06 693 ILE A N 1
ATOM 5356 C CA . ILE A 1 693 ? -16.156 41.219 14.633 1 87.06 693 ILE A CA 1
ATOM 5357 C C . ILE A 1 693 ? -16.812 42.594 14.383 1 87.06 693 ILE A C 1
ATOM 5359 O O . ILE A 1 693 ? -18.031 42.688 14.219 1 87.06 693 ILE A O 1
ATOM 5363 N N . ARG A 1 694 ? -15.984 43.594 14.281 1 80 694 ARG A N 1
ATOM 5364 C CA . ARG A 1 694 ? -16.5 44.938 14.047 1 80 694 ARG A CA 1
ATOM 5365 C C . ARG A 1 694 ? -17.016 45.094 12.617 1 80 694 ARG A C 1
ATOM 5367 O O . ARG A 1 694 ? -18.062 45.688 12.391 1 80 694 ARG A O 1
ATOM 5374 N N . SER A 1 695 ? -16.375 44.531 11.719 1 82.38 695 SER A N 1
ATOM 5375 C CA . SER A 1 695 ? -16.703 44.688 10.297 1 82.38 695 SER A CA 1
ATOM 5376 C C . SER A 1 695 ? -18.016 43.969 9.953 1 82.38 695 SER A C 1
ATOM 5378 O O . SER A 1 695 ? -18.734 44.406 9.062 1 82.38 695 SER A O 1
ATOM 5380 N N . LEU A 1 696 ? -18.359 42.938 10.68 1 88.06 696 LEU A N 1
ATOM 5381 C CA . LEU A 1 696 ? -19.516 42.125 10.344 1 88.06 696 LEU A CA 1
ATOM 5382 C C . LEU A 1 696 ? -20.734 42.531 11.18 1 88.06 696 LEU A C 1
ATOM 5384 O O . LEU A 1 696 ? -21.797 41.938 11.055 1 88.06 696 LEU A O 1
ATOM 5388 N N . GLY A 1 697 ? -20.562 43.469 11.969 1 85.75 697 GLY A N 1
ATOM 5389 C CA . GLY A 1 697 ? -21.672 43.969 12.773 1 85.75 697 GLY A CA 1
ATOM 5390 C C . GLY A 1 697 ? -22.172 42.938 13.789 1 85.75 697 GLY A C 1
ATOM 5391 O O . GLY A 1 697 ? -23.375 42.781 13.961 1 85.75 697 GLY A O 1
ATOM 5392 N N . ILE A 1 698 ? -21.25 42.281 14.398 1 92.5 698 ILE A N 1
ATOM 5393 C CA . ILE A 1 698 ? -21.562 41.281 15.43 1 92.5 698 ILE A CA 1
ATOM 5394 C C . ILE A 1 698 ? -22.203 41.969 16.625 1 92.5 698 ILE A C 1
ATOM 5396 O O . ILE A 1 698 ? -21.719 43.031 17.094 1 92.5 698 ILE A O 1
ATOM 5400 N N . ASN A 1 699 ? -23.266 41.438 17.188 1 93.38 699 ASN A N 1
ATOM 5401 C CA . ASN A 1 699 ? -23.969 42.094 18.297 1 93.38 699 ASN A CA 1
ATOM 5402 C C . ASN A 1 699 ? -23.828 41.312 19.594 1 93.38 699 ASN A C 1
ATOM 5404 O O . ASN A 1 699 ? -24.25 41.75 20.656 1 93.38 699 ASN A O 1
ATOM 5408 N N . LYS A 1 700 ? -23.266 40.156 19.5 1 95.12 700 LYS A N 1
ATOM 5409 C CA . LYS A 1 700 ? -23.078 39.312 20.672 1 95.12 700 LYS A CA 1
ATOM 5410 C C . LYS A 1 700 ? -21.75 38.562 20.609 1 95.12 700 LYS A C 1
ATOM 5412 O O . LYS A 1 700 ? -21.453 37.906 19.609 1 95.12 700 LYS A O 1
ATOM 5417 N N . VAL A 1 701 ? -20.984 38.656 21.672 1 96.25 701 VAL A N 1
ATOM 5418 C CA . VAL A 1 701 ? -19.703 37.969 21.75 1 96.25 701 VAL A CA 1
ATOM 5419 C C . VAL A 1 701 ? -19.703 36.969 22.922 1 96.25 701 VAL A C 1
ATOM 5421 O O . VAL A 1 701 ? -20.188 37.312 24 1 96.25 701 VAL A O 1
ATOM 5424 N N . VAL A 1 702 ? -19.297 35.781 22.641 1 96.38 702 VAL A N 1
ATOM 5425 C CA . VAL A 1 702 ? -19.172 34.75 23.656 1 96.38 702 VAL A CA 1
ATOM 5426 C C . VAL A 1 702 ? -17.703 34.375 23.828 1 96.38 702 VAL A C 1
ATOM 5428 O O . VAL A 1 702 ? -17.047 33.906 22.875 1 96.38 702 VAL A O 1
ATOM 5431 N N . VAL A 1 703 ? -17.203 34.531 25.031 1 95.94 703 VAL A N 1
ATOM 5432 C CA . VAL A 1 703 ? -15.797 34.219 25.297 1 95.94 703 VAL A CA 1
ATOM 5433 C C . VAL A 1 703 ? -15.695 32.875 26 1 95.94 703 VAL A C 1
ATOM 5435 O O . VAL A 1 703 ? -16.281 32.688 27.062 1 95.94 703 VAL A O 1
ATOM 5438 N N . LEU A 1 704 ? -14.961 31.984 25.328 1 94.12 704 LEU A N 1
ATOM 5439 C CA . LEU A 1 704 ? -14.758 30.656 25.875 1 94.12 704 LEU A CA 1
ATOM 5440 C C . LEU A 1 704 ? -13.359 30.516 26.469 1 94.12 704 LEU A C 1
ATOM 5442 O O . LEU A 1 704 ? -12.383 31.016 25.891 1 94.12 704 LEU A O 1
ATOM 5446 N N . ASP A 1 705 ? -13.32 29.953 27.625 1 92 705 ASP A N 1
ATOM 5447 C CA . ASP A 1 705 ? -12.055 29.625 28.281 1 92 705 ASP A CA 1
ATOM 5448 C C . ASP A 1 705 ? -12.094 28.234 28.906 1 92 705 ASP A C 1
ATOM 5450 O O . ASP A 1 705 ? -12.914 27.969 29.797 1 92 705 ASP A O 1
ATOM 5454 N N . ARG A 1 706 ? -11.227 27.359 28.484 1 88.81 706 ARG A N 1
ATOM 5455 C CA . ARG A 1 706 ? -11.078 26 29 1 88.81 706 ARG A CA 1
ATOM 5456 C C . ARG A 1 706 ? -12.422 25.266 29.016 1 88.81 706 ARG A C 1
ATOM 5458 O O . ARG A 1 706 ? -12.789 24.656 30.016 1 88.81 706 ARG A O 1
ATOM 5465 N N . GLY A 1 707 ? -13.234 25.516 28.016 1 91.94 707 GLY A N 1
ATOM 5466 C CA . GLY A 1 707 ? -14.469 24.766 27.828 1 91.94 707 GLY A CA 1
ATOM 5467 C C . GLY A 1 707 ? -15.664 25.406 28.484 1 91.94 707 GLY A C 1
ATOM 5468 O O . GLY A 1 707 ? -16.766 24.875 28.438 1 91.94 707 GLY A O 1
ATOM 5469 N N . LYS A 1 708 ? -15.453 26.562 29.141 1 94.69 708 LYS A N 1
ATOM 5470 C CA . LYS A 1 708 ? -16.547 27.25 29.828 1 94.69 708 LYS A CA 1
ATOM 5471 C C . LYS A 1 708 ? -16.75 28.656 29.266 1 94.69 708 LYS A C 1
ATOM 5473 O O . LYS A 1 708 ? -15.805 29.281 28.797 1 94.69 708 LYS A O 1
ATOM 5478 N N . ILE A 1 709 ? -17.969 29.062 29.266 1 95.88 709 ILE A N 1
ATOM 5479 C CA . ILE A 1 709 ? -18.266 30.438 28.875 1 95.88 709 ILE A CA 1
ATOM 5480 C C . ILE A 1 709 ? -17.969 31.375 30.047 1 95.88 709 ILE A C 1
ATOM 5482 O O . ILE A 1 709 ? -18.547 31.25 31.125 1 95.88 709 ILE A O 1
ATOM 5486 N N . VAL A 1 710 ? -17.156 32.375 29.844 1 94.94 710 VAL A N 1
ATOM 5487 C CA . VAL A 1 710 ? -16.719 33.25 30.922 1 94.94 710 VAL A CA 1
ATOM 5488 C C . VAL A 1 710 ? -17.359 34.625 30.766 1 94.94 710 VAL A C 1
ATOM 5490 O O . VAL A 1 710 ? -17.484 35.375 31.75 1 94.94 710 VAL A O 1
ATOM 5493 N N . GLU A 1 711 ? -17.453 35.031 29.531 1 95.31 711 GLU A N 1
ATOM 5494 C CA . GLU A 1 711 ? -18.062 36.344 29.25 1 95.31 711 GLU A CA 1
ATOM 5495 C C . GLU A 1 711 ? -19.062 36.25 28.094 1 95.31 711 GLU A C 1
ATOM 5497 O O . GLU A 1 711 ? -18.844 35.5 27.141 1 95.31 711 GLU A O 1
ATOM 5502 N N . VAL A 1 712 ? -20.188 36.938 28.234 1 95.5 712 VAL A N 1
ATOM 5503 C CA . VAL A 1 712 ? -21.172 37.094 27.156 1 95.5 712 VAL A CA 1
ATOM 5504 C C . VAL A 1 712 ? -21.719 38.5 27.125 1 95.5 712 VAL A C 1
ATOM 5506 O O . VAL A 1 712 ? -22.062 39.062 28.172 1 95.5 712 VAL A O 1
ATOM 5509 N N . GLY A 1 713 ? -21.719 39.094 25.922 1 94.06 713 GLY A N 1
ATOM 5510 C CA . GLY A 1 713 ? -22.281 40.438 25.828 1 94.06 713 GLY A CA 1
ATOM 5511 C C . GLY A 1 713 ? -21.953 41.125 24.531 1 94.06 713 GLY A C 1
ATOM 5512 O O . GLY A 1 713 ? -21.531 40.5 23.562 1 94.06 713 GLY A O 1
ATOM 5513 N N . ASP A 1 714 ? -22.25 42.375 24.484 1 94 714 ASP A N 1
ATOM 5514 C CA . ASP A 1 714 ? -21.938 43.188 23.328 1 94 714 ASP A CA 1
ATOM 5515 C C . ASP A 1 714 ? -20.438 43.438 23.219 1 94 714 ASP A C 1
ATOM 5517 O O . ASP A 1 714 ? -19.766 43.656 24.234 1 94 714 ASP A O 1
ATOM 5521 N N . PRO A 1 715 ? -19.984 43.438 22 1 92.69 715 PRO A N 1
ATOM 5522 C CA . PRO A 1 715 ? -18.547 43.562 21.828 1 92.69 715 PRO A CA 1
ATOM 5523 C C . PRO A 1 715 ? -18 44.844 22.422 1 92.69 715 PRO A C 1
ATOM 5525 O O . PRO A 1 715 ? -16.938 44.844 23.062 1 92.69 715 PRO A O 1
ATOM 5528 N N . GLU A 1 716 ? -18.688 45.969 22.328 1 88.69 716 GLU A N 1
ATOM 5529 C CA . GLU A 1 716 ? -18.203 47.25 22.828 1 88.69 716 GLU A CA 1
ATOM 5530 C C . GLU A 1 716 ? -18.266 47.312 24.359 1 88.69 716 GLU A C 1
ATOM 5532 O O . GLU A 1 716 ? -17.391 47.875 25 1 88.69 716 GLU A O 1
ATOM 5537 N N . GLU A 1 717 ? -19.25 46.656 24.906 1 91.62 717 GLU A N 1
ATOM 5538 C CA . GLU A 1 717 ? -19.406 46.625 26.359 1 91.62 717 GLU A CA 1
ATOM 5539 C C . GLU A 1 717 ? -18.312 45.75 27 1 91.62 717 GLU A C 1
ATOM 5541 O O . GLU A 1 717 ? -17.766 46.094 28.047 1 91.62 717 GLU A O 1
ATOM 5546 N N . LEU A 1 718 ? -18.016 44.719 26.312 1 92.38 718 LEU A N 1
ATOM 5547 C CA . LEU A 1 718 ? -17.016 43.781 26.859 1 92.38 718 LEU A CA 1
ATOM 5548 C C . LEU A 1 718 ? -15.617 44.375 26.734 1 92.38 718 LEU A C 1
ATOM 5550 O O . LEU A 1 718 ? -14.742 44.062 27.547 1 92.38 718 LEU A O 1
ATOM 5554 N N . LEU A 1 719 ? -15.414 45.156 25.781 1 89.62 719 LEU A N 1
ATOM 5555 C CA . LEU A 1 719 ? -14.117 45.812 25.578 1 89.62 719 LEU A CA 1
ATOM 5556 C C . LEU A 1 719 ? -13.82 46.781 26.719 1 89.62 719 LEU A C 1
ATOM 5558 O O . LEU A 1 719 ? -12.656 47 27.062 1 89.62 719 LEU A O 1
ATOM 5562 N N . ARG A 1 720 ? -14.898 47.312 27.312 1 86.81 720 ARG A N 1
ATOM 5563 C CA . ARG A 1 720 ? -14.758 48.312 28.344 1 86.81 720 ARG A CA 1
ATOM 5564 C C . ARG A 1 720 ? -14.523 47.688 29.719 1 86.81 720 ARG A C 1
ATOM 5566 O O . ARG A 1 720 ? -14.07 48.344 30.641 1 86.81 720 ARG A O 1
ATOM 5573 N N . LYS A 1 721 ? -14.719 46.438 29.719 1 89.12 721 LYS A N 1
ATOM 5574 C CA . LYS A 1 721 ? -14.484 45.75 30.984 1 89.12 721 LYS A CA 1
ATOM 5575 C C . LYS A 1 721 ? -12.992 45.5 31.219 1 89.12 721 LYS A C 1
ATOM 5577 O O . LYS A 1 721 ? -12.383 44.656 30.578 1 89.12 721 LYS A O 1
ATOM 5582 N N . ALA A 1 722 ? -12.297 46.219 32.094 1 79.62 722 ALA A N 1
ATOM 5583 C CA . ALA A 1 722 ? -10.852 46.25 32.312 1 79.62 722 ALA A CA 1
ATOM 5584 C C . ALA A 1 722 ? -10.336 44.844 32.656 1 79.62 722 ALA A C 1
ATOM 5586 O O . ALA A 1 722 ? -9.273 44.438 32.188 1 79.62 722 ALA A O 1
ATOM 5587 N N . ASP A 1 723 ? -11.078 44.062 33.406 1 84.69 723 ASP A N 1
ATOM 5588 C CA . ASP A 1 723 ? -10.562 42.781 33.875 1 84.69 723 ASP A CA 1
ATOM 5589 C C . ASP A 1 723 ? -11.18 41.625 33.094 1 84.69 723 ASP A C 1
ATOM 5591 O O . ASP A 1 723 ? -11.078 40.469 33.5 1 84.69 723 ASP A O 1
ATOM 5595 N N . GLY A 1 724 ? -11.656 41.969 31.969 1 90.56 724 GLY A N 1
ATOM 5596 C CA . GLY A 1 724 ? -12.297 40.906 31.203 1 90.56 724 GLY A CA 1
ATOM 5597 C C . GLY A 1 724 ? -11.352 40.219 30.25 1 90.56 724 GLY A C 1
ATOM 5598 O O . GLY A 1 724 ? -10.352 40.781 29.828 1 90.56 724 GLY A O 1
ATOM 5599 N N . LEU A 1 725 ? -11.656 38.906 29.969 1 90.62 725 LEU A N 1
ATOM 5600 C CA . LEU A 1 725 ? -10.828 38.125 29.062 1 90.62 725 LEU A CA 1
ATOM 5601 C C . LEU A 1 725 ? -10.906 38.688 27.641 1 90.62 725 LEU A C 1
ATOM 5603 O O . LEU A 1 725 ? -9.914 38.656 26.922 1 90.62 725 LEU A O 1
ATOM 5607 N N . TYR A 1 726 ? -11.969 39.156 27.266 1 92.12 726 TYR A N 1
ATOM 5608 C CA . TYR A 1 726 ? -12.148 39.719 25.938 1 92.12 726 TYR A CA 1
ATOM 5609 C C . TYR A 1 726 ? -11.242 40.938 25.734 1 92.12 726 TYR A C 1
ATOM 5611 O O . TYR A 1 726 ? -10.602 41.094 24.688 1 92.12 726 TYR A O 1
ATOM 5619 N N . SER A 1 727 ? -11.297 41.781 26.703 1 89.62 727 SER A N 1
ATOM 5620 C CA . SER A 1 727 ? -10.461 42.969 26.672 1 89.62 727 SER A CA 1
ATOM 5621 C C . SER A 1 727 ? -8.984 42.625 26.625 1 89.62 727 SER A C 1
ATOM 5623 O O . SER A 1 727 ? -8.203 43.281 25.922 1 89.62 727 SER A O 1
ATOM 5625 N N . GLN A 1 728 ? -8.719 41.625 27.328 1 85.31 728 GLN A N 1
ATOM 5626 C CA . GLN A 1 728 ? -7.332 41.156 27.328 1 85.31 728 GLN A CA 1
ATOM 5627 C C . GLN A 1 728 ? -6.926 40.656 25.938 1 85.31 728 GLN A C 1
ATOM 5629 O O . GLN A 1 728 ? -5.832 40.969 25.453 1 85.31 728 GLN A O 1
ATOM 5634 N N . LEU A 1 729 ? -7.82 39.844 25.375 1 84.5 729 LEU A N 1
ATOM 5635 C CA . LEU A 1 729 ? -7.547 39.312 24.047 1 84.5 729 LEU A CA 1
ATOM 5636 C C . LEU A 1 729 ? -7.453 40.438 23.016 1 84.5 729 LEU A C 1
ATOM 5638 O O . LEU A 1 729 ? -6.625 40.406 22.109 1 84.5 729 LEU A O 1
ATOM 5642 N N . ALA A 1 730 ? -8.227 41.438 23.141 1 82.38 730 ALA A N 1
ATOM 5643 C CA . ALA A 1 730 ? -8.234 42.594 22.25 1 82.38 730 ALA A CA 1
ATOM 5644 C C . ALA A 1 730 ? -6.941 43.406 22.391 1 82.38 730 ALA A C 1
ATOM 5646 O O . ALA A 1 730 ? -6.375 43.844 21.391 1 82.38 730 ALA A O 1
ATOM 5647 N N . LEU A 1 731 ? -6.543 43.531 23.609 1 75.81 731 LEU A N 1
ATOM 5648 C CA . LEU A 1 731 ? -5.316 44.25 23.859 1 75.81 731 LEU A CA 1
ATOM 5649 C C . LEU A 1 731 ? -4.109 43.562 23.25 1 75.81 731 LEU A C 1
ATOM 5651 O O . LEU A 1 731 ? -3.193 44.188 22.75 1 75.81 731 LEU A O 1
ATOM 5655 N N . GLU A 1 732 ? -4.281 42.312 23.406 1 72.75 732 GLU A N 1
ATOM 5656 C CA . GLU A 1 732 ? -3.199 41.531 22.828 1 72.75 732 GLU A CA 1
ATOM 5657 C C . GLU A 1 732 ? -3.098 41.75 21.328 1 72.75 732 GLU A C 1
ATOM 5659 O O . GLU A 1 732 ? -2.021 41.594 20.734 1 72.75 732 GLU A O 1
ATOM 5664 N N . GLN A 1 733 ? -4.227 42.125 20.734 1 70.38 733 GLN A N 1
ATOM 5665 C CA . GLN A 1 733 ? -4.258 42.344 19.297 1 70.38 733 GLN A CA 1
ATOM 5666 C C . GLN A 1 733 ? -4.168 43.812 18.953 1 70.38 733 GLN A C 1
ATOM 5668 O O . GLN A 1 733 ? -4.352 44.219 17.797 1 70.38 733 GLN A O 1
ATOM 5673 N N . GLY A 1 734 ? -3.998 44.656 19.906 1 68.25 734 GLY A N 1
ATOM 5674 C CA . GLY A 1 734 ? -3.82 46.094 19.703 1 68.25 734 GLY A CA 1
ATOM 5675 C C . GLY A 1 734 ? -5.133 46.844 19.562 1 68.25 734 GLY A C 1
ATOM 5676 O O . GLY A 1 734 ? -5.164 47.938 19.031 1 68.25 734 GLY A O 1
ATOM 5677 N N . ILE A 1 735 ? -6.156 46.188 19.938 1 74.44 735 ILE A N 1
ATOM 5678 C CA . ILE A 1 735 ? -7.469 46.812 19.812 1 74.44 735 ILE A CA 1
ATOM 5679 C C . ILE A 1 735 ? -7.828 47.5 21.125 1 74.44 735 ILE A C 1
ATOM 5681 O O . ILE A 1 735 ? -7.734 46.906 22.203 1 74.44 735 ILE A O 1
ATOM 5685 N N . ARG A 1 736 ? -8.023 48.875 21.156 1 72.44 736 ARG A N 1
ATOM 5686 C CA . ARG A 1 736 ? -8.367 49.625 22.359 1 72.44 736 ARG A CA 1
ATOM 5687 C C . ARG A 1 736 ? -9.789 50.156 22.266 1 72.44 736 ARG A C 1
ATOM 5689 O O . ARG A 1 736 ? -10.344 50.312 21.172 1 72.44 736 ARG A O 1
ATOM 5696 N N . PRO A 1 737 ? -10.445 50.281 23.406 1 66.56 737 PRO A N 1
ATOM 5697 C CA . PRO A 1 737 ? -11.805 50.812 23.422 1 66.56 737 PRO A CA 1
ATOM 5698 C C . PRO A 1 737 ? -11.898 52.219 22.828 1 66.56 737 PRO A C 1
ATOM 5700 O O . PRO A 1 737 ? -10.93 53 22.891 1 66.56 737 PRO A O 1
ATOM 5703 N N . SER A 1 738 ? -12.805 52.5 21.906 1 57.44 738 SER A N 1
ATOM 5704 C CA . SER A 1 738 ? -13.008 53.844 21.375 1 57.44 738 SER A CA 1
ATOM 5705 C C . SER A 1 738 ? -13.336 54.812 22.484 1 57.44 738 SER A C 1
ATOM 5707 O O . SER A 1 738 ? -14.125 54.531 23.391 1 57.44 738 SER A O 1
ATOM 5709 N N . SER A 1 739 ? -12.438 55.688 22.859 1 47.62 739 SER A N 1
ATOM 5710 C CA . SER A 1 739 ? -12.703 56.75 23.812 1 47.62 739 SER A CA 1
ATOM 5711 C C . SER A 1 739 ? -14.008 57.469 23.5 1 47.62 739 SER A C 1
ATOM 5713 O O . SER A 1 739 ? -14.266 57.812 22.359 1 47.62 739 SER A O 1
ATOM 5715 N N . THR A 1 740 ? -15.047 57.281 24.172 1 42.56 740 THR A N 1
ATOM 5716 C CA . THR A 1 740 ? -16.188 58.156 24.141 1 42.56 740 THR A CA 1
ATOM 5717 C C . THR A 1 740 ? -15.734 59.625 24.156 1 42.56 740 THR A C 1
ATOM 5719 O O . THR A 1 740 ? -15.016 60.031 25.078 1 42.56 740 THR A O 1
ATOM 5722 N N . ASN A 1 741 ? -15.523 60.375 23.078 1 37.31 741 ASN A N 1
ATOM 5723 C CA . ASN A 1 741 ? -15.523 61.812 23.078 1 37.31 741 ASN A CA 1
ATOM 5724 C C . ASN A 1 741 ? -16.672 62.375 23.922 1 37.31 741 ASN A C 1
ATOM 5726 O O . ASN A 1 741 ? -17.844 62.188 23.578 1 37.31 741 ASN A O 1
ATOM 5730 N N . VAL A 1 742 ? -16.625 62.594 25.25 1 37.12 742 VAL A N 1
ATOM 5731 C CA . VAL A 1 742 ? -17.438 63.5 26.031 1 37.12 742 VAL A CA 1
ATOM 5732 C C . VAL A 1 742 ? -17.484 64.875 25.359 1 37.12 742 VAL A C 1
ATOM 5734 O O . VAL A 1 742 ? -16.453 65.562 25.266 1 37.12 742 VAL A O 1
ATOM 5737 N N . SER A 1 743 ? -18.266 65 24.234 1 34.81 743 SER A N 1
ATOM 5738 C CA . SER A 1 743 ? -18.672 66.375 23.797 1 34.81 743 SER A CA 1
ATOM 5739 C C . SER A 1 743 ? -19.016 67.25 24.984 1 34.81 743 SER A C 1
ATOM 5741 O O . SER A 1 743 ? -19.953 66.938 25.734 1 34.81 743 SER A O 1
ATOM 5743 N N . LEU A 1 744 ? -18.078 67.938 25.578 1 32.66 744 LEU A N 1
ATOM 5744 C CA . LEU A 1 744 ? -18.203 69.125 26.484 1 32.66 744 LEU A CA 1
ATOM 5745 C C . LEU A 1 744 ? -19.109 70.188 25.875 1 32.66 744 LEU A C 1
ATOM 5747 O O . LEU A 1 744 ? -18.812 70.688 24.812 1 32.66 744 LEU A O 1
ATOM 5751 N N . SER A 1 745 ? -20.438 70 25.938 1 33.12 745 SER A N 1
ATOM 5752 C CA . SER A 1 745 ? -21.344 71.125 25.688 1 33.12 745 SER A CA 1
ATOM 5753 C C . SER A 1 745 ? -20.812 72.438 26.297 1 33.12 745 SER A C 1
ATOM 5755 O O . SER A 1 745 ? -20.438 72.438 27.469 1 33.12 745 SER A O 1
ATOM 5757 N N . PRO A 1 746 ? -20.172 73.25 25.375 1 35.06 746 PRO A N 1
ATOM 5758 C CA . PRO A 1 746 ? -19.781 74.562 25.922 1 35.06 746 PRO A CA 1
ATOM 5759 C C . PRO A 1 746 ? -20.859 75.188 26.797 1 35.06 746 PRO A C 1
ATOM 5761 O O . PRO A 1 746 ? -22.047 74.938 26.562 1 35.06 746 PRO A O 1
ATOM 5764 N N . ALA A 1 747 ? -20.422 75.562 27.953 1 30.72 747 ALA A N 1
ATOM 5765 C CA . ALA A 1 747 ? -21.312 76.562 28.594 1 30.72 747 ALA A CA 1
ATOM 5766 C C . ALA A 1 747 ? -21.438 77.812 27.75 1 30.72 747 ALA A C 1
ATOM 5768 O O . ALA A 1 747 ? -20.438 78.312 27.188 1 30.72 747 ALA A O 1
ATOM 5769 N N . MET B 1 1 ? 38.25 -46.812 -27.562 1 16.92 1 MET B N 1
ATOM 5770 C CA . MET B 1 1 ? 37.781 -46.062 -26.422 1 16.92 1 MET B CA 1
ATOM 5771 C C . MET B 1 1 ? 38 -44.562 -26.625 1 16.92 1 MET B C 1
ATOM 5773 O O . MET B 1 1 ? 39.125 -44.062 -26.453 1 16.92 1 MET B O 1
ATOM 5777 N N . LYS B 1 2 ? 37.281 -43.906 -27.516 1 16.59 2 LYS B N 1
ATOM 5778 C CA . LYS B 1 2 ? 36.812 -43 -28.562 1 16.59 2 LYS B CA 1
ATOM 5779 C C . LYS B 1 2 ? 36.25 -41.719 -27.969 1 16.59 2 LYS B C 1
ATOM 5781 O O . LYS B 1 2 ? 35.656 -40.906 -28.688 1 16.59 2 LYS B O 1
ATOM 5786 N N . ARG B 1 3 ? 35.906 -41.656 -26.656 1 17.28 3 ARG B N 1
ATOM 5787 C CA . ARG B 1 3 ? 34.75 -40.812 -26.469 1 17.28 3 ARG B CA 1
ATOM 5788 C C . ARG B 1 3 ? 35.031 -39.375 -26.812 1 17.28 3 ARG B C 1
ATOM 5790 O O . ARG B 1 3 ? 35.562 -38.625 -25.969 1 17.28 3 ARG B O 1
ATOM 5797 N N . ARG B 1 4 ? 35.5 -39.031 -28.016 1 16.23 4 ARG B N 1
ATOM 5798 C CA . ARG B 1 4 ? 36.094 -37.812 -28.594 1 16.23 4 ARG B CA 1
ATOM 5799 C C . ARG B 1 4 ? 35.25 -36.594 -28.281 1 16.23 4 ARG B C 1
ATOM 5801 O O . ARG B 1 4 ? 34.156 -36.688 -27.734 1 16.23 4 ARG B O 1
ATOM 5808 N N . CYS B 1 5 ? 34.719 -35.781 -29.312 1 16.62 5 CYS B N 1
ATOM 5809 C CA . CYS B 1 5 ? 34.875 -34.562 -30.062 1 16.62 5 CYS B CA 1
ATOM 5810 C C . CYS B 1 5 ? 33.75 -33.562 -29.734 1 16.62 5 CYS B C 1
ATOM 5812 O O . CYS B 1 5 ? 32.781 -33.938 -29.047 1 16.62 5 CYS B O 1
ATOM 5814 N N . ILE B 1 6 ? 32.781 -33 -30.766 1 16.86 6 ILE B N 1
ATOM 5815 C CA . ILE B 1 6 ? 32.594 -31.734 -31.453 1 16.86 6 ILE B CA 1
ATOM 5816 C C . ILE B 1 6 ? 31.344 -31.047 -30.938 1 16.86 6 ILE B C 1
ATOM 5818 O O . ILE B 1 6 ? 31.188 -29.828 -31.062 1 16.86 6 ILE B O 1
ATOM 5822 N N . ALA B 1 7 ? 30.203 -31.531 -30.406 1 19.03 7 ALA B N 1
ATOM 5823 C CA . ALA B 1 7 ? 29.078 -30.859 -31.047 1 19.03 7 ALA B CA 1
ATOM 5824 C C . ALA B 1 7 ? 28.969 -29.406 -30.594 1 19.03 7 ALA B C 1
ATOM 5826 O O . ALA B 1 7 ? 28.766 -29.141 -29.406 1 19.03 7 ALA B O 1
ATOM 5827 N N . LEU B 1 8 ? 29.422 -28.109 -31.359 1 18.05 8 LEU B N 1
ATOM 5828 C CA . LEU B 1 8 ? 29.828 -26.734 -31.625 1 18.05 8 LEU B CA 1
ATOM 5829 C C . LEU B 1 8 ? 28.625 -25.812 -31.641 1 18.05 8 LEU B C 1
ATOM 5831 O O . LEU B 1 8 ? 28.766 -24.594 -31.531 1 18.05 8 LEU B O 1
ATOM 5835 N N . VAL B 1 9 ? 27.312 -26 -32.094 1 17.56 9 VAL B N 1
ATOM 5836 C CA . VAL B 1 9 ? 26.703 -25.094 -33.031 1 17.56 9 VAL B CA 1
ATOM 5837 C C . VAL B 1 9 ? 26.344 -23.781 -32.344 1 17.56 9 VAL B C 1
ATOM 5839 O O . VAL B 1 9 ? 26.609 -22.703 -32.875 1 17.56 9 VAL B O 1
ATOM 5842 N N . LEU B 1 10 ? 25.234 -23.516 -31.531 1 18.86 10 LEU B N 1
ATOM 5843 C CA . LEU B 1 10 ? 24.344 -22.375 -31.734 1 18.86 10 LEU B CA 1
ATOM 5844 C C . LEU B 1 10 ? 24.969 -21.094 -31.156 1 18.86 10 LEU B C 1
ATOM 5846 O O . LEU B 1 10 ? 24.641 -20.688 -30.047 1 18.86 10 LEU B O 1
ATOM 5850 N N . ALA B 1 11 ? 26.234 -20.812 -31.125 1 20 11 ALA B N 1
ATOM 5851 C CA . ALA B 1 11 ? 27.109 -19.859 -30.469 1 20 11 ALA B CA 1
ATOM 5852 C C . ALA B 1 11 ? 26.984 -18.469 -31.094 1 20 11 ALA B C 1
ATOM 5854 O O . ALA B 1 11 ? 27.656 -17.531 -30.672 1 20 11 ALA B O 1
ATOM 5855 N N . SER B 1 12 ? 26.438 -18.219 -32.344 1 19.23 12 SER B N 1
ATOM 5856 C CA . SER B 1 12 ? 27.062 -17.156 -33.156 1 19.23 12 SER B CA 1
ATOM 5857 C C . SER B 1 12 ? 26.797 -15.781 -32.562 1 19.23 12 SER B C 1
ATOM 5859 O O . SER B 1 12 ? 27.438 -14.797 -32.938 1 19.23 12 SER B O 1
ATOM 5861 N N . VAL B 1 13 ? 25.641 -15.367 -32.219 1 20.23 13 VAL B N 1
ATOM 5862 C CA . VAL B 1 13 ? 25.281 -13.984 -32.531 1 20.23 13 VAL B CA 1
ATOM 5863 C C . VAL B 1 13 ? 26.078 -13.039 -31.625 1 20.23 13 VAL B C 1
ATOM 5865 O O . VAL B 1 13 ? 25.703 -12.805 -30.469 1 20.23 13 VAL B O 1
ATOM 5868 N N . SER B 1 14 ? 27.406 -13.156 -31.562 1 18.75 14 SER B N 1
ATOM 5869 C CA . SER B 1 14 ? 28.328 -12.484 -30.641 1 18.75 14 SER B CA 1
ATOM 5870 C C . SER B 1 14 ? 28.391 -10.984 -30.922 1 18.75 14 SER B C 1
ATOM 5872 O O . SER B 1 14 ? 28.891 -10.211 -30.094 1 18.75 14 SER B O 1
ATOM 5874 N N . SER B 1 15 ? 28.516 -10.445 -32.156 1 17.84 15 SER B N 1
ATOM 5875 C CA . SER B 1 15 ? 29.594 -9.523 -32.5 1 17.84 15 SER B CA 1
ATOM 5876 C C . SER B 1 15 ? 29.344 -8.148 -31.891 1 17.84 15 SER B C 1
ATOM 5878 O O . SER B 1 15 ? 28.359 -7.484 -32.219 1 17.84 15 SER B O 1
ATOM 5880 N N . VAL B 1 16 ? 29.906 -7.812 -30.75 1 18.5 16 VAL B N 1
ATOM 5881 C CA . VAL B 1 16 ? 30.016 -6.602 -29.938 1 18.5 16 VAL B CA 1
ATOM 5882 C C . VAL B 1 16 ? 30.859 -5.562 -30.688 1 18.5 16 VAL B C 1
ATOM 5884 O O . VAL B 1 16 ? 32.094 -5.711 -30.797 1 18.5 16 VAL B O 1
ATOM 5887 N N . SER B 1 17 ? 30.594 -5.094 -31.906 1 16.72 17 SER B N 1
ATOM 5888 C CA . SER B 1 17 ? 31.5 -4.133 -32.531 1 16.72 17 SER B CA 1
ATOM 5889 C C . SER B 1 17 ? 31.719 -2.922 -31.625 1 16.72 17 SER B C 1
ATOM 5891 O O . SER B 1 17 ? 30.766 -2.227 -31.266 1 16.72 17 SER B O 1
ATOM 5893 N N . ALA B 1 18 ? 32.875 -2.816 -30.906 1 17.81 18 ALA B N 1
ATOM 5894 C CA . ALA B 1 18 ? 33.5 -1.861 -30 1 17.81 18 ALA B CA 1
ATOM 5895 C C . ALA B 1 18 ? 33.875 -0.578 -30.734 1 17.81 18 ALA B C 1
ATOM 5897 O O . ALA B 1 18 ? 34.469 0.329 -30.141 1 17.81 18 ALA B O 1
ATOM 5898 N N . TYR B 1 19 ? 33.469 -0.133 -31.891 1 16.44 19 TYR B N 1
ATOM 5899 C CA . TYR B 1 19 ? 34.375 0.885 -32.438 1 16.44 19 TYR B CA 1
ATOM 5900 C C . TYR B 1 19 ? 34.469 2.084 -31.5 1 16.44 19 TYR B C 1
ATOM 5902 O O . TYR B 1 19 ? 33.469 2.711 -31.172 1 16.44 19 TYR B O 1
ATOM 5910 N N . THR B 1 20 ? 35.656 2.326 -30.766 1 17.44 20 THR B N 1
ATOM 5911 C CA . THR B 1 20 ? 36.281 3.24 -29.812 1 17.44 20 THR B CA 1
ATOM 5912 C C . THR B 1 20 ? 36.562 4.59 -30.453 1 17.44 20 THR B C 1
ATOM 5914 O O . THR B 1 20 ? 37.094 5.492 -29.812 1 17.44 20 THR B O 1
ATOM 5917 N N . GLN B 1 21 ? 36.219 4.977 -31.656 1 15.86 21 GLN B N 1
ATOM 5918 C CA . GLN B 1 21 ? 37.219 5.922 -32.156 1 15.86 21 GLN B CA 1
ATOM 5919 C C . GLN B 1 21 ? 37.406 7.094 -31.203 1 15.86 21 GLN B C 1
ATOM 5921 O O . GLN B 1 21 ? 36.531 7.336 -30.344 1 15.86 21 GLN B O 1
ATOM 5926 N N . SER B 1 22 ? 38.062 8.336 -31.812 1 16.42 22 SER B N 1
ATOM 5927 C CA . SER B 1 22 ? 39.156 9.305 -31.719 1 16.42 22 SER B CA 1
ATOM 5928 C C . SER B 1 22 ? 38.75 10.492 -30.844 1 16.42 22 SER B C 1
ATOM 5930 O O . SER B 1 22 ? 37.562 10.781 -30.688 1 16.42 22 SER B O 1
ATOM 5932 N N . ILE B 1 23 ? 39.812 11.258 -30.328 1 17.25 23 ILE B N 1
ATOM 5933 C CA . ILE B 1 23 ? 40.375 12.07 -29.266 1 17.25 23 ILE B CA 1
ATOM 5934 C C . ILE B 1 23 ? 39.938 13.523 -29.438 1 17.25 23 ILE B C 1
ATOM 5936 O O . ILE B 1 23 ? 39.562 14.195 -28.469 1 17.25 23 ILE B O 1
ATOM 5940 N N . GLY B 1 24 ? 39.969 14.227 -30.625 1 16.05 24 GLY B N 1
ATOM 5941 C CA . GLY B 1 24 ? 40.844 15.383 -30.609 1 16.05 24 GLY B CA 1
ATOM 5942 C C . GLY B 1 24 ? 40.312 16.531 -29.75 1 16.05 24 GLY B C 1
ATOM 5943 O O . GLY B 1 24 ? 39.125 16.547 -29.406 1 16.05 24 GLY B O 1
ATOM 5944 N N . VAL B 1 25 ? 41.156 17.75 -29.703 1 16.12 25 VAL B N 1
ATOM 5945 C CA . VAL B 1 25 ? 41.781 18.797 -28.922 1 16.12 25 VAL B CA 1
ATOM 5946 C C . VAL B 1 25 ? 40.875 20.016 -28.844 1 16.12 25 VAL B C 1
ATOM 5948 O O . VAL B 1 25 ? 40.656 20.562 -27.766 1 16.12 25 VAL B O 1
ATOM 5951 N N . ARG B 1 26 ? 40.531 20.781 -29.969 1 16 26 ARG B N 1
ATOM 5952 C CA . ARG B 1 26 ? 41 22.156 -30.016 1 16 26 ARG B CA 1
ATOM 5953 C C . ARG B 1 26 ? 40.156 23.078 -29.141 1 16 26 ARG B C 1
ATOM 5955 O O . ARG B 1 26 ? 38.969 22.797 -28.938 1 16 26 ARG B O 1
ATOM 5962 N N . ARG B 1 27 ? 40.719 24.328 -28.766 1 16.12 27 ARG B N 1
ATOM 5963 C CA . ARG B 1 27 ? 40.875 25.438 -27.828 1 16.12 27 ARG B CA 1
ATOM 5964 C C . ARG B 1 27 ? 39.75 26.453 -28.016 1 16.12 27 ARG B C 1
ATOM 5966 O O . ARG B 1 27 ? 39.219 26.984 -27.031 1 16.12 27 ARG B O 1
ATOM 5973 N N . GLU B 1 28 ? 39.344 26.828 -29.312 1 16.06 28 GLU B N 1
ATOM 5974 C CA . GLU B 1 28 ? 39.469 28.266 -29.453 1 16.06 28 GLU B CA 1
ATOM 5975 C C . GLU B 1 28 ? 38.375 29 -28.688 1 16.06 28 GLU B C 1
ATOM 5977 O O . GLU B 1 28 ? 37.25 28.531 -28.625 1 16.06 28 GLU B O 1
ATOM 5982 N N . LEU B 1 29 ? 38.75 30.109 -27.922 1 16.41 29 LEU B N 1
ATOM 5983 C CA . LEU B 1 29 ? 38.406 31.141 -26.953 1 16.41 29 LEU B CA 1
ATOM 5984 C C . LEU B 1 29 ? 37.344 32.062 -27.5 1 16.41 29 LEU B C 1
ATOM 5986 O O . LEU B 1 29 ? 36.469 32.531 -26.766 1 16.41 29 LEU B O 1
ATOM 5990 N N . SER B 1 30 ? 37.375 32.469 -28.875 1 15.26 30 SER B N 1
ATOM 5991 C CA . SER B 1 30 ? 37.469 33.938 -28.969 1 15.26 30 SER B CA 1
ATOM 5992 C C . SER B 1 30 ? 36.156 34.594 -28.547 1 15.26 30 SER B C 1
ATOM 5994 O O . SER B 1 30 ? 35.125 33.906 -28.438 1 15.26 30 SER B O 1
ATOM 5996 N N . SER B 1 31 ? 35.938 35.844 -29.156 1 15.67 31 SER B N 1
ATOM 5997 C CA . SER B 1 31 ? 35.844 37.281 -28.844 1 15.67 31 SER B CA 1
ATOM 5998 C C . SER B 1 31 ? 34.406 37.781 -28.875 1 15.67 31 SER B C 1
ATOM 6000 O O . SER B 1 31 ? 34.031 38.625 -28.062 1 15.67 31 SER B O 1
ATOM 6002 N N . SER B 1 32 ? 33.562 37.469 -29.938 1 15.14 32 SER B N 1
ATOM 6003 C CA . SER B 1 32 ? 33.125 38.719 -30.547 1 15.14 32 SER B CA 1
ATOM 6004 C C . SER B 1 32 ? 32.031 39.406 -29.719 1 15.14 32 SER B C 1
ATOM 6006 O O . SER B 1 32 ? 31.203 38.719 -29.094 1 15.14 32 SER B O 1
ATOM 6008 N N . ALA B 1 33 ? 32 40.844 -29.812 1 16.33 33 ALA B N 1
ATOM 6009 C CA . ALA B 1 33 ? 31.641 42.125 -29.234 1 16.33 33 ALA B CA 1
ATOM 6010 C C . ALA B 1 33 ? 30.141 42.406 -29.391 1 16.33 33 ALA B C 1
ATOM 6012 O O . ALA B 1 33 ? 29.453 42.75 -28.422 1 16.33 33 ALA B O 1
ATOM 6013 N N . ALA B 1 34 ? 29.703 42.812 -30.734 1 15.59 34 ALA B N 1
ATOM 6014 C CA . ALA B 1 34 ? 29.297 44.219 -30.766 1 15.59 34 ALA B CA 1
ATOM 6015 C C . ALA B 1 34 ? 27.828 44.375 -30.391 1 15.59 34 ALA B C 1
ATOM 6017 O O . ALA B 1 34 ? 27.484 45.156 -29.484 1 15.59 34 ALA B O 1
ATOM 6018 N N . ALA B 1 35 ? 26.984 44.938 -31.438 1 15.94 35 ALA B N 1
ATOM 6019 C CA . ALA B 1 35 ? 26.453 46.312 -31.469 1 15.94 35 ALA B CA 1
ATOM 6020 C C . ALA B 1 35 ? 25 46.312 -31.016 1 15.94 35 ALA B C 1
ATOM 6022 O O . ALA B 1 35 ? 24.375 45.25 -30.844 1 15.94 35 ALA B O 1
ATOM 6023 N N . THR B 1 36 ? 24.094 46.781 -32 1 16.25 36 THR B N 1
ATOM 6024 C CA . THR B 1 36 ? 23.453 48.094 -32 1 16.25 36 THR B CA 1
ATOM 6025 C C . THR B 1 36 ? 22 48 -31.547 1 16.25 36 THR B C 1
ATOM 6027 O O . THR B 1 36 ? 21.578 48.719 -30.641 1 16.25 36 THR B O 1
ATOM 6030 N N . HIS B 1 37 ? 20.953 48.062 -32.562 1 16.5 37 HIS B N 1
ATOM 6031 C CA . HIS B 1 37 ? 20.078 49.219 -32.781 1 16.5 37 HIS B CA 1
ATOM 6032 C C . HIS B 1 37 ? 18.703 48.969 -32.125 1 16.5 37 HIS B C 1
ATOM 6034 O O . HIS B 1 37 ? 18.328 47.812 -31.875 1 16.5 37 HIS B O 1
ATOM 6040 N N . HIS B 1 38 ? 17.734 50 -32.25 1 17.02 38 HIS B N 1
ATOM 6041 C CA . HIS B 1 38 ? 16.797 50.844 -31.547 1 17.02 38 HIS B CA 1
ATOM 6042 C C . HIS B 1 38 ? 15.359 50.344 -31.719 1 17.02 38 HIS B C 1
ATOM 6044 O O . HIS B 1 38 ? 14.586 50.312 -30.766 1 17.02 38 HIS B O 1
ATOM 6050 N N . PRO B 1 39 ? 14.836 49.969 -33.062 1 16.81 39 PRO B N 1
ATOM 6051 C CA . PRO B 1 39 ? 13.734 50.875 -33.438 1 16.81 39 PRO B CA 1
ATOM 6052 C C . PRO B 1 39 ? 12.414 50.5 -32.781 1 16.81 39 PRO B C 1
ATOM 6054 O O . PRO B 1 39 ? 12.289 49.406 -32.219 1 16.81 39 PRO B O 1
ATOM 6057 N N . THR B 1 40 ? 11.234 51.062 -33.438 1 18.94 40 THR B N 1
ATOM 6058 C CA . THR B 1 40 ? 10.031 51.875 -33.344 1 18.94 40 THR B CA 1
ATOM 6059 C C . THR B 1 40 ? 8.789 50.969 -33.281 1 18.94 40 THR B C 1
ATOM 6061 O O . THR B 1 40 ? 8.711 49.969 -33.969 1 18.94 40 THR B O 1
ATOM 6064 N N . LEU B 1 41 ? 7.848 51.125 -32.312 1 17.25 41 LEU B N 1
ATOM 6065 C CA . LEU B 1 41 ? 6.691 50.531 -31.656 1 17.25 41 LEU B CA 1
ATOM 6066 C C . LEU B 1 41 ? 5.465 50.562 -32.562 1 17.25 41 LEU B C 1
ATOM 6068 O O . LEU B 1 41 ? 4.359 50.25 -32.125 1 17.25 41 LEU B O 1
ATOM 6072 N N . ARG B 1 42 ? 5.441 50.906 -33.906 1 16.67 42 ARG B N 1
ATOM 6073 C CA . ARG B 1 42 ? 4.211 51.594 -34.25 1 16.67 42 ARG B CA 1
ATOM 6074 C C . ARG B 1 42 ? 3.066 50.625 -34.469 1 16.67 42 ARG B C 1
ATOM 6076 O O . ARG B 1 42 ? 1.932 51.031 -34.719 1 16.67 42 ARG B O 1
ATOM 6083 N N . HIS B 1 43 ? 3.121 49.281 -34.375 1 16.22 43 HIS B N 1
ATOM 6084 C CA . HIS B 1 43 ? 2.252 48.688 -35.406 1 16.22 43 HIS B CA 1
ATOM 6085 C C . HIS B 1 43 ? 0.784 48.969 -35.094 1 16.22 43 HIS B C 1
ATOM 6087 O O . HIS B 1 43 ? 0.393 49.062 -33.938 1 16.22 43 HIS B O 1
ATOM 6093 N N . HIS B 1 44 ? -0.023 49.094 -36.219 1 16.36 44 HIS B N 1
ATOM 6094 C CA . HIS B 1 44 ? -1.243 49.594 -36.812 1 16.36 44 HIS B CA 1
ATOM 6095 C C . HIS B 1 44 ? -2.455 48.75 -36.406 1 16.36 44 HIS B C 1
ATOM 6097 O O . HIS B 1 44 ? -3.459 49.312 -35.938 1 16.36 44 HIS B O 1
ATOM 6103 N N . SER B 1 45 ? -2.799 47.656 -37.188 1 16.27 45 SER B N 1
ATOM 6104 C CA . SER B 1 45 ? -3.947 47.656 -38.094 1 16.27 45 SER B CA 1
ATOM 6105 C C . SER B 1 45 ? -5.195 47.125 -37.406 1 16.27 45 SER B C 1
ATOM 6107 O O . SER B 1 45 ? -5.098 46.406 -36.406 1 16.27 45 SER B O 1
ATOM 6109 N N . ARG B 1 46 ? -6.484 47.156 -38.062 1 17.25 46 ARG B N 1
ATOM 6110 C CA . ARG B 1 46 ? -7.898 47.5 -38.156 1 17.25 46 ARG B CA 1
ATOM 6111 C C . ARG B 1 46 ? -8.781 46.281 -37.906 1 17.25 46 ARG B C 1
ATOM 6113 O O . ARG B 1 46 ? -9.742 46.375 -37.125 1 17.25 46 ARG B O 1
ATOM 6120 N N . ASN B 1 47 ? -8.805 45.188 -38.812 1 16.97 47 ASN B N 1
ATOM 6121 C CA . ASN B 1 47 ? -10.062 44.844 -39.469 1 16.97 47 ASN B CA 1
ATOM 6122 C C . ASN B 1 47 ? -10.891 43.875 -38.625 1 16.97 47 ASN B C 1
ATOM 6124 O O . ASN B 1 47 ? -10.414 42.812 -38.25 1 16.97 47 ASN B O 1
ATOM 6128 N N . LEU B 1 48 ? -12.086 44.219 -38 1 17.45 48 LEU B N 1
ATOM 6129 C CA . LEU B 1 48 ? -13.109 43.781 -37.062 1 17.45 48 LEU B CA 1
ATOM 6130 C C . LEU B 1 48 ? -13.953 42.656 -37.656 1 17.45 48 LEU B C 1
ATOM 6132 O O . LEU B 1 48 ? -14.82 42.094 -37 1 17.45 48 LEU B O 1
ATOM 6136 N N . ARG B 1 49 ? -13.883 42.281 -39 1 17.19 49 ARG B N 1
ATOM 6137 C CA . ARG B 1 49 ? -15.25 42.094 -39.469 1 17.19 49 ARG B CA 1
ATOM 6138 C C . ARG B 1 49 ? -15.898 40.875 -38.812 1 17.19 49 ARG B C 1
ATOM 6140 O O . ARG B 1 49 ? -15.281 40.219 -37.969 1 17.19 49 ARG B O 1
ATOM 6147 N N . HIS B 1 50 ? -16.328 39.812 -39.656 1 19.02 50 HIS B N 1
ATOM 6148 C CA . HIS B 1 50 ? -17.609 39.219 -40.031 1 19.02 50 HIS B CA 1
ATOM 6149 C C . HIS B 1 50 ? -17.844 37.906 -39.281 1 19.02 50 HIS B C 1
ATOM 6151 O O . HIS B 1 50 ? -17 37 -39.312 1 19.02 50 HIS B O 1
ATOM 6157 N N . PHE B 1 51 ? -18.609 37.844 -38.156 1 19.36 51 PHE B N 1
ATOM 6158 C CA . PHE B 1 51 ? -19.016 36.844 -37.188 1 19.36 51 PHE B CA 1
ATOM 6159 C C . PHE B 1 51 ? -19.906 35.781 -37.844 1 19.36 51 PHE B C 1
ATOM 6161 O O . PHE B 1 51 ? -21.141 35.875 -37.781 1 19.36 51 PHE B O 1
ATOM 6168 N N . SER B 1 52 ? -19.578 35.281 -39.125 1 18.06 52 SER B N 1
ATOM 6169 C CA . SER B 1 52 ? -20.641 34.531 -39.781 1 18.06 52 SER B CA 1
ATOM 6170 C C . SER B 1 52 ? -21.031 33.312 -38.938 1 18.06 52 SER B C 1
ATOM 6172 O O . SER B 1 52 ? -20.25 32.844 -38.094 1 18.06 52 SER B O 1
ATOM 6174 N N . SER B 1 53 ? -22.359 32.594 -39.219 1 20.16 53 SER B N 1
ATOM 6175 C CA . SER B 1 53 ? -23.547 31.859 -38.781 1 20.16 53 SER B CA 1
ATOM 6176 C C . SER B 1 53 ? -23.281 30.344 -38.781 1 20.16 53 SER B C 1
ATOM 6178 O O . SER B 1 53 ? -24.203 29.562 -38.531 1 20.16 53 SER B O 1
ATOM 6180 N N . CYS B 1 54 ? -22.062 29.75 -38.844 1 18.78 54 CYS B N 1
ATOM 6181 C CA . CYS B 1 54 ? -22.016 28.391 -39.375 1 18.78 54 CYS B CA 1
ATOM 6182 C C . CYS B 1 54 ? -22.766 27.422 -38.469 1 18.78 54 CYS B C 1
ATOM 6184 O O . CYS B 1 54 ? -22.422 27.266 -37.312 1 18.78 54 CYS B O 1
ATOM 6186 N N . ARG B 1 55 ? -24.062 26.969 -38.812 1 20 55 ARG B N 1
ATOM 6187 C CA . ARG B 1 55 ? -25.109 26.031 -38.375 1 20 55 ARG B CA 1
ATOM 6188 C C . ARG B 1 55 ? -24.594 24.594 -38.406 1 20 55 ARG B C 1
ATOM 6190 O O . ARG B 1 55 ? -24.844 23.859 -39.344 1 20 55 ARG B O 1
ATOM 6197 N N . ARG B 1 56 ? -23.328 24.203 -38.312 1 19.39 56 ARG B N 1
ATOM 6198 C CA . ARG B 1 56 ? -23.094 22.859 -38.781 1 19.39 56 ARG B CA 1
ATOM 6199 C C . ARG B 1 56 ? -23.922 21.844 -38 1 19.39 56 ARG B C 1
ATOM 6201 O O . ARG B 1 56 ? -24 21.906 -36.781 1 19.39 56 ARG B O 1
ATOM 6208 N N . ARG B 1 57 ? -24.844 21.109 -38.719 1 19.56 57 ARG B N 1
ATOM 6209 C CA . ARG B 1 57 ? -25.766 20 -38.531 1 19.56 57 ARG B CA 1
ATOM 6210 C C . ARG B 1 57 ? -25.062 18.812 -37.875 1 19.56 57 ARG B C 1
ATOM 6212 O O . ARG B 1 57 ? -24.047 18.328 -38.375 1 19.56 57 ARG B O 1
ATOM 6219 N N . ILE B 1 58 ? -25.078 18.766 -36.594 1 20.69 58 ILE B N 1
ATOM 6220 C CA . ILE B 1 58 ? -24.578 17.688 -35.75 1 20.69 58 ILE B CA 1
ATOM 6221 C C . ILE B 1 58 ? -25.203 16.359 -36.156 1 20.69 58 ILE B C 1
ATOM 6223 O O . ILE B 1 58 ? -26.406 16.156 -36.031 1 20.69 58 ILE B O 1
ATOM 6227 N N . GLY B 1 59 ? -24.922 15.938 -37.5 1 22 59 GLY B N 1
ATOM 6228 C CA . GLY B 1 59 ? -25.438 14.656 -37.969 1 22 59 GLY B CA 1
ATOM 6229 C C . GLY B 1 59 ? -25.25 13.539 -36.969 1 22 59 GLY B C 1
ATOM 6230 O O . GLY B 1 59 ? -24.219 13.477 -36.281 1 22 59 GLY B O 1
ATOM 6231 N N . GLY B 1 60 ? -26.359 13.078 -36.344 1 23.88 60 GLY B N 1
ATOM 6232 C CA . GLY B 1 60 ? -26.703 12.023 -35.406 1 23.88 60 GLY B CA 1
ATOM 6233 C C . GLY B 1 60 ? -26.125 10.672 -35.781 1 23.88 60 GLY B C 1
ATOM 6234 O O . GLY B 1 60 ? -26.5 10.094 -36.812 1 23.88 60 GLY B O 1
ATOM 6235 N N . ARG B 1 61 ? -24.766 10.555 -35.938 1 24.05 61 ARG B N 1
ATOM 6236 C CA . ARG B 1 61 ? -24.297 9.242 -36.375 1 24.05 61 ARG B CA 1
ATOM 6237 C C . ARG B 1 61 ? -24.953 8.133 -35.562 1 24.05 61 ARG B C 1
ATOM 6239 O O . ARG B 1 61 ? -24.891 8.133 -34.312 1 24.05 61 ARG B O 1
ATOM 6246 N N . GLU B 1 62 ? -26.109 7.617 -36.125 1 26.05 62 GLU B N 1
ATOM 6247 C CA . GLU B 1 62 ? -26.875 6.43 -35.75 1 26.05 62 GLU B CA 1
ATOM 6248 C C . GLU B 1 62 ? -25.953 5.273 -35.375 1 26.05 62 GLU B C 1
ATOM 6250 O O . GLU B 1 62 ? -25 4.977 -36.094 1 26.05 62 GLU B O 1
ATOM 6255 N N . PRO B 1 63 ? -25.812 5.086 -34.094 1 24.91 63 PRO B N 1
ATOM 6256 C CA . PRO B 1 63 ? -24.984 3.93 -33.75 1 24.91 63 PRO B CA 1
ATOM 6257 C C . PRO B 1 63 ? -25.344 2.684 -34.562 1 24.91 63 PRO B C 1
ATOM 6259 O O . PRO B 1 63 ? -26.516 2.461 -34.875 1 24.91 63 PRO B O 1
ATOM 6262 N N . LEU B 1 64 ? -24.469 2.336 -35.5 1 25.92 64 LEU B N 1
ATOM 6263 C CA . LEU B 1 64 ? -24.547 1.234 -36.469 1 25.92 64 LEU B CA 1
ATOM 6264 C C . LEU B 1 64 ? -25.156 -0.003 -35.812 1 25.92 64 LEU B C 1
ATOM 6266 O O . LEU B 1 64 ? -25.734 -0.853 -36.5 1 25.92 64 LEU B O 1
ATOM 6270 N N . LEU B 1 65 ? -24.812 -0.185 -34.531 1 26.23 65 LEU B N 1
ATOM 6271 C CA . LEU B 1 65 ? -25.047 -1.582 -34.188 1 26.23 65 LEU B CA 1
ATOM 6272 C C . LEU B 1 65 ? -26.547 -1.88 -34.094 1 26.23 65 LEU B C 1
ATOM 6274 O O . LEU B 1 65 ? -26.938 -2.945 -33.625 1 26.23 65 LEU B O 1
ATOM 6278 N N . GLN B 1 66 ? -27.375 -0.804 -34.219 1 28.89 66 GLN B N 1
ATOM 6279 C CA . GLN B 1 66 ? -28.797 -1.074 -34.062 1 28.89 66 GLN B CA 1
ATOM 6280 C C . GLN B 1 66 ? -29.281 -2.086 -35.094 1 28.89 66 GLN B C 1
ATOM 6282 O O . GLN B 1 66 ? -30.438 -2.49 -35.094 1 28.89 66 GLN B O 1
ATOM 6287 N N . SER B 1 67 ? -28.578 -2.098 -36.219 1 29.09 67 SER B N 1
ATOM 6288 C CA . SER B 1 67 ? -29.344 -2.662 -37.344 1 29.09 67 SER B CA 1
ATOM 6289 C C . SER B 1 67 ? -29.656 -4.137 -37.094 1 29.09 67 SER B C 1
ATOM 6291 O O . SER B 1 67 ? -30.484 -4.723 -37.781 1 29.09 67 SER B O 1
ATOM 6293 N N . LEU B 1 68 ? -28.719 -4.863 -36.438 1 24.75 68 LEU B N 1
ATOM 6294 C CA . LEU B 1 68 ? -28.922 -6.25 -36.844 1 24.75 68 LEU B CA 1
ATOM 6295 C C . LEU B 1 68 ? -30.109 -6.867 -36.094 1 24.75 68 LEU B C 1
ATOM 6297 O O . LEU B 1 68 ? -30.531 -7.98 -36.406 1 24.75 68 LEU B O 1
ATOM 6301 N N . SER B 1 69 ? -30.344 -6.469 -34.844 1 27.28 69 SER B N 1
ATOM 6302 C CA . SER B 1 69 ? -31.188 -7.406 -34.125 1 27.28 69 SER B CA 1
ATOM 6303 C C . SER B 1 69 ? -32.656 -7.195 -34.438 1 27.28 69 SER B C 1
ATOM 6305 O O . SER B 1 69 ? -33.438 -6.742 -33.594 1 27.28 69 SER B O 1
ATOM 6307 N N . SER B 1 70 ? -33 -6.672 -35.5 1 28.23 70 SER B N 1
ATOM 6308 C CA . SER B 1 70 ? -34.438 -6.449 -35.531 1 28.23 70 SER B CA 1
ATOM 6309 C C . SER B 1 70 ? -35.219 -7.754 -35.344 1 28.23 70 SER B C 1
ATOM 6311 O O . SER B 1 70 ? -36.438 -7.758 -35.312 1 28.23 70 SER B O 1
ATOM 6313 N N . SER B 1 71 ? -34.594 -8.898 -35.875 1 26.52 71 SER B N 1
ATOM 6314 C CA . SER B 1 71 ? -35.688 -9.789 -36.25 1 26.52 71 SER B CA 1
ATOM 6315 C C . SER B 1 71 ? -36.438 -10.281 -35.031 1 26.52 71 SER B C 1
ATOM 6317 O O . SER B 1 71 ? -37.688 -10.141 -34.938 1 26.52 71 SER B O 1
ATOM 6319 N N . ASN B 1 72 ? -36.5 -11.742 -34.875 1 27.88 72 ASN B N 1
ATOM 6320 C CA . ASN B 1 72 ? -37.594 -12.57 -34.312 1 27.88 72 ASN B CA 1
ATOM 6321 C C . ASN B 1 72 ? -37.625 -12.492 -32.812 1 27.88 72 ASN B C 1
ATOM 6323 O O . ASN B 1 72 ? -36.625 -12.188 -32.156 1 27.88 72 ASN B O 1
ATOM 6327 N N . GLY B 1 73 ? -38.844 -12.5 -32.125 1 30.75 73 GLY B N 1
ATOM 6328 C CA . GLY B 1 73 ? -39.5 -12.453 -30.812 1 30.75 73 GLY B CA 1
ATOM 6329 C C . GLY B 1 73 ? -38.844 -13.367 -29.797 1 30.75 73 GLY B C 1
ATOM 6330 O O . GLY B 1 73 ? -39.469 -13.711 -28.781 1 30.75 73 GLY B O 1
ATOM 6331 N N . ASP B 1 74 ? -37.875 -14.242 -30.219 1 32 74 ASP B N 1
ATOM 6332 C CA . ASP B 1 74 ? -37.594 -15.258 -29.219 1 32 74 ASP B CA 1
ATOM 6333 C C . ASP B 1 74 ? -36.969 -14.641 -27.969 1 32 74 ASP B C 1
ATOM 6335 O O . ASP B 1 74 ? -36.094 -13.773 -28.078 1 32 74 ASP B O 1
ATOM 6339 N N . SER B 1 75 ? -37.719 -14.68 -26.797 1 32.19 75 SER B N 1
ATOM 6340 C CA . SER B 1 75 ? -37.531 -14.312 -25.391 1 32.19 75 SER B CA 1
ATOM 6341 C C . SER B 1 75 ? -36.188 -14.75 -24.875 1 32.19 75 SER B C 1
ATOM 6343 O O . SER B 1 75 ? -36.031 -15.852 -24.344 1 32.19 75 SER B O 1
ATOM 6345 N N . PHE B 1 76 ? -35.219 -14.531 -25.609 1 33.44 76 PHE B N 1
ATOM 6346 C CA . PHE B 1 76 ? -33.938 -14.82 -24.953 1 33.44 76 PHE B CA 1
ATOM 6347 C C . PHE B 1 76 ? -33.75 -13.969 -23.703 1 33.44 76 PHE B C 1
ATOM 6349 O O . PHE B 1 76 ? -33.969 -12.758 -23.734 1 33.44 76 PHE B O 1
ATOM 6356 N N . THR B 1 77 ? -33.938 -14.648 -22.562 1 38.59 77 THR B N 1
ATOM 6357 C CA . THR B 1 77 ? -33.719 -14.008 -21.266 1 38.59 77 THR B CA 1
ATOM 6358 C C . THR B 1 77 ? -32.438 -13.188 -21.281 1 38.59 77 THR B C 1
ATOM 6360 O O . THR B 1 77 ? -31.484 -13.539 -22 1 38.59 77 THR B O 1
ATOM 6363 N N . PRO B 1 78 ? -32.469 -11.977 -20.766 1 38.97 78 PRO B N 1
ATOM 6364 C CA . PRO B 1 78 ? -31.375 -10.992 -20.75 1 38.97 78 PRO B CA 1
ATOM 6365 C C . PRO B 1 78 ? -30.016 -11.609 -20.406 1 38.97 78 PRO B C 1
ATOM 6367 O O . PRO B 1 78 ? -28.969 -11.031 -20.719 1 38.97 78 PRO B O 1
ATOM 6370 N N . LYS B 1 79 ? -30.062 -12.82 -19.812 1 46 79 LYS B N 1
ATOM 6371 C CA . LYS B 1 79 ? -28.844 -13.453 -19.297 1 46 79 LYS B CA 1
ATOM 6372 C C . LYS B 1 79 ? -28.031 -14.086 -20.422 1 46 79 LYS B C 1
ATOM 6374 O O . LYS B 1 79 ? -26.812 -14.023 -20.422 1 46 79 LYS B O 1
ATOM 6379 N N . THR B 1 80 ? -28.75 -14.766 -21.297 1 41.56 80 THR B N 1
ATOM 6380 C CA . THR B 1 80 ? -28.109 -15.461 -22.406 1 41.56 80 THR B CA 1
ATOM 6381 C C . THR B 1 80 ? -27.547 -14.461 -23.422 1 41.56 80 THR B C 1
ATOM 6383 O O . THR B 1 80 ? -26.578 -14.758 -24.109 1 41.56 80 THR B O 1
ATOM 6386 N N . GLN B 1 81 ? -28.094 -13.297 -23.438 1 43.38 81 GLN B N 1
ATOM 6387 C CA . GLN B 1 81 ? -27.641 -12.266 -24.344 1 43.38 81 GLN B CA 1
ATOM 6388 C C . GLN B 1 81 ? -26.266 -11.742 -23.938 1 43.38 81 GLN B C 1
ATOM 6390 O O . GLN B 1 81 ? -25.422 -11.469 -24.797 1 43.38 81 GLN B O 1
ATOM 6395 N N . THR B 1 82 ? -26.047 -11.758 -22.641 1 46.41 82 THR B N 1
ATOM 6396 C CA . THR B 1 82 ? -24.766 -11.227 -22.203 1 46.41 82 THR B CA 1
ATOM 6397 C C . THR B 1 82 ? -23.625 -12.18 -22.547 1 46.41 82 THR B C 1
ATOM 6399 O O . THR B 1 82 ? -22.547 -11.75 -22.922 1 46.41 82 THR B O 1
ATOM 6402 N N . VAL B 1 83 ? -24.016 -13.453 -22.594 1 45.97 83 VAL B N 1
ATOM 6403 C CA . VAL B 1 83 ? -23 -14.438 -22.938 1 45.97 83 VAL B CA 1
ATOM 6404 C C . VAL B 1 83 ? -22.656 -14.336 -24.422 1 45.97 83 VAL B C 1
ATOM 6406 O O . VAL B 1 83 ? -21.484 -14.32 -24.797 1 45.97 83 VAL B O 1
ATOM 6409 N N . ILE B 1 84 ? -23.688 -14.32 -25.25 1 46.22 84 ILE B N 1
ATOM 6410 C CA . ILE B 1 84 ? -23.484 -14.219 -26.688 1 46.22 84 ILE B CA 1
ATOM 6411 C C . ILE B 1 84 ? -22.828 -12.891 -27.031 1 46.22 84 ILE B C 1
ATOM 6413 O O . ILE B 1 84 ? -21.922 -12.844 -27.875 1 46.22 84 ILE B O 1
ATOM 6417 N N . GLN B 1 85 ? -23.188 -11.914 -26.297 1 48.06 85 GLN B N 1
ATOM 6418 C CA . GLN B 1 85 ? -22.594 -10.609 -26.531 1 48.06 85 GLN B CA 1
ATOM 6419 C C . GLN B 1 85 ? -21.125 -10.586 -26.094 1 48.06 85 GLN B C 1
ATOM 6421 O O . GLN B 1 85 ? -20.266 -10.031 -26.797 1 48.06 85 GLN B O 1
ATOM 6426 N N . SER B 1 86 ? -20.891 -11.25 -25.047 1 46.28 86 SER B N 1
ATOM 6427 C CA . SER B 1 86 ? -19.5 -11.32 -24.609 1 46.28 86 SER B CA 1
ATOM 6428 C C . SER B 1 86 ? -18.656 -12.156 -25.562 1 46.28 86 SER B C 1
ATOM 6430 O O . SER B 1 86 ? -17.531 -11.797 -25.891 1 46.28 86 SER B O 1
ATOM 6432 N N . LEU B 1 87 ? -19.266 -13.281 -26 1 48.78 87 LEU B N 1
ATOM 6433 C CA . LEU B 1 87 ? -18.578 -14.109 -26.984 1 48.78 87 LEU B CA 1
ATOM 6434 C C . LEU B 1 87 ? -18.406 -13.359 -28.297 1 48.78 87 LEU B C 1
ATOM 6436 O O . LEU B 1 87 ? -17.359 -13.43 -28.938 1 48.78 87 LEU B O 1
ATOM 6440 N N . THR B 1 88 ? -19.453 -12.688 -28.688 1 48.62 88 THR B N 1
ATOM 6441 C CA . THR B 1 88 ? -19.375 -11.883 -29.906 1 48.62 88 THR B CA 1
ATOM 6442 C C . THR B 1 88 ? -18.391 -10.734 -29.734 1 48.62 88 THR B C 1
ATOM 6444 O O . THR B 1 88 ? -17.625 -10.422 -30.641 1 48.62 88 THR B O 1
ATOM 6447 N N . TYR B 1 89 ? -18.406 -10.172 -28.609 1 48.25 89 TYR B N 1
ATOM 6448 C CA . TYR B 1 89 ? -17.438 -9.125 -28.344 1 48.25 89 TYR B CA 1
ATOM 6449 C C . TYR B 1 89 ? -16.016 -9.688 -28.328 1 48.25 89 TYR B C 1
ATOM 6451 O O . TYR B 1 89 ? -15.094 -9.078 -28.875 1 48.25 89 TYR B O 1
ATOM 6459 N N . PHE B 1 90 ? -15.844 -10.812 -27.781 1 49.75 90 PHE B N 1
ATOM 6460 C CA . PHE B 1 90 ? -14.547 -11.484 -27.812 1 49.75 90 PHE B CA 1
ATOM 6461 C C . PHE B 1 90 ? -14.164 -11.852 -29.234 1 49.75 90 PHE B C 1
ATOM 6463 O O . PHE B 1 90 ? -13.031 -11.609 -29.656 1 49.75 90 PHE B O 1
ATOM 6470 N N . LEU B 1 91 ? -15.109 -12.516 -29.906 1 50.66 91 LEU B N 1
ATOM 6471 C CA . LEU B 1 91 ? -14.836 -12.867 -31.297 1 50.66 91 LEU B CA 1
ATOM 6472 C C . LEU B 1 91 ? -14.609 -11.617 -32.156 1 50.66 91 LEU B C 1
ATOM 6474 O O . LEU B 1 91 ? -13.719 -11.594 -33 1 50.66 91 LEU B O 1
ATOM 6478 N N . ARG B 1 92 ? -15.352 -10.633 -31.859 1 49.5 92 ARG B N 1
ATOM 6479 C CA . ARG B 1 92 ? -15.156 -9.359 -32.531 1 49.5 92 ARG B CA 1
ATOM 6480 C C . ARG B 1 92 ? -13.828 -8.719 -32.125 1 49.5 92 ARG B C 1
ATOM 6482 O O . ARG B 1 92 ? -13.125 -8.148 -32.969 1 49.5 92 ARG B O 1
ATOM 6489 N N . PHE B 1 93 ? -13.586 -8.711 -30.922 1 46.16 93 PHE B N 1
ATOM 6490 C CA . PHE B 1 93 ? -12.297 -8.219 -30.453 1 46.16 93 PHE B CA 1
ATOM 6491 C C . PHE B 1 93 ? -11.156 -9.031 -31.062 1 46.16 93 PHE B C 1
ATOM 6493 O O . PHE B 1 93 ? -10.156 -8.461 -31.5 1 46.16 93 PHE B O 1
ATOM 6500 N N . VAL B 1 94 ? -11.289 -10.266 -31.078 1 47.69 94 VAL B N 1
ATOM 6501 C CA . VAL B 1 94 ? -10.305 -11.109 -31.734 1 47.69 94 VAL B CA 1
ATOM 6502 C C . VAL B 1 94 ? -10.188 -10.711 -33.219 1 47.69 94 VAL B C 1
ATOM 6504 O O . VAL B 1 94 ? -9.086 -10.562 -33.75 1 47.69 94 VAL B O 1
ATOM 6507 N N . VAL B 1 95 ? -11.32 -10.617 -33.781 1 46.22 95 VAL B N 1
ATOM 6508 C CA . VAL B 1 95 ? -11.328 -10.203 -35.156 1 46.22 95 VAL B CA 1
ATOM 6509 C C . VAL B 1 95 ? -10.797 -8.781 -35.281 1 46.22 95 VAL B C 1
ATOM 6511 O O . VAL B 1 95 ? -10 -8.484 -36.188 1 46.22 95 VAL B O 1
ATOM 6514 N N . GLN B 1 96 ? -11.234 -7.922 -34.406 1 44.34 96 GLN B N 1
ATOM 6515 C CA . GLN B 1 96 ? -10.766 -6.543 -34.469 1 44.34 96 GLN B CA 1
ATOM 6516 C C . GLN B 1 96 ? -9.297 -6.441 -34.062 1 44.34 96 GLN B C 1
ATOM 6518 O O . GLN B 1 96 ? -8.547 -5.641 -34.625 1 44.34 96 GLN B O 1
ATOM 6523 N N . THR B 1 97 ? -8.922 -7.039 -33 1 41.06 97 THR B N 1
ATOM 6524 C CA . THR B 1 97 ? -7.504 -7.055 -32.656 1 41.06 97 THR B CA 1
ATOM 6525 C C . THR B 1 97 ? -6.676 -7.652 -33.812 1 41.06 97 THR B C 1
ATOM 6527 O O . THR B 1 97 ? -5.562 -7.195 -34.062 1 41.06 97 THR B O 1
ATOM 6530 N N . ILE B 1 98 ? -7.156 -8.695 -34.438 1 38.84 98 ILE B N 1
ATOM 6531 C CA . ILE B 1 98 ? -6.523 -9.109 -35.688 1 38.84 98 ILE B CA 1
ATOM 6532 C C . ILE B 1 98 ? -6.609 -7.98 -36.688 1 38.84 98 ILE B C 1
ATOM 6534 O O . ILE B 1 98 ? -5.648 -7.715 -37.438 1 38.84 98 ILE B O 1
ATOM 6538 N N . GLN B 1 99 ? -7.742 -7.418 -36.781 1 34.78 99 GLN B N 1
ATOM 6539 C CA . GLN B 1 99 ? -7.844 -6.324 -37.75 1 34.78 99 GLN B CA 1
ATOM 6540 C C . GLN B 1 99 ? -7.281 -5.031 -37.156 1 34.78 99 GLN B C 1
ATOM 6542 O O . GLN B 1 99 ? -6.719 -4.207 -37.906 1 34.78 99 GLN B O 1
ATOM 6547 N N . SER B 1 100 ? -7.688 -4.633 -35.938 1 37.25 100 SER B N 1
ATOM 6548 C CA . SER B 1 100 ? -7.398 -3.289 -35.438 1 37.25 100 SER B CA 1
ATOM 6549 C C . SER B 1 100 ? -5.945 -3.162 -35 1 37.25 100 SER B C 1
ATOM 6551 O O . SER B 1 100 ? -5.578 -2.193 -34.312 1 37.25 100 SER B O 1
ATOM 6553 N N . ARG B 1 101 ? -4.926 -3.863 -35.25 1 35.94 101 ARG B N 1
ATOM 6554 C CA . ARG B 1 101 ? -3.611 -3.236 -35.188 1 35.94 101 ARG B CA 1
ATOM 6555 C C . ARG B 1 101 ? -3.67 -1.794 -35.688 1 35.94 101 ARG B C 1
ATOM 6557 O O . ARG B 1 101 ? -2.736 -1.02 -35.469 1 35.94 101 ARG B O 1
ATOM 6564 N N . ARG B 1 102 ? -4.621 -1.365 -36.531 1 31.7 102 ARG B N 1
ATOM 6565 C CA . ARG B 1 102 ? -4.531 -0.044 -37.156 1 31.7 102 ARG B CA 1
ATOM 6566 C C . ARG B 1 102 ? -5.141 1.021 -36.25 1 31.7 102 ARG B C 1
ATOM 6568 O O . ARG B 1 102 ? -4.672 2.162 -36.219 1 31.7 102 ARG B O 1
ATOM 6575 N N . VAL B 1 103 ? -6.281 0.859 -35.594 1 32.31 103 VAL B N 1
ATOM 6576 C CA . VAL B 1 103 ? -7.043 2.021 -35.156 1 32.31 103 VAL B CA 1
ATOM 6577 C C . VAL B 1 103 ? -6.559 2.471 -33.781 1 32.31 103 VAL B C 1
ATOM 6579 O O . VAL B 1 103 ? -6.891 3.568 -33.344 1 32.31 103 VAL B O 1
ATOM 6582 N N . ILE B 1 104 ? -5.941 1.665 -32.969 1 34.56 104 ILE B N 1
ATOM 6583 C CA . ILE B 1 104 ? -5.559 2.227 -31.672 1 34.56 104 ILE B CA 1
ATOM 6584 C C . ILE B 1 104 ? -4.594 3.391 -31.875 1 34.56 104 ILE B C 1
ATOM 6586 O O . ILE B 1 104 ? -4.18 4.039 -30.922 1 34.56 104 ILE B O 1
ATOM 6590 N N . GLU B 1 105 ? -4.027 3.602 -33.094 1 32.22 105 GLU B N 1
ATOM 6591 C CA . GLU B 1 105 ? -3.148 4.75 -33.312 1 32.22 105 GLU B CA 1
ATOM 6592 C C . GLU B 1 105 ? -3.914 6.062 -33.156 1 32.22 105 GLU B C 1
ATOM 6594 O O . GLU B 1 105 ? -3.334 7.086 -32.781 1 32.22 105 GLU B O 1
ATOM 6599 N N . GLU B 1 106 ? -5.141 6.176 -33.625 1 30.62 106 GLU B N 1
ATOM 6600 C CA . GLU B 1 106 ? -5.594 7.535 -33.906 1 30.62 106 GLU B CA 1
ATOM 6601 C C . GLU B 1 106 ? -5.973 8.266 -32.625 1 30.62 106 GLU B C 1
ATOM 6603 O O . GLU B 1 106 ? -5.969 9.492 -32.562 1 30.62 106 GLU B O 1
ATOM 6608 N N . ARG B 1 107 ? -6.66 7.637 -31.703 1 32.62 107 ARG B N 1
ATOM 6609 C CA . ARG B 1 107 ? -7.242 8.602 -30.781 1 32.62 107 ARG B CA 1
ATOM 6610 C C . ARG B 1 107 ? -6.195 9.125 -29.797 1 32.62 107 ARG B C 1
ATOM 6612 O O . ARG B 1 107 ? -6.535 9.781 -28.812 1 32.62 107 ARG B O 1
ATOM 6619 N N . GLN B 1 108 ? -4.906 8.758 -29.844 1 32.53 108 GLN B N 1
ATOM 6620 C CA . GLN B 1 108 ? -3.92 9.312 -28.922 1 32.53 108 GLN B CA 1
ATOM 6621 C C . GLN B 1 108 ? -3.789 10.82 -29.094 1 32.53 108 GLN B C 1
ATOM 6623 O O . GLN B 1 108 ? -2.68 11.344 -29.203 1 32.53 108 GLN B O 1
ATOM 6628 N N . ASP B 1 109 ? -4.551 11.461 -29.859 1 30.92 109 ASP B N 1
ATOM 6629 C CA . ASP B 1 109 ? -4.02 12.797 -30.078 1 30.92 109 ASP B CA 1
ATOM 6630 C C . ASP B 1 109 ? -3.752 13.508 -28.75 1 30.92 109 ASP B C 1
ATOM 6632 O O . ASP B 1 109 ? -2.762 14.234 -28.625 1 30.92 109 ASP B O 1
ATOM 6636 N N . GLY B 1 110 ? -4.746 14.062 -28 1 31.06 110 GLY B N 1
ATOM 6637 C CA . GLY B 1 110 ? -4.461 15.25 -27.203 1 31.06 110 GLY B CA 1
ATOM 6638 C C . GLY B 1 110 ? -3.656 14.953 -25.953 1 31.06 110 GLY B C 1
ATOM 6639 O O . GLY B 1 110 ? -3.348 15.859 -25.172 1 31.06 110 GLY B O 1
ATOM 6640 N N . HIS B 1 111 ? -4.078 13.898 -25.109 1 31.69 111 HIS B N 1
ATOM 6641 C CA . HIS B 1 111 ? -3.396 13.984 -23.828 1 31.69 111 HIS B CA 1
ATOM 6642 C C . HIS B 1 111 ? -1.919 13.633 -23.969 1 31.69 111 HIS B C 1
ATOM 6644 O O . HIS B 1 111 ? -1.521 12.977 -24.922 1 31.69 111 HIS B O 1
ATOM 6650 N N . GLU B 1 112 ? -1.04 14.219 -23.078 1 32.75 112 GLU B N 1
ATOM 6651 C CA . GLU B 1 112 ? 0.415 14.102 -23.062 1 32.75 112 GLU B CA 1
ATOM 6652 C C . GLU B 1 112 ? 0.849 12.672 -23.391 1 32.75 112 GLU B C 1
ATOM 6654 O O . GLU B 1 112 ? 0.183 11.711 -23 1 32.75 112 GLU B O 1
ATOM 6659 N N . PRO B 1 113 ? 1.671 12.539 -24.438 1 31.2 113 PRO B N 1
ATOM 6660 C CA . PRO B 1 113 ? 2.227 11.281 -24.953 1 31.2 113 PRO B CA 1
ATOM 6661 C C . PRO B 1 113 ? 2.576 10.289 -23.844 1 31.2 113 PRO B C 1
ATOM 6663 O O . PRO B 1 113 ? 3.238 10.664 -22.859 1 31.2 113 PRO B O 1
ATOM 6666 N N . GLU B 1 114 ? 1.667 9.477 -23.516 1 34.53 114 GLU B N 1
ATOM 6667 C CA . GLU B 1 114 ? 2.086 8.344 -22.688 1 34.53 114 GLU B CA 1
ATOM 6668 C C . GLU B 1 114 ? 3.471 7.852 -23.109 1 34.53 114 GLU B C 1
ATOM 6670 O O . GLU B 1 114 ? 3.807 7.844 -24.281 1 34.53 114 GLU B O 1
ATOM 6675 N N . PRO B 1 115 ? 4.496 7.957 -22.234 1 32.69 115 PRO B N 1
ATOM 6676 C CA . PRO B 1 115 ? 5.812 7.555 -22.734 1 32.69 115 PRO B CA 1
ATOM 6677 C C . PRO B 1 115 ? 5.742 6.367 -23.703 1 32.69 115 PRO B C 1
ATOM 6679 O O . PRO B 1 115 ? 4.844 5.527 -23.578 1 32.69 115 PRO B O 1
ATOM 6682 N N . PRO B 1 116 ? 6.184 6.559 -24.938 1 31.83 116 PRO B N 1
ATOM 6683 C CA . PRO B 1 116 ? 6.168 5.566 -26.016 1 31.83 116 PRO B CA 1
ATOM 6684 C C . PRO B 1 116 ? 6.395 4.145 -25.516 1 31.83 116 PRO B C 1
ATOM 6686 O O . PRO B 1 116 ? 7.145 3.934 -24.547 1 31.83 116 PRO B O 1
ATOM 6689 N N . LYS B 1 117 ? 5.457 3.316 -25.719 1 36.44 117 LYS B N 1
ATOM 6690 C CA . LYS B 1 117 ? 5.582 1.867 -25.594 1 36.44 117 LYS B CA 1
ATOM 6691 C C . LYS B 1 117 ? 6.918 1.381 -26.156 1 36.44 117 LYS B C 1
ATOM 6693 O O . LYS B 1 117 ? 7.176 1.508 -27.359 1 36.44 117 LYS B O 1
ATOM 6698 N N . LEU B 1 118 ? 8.039 1.511 -25.359 1 36.34 118 LEU B N 1
ATOM 6699 C CA . LEU B 1 118 ? 9.297 1.008 -25.891 1 36.34 118 LEU B CA 1
ATOM 6700 C C . LEU B 1 118 ? 9.094 -0.314 -26.625 1 36.34 118 LEU B C 1
ATOM 6702 O O . LEU B 1 118 ? 8.445 -1.226 -26.094 1 36.34 118 LEU B O 1
ATOM 6706 N N . GLY B 1 119 ? 9.102 -0.442 -27.906 1 32.16 119 GLY B N 1
ATOM 6707 C CA . GLY B 1 119 ? 9.094 -1.633 -28.734 1 32.16 119 GLY B CA 1
ATOM 6708 C C . GLY B 1 119 ? 9.852 -2.793 -28.125 1 32.16 119 GLY B C 1
ATOM 6709 O O . GLY B 1 119 ? 10.633 -2.605 -27.188 1 32.16 119 GLY B O 1
ATOM 6710 N N . ILE B 1 120 ? 9.594 -3.99 -28.516 1 35.41 120 ILE B N 1
ATOM 6711 C CA . ILE B 1 120 ? 10.234 -5.23 -28.094 1 35.41 120 ILE B CA 1
ATOM 6712 C C . ILE B 1 120 ? 11.742 -5.031 -28.031 1 35.41 120 ILE B C 1
ATOM 6714 O O . ILE B 1 120 ? 12.391 -5.461 -27.062 1 35.41 120 ILE B O 1
ATOM 6718 N N . ARG B 1 121 ? 12.258 -4.422 -28.984 1 35.38 121 ARG B N 1
ATOM 6719 C CA . ARG B 1 121 ? 13.695 -4.219 -29.094 1 35.38 121 ARG B CA 1
ATOM 6720 C C . ARG B 1 121 ? 14.188 -3.217 -28.047 1 35.38 121 ARG B C 1
ATOM 6722 O O . ARG B 1 121 ? 15.25 -3.393 -27.469 1 35.38 121 ARG B O 1
ATOM 6729 N N . ALA B 1 122 ? 13.477 -2.131 -27.969 1 43.12 122 ALA B N 1
ATOM 6730 C CA . ALA B 1 122 ? 13.859 -1.112 -26.984 1 43.12 122 ALA B CA 1
ATOM 6731 C C . ALA B 1 122 ? 13.688 -1.626 -25.562 1 43.12 122 ALA B C 1
ATOM 6733 O O . ALA B 1 122 ? 14.477 -1.301 -24.672 1 43.12 122 ALA B O 1
ATOM 6734 N N . SER B 1 123 ? 12.68 -2.4 -25.391 1 42.19 123 SER B N 1
ATOM 6735 C CA . SER B 1 123 ? 12.5 -3.115 -24.125 1 42.19 123 SER B CA 1
ATOM 6736 C C . SER B 1 123 ? 13.648 -4.082 -23.875 1 42.19 123 SER B C 1
ATOM 6738 O O . SER B 1 123 ? 14.141 -4.188 -22.75 1 42.19 123 SER B O 1
ATOM 6740 N N . PHE B 1 124 ? 14.078 -4.773 -24.984 1 43.84 124 PHE B N 1
ATOM 6741 C CA . PHE B 1 124 ? 15.203 -5.695 -24.859 1 43.84 124 PHE B CA 1
ATOM 6742 C C . PHE B 1 124 ? 16.5 -4.934 -24.594 1 43.84 124 PHE B C 1
ATOM 6744 O O . PHE B 1 124 ? 17.359 -5.406 -23.859 1 43.84 124 PHE B O 1
ATOM 6751 N N . ARG B 1 125 ? 16.719 -3.895 -25.328 1 44.28 125 ARG B N 1
ATOM 6752 C CA . ARG B 1 125 ? 17.922 -3.092 -25.125 1 44.28 125 ARG B CA 1
ATOM 6753 C C . ARG B 1 125 ? 17.938 -2.467 -23.734 1 44.28 125 ARG B C 1
ATOM 6755 O O . ARG B 1 125 ? 18.984 -2.441 -23.078 1 44.28 125 ARG B O 1
ATOM 6762 N N . LYS B 1 126 ? 16.906 -1.954 -23.453 1 48.47 126 LYS B N 1
ATOM 6763 C CA . LYS B 1 126 ? 16.812 -1.444 -22.094 1 48.47 126 LYS B CA 1
ATOM 6764 C C . LYS B 1 126 ? 16.969 -2.57 -21.078 1 48.47 126 LYS B C 1
ATOM 6766 O O . LYS B 1 126 ? 17.562 -2.369 -20.016 1 48.47 126 LYS B O 1
ATOM 6771 N N . LEU B 1 127 ? 16.469 -3.666 -21.516 1 47.97 127 LEU B N 1
ATOM 6772 C CA . LEU B 1 127 ? 16.688 -4.879 -20.734 1 47.97 127 LEU B CA 1
ATOM 6773 C C . LEU B 1 127 ? 18.172 -5.23 -20.641 1 47.97 127 LEU B C 1
ATOM 6775 O O . LEU B 1 127 ? 18.656 -5.652 -19.594 1 47.97 127 LEU B O 1
ATOM 6779 N N . ASN B 1 128 ? 18.781 -5.191 -21.781 1 48.62 128 ASN B N 1
ATOM 6780 C CA . ASN B 1 128 ? 20.203 -5.535 -21.797 1 48.62 128 ASN B CA 1
ATOM 6781 C C . ASN B 1 128 ? 21.031 -4.566 -20.953 1 48.62 128 ASN B C 1
ATOM 6783 O O . ASN B 1 128 ? 21.938 -4.98 -20.234 1 48.62 128 ASN B O 1
ATOM 6787 N N . ASP B 1 129 ? 20.828 -3.342 -21.219 1 51.44 129 ASP B N 1
ATOM 6788 C CA . ASP B 1 129 ? 21.562 -2.375 -20.406 1 51.44 129 ASP B CA 1
ATOM 6789 C C . ASP B 1 129 ? 21.203 -2.518 -18.922 1 51.44 129 ASP B C 1
ATOM 6791 O O . ASP B 1 129 ? 22.062 -2.422 -18.047 1 51.44 129 ASP B O 1
ATOM 6795 N N . SER B 1 130 ? 19.938 -2.746 -18.766 1 52.66 130 SER B N 1
ATOM 6796 C CA . SER B 1 130 ? 19.453 -2.994 -17.406 1 52.66 130 SER B CA 1
ATOM 6797 C C . SER B 1 130 ? 19.953 -4.336 -16.891 1 52.66 130 SER B C 1
ATOM 6799 O O . SER B 1 130 ? 20.109 -4.512 -15.68 1 52.66 130 SER B O 1
ATOM 6801 N N . ARG B 1 131 ? 20.188 -5.246 -17.828 1 53.78 131 ARG B N 1
ATOM 6802 C CA . ARG B 1 131 ? 20.656 -6.574 -17.438 1 53.78 131 ARG B CA 1
ATOM 6803 C C . ARG B 1 131 ? 22.062 -6.512 -16.844 1 53.78 131 ARG B C 1
ATOM 6805 O O . ARG B 1 131 ? 22.328 -7.129 -15.805 1 53.78 131 ARG B O 1
ATOM 6812 N N . LYS B 1 132 ? 23 -5.875 -17.641 1 54.28 132 LYS B N 1
ATOM 6813 C CA . LYS B 1 132 ? 24.344 -5.812 -17.078 1 54.28 132 LYS B CA 1
ATOM 6814 C C . LYS B 1 132 ? 24.359 -5.117 -15.719 1 54.28 132 LYS B C 1
ATOM 6816 O O . LYS B 1 132 ? 25.062 -5.535 -14.805 1 54.28 132 LYS B O 1
ATOM 6821 N N . SER B 1 133 ? 23.516 -4.227 -15.75 1 56.41 133 SER B N 1
ATOM 6822 C CA . SER B 1 133 ? 23.422 -3.48 -14.5 1 56.41 133 SER B CA 1
ATOM 6823 C C . SER B 1 133 ? 22.797 -4.32 -13.398 1 56.41 133 SER B C 1
ATOM 6825 O O . SER B 1 133 ? 23.219 -4.266 -12.242 1 56.41 133 SER B O 1
ATOM 6827 N N . LEU B 1 134 ? 21.844 -5.047 -13.82 1 56.84 134 LEU B N 1
ATOM 6828 C CA . LEU B 1 134 ? 21.172 -5.898 -12.844 1 56.84 134 LEU B CA 1
ATOM 6829 C C . LEU B 1 134 ? 22.141 -6.941 -12.289 1 56.84 134 LEU B C 1
ATOM 6831 O O . LEU B 1 134 ? 22.156 -7.199 -11.086 1 56.84 134 LEU B O 1
ATOM 6835 N N . ILE B 1 135 ? 22.906 -7.504 -13.219 1 59.78 135 ILE B N 1
ATOM 6836 C CA . ILE B 1 135 ? 23.812 -8.562 -12.805 1 59.78 135 ILE B CA 1
ATOM 6837 C C . ILE B 1 135 ? 24.891 -7.992 -11.891 1 59.78 135 ILE B C 1
ATOM 6839 O O . ILE B 1 135 ? 25.297 -8.633 -10.914 1 59.78 135 ILE B O 1
ATOM 6843 N N . ARG B 1 136 ? 25.328 -6.832 -12.227 1 57.19 136 ARG B N 1
ATOM 6844 C CA . ARG B 1 136 ? 26.375 -6.215 -11.414 1 57.19 136 ARG B CA 1
ATOM 6845 C C . ARG B 1 136 ? 25.812 -5.754 -10.07 1 57.19 136 ARG B C 1
ATOM 6847 O O . ARG B 1 136 ? 26.484 -5.879 -9.039 1 57.19 136 ARG B O 1
ATOM 6854 N N . LEU B 1 137 ? 24.688 -5.223 -10.211 1 55.16 137 LEU B N 1
ATOM 6855 C CA . LEU B 1 137 ? 24.109 -4.629 -9.016 1 55.16 137 LEU B CA 1
ATOM 6856 C C . LEU B 1 137 ? 23.656 -5.707 -8.031 1 55.16 137 LEU B C 1
ATOM 6858 O O . LEU B 1 137 ? 23.75 -5.52 -6.816 1 55.16 137 LEU B O 1
ATOM 6862 N N . VAL B 1 138 ? 23.094 -6.75 -8.648 1 58.56 138 VAL B N 1
ATOM 6863 C CA . VAL B 1 138 ? 22.609 -7.809 -7.77 1 58.56 138 VAL B CA 1
ATOM 6864 C C . VAL B 1 138 ? 23.781 -8.531 -7.125 1 58.56 138 VAL B C 1
ATOM 6866 O O . VAL B 1 138 ? 23.625 -9.273 -6.152 1 58.56 138 VAL B O 1
ATOM 6869 N N . GLY B 1 139 ? 25.031 -8.023 -7.324 1 59.03 139 GLY B N 1
ATOM 6870 C CA . GLY B 1 139 ? 26.172 -8.719 -6.754 1 59.03 139 GLY B CA 1
ATOM 6871 C C . GLY B 1 139 ? 26.234 -10.188 -7.141 1 59.03 139 GLY B C 1
ATOM 6872 O O . GLY B 1 139 ? 26.141 -11.062 -6.281 1 59.03 139 GLY B O 1
ATOM 6873 N N . TYR B 1 140 ? 26.094 -10.383 -8.297 1 58.06 140 TYR B N 1
ATOM 6874 C CA . TYR B 1 140 ? 26.047 -11.695 -8.93 1 58.06 140 TYR B CA 1
ATOM 6875 C C . TYR B 1 140 ? 27.109 -12.625 -8.336 1 58.06 140 TYR B C 1
ATOM 6877 O O . TYR B 1 140 ? 28.312 -12.359 -8.445 1 58.06 140 TYR B O 1
ATOM 6885 N N . ASP B 1 141 ? 26.609 -13.266 -7.266 1 65.06 141 ASP B N 1
ATOM 6886 C CA . ASP B 1 141 ? 27.5 -14.305 -6.75 1 65.06 141 ASP B CA 1
ATOM 6887 C C . ASP B 1 141 ? 27.516 -15.523 -7.668 1 65.06 141 ASP B C 1
ATOM 6889 O O . ASP B 1 141 ? 26.625 -16.375 -7.59 1 65.06 141 ASP B O 1
ATOM 6893 N N . SER B 1 142 ? 28.438 -15.469 -8.734 1 75.44 142 SER B N 1
ATOM 6894 C CA . SER B 1 142 ? 28.562 -16.578 -9.672 1 75.44 142 SER B CA 1
ATOM 6895 C C . SER B 1 142 ? 28.719 -17.906 -8.938 1 75.44 142 SER B C 1
ATOM 6897 O O . SER B 1 142 ? 28.359 -18.969 -9.477 1 75.44 142 SER B O 1
ATOM 6899 N N . SER B 1 143 ? 29.094 -17.75 -7.746 1 80.81 143 SER B N 1
ATOM 6900 C CA . SER B 1 143 ? 29.297 -18.969 -6.969 1 80.81 143 SER B CA 1
ATOM 6901 C C . SER B 1 143 ? 27.984 -19.641 -6.633 1 80.81 143 SER B C 1
ATOM 6903 O O . SER B 1 143 ? 27.938 -20.859 -6.402 1 80.81 143 SER B O 1
ATOM 6905 N N . LEU B 1 144 ? 26.891 -18.844 -6.699 1 84.69 144 LEU B N 1
ATOM 6906 C CA . LEU B 1 144 ? 25.594 -19.422 -6.383 1 84.69 144 LEU B CA 1
ATOM 6907 C 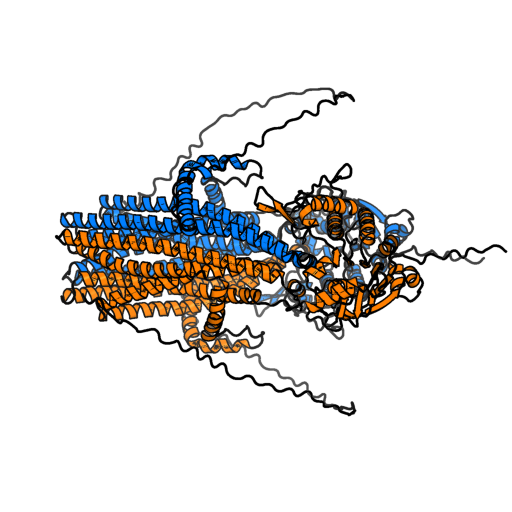C . LEU B 1 144 ? 24.797 -19.703 -7.656 1 84.69 144 LEU B C 1
ATOM 6909 O O . LEU B 1 144 ? 24.125 -20.734 -7.762 1 84.69 144 LEU B O 1
ATOM 6913 N N . LEU B 1 145 ? 24.938 -18.844 -8.602 1 86.25 145 LEU B N 1
ATOM 6914 C CA . LEU B 1 145 ? 24.078 -18.938 -9.781 1 86.25 145 LEU B CA 1
ATOM 6915 C C . LEU B 1 145 ? 24.562 -20.031 -10.711 1 86.25 145 LEU B C 1
ATOM 6917 O O . LEU B 1 145 ? 23.75 -20.719 -11.344 1 86.25 145 LEU B O 1
ATOM 6921 N N . VAL B 1 146 ? 25.906 -20.266 -10.773 1 87.25 146 VAL B N 1
ATOM 6922 C CA . VAL B 1 146 ? 26.438 -21.281 -11.68 1 87.25 146 VAL B CA 1
ATOM 6923 C C . VAL B 1 146 ? 25.984 -22.672 -11.227 1 87.25 146 VAL B C 1
ATOM 6925 O O . VAL B 1 146 ? 25.406 -23.438 -12.008 1 87.25 146 VAL B O 1
ATOM 6928 N N . PRO B 1 147 ? 26.172 -22.906 -9.977 1 90.56 147 PRO B N 1
ATOM 6929 C CA . PRO B 1 147 ? 25.641 -24.203 -9.539 1 90.56 147 PRO B CA 1
ATOM 6930 C C . PRO B 1 147 ? 24.125 -24.281 -9.672 1 90.56 147 PRO B C 1
ATOM 6932 O O . PRO B 1 147 ? 23.578 -25.359 -9.984 1 90.56 147 PRO B O 1
ATOM 6935 N N . ALA B 1 148 ? 23.422 -23.266 -9.414 1 90.94 148 ALA B N 1
ATOM 6936 C CA . ALA B 1 148 ? 21.969 -23.266 -9.547 1 90.94 148 ALA B CA 1
ATOM 6937 C C . ALA B 1 148 ? 21.547 -23.609 -10.969 1 90.94 148 ALA B C 1
ATOM 6939 O O . ALA B 1 148 ? 20.688 -24.453 -11.18 1 90.94 148 ALA B O 1
ATOM 6940 N N . PHE B 1 149 ? 22.25 -23.047 -11.922 1 91.56 149 PHE B N 1
ATOM 6941 C CA . PHE B 1 149 ? 21.938 -23.297 -13.328 1 91.56 149 PHE B CA 1
ATOM 6942 C C . PHE B 1 149 ? 22.328 -24.719 -13.719 1 91.56 149 PHE B C 1
ATOM 6944 O O . PHE B 1 149 ? 21.641 -25.359 -14.508 1 91.56 149 PHE B O 1
ATOM 6951 N N . SER B 1 150 ? 23.438 -25.156 -13.18 1 93.62 150 SER B N 1
ATOM 6952 C CA . SER B 1 150 ? 23.859 -26.516 -13.453 1 93.62 150 SER B CA 1
ATOM 6953 C C . SER B 1 150 ? 22.828 -27.531 -12.93 1 93.62 150 SER B C 1
ATOM 6955 O O . SER B 1 150 ? 22.453 -28.469 -13.641 1 93.62 150 SER B O 1
ATOM 6957 N N . PHE B 1 151 ? 22.406 -27.266 -11.734 1 94.06 151 PHE B N 1
ATOM 6958 C CA . PHE B 1 151 ? 21.406 -28.156 -11.156 1 94.06 151 PHE B CA 1
ATOM 6959 C C . PHE B 1 151 ? 20.094 -28.062 -11.914 1 94.06 151 PHE B C 1
ATOM 6961 O O . PHE B 1 151 ? 19.344 -29.047 -12.016 1 94.06 151 PHE B O 1
ATOM 6968 N N . LEU B 1 152 ? 19.844 -26.906 -12.477 1 94.44 152 LEU B N 1
ATOM 6969 C CA . LEU B 1 152 ? 18.641 -26.719 -13.281 1 94.44 152 LEU B CA 1
ATOM 6970 C C . LEU B 1 152 ? 18.688 -27.578 -14.539 1 94.44 152 LEU B C 1
ATOM 6972 O O . LEU B 1 152 ? 17.75 -28.328 -14.828 1 94.44 152 LEU B O 1
ATOM 6976 N N . VAL B 1 153 ? 19.797 -27.547 -15.25 1 94.44 153 VAL B N 1
ATOM 6977 C CA . VAL B 1 153 ? 19.953 -28.281 -16.5 1 94.44 153 VAL B CA 1
ATOM 6978 C C . VAL B 1 153 ? 19.969 -29.781 -16.234 1 94.44 153 VAL B C 1
ATOM 6980 O O . VAL B 1 153 ? 19.297 -30.547 -16.922 1 94.44 153 VAL B O 1
ATOM 6983 N N . LEU B 1 154 ? 20.672 -30.125 -15.203 1 95.5 154 LEU B N 1
ATOM 6984 C CA . LEU B 1 154 ? 20.75 -31.531 -14.844 1 95.5 154 LEU B CA 1
ATOM 6985 C C . LEU B 1 154 ? 19.391 -32.062 -14.383 1 95.5 154 LEU B C 1
ATOM 6987 O O . LEU B 1 154 ? 19 -33.188 -14.719 1 95.5 154 LEU B O 1
ATOM 6991 N N . GLY B 1 155 ? 18.781 -31.203 -13.57 1 94.69 155 GLY B N 1
ATOM 6992 C CA . GLY B 1 155 ? 17.453 -31.578 -13.133 1 94.69 155 GLY B CA 1
ATOM 6993 C C . GLY B 1 155 ? 16.469 -31.719 -14.281 1 94.69 155 GLY B C 1
ATOM 6994 O O . GLY B 1 155 ? 15.68 -32.688 -14.32 1 94.69 155 GLY B O 1
ATOM 6995 N N . ALA B 1 156 ? 16.547 -30.781 -15.18 1 94.44 156 ALA B N 1
ATOM 6996 C CA . ALA B 1 156 ? 15.68 -30.828 -16.359 1 94.44 156 ALA B CA 1
ATOM 6997 C C . ALA B 1 156 ? 16 -32.062 -17.203 1 94.44 156 ALA B C 1
ATOM 6999 O O . ALA B 1 156 ? 15.102 -32.688 -17.766 1 94.44 156 ALA B O 1
ATOM 7000 N N . PHE B 1 157 ? 17.172 -32.406 -17.312 1 95.12 157 PHE B N 1
ATOM 7001 C CA . PHE B 1 157 ? 17.594 -33.562 -18.094 1 95.12 157 PHE B CA 1
ATOM 7002 C C . PHE B 1 157 ? 17.062 -34.844 -17.453 1 95.12 157 PHE B C 1
ATOM 7004 O O . PHE B 1 157 ? 16.5 -35.688 -18.141 1 95.12 157 PHE B O 1
ATOM 7011 N N . MET B 1 158 ? 17.297 -34.938 -16.172 1 94.69 158 MET B N 1
ATOM 7012 C CA . MET B 1 158 ? 16.812 -36.125 -15.484 1 94.69 158 MET B CA 1
ATOM 7013 C C . MET B 1 158 ? 15.289 -36.219 -15.586 1 94.69 158 MET B C 1
ATOM 7015 O O . MET B 1 158 ? 14.734 -37.312 -15.727 1 94.69 158 MET B O 1
ATOM 7019 N N . SER B 1 159 ? 14.648 -35.094 -15.5 1 94.25 159 SER B N 1
ATOM 7020 C CA . SER B 1 159 ? 13.195 -35.062 -15.633 1 94.25 159 SER B CA 1
ATOM 7021 C C . SER B 1 159 ? 12.75 -35.562 -17 1 94.25 159 SER B C 1
ATOM 7023 O O . SER B 1 159 ? 11.68 -36.156 -17.125 1 94.25 159 SER B O 1
ATOM 7025 N N . SER B 1 160 ? 13.578 -35.344 -18.016 1 94.75 160 SER B N 1
ATOM 7026 C CA . SER B 1 160 ? 13.234 -35.75 -19.375 1 94.75 160 SER B CA 1
ATOM 7027 C C . SER B 1 160 ? 13.461 -37.25 -19.578 1 94.75 160 SER B C 1
ATOM 7029 O O . SER B 1 160 ? 12.945 -37.812 -20.547 1 94.75 160 SER B O 1
ATOM 7031 N N . VAL B 1 161 ? 14.18 -37.875 -18.672 1 95.44 161 VAL B N 1
ATOM 7032 C CA . VAL B 1 161 ? 14.453 -39.312 -18.797 1 95.44 161 VAL B CA 1
ATOM 7033 C C . VAL B 1 161 ? 13.344 -40.094 -18.109 1 95.44 161 VAL B C 1
ATOM 7035 O O . VAL B 1 161 ? 13.148 -41.281 -18.406 1 95.44 161 VAL B O 1
ATOM 7038 N N . ILE B 1 162 ? 12.625 -39.469 -17.281 1 93.62 162 ILE B N 1
ATOM 7039 C CA . ILE B 1 162 ? 11.625 -40.125 -16.438 1 93.62 162 ILE B CA 1
ATOM 7040 C C . ILE B 1 162 ? 10.531 -40.75 -17.328 1 93.62 162 ILE B C 1
ATOM 7042 O O . ILE B 1 162 ? 10.188 -41.906 -17.172 1 93.62 162 ILE B O 1
ATOM 7046 N N . PRO B 1 163 ? 10.016 -39.969 -18.328 1 92.88 163 PRO B N 1
ATOM 7047 C CA . PRO B 1 163 ? 8.969 -40.562 -19.172 1 92.88 163 PRO B CA 1
ATOM 7048 C C . PRO B 1 163 ? 9.438 -41.812 -19.906 1 92.88 163 PRO B C 1
ATOM 7050 O O . PRO B 1 163 ? 8.641 -42.719 -20.172 1 92.88 163 PRO B O 1
ATOM 7053 N N . HIS B 1 164 ? 10.688 -41.938 -20.219 1 92.81 164 HIS B N 1
ATOM 7054 C CA . HIS B 1 164 ? 11.211 -43.094 -20.906 1 92.81 164 HIS B CA 1
ATOM 7055 C C . HIS B 1 164 ? 11.086 -44.344 -20.047 1 92.81 164 HIS B C 1
ATOM 7057 O O . HIS B 1 164 ? 10.539 -45.375 -20.484 1 92.81 164 HIS B O 1
ATOM 7063 N N . TYR B 1 165 ? 11.547 -44.25 -18.875 1 94.06 165 TYR B N 1
ATOM 7064 C CA . TYR B 1 165 ? 11.492 -45.406 -17.984 1 94.06 165 TYR B CA 1
ATOM 7065 C C . TYR B 1 165 ? 10.07 -45.688 -17.516 1 94.06 165 TYR B C 1
ATOM 7067 O O . TYR B 1 165 ? 9.664 -46.844 -17.359 1 94.06 165 TYR B O 1
ATOM 7075 N N . TYR B 1 166 ? 9.336 -44.625 -17.312 1 93.25 166 TYR B N 1
ATOM 7076 C CA . TYR B 1 166 ? 7.945 -44.781 -16.906 1 93.25 166 TYR B CA 1
ATOM 7077 C C . TYR B 1 166 ? 7.141 -45.5 -17.984 1 93.25 166 TYR B C 1
ATOM 7079 O O . TYR B 1 166 ? 6.375 -46.406 -17.688 1 93.25 166 TYR B O 1
ATOM 7087 N N . SER B 1 167 ? 7.344 -45.062 -19.219 1 92.06 167 SER B N 1
ATOM 7088 C CA . SER B 1 167 ? 6.648 -45.688 -20.328 1 92.06 167 SER B CA 1
ATOM 7089 C C . SER B 1 167 ? 7.066 -47.156 -20.484 1 92.06 167 SER B C 1
ATOM 7091 O O . SER B 1 167 ? 6.25 -48 -20.844 1 92.06 167 SER B O 1
ATOM 7093 N N . SER B 1 168 ? 8.336 -47.438 -20.219 1 91.81 168 SER B N 1
ATOM 7094 C CA . SER B 1 168 ? 8.82 -48.812 -20.281 1 91.81 168 SER B CA 1
ATOM 7095 C C . SER B 1 168 ? 8.141 -49.688 -19.234 1 91.81 168 SER B C 1
ATOM 7097 O O . SER B 1 168 ? 7.793 -50.844 -19.5 1 91.81 168 SER B O 1
ATOM 7099 N N . CYS B 1 169 ? 7.992 -49.125 -18.094 1 92.75 169 CYS B N 1
ATOM 7100 C CA . CYS B 1 169 ? 7.305 -49.844 -17.047 1 92.75 169 CYS B CA 1
ATOM 7101 C C . CYS B 1 169 ? 5.852 -50.125 -17.422 1 92.75 169 CYS B C 1
ATOM 7103 O O . CYS B 1 169 ? 5.363 -51.25 -17.266 1 92.75 169 CYS B O 1
ATOM 7105 N N . ILE B 1 170 ? 5.215 -49.156 -17.984 1 90.31 170 ILE B N 1
ATOM 7106 C CA . ILE B 1 170 ? 3.809 -49.281 -18.344 1 90.31 170 ILE B CA 1
ATOM 7107 C C . ILE B 1 170 ? 3.656 -50.312 -19.469 1 90.31 170 ILE B C 1
ATOM 7109 O O . ILE B 1 170 ? 2.711 -51.094 -19.469 1 90.31 170 ILE B O 1
ATOM 7113 N N . SER B 1 171 ? 4.578 -50.281 -20.406 1 88.75 171 SER B N 1
ATOM 7114 C CA . SER B 1 171 ? 4.535 -51.219 -21.516 1 88.75 171 SER B CA 1
ATOM 7115 C C . SER B 1 171 ? 4.695 -52.656 -21.016 1 88.75 171 SER B C 1
ATOM 7117 O O . SER B 1 171 ? 4.066 -53.594 -21.531 1 88.75 171 SER B O 1
ATOM 7119 N N . CYS B 1 172 ? 5.574 -52.812 -20 1 89.06 172 CYS B N 1
ATOM 7120 C CA . CYS B 1 172 ? 5.762 -54.125 -19.438 1 89.06 172 CYS B CA 1
ATOM 7121 C C . CYS B 1 172 ? 4.48 -54.625 -18.766 1 89.06 172 CYS B C 1
ATOM 7123 O O . CYS B 1 172 ? 4.117 -55.812 -18.906 1 89.06 172 CYS B O 1
ATOM 7125 N N . VAL B 1 173 ? 3.814 -53.781 -18.109 1 87.56 173 VAL B N 1
ATOM 7126 C CA . VAL B 1 173 ? 2.582 -54.125 -17.422 1 87.56 173 VAL B CA 1
ATOM 7127 C C . VAL B 1 173 ? 1.47 -54.375 -18.438 1 87.56 173 VAL B C 1
ATOM 7129 O O . VAL B 1 173 ? 0.76 -55.375 -18.359 1 87.56 173 VAL B O 1
ATOM 7132 N N . ALA B 1 174 ? 1.346 -53.562 -19.469 1 85.94 174 ALA B N 1
ATOM 7133 C CA . ALA B 1 174 ? 0.268 -53.625 -20.453 1 85.94 174 ALA B CA 1
ATOM 7134 C C . ALA B 1 174 ? 0.439 -54.844 -21.375 1 85.94 174 ALA B C 1
ATOM 7136 O O . ALA B 1 174 ? -0.545 -55.438 -21.797 1 85.94 174 ALA B O 1
ATOM 7137 N N . ALA B 1 175 ? 1.684 -55.125 -21.688 1 83.12 175 ALA B N 1
ATOM 7138 C CA . ALA B 1 175 ? 1.963 -56.219 -22.609 1 83.12 175 ALA B CA 1
ATOM 7139 C C . ALA B 1 175 ? 2.033 -57.562 -21.875 1 83.12 175 ALA B C 1
ATOM 7141 O O . ALA B 1 175 ? 2.096 -58.625 -22.5 1 83.12 175 ALA B O 1
ATOM 7142 N N . GLY B 1 176 ? 1.968 -57.531 -20.578 1 81.31 176 GLY B N 1
ATOM 7143 C CA . GLY B 1 176 ? 2.121 -58.75 -19.828 1 81.31 176 GLY B CA 1
ATOM 7144 C C . GLY B 1 176 ? 3.479 -59.406 -20.016 1 81.31 176 GLY B C 1
ATOM 7145 O O . GLY B 1 176 ? 3.57 -60.625 -20.219 1 81.31 176 GLY B O 1
ATOM 7146 N N . GLU B 1 177 ? 4.531 -58.594 -20.047 1 81.12 177 GLU B N 1
ATOM 7147 C CA . GLU B 1 177 ? 5.902 -59.062 -20.234 1 81.12 177 GLU B CA 1
ATOM 7148 C C . GLU B 1 177 ? 6.297 -60.062 -19.141 1 81.12 177 GLU B C 1
ATOM 7150 O O . GLU B 1 177 ? 6.219 -59.75 -17.953 1 81.12 177 GLU B O 1
ATOM 7155 N N . PRO B 1 178 ? 6.773 -61.219 -19.547 1 82.44 178 PRO B N 1
ATOM 7156 C CA . PRO B 1 178 ? 7.078 -62.25 -18.562 1 82.44 178 PRO B CA 1
ATOM 7157 C C . PRO B 1 178 ? 8.453 -62.094 -17.938 1 82.44 178 PRO B C 1
ATOM 7159 O O . PRO B 1 178 ? 8.695 -62.594 -16.828 1 82.44 178 PRO B O 1
ATOM 7162 N N . SER B 1 179 ? 9.367 -61.344 -18.484 1 89.44 179 SER B N 1
ATOM 7163 C CA . SER B 1 179 ? 10.742 -61.25 -18.016 1 89.44 179 SER B CA 1
ATOM 7164 C C . SER B 1 179 ? 10.844 -60.312 -16.797 1 89.44 179 SER B C 1
ATOM 7166 O O . SER B 1 179 ? 10.57 -59.125 -16.891 1 89.44 179 SER B O 1
ATOM 7168 N N . ARG B 1 180 ? 11.258 -60.875 -15.695 1 91.06 180 ARG B N 1
ATOM 7169 C CA . ARG B 1 180 ? 11.445 -60.094 -14.477 1 91.06 180 ARG B CA 1
ATOM 7170 C C . ARG B 1 180 ? 12.602 -59.094 -14.625 1 91.06 180 ARG B C 1
ATOM 7172 O O . ARG B 1 180 ? 12.57 -58 -14.055 1 91.06 180 ARG B O 1
ATOM 7179 N N . GLU B 1 181 ? 13.531 -59.469 -15.352 1 92.5 181 GLU B N 1
ATOM 7180 C CA . GLU B 1 181 ? 14.711 -58.625 -15.539 1 92.5 181 GLU B CA 1
ATOM 7181 C C . GLU B 1 181 ? 14.352 -57.312 -16.234 1 92.5 181 GLU B C 1
ATOM 7183 O O . GLU B 1 181 ? 14.859 -56.25 -15.859 1 92.5 181 GLU B O 1
ATOM 7188 N N . LYS B 1 182 ? 13.531 -57.375 -17.172 1 91.75 182 LYS B N 1
ATOM 7189 C CA . LYS B 1 182 ? 13.172 -56.188 -17.938 1 91.75 182 LYS B CA 1
ATOM 7190 C C . LYS B 1 182 ? 12.43 -55.188 -17.062 1 91.75 182 LYS B C 1
ATOM 7192 O O . LYS B 1 182 ? 12.742 -53.969 -17.078 1 91.75 182 LYS B O 1
ATOM 7197 N N . ILE B 1 183 ? 11.508 -55.656 -16.266 1 92.88 183 ILE B N 1
ATOM 7198 C CA . ILE B 1 183 ? 10.727 -54.75 -15.43 1 92.88 183 ILE B CA 1
ATOM 7199 C C . ILE B 1 183 ? 11.602 -54.188 -14.305 1 92.88 183 ILE B C 1
ATOM 7201 O O . ILE B 1 183 ? 11.477 -53.031 -13.93 1 92.88 183 ILE B O 1
ATOM 7205 N N . VAL B 1 184 ? 12.414 -55.031 -13.703 1 94 184 VAL B N 1
ATOM 7206 C CA . VAL B 1 184 ? 13.281 -54.594 -12.609 1 94 184 VAL B CA 1
ATOM 7207 C C . VAL B 1 184 ? 14.25 -53.531 -13.125 1 94 184 VAL B C 1
ATOM 7209 O O . VAL B 1 184 ? 14.523 -52.531 -12.43 1 94 184 VAL B O 1
ATOM 7212 N N . MET B 1 185 ? 14.758 -53.656 -14.297 1 94.19 185 MET B N 1
ATOM 7213 C CA . MET B 1 185 ? 15.664 -52.688 -14.883 1 94.19 185 MET B CA 1
ATOM 7214 C C . MET B 1 185 ? 14.93 -51.375 -15.164 1 94.19 185 MET B C 1
ATOM 7216 O O . MET B 1 185 ? 15.477 -50.281 -14.945 1 94.19 185 MET B O 1
ATOM 7220 N N . ALA B 1 186 ? 13.742 -51.469 -15.648 1 94.94 186 ALA B N 1
ATOM 7221 C CA . ALA B 1 186 ? 12.938 -50.281 -15.914 1 94.94 186 ALA B CA 1
ATOM 7222 C C . ALA B 1 186 ? 12.617 -49.531 -14.625 1 94.94 186 ALA B C 1
ATOM 7224 O O . ALA B 1 186 ? 12.719 -48.312 -14.562 1 94.94 186 ALA B O 1
ATOM 7225 N N . ILE B 1 187 ? 12.25 -50.25 -13.586 1 96 187 ILE B N 1
ATOM 7226 C CA . ILE B 1 187 ? 11.914 -49.656 -12.297 1 96 187 ILE B CA 1
ATOM 7227 C C . ILE B 1 187 ? 13.164 -49.062 -11.664 1 96 187 ILE B C 1
ATOM 7229 O O . ILE B 1 187 ? 13.102 -47.969 -11.086 1 96 187 ILE B O 1
ATOM 7233 N N . ALA B 1 188 ? 14.258 -49.812 -11.734 1 95.44 188 ALA B N 1
ATOM 7234 C CA . ALA B 1 188 ? 15.523 -49.281 -11.211 1 95.44 188 ALA B CA 1
ATOM 7235 C C . ALA B 1 188 ? 15.914 -48 -11.93 1 95.44 188 ALA B C 1
ATOM 7237 O O . ALA B 1 188 ? 16.359 -47.031 -11.305 1 95.44 188 ALA B O 1
ATOM 7238 N N . GLY B 1 189 ? 15.805 -47.969 -13.242 1 95.5 189 GLY B N 1
ATOM 7239 C CA . GLY B 1 189 ? 16.062 -46.75 -14 1 95.5 189 GLY B CA 1
ATOM 7240 C C . GLY B 1 189 ? 15.172 -45.594 -13.594 1 95.5 189 GLY B C 1
ATOM 7241 O O . GLY B 1 189 ? 15.641 -44.469 -13.438 1 95.5 189 GLY B O 1
ATOM 7242 N N . LEU B 1 190 ? 13.883 -45.875 -13.438 1 95.69 190 LEU B N 1
ATOM 7243 C CA . LEU B 1 190 ? 12.922 -44.875 -13.016 1 95.69 190 LEU B CA 1
ATOM 7244 C C . LEU B 1 190 ? 13.273 -44.344 -11.633 1 95.69 190 LEU B C 1
ATOM 7246 O O . LEU B 1 190 ? 13.281 -43.125 -11.406 1 95.69 190 LEU B O 1
ATOM 7250 N N . GLY B 1 191 ? 13.531 -45.25 -10.672 1 95.12 191 GLY B N 1
ATOM 7251 C CA . GLY B 1 191 ? 13.883 -44.844 -9.312 1 95.12 191 GLY B CA 1
ATOM 7252 C C . GLY B 1 191 ? 15.125 -43.969 -9.242 1 95.12 191 GLY B C 1
ATOM 7253 O O . GLY B 1 191 ? 15.117 -42.938 -8.586 1 95.12 191 GLY B O 1
ATOM 7254 N N . ILE B 1 192 ? 16.125 -44.375 -9.953 1 95.12 192 ILE B N 1
ATOM 7255 C CA . ILE B 1 192 ? 17.391 -43.625 -9.922 1 95.12 192 ILE B CA 1
ATOM 7256 C C . ILE B 1 192 ? 17.219 -42.25 -10.562 1 95.12 192 ILE B C 1
ATOM 7258 O O . ILE B 1 192 ? 17.672 -41.25 -10.023 1 95.12 192 ILE B O 1
ATOM 7262 N N . THR B 1 193 ? 16.578 -42.188 -11.648 1 95.38 193 THR B N 1
ATOM 7263 C CA . THR B 1 193 ? 16.391 -40.938 -12.352 1 95.38 193 THR B CA 1
ATOM 7264 C C . THR B 1 193 ? 15.523 -39.969 -11.531 1 95.38 193 THR B C 1
ATOM 7266 O O . THR B 1 193 ? 15.797 -38.781 -11.469 1 95.38 193 THR B O 1
ATOM 7269 N N . THR B 1 194 ? 14.492 -40.469 -10.938 1 94.38 194 THR B N 1
ATOM 7270 C CA . THR B 1 194 ? 13.609 -39.625 -10.141 1 94.38 194 THR B CA 1
ATOM 7271 C C . THR B 1 194 ? 14.328 -39.125 -8.891 1 94.38 194 THR B C 1
ATOM 7273 O O . THR B 1 194 ? 14.133 -38 -8.469 1 94.38 194 THR B O 1
ATOM 7276 N N . LEU B 1 195 ? 15.094 -39.969 -8.289 1 93.88 195 LEU B N 1
ATOM 7277 C CA . LEU B 1 195 ? 15.859 -39.562 -7.109 1 93.88 195 LEU B CA 1
ATOM 7278 C C . LEU B 1 195 ? 16.859 -38.5 -7.465 1 93.88 195 LEU B C 1
ATOM 7280 O O . LEU B 1 195 ? 17.016 -37.5 -6.727 1 93.88 195 LEU B O 1
ATOM 7284 N N . LEU B 1 196 ? 17.531 -38.719 -8.531 1 94.69 196 LEU B N 1
ATOM 7285 C CA . LEU B 1 196 ? 18.484 -37.688 -8.984 1 94.69 196 LEU B CA 1
ATOM 7286 C C . LEU B 1 196 ? 17.766 -36.375 -9.328 1 94.69 196 LEU B C 1
ATOM 7288 O O . LEU B 1 196 ? 18.25 -35.312 -8.992 1 94.69 196 LEU B O 1
ATOM 7292 N N . GLU B 1 197 ? 16.688 -36.469 -9.977 1 95.19 197 GLU B N 1
ATOM 7293 C CA . GLU B 1 197 ? 15.883 -35.312 -10.297 1 95.19 197 GLU B CA 1
ATOM 7294 C C . GLU B 1 197 ? 15.461 -34.562 -9.031 1 95.19 197 GLU B C 1
ATOM 7296 O O . GLU B 1 197 ? 15.492 -33.312 -8.984 1 95.19 197 GLU B O 1
ATOM 7301 N N . ALA B 1 198 ? 15.07 -35.312 -8.008 1 92.44 198 ALA B N 1
ATOM 7302 C CA . ALA B 1 198 ? 14.641 -34.75 -6.738 1 92.44 198 ALA B CA 1
ATOM 7303 C C . ALA B 1 198 ? 15.781 -33.969 -6.07 1 92.44 198 ALA B C 1
ATOM 7305 O O . ALA B 1 198 ? 15.586 -32.875 -5.555 1 92.44 198 ALA B O 1
ATOM 7306 N N . ILE B 1 199 ? 16.906 -34.531 -6.156 1 92.44 199 ILE B N 1
ATOM 7307 C CA . ILE B 1 199 ? 18.094 -33.906 -5.566 1 92.44 199 ILE B CA 1
ATOM 7308 C C . ILE B 1 199 ? 18.422 -32.625 -6.316 1 92.44 199 ILE B C 1
ATOM 7310 O O . ILE B 1 199 ? 18.625 -31.562 -5.703 1 92.44 199 ILE B O 1
ATOM 7314 N N . PHE B 1 200 ? 18.438 -32.719 -7.617 1 94.5 200 PHE B N 1
ATOM 7315 C CA . PHE B 1 200 ? 18.797 -31.562 -8.43 1 94.5 200 PHE B CA 1
ATOM 7316 C C . PHE B 1 200 ? 17.734 -30.469 -8.297 1 94.5 200 PHE B C 1
ATOM 7318 O O . PHE B 1 200 ? 18.078 -29.281 -8.258 1 94.5 200 PHE B O 1
ATOM 7325 N N . THR B 1 201 ? 16.578 -30.844 -8.227 1 91.44 201 THR B N 1
ATOM 7326 C CA . THR B 1 201 ? 15.484 -29.875 -8.109 1 91.44 201 THR B CA 1
ATOM 7327 C C . THR B 1 201 ? 15.508 -29.188 -6.746 1 91.44 201 THR B C 1
ATOM 7329 O O . THR B 1 201 ? 15.289 -27.984 -6.648 1 91.44 201 THR B O 1
ATOM 7332 N N . GLY B 1 202 ? 15.719 -29.969 -5.707 1 89.56 202 GLY B N 1
ATOM 7333 C CA . GLY B 1 202 ? 15.836 -29.391 -4.379 1 89.56 202 GLY B CA 1
ATOM 7334 C C . GLY B 1 202 ? 17 -28.406 -4.258 1 89.56 202 GLY B C 1
ATOM 7335 O O . GLY B 1 202 ? 16.828 -27.297 -3.744 1 89.56 202 GLY B O 1
ATOM 7336 N N . CYS B 1 203 ? 18.094 -28.781 -4.805 1 91.56 203 CYS B N 1
ATOM 7337 C CA . CYS B 1 203 ? 19.281 -27.922 -4.762 1 91.56 203 CYS B CA 1
ATOM 7338 C C . CYS B 1 203 ? 19.078 -26.672 -5.598 1 91.56 203 CYS B C 1
ATOM 7340 O O . CYS B 1 203 ? 19.406 -25.562 -5.16 1 91.56 203 CYS B O 1
ATOM 7342 N N . ARG B 1 204 ? 18.547 -26.875 -6.715 1 91.56 204 ARG B N 1
ATOM 7343 C CA . ARG B 1 204 ? 18.25 -25.75 -7.586 1 91.56 204 ARG B CA 1
ATOM 7344 C C . ARG B 1 204 ? 17.312 -24.75 -6.902 1 91.56 204 ARG B C 1
ATOM 7346 O O . ARG B 1 204 ? 17.562 -23.547 -6.906 1 91.56 204 ARG B O 1
ATOM 7353 N N . GLY B 1 205 ? 16.281 -25.312 -6.359 1 90.31 205 GLY B N 1
ATOM 7354 C CA . GLY B 1 205 ? 15.305 -24.453 -5.699 1 90.31 205 GLY B CA 1
ATOM 7355 C C . GLY B 1 205 ? 15.898 -23.641 -4.559 1 90.31 205 GLY B C 1
ATOM 7356 O O . GLY B 1 205 ? 15.664 -22.438 -4.457 1 90.31 205 GLY B O 1
ATOM 7357 N N . ALA B 1 206 ? 16.688 -24.281 -3.779 1 90.12 206 ALA B N 1
ATOM 7358 C CA . ALA B 1 206 ? 17.312 -23.609 -2.646 1 90.12 206 ALA B CA 1
ATOM 7359 C C . ALA B 1 206 ? 18.312 -22.562 -3.117 1 90.12 206 ALA B C 1
ATOM 7361 O O . ALA B 1 206 ? 18.312 -21.422 -2.619 1 90.12 206 ALA B O 1
ATOM 7362 N N . LEU B 1 207 ? 19.078 -22.906 -4.078 1 90.5 207 LEU B N 1
ATOM 7363 C CA . LEU B 1 207 ? 20.141 -22.016 -4.52 1 90.5 207 LEU B CA 1
ATOM 7364 C C . LEU B 1 207 ? 19.562 -20.781 -5.227 1 90.5 207 LEU B C 1
ATOM 7366 O O . LEU B 1 207 ? 20.047 -19.672 -5.02 1 90.5 207 LEU B O 1
ATOM 7370 N N . PHE B 1 208 ? 18.547 -20.969 -6.004 1 91.06 208 PHE B N 1
ATOM 7371 C CA . PHE B 1 208 ? 17.906 -19.828 -6.66 1 91.06 208 PHE B CA 1
ATOM 7372 C C . PHE B 1 208 ? 17.234 -18.938 -5.633 1 91.06 208 PHE B C 1
ATOM 7374 O O . PHE B 1 208 ? 17.266 -17.703 -5.762 1 91.06 208 PHE B O 1
ATOM 7381 N N . TRP B 1 209 ? 16.625 -19.547 -4.723 1 91.25 209 TRP B N 1
ATOM 7382 C CA . TRP B 1 209 ? 15.984 -18.781 -3.66 1 91.25 209 TRP B CA 1
ATOM 7383 C C . TRP B 1 209 ? 17 -17.953 -2.898 1 91.25 209 TRP B C 1
ATOM 7385 O O . TRP B 1 209 ? 16.797 -16.766 -2.654 1 91.25 209 TRP B O 1
ATOM 7395 N N . ILE B 1 210 ? 18.141 -18.531 -2.572 1 90.75 210 ILE B N 1
ATOM 7396 C CA . ILE B 1 210 ? 19.203 -17.828 -1.861 1 90.75 210 ILE B CA 1
ATOM 7397 C C . ILE B 1 210 ? 19.734 -16.688 -2.732 1 90.75 210 ILE B C 1
ATOM 7399 O O . ILE B 1 210 ? 19.969 -15.586 -2.25 1 90.75 210 ILE B O 1
ATOM 7403 N N . ALA B 1 211 ? 19.922 -17.031 -3.973 1 89.12 211 ALA B N 1
ATOM 7404 C CA . ALA B 1 211 ? 20.422 -16 -4.891 1 89.12 211 ALA B CA 1
ATOM 7405 C C . ALA B 1 211 ? 19.453 -14.82 -4.945 1 89.12 211 ALA B C 1
ATOM 7407 O O . ALA B 1 211 ? 19.891 -13.664 -4.957 1 89.12 211 ALA B O 1
ATOM 7408 N N . GLY B 1 212 ? 18.172 -15.133 -5.023 1 90 212 GLY B N 1
ATOM 7409 C CA . GLY B 1 212 ? 17.172 -14.07 -5.066 1 90 212 GLY B CA 1
ATOM 7410 C C . GLY B 1 212 ? 17.141 -13.234 -3.797 1 90 212 GLY B C 1
ATOM 7411 O O . GLY B 1 212 ? 17.016 -12.008 -3.857 1 90 212 GLY B O 1
ATOM 7412 N N . THR B 1 213 ? 17.25 -13.859 -2.674 1 91.38 213 THR B N 1
ATOM 7413 C CA . THR B 1 213 ? 17.203 -13.148 -1.397 1 91.38 213 THR B CA 1
ATOM 7414 C C . THR B 1 213 ? 18.453 -12.297 -1.201 1 91.38 213 THR B C 1
ATOM 7416 O O . THR B 1 213 ? 18.375 -11.188 -0.658 1 91.38 213 THR B O 1
ATOM 7419 N N . ARG B 1 214 ? 19.609 -12.773 -1.581 1 89.94 214 ARG B N 1
ATOM 7420 C CA . ARG B 1 214 ? 20.828 -11.992 -1.488 1 89.94 214 ARG B CA 1
ATOM 7421 C C . ARG B 1 214 ? 20.797 -10.789 -2.42 1 89.94 214 ARG B C 1
ATOM 7423 O O . ARG B 1 214 ? 21.281 -9.711 -2.078 1 89.94 214 ARG B O 1
ATOM 7430 N N . ALA B 1 215 ? 20.219 -11.062 -3.572 1 88.62 215 ALA B N 1
ATOM 7431 C CA . ALA B 1 215 ? 20.047 -9.945 -4.496 1 88.62 215 ALA B CA 1
ATOM 7432 C C . ALA B 1 215 ? 19.156 -8.859 -3.889 1 88.62 215 ALA B C 1
ATOM 7434 O O . ALA B 1 215 ? 19.453 -7.672 -4.004 1 88.62 215 ALA B O 1
ATOM 7435 N N . ASN B 1 216 ? 18.047 -9.258 -3.305 1 91.94 216 ASN B N 1
ATOM 7436 C CA . ASN B 1 216 ? 17.156 -8.32 -2.635 1 91.94 216 ASN B CA 1
ATOM 7437 C C . ASN B 1 216 ? 17.891 -7.527 -1.556 1 91.94 216 ASN B C 1
ATOM 7439 O O . ASN B 1 216 ? 17.734 -6.309 -1.461 1 91.94 216 ASN B O 1
ATOM 7443 N N . TYR B 1 217 ? 18.688 -8.234 -0.787 1 92.81 217 TYR B N 1
ATOM 7444 C CA . TYR B 1 217 ? 19.453 -7.609 0.278 1 92.81 217 TYR B CA 1
ATOM 7445 C C . TYR B 1 217 ? 20.422 -6.566 -0.284 1 92.81 217 TYR B C 1
ATOM 7447 O O . TYR B 1 217 ? 20.453 -5.43 0.185 1 92.81 217 TYR B O 1
ATOM 7455 N N . ASN B 1 218 ? 21.172 -6.91 -1.264 1 90.81 218 ASN B N 1
ATOM 7456 C CA . ASN B 1 218 ? 22.172 -6.023 -1.836 1 90.81 218 ASN B CA 1
ATOM 7457 C C . ASN B 1 218 ? 21.547 -4.781 -2.455 1 90.81 218 ASN B C 1
ATOM 7459 O O . ASN B 1 218 ? 22.016 -3.664 -2.246 1 90.81 218 ASN B O 1
ATOM 7463 N N . VAL B 1 219 ? 20.469 -4.988 -3.145 1 90.88 219 VAL B N 1
ATOM 7464 C CA . VAL B 1 219 ? 19.812 -3.877 -3.828 1 90.88 219 VAL B CA 1
ATOM 7465 C C . VAL B 1 219 ? 19.172 -2.941 -2.803 1 90.88 219 VAL B C 1
ATOM 7467 O O . VAL B 1 219 ? 19.266 -1.719 -2.93 1 90.88 219 VAL B O 1
ATOM 7470 N N . ARG B 1 220 ? 18.531 -3.514 -1.83 1 94.12 220 ARG B N 1
ATOM 7471 C CA . ARG B 1 220 ? 17.859 -2.709 -0.815 1 94.12 220 ARG B CA 1
ATOM 7472 C C . ARG B 1 220 ? 18.844 -1.842 -0.054 1 94.12 220 ARG B C 1
ATOM 7474 O O . ARG B 1 220 ? 18.625 -0.647 0.143 1 94.12 220 ARG B O 1
ATOM 7481 N N . VAL B 1 221 ? 19.922 -2.473 0.367 1 93.88 221 VAL B N 1
ATOM 7482 C CA . VAL B 1 221 ? 20.922 -1.765 1.16 1 93.88 221 VAL B CA 1
ATOM 7483 C C . VAL B 1 221 ? 21.562 -0.651 0.325 1 93.88 221 VAL B C 1
ATOM 7485 O O . VAL B 1 221 ? 21.688 0.483 0.792 1 93.88 221 VAL B O 1
ATOM 7488 N N . LYS B 1 222 ? 21.875 -0.922 -0.881 1 92.56 222 LYS B N 1
ATOM 7489 C CA . LYS B 1 222 ? 22.484 0.078 -1.758 1 92.56 222 LYS B CA 1
ATOM 7490 C C . LYS B 1 222 ? 21.5 1.199 -2.072 1 92.56 222 LYS B C 1
ATOM 7492 O O . LYS B 1 222 ? 21.875 2.373 -2.098 1 92.56 222 LYS B O 1
ATOM 7497 N N . LEU B 1 223 ? 20.25 0.779 -2.365 1 94 223 LEU B N 1
ATOM 7498 C CA . LEU B 1 223 ? 19.219 1.765 -2.682 1 94 223 LEU B CA 1
ATOM 7499 C C . LEU B 1 223 ? 18.969 2.68 -1.49 1 94 223 LEU B C 1
ATOM 7501 O O . LEU B 1 223 ? 18.906 3.902 -1.643 1 94 223 LEU B O 1
ATOM 7505 N N . HIS B 1 224 ? 18.812 2.113 -0.336 1 95.88 224 HIS B N 1
ATOM 7506 C CA . HIS B 1 224 ? 18.562 2.898 0.869 1 95.88 224 HIS B CA 1
ATOM 7507 C C . HIS B 1 224 ? 19.688 3.906 1.105 1 95.88 224 HIS B C 1
ATOM 7509 O O . HIS B 1 224 ? 19.422 5.082 1.372 1 95.88 224 HIS B O 1
ATOM 7515 N N . ARG B 1 225 ? 20.906 3.518 1.001 1 93.94 225 ARG B N 1
ATOM 7516 C CA . ARG B 1 225 ? 22.062 4.379 1.223 1 93.94 225 ARG B CA 1
ATOM 7517 C C . ARG B 1 225 ? 22.094 5.512 0.202 1 93.94 225 ARG B C 1
ATOM 7519 O O . ARG B 1 225 ? 22.312 6.672 0.562 1 93.94 225 ARG B O 1
ATOM 7526 N N . ASN B 1 226 ? 21.891 5.156 -0.989 1 93.69 226 ASN B N 1
ATOM 7527 C CA . ASN B 1 226 ? 21.953 6.172 -2.035 1 93.69 226 ASN B CA 1
ATOM 7528 C C . ASN B 1 226 ? 20.812 7.184 -1.902 1 93.69 226 ASN B C 1
ATOM 7530 O O . ASN B 1 226 ? 20.984 8.359 -2.229 1 93.69 226 ASN B O 1
ATOM 7534 N N . LEU B 1 227 ? 19.703 6.703 -1.541 1 94.5 227 LEU B N 1
ATOM 7535 C CA . LEU B 1 227 ? 18.578 7.613 -1.339 1 94.5 227 LEU B CA 1
ATOM 7536 C C . LEU B 1 227 ? 18.891 8.625 -0.24 1 94.5 227 LEU B C 1
ATOM 7538 O O . LEU B 1 227 ? 18.578 9.812 -0.377 1 94.5 227 LEU B O 1
ATOM 7542 N N . LEU B 1 228 ? 19.562 8.211 0.79 1 93.5 228 LEU B N 1
ATOM 7543 C CA . LEU B 1 228 ? 19.891 9.102 1.897 1 93.5 228 LEU B CA 1
ATOM 7544 C C . LEU B 1 228 ? 20.953 10.125 1.478 1 93.5 228 LEU B C 1
ATOM 7546 O O . LEU B 1 228 ? 21.047 11.203 2.074 1 93.5 228 LEU B O 1
ATOM 7550 N N . LEU B 1 229 ? 21.672 9.836 0.477 1 92.5 229 LEU B N 1
ATOM 7551 C CA . LEU B 1 229 ? 22.75 10.711 0.017 1 92.5 229 LEU B CA 1
ATOM 7552 C C . LEU B 1 229 ? 22.203 11.789 -0.909 1 92.5 229 LEU B C 1
ATOM 7554 O O . LEU B 1 229 ? 22.906 12.758 -1.221 1 92.5 229 LEU B O 1
ATOM 7558 N N . GLN B 1 230 ? 20.938 11.648 -1.285 1 91.75 230 GLN B N 1
ATOM 7559 C CA . GLN B 1 230 ? 20.359 12.625 -2.199 1 91.75 230 GLN B CA 1
ATOM 7560 C C . GLN B 1 230 ? 20.188 13.984 -1.518 1 91.75 230 GLN B C 1
ATOM 7562 O O . GLN B 1 230 ? 20.203 14.07 -0.288 1 91.75 230 GLN B O 1
ATOM 7567 N N . GLU B 1 231 ? 20.047 15 -2.34 1 91.19 231 GLU B N 1
ATOM 7568 C CA . GLU B 1 231 ? 19.953 16.359 -1.831 1 91.19 231 GLU B CA 1
ATOM 7569 C C . GLU B 1 231 ? 18.562 16.641 -1.25 1 91.19 231 GLU B C 1
ATOM 7571 O O . GLU B 1 231 ? 17.625 15.891 -1.5 1 91.19 231 GLU B O 1
ATOM 7576 N N . ALA B 1 232 ? 18.469 17.672 -0.528 1 88.62 232 ALA B N 1
ATOM 7577 C CA . ALA B 1 232 ? 17.234 18.047 0.15 1 88.62 232 ALA B CA 1
ATOM 7578 C C . ALA B 1 232 ? 16.109 18.266 -0.853 1 88.62 232 ALA B C 1
ATOM 7580 O O . ALA B 1 232 ? 14.961 17.906 -0.592 1 88.62 232 ALA B O 1
ATOM 7581 N N . ALA B 1 233 ? 16.438 18.875 -1.974 1 86.31 233 ALA B N 1
ATOM 7582 C CA . ALA B 1 233 ? 15.438 19.156 -3.004 1 86.31 233 ALA B CA 1
ATOM 7583 C C . ALA B 1 233 ? 14.742 17.875 -3.469 1 86.31 233 ALA B C 1
ATOM 7585 O O . ALA B 1 233 ? 13.555 17.891 -3.793 1 86.31 233 ALA B O 1
ATOM 7586 N N . PHE B 1 234 ? 15.469 16.844 -3.512 1 89.25 234 PHE B N 1
ATOM 7587 C CA . PHE B 1 234 ? 14.93 15.555 -3.906 1 89.25 234 PHE B CA 1
ATOM 7588 C C . PHE B 1 234 ? 13.812 15.117 -2.963 1 89.25 234 PHE B C 1
ATOM 7590 O O . PHE B 1 234 ? 12.766 14.641 -3.408 1 89.25 234 PHE B O 1
ATOM 7597 N N . PHE B 1 235 ? 14.047 15.25 -1.658 1 88.06 235 PHE B N 1
ATOM 7598 C CA . PHE B 1 235 ? 13.086 14.812 -0.647 1 88.06 235 PHE B CA 1
ATOM 7599 C C . PHE B 1 235 ? 11.891 15.758 -0.593 1 88.06 235 PHE B C 1
ATOM 7601 O O . PHE B 1 235 ? 10.805 15.359 -0.173 1 88.06 235 PHE B O 1
ATOM 7608 N N . ASP B 1 236 ? 12.125 17 -0.99 1 82.19 236 ASP B N 1
ATOM 7609 C CA . ASP B 1 236 ? 11.023 17.953 -1.071 1 82.19 236 ASP B CA 1
ATOM 7610 C C . ASP B 1 236 ? 10.031 17.562 -2.166 1 82.19 236 ASP B C 1
ATOM 7612 O O . ASP B 1 236 ? 8.836 17.828 -2.053 1 82.19 236 ASP B O 1
ATOM 7616 N N . GLU B 1 237 ? 10.547 16.906 -3.123 1 80.38 237 GLU B N 1
ATOM 7617 C CA . GLU B 1 237 ? 9.742 16.609 -4.305 1 80.38 237 GLU B CA 1
ATOM 7618 C C . GLU B 1 237 ? 9.234 15.164 -4.27 1 80.38 237 GLU B C 1
ATOM 7620 O O . GLU B 1 237 ? 8.305 14.812 -5 1 80.38 237 GLU B O 1
ATOM 7625 N N . THR B 1 238 ? 9.867 14.391 -3.447 1 84.81 238 THR B N 1
ATOM 7626 C CA . THR B 1 238 ? 9.531 12.969 -3.453 1 84.81 238 THR B CA 1
ATOM 7627 C C . THR B 1 238 ? 8.82 12.578 -2.158 1 84.81 238 THR B C 1
ATOM 7629 O O . THR B 1 238 ? 9.32 12.852 -1.065 1 84.81 238 THR B O 1
ATOM 7632 N N . GLU B 1 239 ? 7.73 11.906 -2.266 1 83.88 239 GLU B N 1
ATOM 7633 C CA . GLU B 1 239 ? 6.98 11.453 -1.099 1 83.88 239 GLU B CA 1
ATOM 7634 C C . GLU B 1 239 ? 7.645 10.25 -0.444 1 83.88 239 GLU B C 1
ATOM 7636 O O . GLU B 1 239 ? 8.172 9.375 -1.134 1 83.88 239 GLU B O 1
ATOM 7641 N N . THR B 1 240 ? 7.602 10.203 0.871 1 86.38 240 THR B N 1
ATOM 7642 C CA . THR B 1 240 ? 8.195 9.117 1.639 1 86.38 240 THR B CA 1
ATOM 7643 C C . THR B 1 240 ? 7.574 7.777 1.246 1 86.38 240 THR B C 1
ATOM 7645 O O . THR B 1 240 ? 8.281 6.773 1.134 1 86.38 240 THR B O 1
ATOM 7648 N N . GLY B 1 241 ? 6.242 7.824 1.068 1 79.69 241 GLY B N 1
ATOM 7649 C CA . GLY B 1 241 ? 5.57 6.605 0.651 1 79.69 241 GLY B CA 1
ATOM 7650 C C . GLY B 1 241 ? 6.086 6.055 -0.664 1 79.69 241 GLY B C 1
ATOM 7651 O O . GLY B 1 241 ? 6.203 4.84 -0.833 1 79.69 241 GLY B O 1
ATOM 7652 N N . PHE B 1 242 ? 6.363 6.977 -1.593 1 82.31 242 PHE B N 1
ATOM 7653 C CA . PHE B 1 242 ? 6.922 6.594 -2.885 1 82.31 242 PHE B CA 1
ATOM 7654 C C . PHE B 1 242 ? 8.258 5.879 -2.709 1 82.31 242 PHE B C 1
ATOM 7656 O O . PHE B 1 242 ? 8.484 4.824 -3.305 1 82.31 242 PHE B O 1
ATOM 7663 N N . LEU B 1 243 ? 9.102 6.344 -1.913 1 90.81 243 LEU B N 1
ATOM 7664 C CA . LEU B 1 243 ? 10.422 5.777 -1.688 1 90.81 243 LEU B CA 1
ATOM 7665 C C . LEU B 1 243 ? 10.32 4.418 -1.007 1 90.81 243 LEU B C 1
ATOM 7667 O O . LEU B 1 243 ? 11.047 3.484 -1.36 1 90.81 243 LEU B O 1
ATOM 7671 N N . LEU B 1 244 ? 9.461 4.301 -0.043 1 89.81 244 LEU B N 1
ATOM 7672 C CA . LEU B 1 244 ? 9.273 3.043 0.673 1 89.81 244 LEU B CA 1
ATOM 7673 C C . LEU B 1 244 ? 8.734 1.961 -0.257 1 89.81 244 LEU B C 1
ATOM 7675 O O . LEU B 1 244 ? 9.141 0.799 -0.164 1 89.81 244 LEU B O 1
ATOM 7679 N N . SER B 1 245 ? 7.816 2.361 -1.144 1 86.5 245 SER B N 1
ATOM 7680 C CA . SER B 1 245 ? 7.262 1.412 -2.105 1 86.5 245 SER B CA 1
ATOM 7681 C C . SER B 1 245 ? 8.344 0.872 -3.033 1 86.5 245 SER B C 1
ATOM 7683 O O . SER B 1 245 ? 8.359 -0.317 -3.357 1 86.5 245 SER B O 1
ATOM 7685 N N . ARG B 1 246 ? 9.242 1.716 -3.471 1 88.25 246 ARG B N 1
ATOM 7686 C CA . ARG B 1 246 ? 10.352 1.284 -4.312 1 88.25 246 ARG B CA 1
ATOM 7687 C C . ARG B 1 246 ? 11.281 0.34 -3.553 1 88.25 246 ARG B C 1
ATOM 7689 O O . ARG B 1 246 ? 11.688 -0.693 -4.086 1 88.25 246 ARG B O 1
ATOM 7696 N N . LEU B 1 247 ? 11.438 0.696 -2.34 1 92 247 LEU B N 1
ATOM 7697 C CA . LEU B 1 247 ? 12.375 -0.037 -1.501 1 92 247 LEU B CA 1
ATOM 7698 C C . LEU B 1 247 ? 11.828 -1.415 -1.146 1 92 247 LEU B C 1
ATOM 7700 O O . LEU B 1 247 ? 12.586 -2.389 -1.078 1 92 247 LEU B O 1
ATOM 7704 N N . ASN B 1 248 ? 10.547 -1.539 -0.957 1 90.06 248 ASN B N 1
ATOM 7705 C CA . ASN B 1 248 ? 9.969 -2.787 -0.475 1 90.06 248 ASN B CA 1
ATOM 7706 C C . ASN B 1 248 ? 9.336 -3.588 -1.612 1 90.06 248 ASN B C 1
ATOM 7708 O O . ASN B 1 248 ? 9.734 -4.727 -1.868 1 90.06 248 ASN B O 1
ATOM 7712 N N . ASN B 1 249 ? 8.484 -2.967 -2.359 1 85.25 249 ASN B N 1
ATOM 7713 C CA . ASN B 1 249 ? 7.707 -3.682 -3.365 1 85.25 249 ASN B CA 1
ATOM 7714 C C . ASN B 1 249 ? 8.523 -3.934 -4.629 1 85.25 249 ASN B C 1
ATOM 7716 O O . ASN B 1 249 ? 8.602 -5.066 -5.109 1 85.25 249 ASN B O 1
ATOM 7720 N N . ASP B 1 250 ? 9.125 -2.898 -5.156 1 85.06 250 ASP B N 1
ATOM 7721 C CA . ASP B 1 250 ? 9.828 -3.02 -6.43 1 85.06 250 ASP B CA 1
ATOM 7722 C C . ASP B 1 250 ? 11.055 -3.914 -6.293 1 85.06 250 ASP B C 1
ATOM 7724 O O . ASP B 1 250 ? 11.336 -4.738 -7.168 1 85.06 250 ASP B O 1
ATOM 7728 N N . VAL B 1 251 ? 11.75 -3.756 -5.227 1 90.19 251 VAL B N 1
ATOM 7729 C CA . VAL B 1 251 ? 12.938 -4.578 -5.027 1 90.19 251 VAL B CA 1
ATOM 7730 C C . VAL B 1 25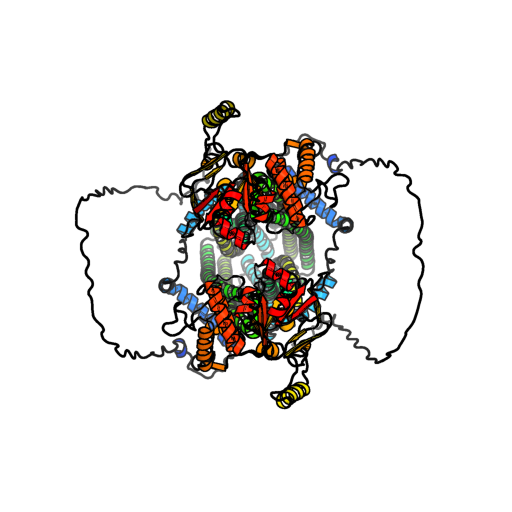1 ? 12.531 -6.039 -4.859 1 90.19 251 VAL B C 1
ATOM 7732 O O . VAL B 1 251 ? 13.219 -6.941 -5.344 1 90.19 251 VAL B O 1
ATOM 7735 N N . ASN B 1 252 ? 11.445 -6.273 -4.195 1 89.25 252 ASN B N 1
ATOM 7736 C CA . ASN B 1 252 ? 10.961 -7.641 -4.051 1 89.25 252 ASN B CA 1
ATOM 7737 C C . ASN B 1 252 ? 10.633 -8.266 -5.406 1 89.25 252 ASN B C 1
ATOM 7739 O O . ASN B 1 252 ? 10.891 -9.453 -5.625 1 89.25 252 ASN B O 1
ATOM 7743 N N . LYS B 1 253 ? 10.055 -7.504 -6.254 1 83.88 253 LYS B N 1
ATOM 7744 C CA . LYS B 1 253 ? 9.773 -8 -7.602 1 83.88 253 LYS B CA 1
ATOM 7745 C C . LYS B 1 253 ? 11.055 -8.414 -8.312 1 83.88 253 LYS B C 1
ATOM 7747 O O . LYS B 1 253 ? 11.078 -9.422 -9.023 1 83.88 253 LYS B O 1
ATOM 7752 N N . ILE B 1 254 ? 12.062 -7.672 -8.086 1 82.94 254 ILE B N 1
ATOM 7753 C CA . ILE B 1 254 ? 13.352 -7.969 -8.703 1 82.94 254 ILE B CA 1
ATOM 7754 C C . ILE B 1 254 ? 13.891 -9.289 -8.156 1 82.94 254 ILE B C 1
ATOM 7756 O O . ILE B 1 254 ? 14.352 -10.141 -8.914 1 82.94 254 ILE B O 1
ATOM 7760 N N . GLY B 1 255 ? 13.836 -9.438 -6.859 1 86.44 255 GLY B N 1
ATOM 7761 C CA . GLY B 1 255 ? 14.281 -10.68 -6.254 1 86.44 255 GLY B CA 1
ATOM 7762 C C . GLY B 1 255 ? 13.5 -11.891 -6.723 1 86.44 255 GLY B C 1
ATOM 7763 O O . GLY B 1 255 ? 14.062 -12.969 -6.922 1 86.44 255 GLY B O 1
ATOM 7764 N N . MET B 1 256 ? 12.258 -11.742 -7 1 86.56 256 MET B N 1
ATOM 7765 C CA . MET B 1 256 ? 11.398 -12.836 -7.441 1 86.56 256 MET B CA 1
ATOM 7766 C C . MET B 1 256 ? 11.742 -13.258 -8.867 1 86.56 256 MET B C 1
ATOM 7768 O O . MET B 1 256 ? 11.609 -14.438 -9.219 1 86.56 256 MET B O 1
ATOM 7772 N N . VAL B 1 257 ? 12.188 -12.312 -9.617 1 83.25 257 VAL B N 1
ATOM 7773 C CA . VAL B 1 257 ? 12.602 -12.656 -10.977 1 83.25 257 VAL B CA 1
ATOM 7774 C C . VAL B 1 257 ? 13.742 -13.664 -10.93 1 83.25 257 VAL B C 1
ATOM 7776 O O . VAL B 1 257 ? 13.727 -14.664 -11.641 1 83.25 257 VAL B O 1
ATOM 7779 N N . ILE B 1 258 ? 14.586 -13.477 -10.016 1 82.88 258 ILE B N 1
ATOM 7780 C CA . ILE B 1 258 ? 15.773 -14.32 -9.922 1 82.88 258 ILE B CA 1
ATOM 7781 C C . ILE B 1 258 ? 15.414 -15.633 -9.234 1 82.88 258 ILE B C 1
ATOM 7783 O O . ILE B 1 258 ? 15.797 -16.703 -9.711 1 82.88 258 ILE B O 1
ATOM 7787 N N . SER B 1 259 ? 14.656 -15.5 -8.18 1 85.38 259 SER B N 1
ATOM 7788 C CA . SER B 1 259 ? 14.398 -16.672 -7.352 1 85.38 259 SER B CA 1
ATOM 7789 C C . SER B 1 259 ? 13.383 -17.594 -8.008 1 85.38 259 SER B C 1
ATOM 7791 O O . SER B 1 259 ? 13.508 -18.828 -7.918 1 85.38 259 SER B O 1
ATOM 7793 N N . PHE B 1 260 ? 12.391 -16.984 -8.719 1 85.38 260 PHE B N 1
ATOM 7794 C CA . PHE B 1 260 ? 11.266 -17.828 -9.117 1 85.38 260 PHE B CA 1
ATOM 7795 C C . PHE B 1 260 ? 11.062 -17.781 -10.625 1 85.38 260 PHE B C 1
ATOM 7797 O O . PHE B 1 260 ? 11.094 -18.812 -11.289 1 85.38 260 PHE B O 1
ATOM 7804 N N . HIS B 1 261 ? 10.914 -16.625 -11.219 1 82.19 261 HIS B N 1
ATOM 7805 C CA . HIS B 1 261 ? 10.422 -16.516 -12.586 1 82.19 261 HIS B CA 1
ATOM 7806 C C . HIS B 1 261 ? 11.461 -17.031 -13.586 1 82.19 261 HIS B C 1
ATOM 7808 O O . HIS B 1 261 ? 11.141 -17.844 -14.461 1 82.19 261 HIS B O 1
ATOM 7814 N N . VAL B 1 262 ? 12.68 -16.625 -13.391 1 82.62 262 VAL B N 1
ATOM 7815 C CA . VAL B 1 262 ? 13.75 -17.078 -14.273 1 82.62 262 VAL B CA 1
ATOM 7816 C C . VAL B 1 262 ? 13.953 -18.594 -14.117 1 82.62 262 VAL B C 1
ATOM 7818 O O . VAL B 1 262 ? 14.172 -19.297 -15.109 1 82.62 262 VAL B O 1
ATOM 7821 N N . ASN B 1 263 ? 13.906 -19.031 -12.891 1 87.88 263 ASN B N 1
ATOM 7822 C CA . ASN B 1 263 ? 14.031 -20.453 -12.609 1 87.88 263 ASN B CA 1
ATOM 7823 C C . ASN B 1 263 ? 12.977 -21.266 -13.352 1 87.88 263 ASN B C 1
ATOM 7825 O O . ASN B 1 263 ? 13.289 -22.266 -14 1 87.88 263 ASN B O 1
ATOM 7829 N N . ILE B 1 264 ? 11.719 -20.828 -13.297 1 87.75 264 ILE B N 1
ATOM 7830 C CA . ILE B 1 264 ? 10.609 -21.562 -13.898 1 87.75 264 ILE B CA 1
ATOM 7831 C C . ILE B 1 264 ? 10.727 -21.516 -15.422 1 87.75 264 ILE B C 1
ATOM 7833 O O . ILE B 1 264 ? 10.625 -22.547 -16.094 1 87.75 264 ILE B O 1
ATOM 7837 N N . VAL B 1 265 ? 11.023 -20.375 -15.992 1 85 265 VAL B N 1
ATOM 7838 C CA . VAL B 1 265 ? 11.094 -20.219 -17.438 1 85 265 VAL B CA 1
ATOM 7839 C C . VAL B 1 265 ? 12.234 -21.062 -18 1 85 265 VAL B C 1
ATOM 7841 O O . VAL B 1 265 ? 12.055 -21.797 -18.969 1 85 265 VAL B O 1
ATOM 7844 N N . LEU B 1 266 ? 13.375 -21.031 -17.375 1 87.06 266 LEU B N 1
ATOM 7845 C CA . LEU B 1 266 ? 14.539 -21.75 -17.859 1 87.06 266 LEU B CA 1
ATOM 7846 C C . LEU B 1 266 ? 14.352 -23.266 -17.719 1 87.06 266 LEU B C 1
ATOM 7848 O O . LEU B 1 266 ? 14.758 -24.031 -18.594 1 87.06 266 LEU B O 1
ATOM 7852 N N . ARG B 1 267 ? 13.789 -23.609 -16.641 1 90 267 ARG B N 1
ATOM 7853 C CA . ARG B 1 267 ? 13.523 -25.016 -16.438 1 90 267 ARG B CA 1
ATOM 7854 C C . ARG B 1 267 ? 12.531 -25.547 -17.469 1 90 267 ARG B C 1
ATOM 7856 O O . ARG B 1 267 ? 12.734 -26.625 -18.047 1 90 267 ARG B O 1
ATOM 7863 N N . GLN B 1 268 ? 11.531 -24.797 -17.703 1 88.62 268 GLN B N 1
ATOM 7864 C CA . GLN B 1 268 ? 10.523 -25.203 -18.672 1 88.62 268 GLN B CA 1
ATOM 7865 C C . GLN B 1 268 ? 11.094 -25.25 -20.078 1 88.62 268 GLN B C 1
ATOM 7867 O O . GLN B 1 268 ? 10.758 -26.141 -20.859 1 88.62 268 GLN B O 1
ATOM 7872 N N . LEU B 1 269 ? 11.891 -24.344 -20.406 1 87.81 269 LEU B N 1
ATOM 7873 C CA . LEU B 1 269 ? 12.555 -24.344 -21.719 1 87.81 269 LEU B CA 1
ATOM 7874 C C . LEU B 1 269 ? 13.461 -25.547 -21.875 1 87.81 269 LEU B C 1
ATOM 7876 O O . LEU B 1 269 ? 13.461 -26.203 -22.922 1 87.81 269 LEU B O 1
ATOM 7880 N N . ALA B 1 270 ? 14.266 -25.781 -20.828 1 92.69 270 ALA B N 1
ATOM 7881 C CA . ALA B 1 270 ? 15.141 -26.938 -20.859 1 92.69 270 ALA B CA 1
ATOM 7882 C C . ALA B 1 270 ? 14.328 -28.234 -21.016 1 92.69 270 ALA B C 1
ATOM 7884 O O . ALA B 1 270 ? 14.688 -29.094 -21.828 1 92.69 270 ALA B O 1
ATOM 7885 N N . GLN B 1 271 ? 13.266 -28.312 -20.281 1 93.38 271 GLN B N 1
ATOM 7886 C CA . GLN B 1 271 ? 12.406 -29.5 -20.359 1 93.38 271 GLN B CA 1
ATOM 7887 C C . GLN B 1 271 ? 11.773 -29.609 -21.75 1 93.38 271 GLN B C 1
ATOM 7889 O O . GLN B 1 271 ? 11.641 -30.719 -22.281 1 93.38 271 GLN B O 1
ATOM 7894 N N . PHE B 1 272 ? 11.367 -28.547 -22.297 1 91.12 272 PHE B N 1
ATOM 7895 C CA . PHE B 1 272 ? 10.805 -28.531 -23.641 1 91.12 272 PHE B CA 1
ATOM 7896 C C . PHE B 1 272 ? 11.82 -29.016 -24.656 1 91.12 272 PHE B C 1
ATOM 7898 O O . PHE B 1 272 ? 11.5 -29.844 -25.516 1 91.12 272 PHE B O 1
ATOM 7905 N N . ILE B 1 273 ? 13.047 -28.578 -24.562 1 93.56 273 ILE B N 1
ATOM 7906 C CA . ILE B 1 273 ? 14.109 -28.906 -25.516 1 93.56 273 ILE B CA 1
ATOM 7907 C C . ILE B 1 273 ? 14.461 -30.391 -25.391 1 93.56 273 ILE B C 1
ATOM 7909 O O . ILE B 1 273 ? 14.492 -31.109 -26.391 1 93.56 273 ILE B O 1
ATOM 7913 N N . PHE B 1 274 ? 14.695 -30.844 -24.141 1 95 274 PHE B N 1
ATOM 7914 C CA . PHE B 1 274 ? 15.062 -32.219 -23.938 1 95 274 PHE B CA 1
ATOM 7915 C C . PHE B 1 274 ? 13.914 -33.156 -24.344 1 95 274 PHE B C 1
ATOM 7917 O O . PHE B 1 274 ? 14.141 -34.188 -24.984 1 95 274 PHE B O 1
ATOM 7924 N N . GLY B 1 275 ? 12.695 -32.75 -23.922 1 94.69 275 GLY B N 1
ATOM 7925 C CA . GLY B 1 275 ? 11.539 -33.531 -24.328 1 94.69 275 GLY B CA 1
ATOM 7926 C C . GLY B 1 275 ? 11.359 -33.625 -25.828 1 94.69 275 GLY B C 1
ATOM 7927 O O . GLY B 1 275 ? 11.031 -34.688 -26.359 1 94.69 275 GLY B O 1
ATOM 7928 N N . SER B 1 276 ? 11.562 -32.562 -26.5 1 94.81 276 SER B N 1
ATOM 7929 C CA . SER B 1 276 ? 11.445 -32.5 -27.953 1 94.81 276 SER B CA 1
ATOM 7930 C C . SER B 1 276 ? 12.508 -33.375 -28.625 1 94.81 276 SER B C 1
ATOM 7932 O O . SER B 1 276 ? 12.242 -34 -29.641 1 94.81 276 SER B O 1
ATOM 7934 N N . ALA B 1 277 ? 13.688 -33.375 -28.078 1 95.19 277 ALA B N 1
ATOM 7935 C CA . ALA B 1 277 ? 14.766 -34.219 -28.609 1 95.19 277 ALA B CA 1
ATOM 7936 C C . ALA B 1 277 ? 14.391 -35.688 -28.547 1 95.19 277 ALA B C 1
ATOM 7938 O O . ALA B 1 277 ? 14.633 -36.438 -29.5 1 95.19 277 ALA B O 1
ATOM 7939 N N . PHE B 1 278 ? 13.789 -36.094 -27.453 1 94.19 278 PHE B N 1
ATOM 7940 C CA . PHE B 1 278 ? 13.359 -37.469 -27.312 1 94.19 278 PHE B CA 1
ATOM 7941 C C . PHE B 1 278 ? 12.258 -37.812 -28.312 1 94.19 278 PHE B C 1
ATOM 7943 O O . PHE B 1 278 ? 12.266 -38.875 -28.922 1 94.19 278 PHE B O 1
ATOM 7950 N N . LEU B 1 279 ? 11.328 -36.875 -28.5 1 94.88 279 LEU B N 1
ATOM 7951 C CA . LEU B 1 279 ? 10.242 -37.094 -29.453 1 94.88 279 LEU B CA 1
ATOM 7952 C C . LEU B 1 279 ? 10.781 -37.312 -30.859 1 94.88 279 LEU B C 1
ATOM 7954 O O . LEU B 1 279 ? 10.367 -38.219 -31.562 1 94.88 279 LEU B O 1
ATOM 7958 N N . LEU B 1 280 ? 11.695 -36.5 -31.281 1 95.12 280 LEU B N 1
ATOM 7959 C CA . LEU B 1 280 ? 12.266 -36.562 -32.625 1 95.12 280 LEU B CA 1
ATOM 7960 C C . LEU B 1 280 ? 13.078 -37.844 -32.844 1 95.12 280 LEU B C 1
ATOM 7962 O O . LEU B 1 280 ? 13.117 -38.375 -33.938 1 95.12 280 LEU B O 1
ATOM 7966 N N . ARG B 1 281 ? 13.68 -38.344 -31.797 1 93.25 281 ARG B N 1
ATOM 7967 C CA . ARG B 1 281 ? 14.484 -39.562 -31.875 1 93.25 281 ARG B CA 1
ATOM 7968 C C . ARG B 1 281 ? 13.594 -40.781 -32 1 93.25 281 ARG B C 1
ATOM 7970 O O . ARG B 1 281 ? 13.961 -41.75 -32.656 1 93.25 281 ARG B O 1
ATOM 7977 N N . ILE B 1 282 ? 12.43 -40.75 -31.375 1 93.06 282 ILE B N 1
ATOM 7978 C CA . ILE B 1 282 ? 11.539 -41.875 -31.406 1 93.06 282 ILE B CA 1
ATOM 7979 C C . ILE B 1 282 ? 10.867 -41.969 -32.781 1 93.06 282 ILE B C 1
ATOM 7981 O O . ILE B 1 282 ? 10.969 -43 -33.469 1 93.06 282 ILE B O 1
ATOM 7985 N N . GLN B 1 283 ? 10.172 -40.875 -33.188 1 93.81 283 GLN B N 1
ATOM 7986 C CA . GLN B 1 283 ? 9.5 -40.844 -34.469 1 93.81 283 GLN B CA 1
ATOM 7987 C C . GLN B 1 283 ? 9.367 -39.406 -35 1 93.81 283 GLN B C 1
ATOM 7989 O O . GLN B 1 283 ? 8.391 -38.719 -34.656 1 93.81 283 GLN B O 1
ATOM 7994 N N . PRO B 1 284 ? 10.164 -38.969 -35.875 1 93 284 PRO B N 1
ATOM 7995 C CA . PRO B 1 284 ? 10.219 -37.562 -36.312 1 93 284 PRO B CA 1
ATOM 7996 C C . PRO B 1 284 ? 8.938 -37.125 -37 1 93 284 PRO B C 1
ATOM 7998 O O . PRO B 1 284 ? 8.516 -35.969 -36.844 1 93 284 PRO B O 1
ATOM 8001 N N . LYS B 1 285 ? 8.312 -38 -37.812 1 91.94 285 LYS B N 1
ATOM 8002 C CA . LYS B 1 285 ? 7.105 -37.594 -38.531 1 91.94 285 LYS B CA 1
ATOM 8003 C C . LYS B 1 285 ? 5.965 -37.281 -37.562 1 91.94 285 LYS B C 1
ATOM 8005 O O . LYS B 1 285 ? 5.266 -36.281 -37.719 1 91.94 285 LYS B O 1
ATOM 8010 N N . LEU B 1 286 ? 5.809 -38.156 -36.562 1 93 286 LEU B N 1
ATOM 8011 C CA . LEU B 1 286 ? 4.77 -37.938 -35.562 1 93 286 LEU B CA 1
ATOM 8012 C C . LEU B 1 286 ? 5.109 -36.719 -34.688 1 93 286 LEU B C 1
ATOM 8014 O O . LEU B 1 286 ? 4.215 -36.031 -34.219 1 93 286 LEU B O 1
ATOM 8018 N N . ALA B 1 287 ? 6.371 -36.594 -34.438 1 95.5 287 ALA B N 1
ATOM 8019 C CA . ALA B 1 287 ? 6.824 -35.438 -33.656 1 95.5 287 ALA B CA 1
ATOM 8020 C C . ALA B 1 287 ? 6.43 -34.125 -34.281 1 95.5 287 ALA B C 1
ATOM 8022 O O . ALA B 1 287 ? 6.051 -33.188 -33.594 1 95.5 287 ALA B O 1
ATOM 8023 N N . LEU B 1 288 ? 6.488 -34 -35.562 1 93.75 288 LEU B N 1
ATOM 8024 C CA . LEU B 1 288 ? 6.121 -32.781 -36.281 1 93.75 288 LEU B CA 1
ATOM 8025 C C . LEU B 1 288 ? 4.633 -32.5 -36.125 1 93.75 288 LEU B C 1
ATOM 8027 O O . LEU B 1 288 ? 4.234 -31.344 -36 1 93.75 288 LEU B O 1
ATOM 8031 N N . VAL B 1 289 ? 3.852 -33.531 -36.094 1 91.88 289 VAL B N 1
ATOM 8032 C CA . VAL B 1 289 ? 2.42 -33.344 -35.844 1 91.88 289 VAL B CA 1
ATOM 8033 C C . VAL B 1 289 ? 2.176 -32.844 -34.438 1 91.88 289 VAL B C 1
ATOM 8035 O O . VAL B 1 289 ? 1.352 -31.953 -34.219 1 91.88 289 VAL B O 1
ATOM 8038 N N . ALA B 1 290 ? 2.926 -33.469 -33.562 1 93.38 290 ALA B N 1
ATOM 8039 C CA . ALA B 1 290 ? 2.807 -33 -32.156 1 93.38 290 ALA B CA 1
ATOM 8040 C C . ALA B 1 290 ? 3.191 -31.547 -32.031 1 93.38 290 ALA B C 1
ATOM 8042 O O . ALA B 1 290 ? 2.482 -30.766 -31.375 1 93.38 290 ALA B O 1
ATOM 8043 N N . PHE B 1 291 ? 4.25 -31.172 -32.625 1 93.06 291 PHE B N 1
ATOM 8044 C CA . PHE B 1 291 ? 4.707 -29.797 -32.562 1 93.06 291 PHE B CA 1
ATOM 8045 C C . PHE B 1 291 ? 3.701 -28.859 -33.219 1 93.06 291 PHE B C 1
ATOM 8047 O O . PHE B 1 291 ? 3.484 -27.734 -32.75 1 93.06 291 PHE B O 1
ATOM 8054 N N . GLY B 1 292 ? 3.158 -29.266 -34.312 1 91.75 292 GLY B N 1
ATOM 8055 C CA . GLY B 1 292 ? 2.117 -28.484 -34.969 1 91.75 292 GLY B CA 1
ATOM 8056 C C . GLY B 1 292 ? 0.918 -28.234 -34.062 1 91.75 292 GLY B C 1
ATOM 8057 O O . GLY B 1 292 ? 0.411 -27.109 -34 1 91.75 292 GLY B O 1
ATOM 8058 N N . GLY B 1 293 ? 0.438 -29.266 -33.375 1 90 293 GLY B N 1
ATOM 8059 C CA . GLY B 1 293 ? -0.657 -29.109 -32.438 1 90 293 GLY B CA 1
ATOM 8060 C C . GLY B 1 293 ? -0.319 -28.188 -31.266 1 90 293 GLY B C 1
ATOM 8061 O O . GLY B 1 293 ? -1.132 -27.344 -30.875 1 90 293 GLY B O 1
ATOM 8062 N N . ILE B 1 294 ? 0.852 -28.312 -30.719 1 88.31 294 ILE B N 1
ATOM 8063 C CA . ILE B 1 294 ? 1.31 -27.469 -29.625 1 88.31 294 ILE B CA 1
ATOM 8064 C C . ILE B 1 294 ? 1.401 -26.016 -30.094 1 88.31 294 ILE B C 1
ATOM 8066 O O . ILE B 1 294 ? 1.028 -25.094 -29.375 1 88.31 294 ILE B O 1
ATOM 8070 N N . GLY B 1 295 ? 1.893 -25.797 -31.25 1 87.75 295 GLY B N 1
ATOM 8071 C CA . GLY B 1 295 ? 1.953 -24.469 -31.844 1 87.75 295 GLY B CA 1
ATOM 8072 C C . GLY B 1 295 ? 0.594 -23.812 -31.969 1 87.75 295 GLY B C 1
ATOM 8073 O O . GLY B 1 295 ? 0.457 -22.609 -31.719 1 87.75 295 GLY B O 1
ATOM 8074 N N . VAL B 1 296 ? -0.435 -24.578 -32.312 1 89.69 296 VAL B N 1
ATOM 8075 C CA . VAL B 1 296 ? -1.788 -24.047 -32.469 1 89.69 296 VAL B CA 1
ATOM 8076 C C . VAL B 1 296 ? -2.322 -23.625 -31.094 1 89.69 296 VAL B C 1
ATOM 8078 O O . VAL B 1 296 ? -2.912 -22.547 -30.953 1 89.69 296 VAL B O 1
ATOM 8081 N N . VAL B 1 297 ? -2.088 -24.453 -30.141 1 85.75 297 VAL B N 1
ATOM 8082 C CA . VAL B 1 297 ? -2.531 -24.125 -28.797 1 85.75 297 VAL B CA 1
ATOM 8083 C C . VAL B 1 297 ? -1.813 -22.875 -28.297 1 85.75 297 VAL B C 1
ATOM 8085 O O . VAL B 1 297 ? -2.434 -21.984 -27.703 1 85.75 297 VAL B O 1
ATOM 8088 N N . ALA B 1 298 ? -0.557 -22.797 -28.516 1 83.94 298 ALA B N 1
ATOM 8089 C CA . ALA B 1 298 ? 0.239 -21.625 -28.125 1 83.94 298 ALA B CA 1
ATOM 8090 C C . ALA B 1 298 ? -0.27 -20.359 -28.812 1 83.94 298 ALA B C 1
ATOM 8092 O O . ALA B 1 298 ? -0.316 -19.297 -28.188 1 83.94 298 ALA B O 1
ATOM 8093 N N . TRP B 1 299 ? -0.625 -20.516 -30 1 85.44 299 TRP B N 1
ATOM 8094 C CA . TRP B 1 299 ? -1.115 -19.375 -30.766 1 85.44 299 TRP B CA 1
ATOM 8095 C C . TRP B 1 299 ? -2.447 -18.891 -30.219 1 85.44 299 TRP B C 1
ATOM 8097 O O . TRP B 1 299 ? -2.658 -17.688 -30.062 1 85.44 299 TRP B O 1
ATOM 8107 N N . ILE B 1 300 ? -3.33 -19.75 -29.875 1 85.38 300 ILE B N 1
ATOM 8108 C CA . ILE B 1 300 ? -4.617 -19.406 -29.266 1 85.38 300 ILE B CA 1
ATOM 8109 C C . ILE B 1 300 ? -4.395 -18.703 -27.938 1 85.38 300 ILE B C 1
ATOM 8111 O O . ILE B 1 300 ? -5.035 -17.688 -27.641 1 85.38 300 ILE B O 1
ATOM 8115 N N . SER B 1 301 ? -3.516 -19.234 -27.219 1 83.06 301 SER B N 1
ATOM 8116 C CA . SER B 1 301 ? -3.215 -18.672 -25.906 1 83.06 301 SER B CA 1
ATOM 8117 C C . SER B 1 301 ? -2.592 -17.281 -26.031 1 83.06 301 SER B C 1
ATOM 8119 O O . SER B 1 301 ? -2.852 -16.406 -25.203 1 83.06 301 SER B O 1
ATOM 8121 N N . LYS B 1 302 ? -1.804 -17.094 -27.031 1 81.06 302 LYS B N 1
ATOM 8122 C CA . LYS B 1 302 ? -1.182 -15.789 -27.266 1 81.06 302 LYS B CA 1
ATOM 8123 C C . LYS B 1 302 ? -2.229 -14.734 -27.609 1 81.06 302 LYS B C 1
ATOM 8125 O O . LYS B 1 302 ? -2.172 -13.609 -27.109 1 81.06 302 LYS B O 1
ATOM 8130 N N . VAL B 1 303 ? -3.117 -15.109 -28.453 1 81.38 303 VAL B N 1
ATOM 8131 C CA . VAL B 1 303 ? -4.18 -14.195 -28.859 1 81.38 303 VAL B CA 1
ATOM 8132 C C . VAL B 1 303 ? -5.031 -13.82 -27.641 1 81.38 303 VAL B C 1
ATOM 8134 O O . VAL B 1 303 ? -5.344 -12.648 -27.438 1 81.38 303 VAL B O 1
ATOM 8137 N N . TYR B 1 304 ? -5.371 -14.75 -26.844 1 84.06 304 TYR B N 1
ATOM 8138 C CA . TYR B 1 304 ? -6.129 -14.484 -25.625 1 84.06 304 TYR B CA 1
ATOM 8139 C C . TYR B 1 304 ? -5.316 -13.633 -24.656 1 84.06 304 TYR B C 1
ATOM 8141 O O . TYR B 1 304 ? -5.855 -12.727 -24.016 1 84.06 304 TYR B O 1
ATOM 8149 N N . GLY B 1 305 ? -4.117 -13.992 -24.562 1 78.56 305 GLY B N 1
ATOM 8150 C CA . GLY B 1 305 ? -3.248 -13.242 -23.656 1 78.56 305 GLY B CA 1
ATOM 8151 C C . GLY B 1 305 ? -3.209 -11.758 -23.969 1 78.56 305 GLY B C 1
ATOM 8152 O O . GLY B 1 305 ? -3.27 -10.93 -23.062 1 78.56 305 GLY B O 1
ATOM 8153 N N . GLU B 1 306 ? -3.135 -11.43 -25.203 1 77.75 306 GLU B N 1
ATOM 8154 C CA . GLU B 1 306 ? -3.133 -10.031 -25.609 1 77.75 306 GLU B CA 1
ATOM 8155 C C . GLU B 1 306 ? -4.469 -9.359 -25.297 1 77.75 306 GLU B C 1
ATOM 8157 O O . GLU B 1 306 ? -4.504 -8.211 -24.859 1 77.75 306 GLU B O 1
ATOM 8162 N N . PHE B 1 307 ? -5.488 -10.078 -25.5 1 80.25 307 PHE B N 1
ATOM 8163 C CA . PHE B 1 307 ? -6.82 -9.586 -25.188 1 80.25 307 PHE B CA 1
ATOM 8164 C C . PHE B 1 307 ? -6.973 -9.352 -23.688 1 80.25 307 PHE B C 1
ATOM 8166 O O . PHE B 1 307 ? -7.465 -8.312 -23.266 1 80.25 307 PHE B O 1
ATOM 8173 N N . ALA B 1 308 ? -6.613 -10.312 -22.969 1 81.5 308 ALA B N 1
ATOM 8174 C CA . ALA B 1 308 ? -6.695 -10.227 -21.516 1 81.5 308 ALA B CA 1
ATOM 8175 C C . ALA B 1 308 ? -5.875 -9.055 -20.984 1 81.5 308 ALA B C 1
ATOM 8177 O O . ALA B 1 308 ? -6.27 -8.398 -20.031 1 81.5 308 ALA B O 1
ATOM 8178 N N . ARG B 1 309 ? -4.824 -8.781 -21.641 1 79.06 309 ARG B N 1
ATOM 8179 C CA . ARG B 1 309 ? -3.953 -7.684 -21.25 1 79.06 309 ARG B CA 1
ATOM 8180 C C . ARG B 1 309 ? -4.648 -6.34 -21.422 1 79.06 309 ARG B C 1
ATOM 8182 O O . ARG B 1 309 ? -4.633 -5.496 -20.531 1 79.06 309 ARG B O 1
ATOM 8189 N N . VAL B 1 310 ? -5.215 -6.098 -22.547 1 79.12 310 VAL B N 1
ATOM 8190 C CA . VAL B 1 310 ? -5.918 -4.855 -22.844 1 79.12 310 VAL B CA 1
ATOM 8191 C C . VAL B 1 310 ? -7.07 -4.664 -21.859 1 79.12 310 VAL B C 1
ATOM 8193 O O . VAL B 1 310 ? -7.285 -3.562 -21.344 1 79.12 310 VAL B O 1
ATOM 8196 N N . LEU B 1 311 ? -7.789 -5.742 -21.641 1 81.94 311 LEU B N 1
ATOM 8197 C CA . LEU B 1 311 ? -8.914 -5.672 -20.703 1 81.94 311 LEU B CA 1
ATOM 8198 C C . LEU B 1 311 ? -8.438 -5.371 -19.297 1 81.94 311 LEU B C 1
ATOM 8200 O O . LEU B 1 311 ? -9.07 -4.598 -18.562 1 81.94 311 LEU B O 1
ATOM 8204 N N . ALA B 1 312 ? -7.352 -5.906 -18.922 1 81.62 312 ALA B N 1
ATOM 8205 C CA . ALA B 1 312 ? -6.789 -5.688 -17.578 1 81.62 312 ALA B CA 1
ATOM 8206 C C . ALA B 1 312 ? -6.387 -4.23 -17.391 1 81.62 312 ALA B C 1
ATOM 8208 O O . ALA B 1 312 ? -6.602 -3.656 -16.328 1 81.62 312 ALA B O 1
ATOM 8209 N N . GLU B 1 313 ? -5.801 -3.658 -18.375 1 81.31 313 GLU B N 1
ATOM 8210 C CA . GLU B 1 313 ? -5.391 -2.258 -18.312 1 81.31 313 GLU B CA 1
ATOM 8211 C C . GLU B 1 313 ? -6.598 -1.337 -18.172 1 81.31 313 GLU B C 1
ATOM 8213 O O . GLU B 1 313 ? -6.574 -0.395 -17.375 1 81.31 313 GLU B O 1
ATOM 8218 N N . ARG B 1 314 ? -7.59 -1.63 -18.906 1 83.31 314 ARG B N 1
ATOM 8219 C CA . ARG B 1 314 ? -8.812 -0.839 -18.812 1 83.31 314 ARG B CA 1
ATOM 8220 C C . ARG B 1 314 ? -9.469 -0.996 -17.438 1 83.31 314 ARG B C 1
ATOM 8222 O O . ARG B 1 314 ? -9.977 -0.026 -16.875 1 83.31 314 ARG B O 1
ATOM 8229 N N . LEU B 1 315 ? -9.484 -2.184 -16.953 1 88.38 315 LEU B N 1
ATOM 8230 C CA . LEU B 1 315 ? -10.055 -2.449 -15.641 1 88.38 315 LEU B CA 1
ATOM 8231 C C . LEU B 1 315 ? -9.281 -1.721 -14.555 1 88.38 315 LEU B C 1
ATOM 8233 O O . LEU B 1 315 ? -9.867 -1.187 -13.617 1 88.38 315 LEU B O 1
ATOM 8237 N N . GLN B 1 316 ? -8 -1.635 -14.695 1 85.38 316 GLN B N 1
ATOM 8238 C CA . GLN B 1 316 ? -7.16 -0.925 -13.734 1 85.38 316 GLN B CA 1
ATOM 8239 C C . GLN B 1 316 ? -7.504 0.562 -13.695 1 85.38 316 GLN B C 1
ATOM 8241 O O . GLN B 1 316 ? -7.539 1.171 -12.625 1 85.38 316 GLN B O 1
ATOM 8246 N N . GLU B 1 317 ? -7.746 1.118 -14.789 1 86.69 317 GLU B N 1
ATOM 8247 C CA . GLU B 1 317 ? -8.141 2.521 -14.883 1 86.69 317 GLU B CA 1
ATOM 8248 C C . GLU B 1 317 ? -9.477 2.77 -14.188 1 86.69 317 GLU B C 1
ATOM 8250 O O . GLU B 1 317 ? -9.633 3.764 -13.477 1 86.69 317 GLU B O 1
ATOM 8255 N N . LEU B 1 318 ? -10.383 1.886 -14.43 1 90.12 318 LEU B N 1
ATOM 8256 C CA . LEU B 1 318 ? -11.711 2.035 -13.828 1 90.12 318 LEU B CA 1
ATOM 8257 C C . LEU B 1 318 ? -11.641 1.89 -12.312 1 90.12 318 LEU B C 1
ATOM 8259 O O . LEU B 1 318 ? -12.297 2.635 -11.586 1 90.12 318 LEU B O 1
ATOM 8263 N N . PHE B 1 319 ? -10.82 1.026 -11.828 1 89.69 319 PHE B N 1
ATOM 8264 C CA . PHE B 1 319 ? -10.672 0.844 -10.391 1 89.69 319 PHE B CA 1
ATOM 8265 C C . PHE B 1 319 ? -9.945 2.029 -9.766 1 89.69 319 PHE B C 1
ATOM 8267 O O . PHE B 1 319 ? -10.234 2.416 -8.633 1 89.69 319 PHE B O 1
ATOM 8274 N N . ALA B 1 320 ? -9.039 2.574 -10.547 1 86 320 ALA B N 1
ATOM 8275 C CA . ALA B 1 320 ? -8.359 3.781 -10.078 1 86 320 ALA B CA 1
ATOM 8276 C C . ALA B 1 320 ? -9.352 4.926 -9.891 1 86 320 ALA B C 1
ATOM 8278 O O . ALA B 1 320 ? -9.289 5.656 -8.898 1 86 320 ALA B O 1
ATOM 8279 N N . LYS B 1 321 ? -10.188 5.027 -10.797 1 89.81 321 LYS B N 1
ATOM 8280 C CA . LYS B 1 321 ? -11.227 6.051 -10.703 1 89.81 321 LYS B CA 1
ATOM 8281 C C . LYS B 1 321 ? -12.117 5.824 -9.492 1 89.81 321 LYS B C 1
ATOM 8283 O O . LYS B 1 321 ? -12.438 6.77 -8.766 1 89.81 321 LYS B O 1
ATOM 8288 N N . SER B 1 322 ? -12.562 4.582 -9.297 1 93.25 322 SER B N 1
ATOM 8289 C CA . SER B 1 322 ? -13.398 4.258 -8.141 1 93.25 322 SER B CA 1
ATOM 8290 C C . SER B 1 322 ? -12.664 4.539 -6.832 1 93.25 322 SER B C 1
ATOM 8292 O O . SER B 1 322 ? -13.266 5.02 -5.871 1 93.25 322 SER B O 1
ATOM 8294 N N . SER B 1 323 ? -11.461 4.23 -6.824 1 91.62 323 SER B N 1
ATOM 8295 C CA . SER B 1 323 ? -10.648 4.469 -5.637 1 91.62 323 SER B CA 1
ATOM 8296 C C . SER B 1 323 ? -10.508 5.961 -5.352 1 91.62 323 SER B C 1
ATOM 8298 O O . SER B 1 323 ? -10.492 6.379 -4.191 1 91.62 323 SER B O 1
ATOM 8300 N N . ALA B 1 324 ? -10.406 6.723 -6.375 1 89.5 324 ALA B N 1
ATOM 8301 C CA . ALA B 1 324 ? -10.32 8.172 -6.23 1 89.5 324 ALA B CA 1
ATOM 8302 C C . ALA B 1 324 ? -11.602 8.742 -5.633 1 89.5 324 ALA B C 1
ATOM 8304 O O . ALA B 1 324 ? -11.555 9.641 -4.789 1 89.5 324 ALA B O 1
ATOM 8305 N N . VAL B 1 325 ? -12.664 8.258 -6.059 1 92.25 325 VAL B N 1
ATOM 8306 C CA . VAL B 1 325 ? -13.953 8.703 -5.527 1 92.25 325 VAL B CA 1
ATOM 8307 C C . VAL B 1 325 ? -14.039 8.375 -4.039 1 92.25 325 VAL B C 1
ATOM 8309 O O . VAL B 1 325 ? -14.453 9.219 -3.236 1 92.25 325 VAL B O 1
ATOM 8312 N N . ALA B 1 326 ? -13.641 7.16 -3.715 1 94.31 326 ALA B N 1
ATOM 8313 C CA . ALA B 1 326 ? -13.664 6.746 -2.314 1 94.31 326 ALA B CA 1
ATOM 8314 C C . ALA B 1 326 ? -12.719 7.594 -1.475 1 94.31 326 ALA B C 1
ATOM 8316 O O . ALA B 1 326 ? -13.055 8.008 -0.365 1 94.31 326 ALA B O 1
ATOM 8317 N N . GLU B 1 327 ? -11.586 7.836 -1.977 1 91.75 327 GLU B N 1
ATOM 8318 C CA . GLU B 1 327 ? -10.586 8.633 -1.271 1 91.75 327 GLU B CA 1
ATOM 8319 C C . GLU B 1 327 ? -11.094 10.047 -1.005 1 91.75 327 GLU B C 1
ATOM 8321 O O . GLU B 1 327 ? -10.961 10.562 0.106 1 91.75 327 GLU B O 1
ATOM 8326 N N . THR B 1 328 ? -11.672 10.648 -1.95 1 89.88 328 THR B N 1
ATOM 8327 C CA . THR B 1 328 ? -12.234 11.984 -1.812 1 89.88 328 THR B CA 1
ATOM 8328 C C . THR B 1 328 ? -13.375 11.992 -0.803 1 89.88 328 THR B C 1
ATOM 8330 O O . THR B 1 328 ? -13.445 12.875 0.053 1 89.88 328 THR B O 1
ATOM 8333 N N . SER B 1 329 ? -14.203 11.016 -0.911 1 93.56 329 SER B N 1
ATOM 8334 C CA . SER B 1 329 ? -15.359 10.961 -0.025 1 93.56 329 SER B CA 1
ATOM 8335 C C . SER B 1 329 ? -14.938 10.789 1.43 1 93.56 329 SER B C 1
ATOM 8337 O O . SER B 1 329 ? -15.547 11.359 2.332 1 93.56 329 SER B O 1
ATOM 8339 N N . PHE B 1 330 ? -13.922 10.07 1.652 1 92.56 330 PHE B N 1
ATOM 8340 C CA . PHE B 1 330 ? -13.453 9.844 3.014 1 92.56 330 PHE B CA 1
ATOM 8341 C C . PHE B 1 330 ? -12.695 11.062 3.533 1 92.56 330 PHE B C 1
ATOM 8343 O O . PHE B 1 330 ? -12.828 11.43 4.703 1 92.56 330 PHE B O 1
ATOM 8350 N N . SER B 1 331 ? -11.906 11.609 2.676 1 87.81 331 SER B N 1
ATOM 8351 C CA . SER B 1 331 ? -11.125 12.773 3.066 1 87.81 331 SER B CA 1
ATOM 8352 C C . SER B 1 331 ? -12.016 13.961 3.383 1 87.81 331 SER B C 1
ATOM 8354 O O . SER B 1 331 ? -11.688 14.789 4.242 1 87.81 331 SER B O 1
ATOM 8356 N N . LEU B 1 332 ? -13.141 14.055 2.686 1 90.38 332 LEU B N 1
ATOM 8357 C CA . LEU B 1 332 ? -14.078 15.156 2.887 1 90.38 332 LEU B CA 1
ATOM 8358 C C . LEU B 1 332 ? -15.312 14.688 3.643 1 90.38 332 LEU B C 1
ATOM 8360 O O . LEU B 1 332 ? -16.422 15.141 3.355 1 90.38 332 LEU B O 1
ATOM 8364 N N . SER B 1 333 ? -15.078 13.75 4.547 1 90.62 333 SER B N 1
ATOM 8365 C CA . SER B 1 333 ? -16.188 13.133 5.262 1 90.62 333 SER B CA 1
ATOM 8366 C C . SER B 1 333 ? -16.984 14.164 6.039 1 90.62 333 SER B C 1
ATOM 8368 O O . SER B 1 333 ? -18.203 14.047 6.168 1 90.62 333 SER B O 1
ATOM 8370 N N . GLU B 1 334 ? -16.344 15.195 6.566 1 88.81 334 GLU B N 1
ATOM 8371 C CA . GLU B 1 334 ? -17.016 16.234 7.324 1 88.81 334 GLU B CA 1
ATOM 8372 C C . GLU B 1 334 ? -17.969 17.031 6.43 1 88.81 334 GLU B C 1
ATOM 8374 O O . GLU B 1 334 ? -19.094 17.344 6.82 1 88.81 334 GLU B O 1
ATOM 8379 N N . THR B 1 335 ? -17.453 17.391 5.297 1 89.19 335 THR B N 1
ATOM 8380 C CA . THR B 1 335 ? -18.281 18.109 4.348 1 89.19 335 THR B CA 1
ATOM 8381 C C . THR B 1 335 ? -19.453 17.25 3.871 1 89.19 335 THR B C 1
ATOM 8383 O O . THR B 1 335 ? -20.578 17.734 3.742 1 89.19 335 THR B O 1
ATOM 8386 N N . VAL B 1 336 ? -19.234 16.016 3.627 1 92.44 336 VAL B N 1
ATOM 8387 C CA . VAL B 1 336 ? -20.281 15.078 3.188 1 92.44 336 VAL B CA 1
ATOM 8388 C C . VAL B 1 336 ? -21.375 14.992 4.242 1 92.44 336 VAL B C 1
ATOM 8390 O O . VAL B 1 336 ? -22.562 15.008 3.914 1 92.44 336 VAL B O 1
ATOM 8393 N N . ARG B 1 337 ? -20.969 14.992 5.434 1 90.19 337 ARG B N 1
ATOM 8394 C CA . ARG B 1 337 ? -21.922 14.891 6.527 1 90.19 337 ARG B CA 1
ATOM 8395 C C . ARG B 1 337 ? -22.688 16.203 6.715 1 90.19 337 ARG B C 1
ATOM 8397 O O . ARG B 1 337 ? -23.891 16.188 6.938 1 90.19 337 ARG B O 1
ATOM 8404 N N . ALA B 1 338 ? -21.938 17.234 6.715 1 89.94 338 ALA B N 1
ATOM 8405 C CA . ALA B 1 338 ? -22.531 18.547 6.941 1 89.94 338 ALA B CA 1
ATOM 8406 C C . ALA B 1 338 ? -23.609 18.844 5.902 1 89.94 338 ALA B C 1
ATOM 8408 O O . ALA B 1 338 ? -24.625 19.469 6.211 1 89.94 338 ALA B O 1
ATOM 8409 N N . PHE B 1 339 ? -23.453 18.297 4.727 1 90.19 339 PHE B N 1
ATOM 8410 C CA . PHE B 1 339 ? -24.375 18.625 3.641 1 90.19 339 PHE B CA 1
ATOM 8411 C C . PHE B 1 339 ? -25.203 17.422 3.236 1 90.19 339 PHE B C 1
ATOM 8413 O O . PHE B 1 339 ? -25.844 17.422 2.186 1 90.19 339 PHE B O 1
ATOM 8420 N N . ASP B 1 340 ? -25.188 16.359 3.961 1 88.81 340 ASP B N 1
ATOM 8421 C CA . ASP B 1 340 ? -25.969 15.141 3.721 1 88.81 340 ASP B CA 1
ATOM 8422 C C . ASP B 1 340 ? -25.703 14.602 2.318 1 88.81 340 ASP B C 1
ATOM 8424 O O . ASP B 1 340 ? -26.641 14.328 1.566 1 88.81 340 ASP B O 1
ATOM 8428 N N . GLY B 1 341 ? -24.438 14.531 1.995 1 90.19 341 GLY B N 1
ATOM 8429 C CA . GLY B 1 341 ? -24.047 14.117 0.659 1 90.19 341 GLY B CA 1
ATOM 8430 C C . GLY B 1 341 ? -23.734 12.633 0.559 1 90.19 341 GLY B C 1
ATOM 8431 O O . GLY B 1 341 ? -23.094 12.195 -0.393 1 90.19 341 GLY B O 1
ATOM 8432 N N . VAL B 1 342 ? -24.234 11.797 1.459 1 91.12 342 VAL B N 1
ATOM 8433 C CA . VAL B 1 342 ? -23.891 10.383 1.485 1 91.12 342 VAL B CA 1
ATOM 8434 C C . VAL B 1 342 ? -24.453 9.695 0.242 1 91.12 342 VAL B C 1
ATOM 8436 O O . VAL B 1 342 ? -23.766 8.922 -0.417 1 91.12 342 VAL B O 1
ATOM 8439 N N . SER B 1 343 ? -25.688 9.969 -0.114 1 89.94 343 SER B N 1
ATOM 8440 C CA . SER B 1 343 ? -26.312 9.328 -1.264 1 89.94 343 SER B CA 1
ATOM 8441 C C . SER B 1 343 ? -25.609 9.711 -2.562 1 89.94 343 SER B C 1
ATOM 8443 O O . SER B 1 343 ? -25.438 8.875 -3.449 1 89.94 343 SER B O 1
ATOM 8445 N N . ILE B 1 344 ? -25.156 10.906 -2.619 1 89.31 344 ILE B N 1
ATOM 8446 C CA . ILE B 1 344 ? -24.484 11.391 -3.824 1 89.31 344 ILE B CA 1
ATOM 8447 C C . ILE B 1 344 ? -23.156 10.656 -4.012 1 89.31 344 ILE B C 1
ATOM 8449 O O . ILE B 1 344 ? -22.875 10.148 -5.098 1 89.31 344 ILE B O 1
ATOM 8453 N N . GLU B 1 345 ? -22.391 10.656 -2.973 1 92.62 345 GLU B N 1
ATOM 8454 C CA . GLU B 1 345 ? -21.078 10.031 -3.051 1 92.62 345 GLU B CA 1
ATOM 8455 C C . GLU B 1 345 ? -21.203 8.516 -3.225 1 92.62 345 GLU B C 1
ATOM 8457 O O . GLU B 1 345 ? -20.406 7.902 -3.943 1 92.62 345 GLU B O 1
ATOM 8462 N N . SER B 1 346 ? -22.188 7.906 -2.555 1 93.69 346 SER B N 1
ATOM 8463 C CA . SER B 1 346 ? -22.406 6.473 -2.699 1 93.69 346 SER B CA 1
ATOM 8464 C C . SER B 1 346 ? -22.828 6.117 -4.125 1 93.69 346 SER B C 1
ATOM 8466 O O . SER B 1 346 ? -22.375 5.113 -4.676 1 93.69 346 SER B O 1
ATOM 8468 N N . ASP B 1 347 ? -23.672 6.898 -4.688 1 91.44 347 ASP B N 1
ATOM 8469 C CA . ASP B 1 347 ? -24.109 6.652 -6.055 1 91.44 347 ASP B CA 1
ATOM 8470 C C . ASP B 1 347 ? -22.969 6.816 -7.047 1 91.44 347 ASP B C 1
ATOM 8472 O O . ASP B 1 347 ? -22.844 6.047 -8 1 91.44 347 ASP B O 1
ATOM 8476 N N . ARG B 1 348 ? -22.203 7.805 -6.82 1 90.56 348 ARG B N 1
ATOM 8477 C CA . ARG B 1 348 ? -21.047 8.023 -7.684 1 90.56 348 ARG B CA 1
ATOM 8478 C C . ARG B 1 348 ? -20.078 6.848 -7.617 1 90.56 348 ARG B C 1
ATOM 8480 O O . ARG B 1 348 ? -19.562 6.402 -8.648 1 90.56 348 ARG B O 1
ATOM 8487 N N . TYR B 1 349 ? -19.844 6.375 -6.426 1 95 349 TYR B N 1
ATOM 8488 C CA . TYR B 1 349 ? -18.969 5.23 -6.238 1 95 349 TYR B CA 1
ATOM 8489 C C . TYR B 1 349 ? -19.562 3.979 -6.879 1 95 349 TYR B C 1
ATOM 8491 O O . TYR B 1 349 ? -18.859 3.232 -7.562 1 95 349 TYR B O 1
ATOM 8499 N N . GLU B 1 350 ? -20.844 3.775 -6.633 1 94.81 350 GLU B N 1
ATOM 8500 C CA . GLU B 1 350 ? -21.531 2.607 -7.184 1 94.81 350 GLU B CA 1
ATOM 8501 C C . GLU B 1 350 ? -21.484 2.615 -8.711 1 94.81 350 GLU B C 1
ATOM 8503 O O . GLU B 1 350 ? -21.25 1.576 -9.336 1 94.81 350 GLU B O 1
ATOM 8508 N N . SER B 1 351 ? -21.703 3.74 -9.258 1 91.81 351 SER B N 1
ATOM 8509 C CA . SER B 1 351 ? -21.688 3.852 -10.711 1 91.81 351 SER B CA 1
ATOM 8510 C C . SER B 1 351 ? -20.297 3.525 -11.266 1 91.81 351 SER B C 1
ATOM 8512 O O . SER B 1 351 ? -20.172 2.816 -12.266 1 91.81 351 SER B O 1
ATOM 8514 N N . SER B 1 352 ? -19.281 4.035 -10.617 1 92.38 352 SER B N 1
ATOM 8515 C CA . SER B 1 352 ? -17.906 3.764 -11.047 1 92.38 352 SER B CA 1
ATOM 8516 C C . SER B 1 352 ? -17.578 2.281 -10.914 1 92.38 352 SER B C 1
ATOM 8518 O O . SER B 1 352 ? -16.922 1.705 -11.789 1 92.38 352 SER B O 1
ATOM 8520 N N . GLN B 1 353 ? -18.062 1.681 -9.852 1 94.5 353 GLN B N 1
ATOM 8521 C CA . GLN B 1 353 ? -17.844 0.258 -9.625 1 94.5 353 GLN B CA 1
ATOM 8522 C C . GLN B 1 353 ? -18.609 -0.591 -10.633 1 94.5 353 GLN B C 1
ATOM 8524 O O . GLN B 1 353 ? -18.156 -1.667 -11.023 1 94.5 353 GLN B O 1
ATOM 8529 N N . TYR B 1 354 ? -19.766 -0.101 -11.016 1 93.38 354 TYR B N 1
ATOM 8530 C CA . TYR B 1 354 ? -20.609 -0.843 -11.953 1 93.38 354 TYR B CA 1
ATOM 8531 C C . TYR B 1 354 ? -19.953 -0.913 -13.328 1 93.38 354 TYR B C 1
ATOM 8533 O O . TYR B 1 354 ? -20.031 -1.94 -14.008 1 93.38 354 TYR B O 1
ATOM 8541 N N . ASP B 1 355 ? -19.328 0.116 -13.75 1 91.12 355 ASP B N 1
ATOM 8542 C CA . ASP B 1 355 ? -18.594 0.112 -15.008 1 91.12 355 ASP B CA 1
ATOM 8543 C C . ASP B 1 355 ? -17.5 -0.948 -14.992 1 91.12 355 ASP B C 1
ATOM 8545 O O . ASP B 1 355 ? -17.297 -1.651 -15.984 1 91.12 355 ASP B O 1
ATOM 8549 N N . ALA B 1 356 ? -16.828 -1.075 -13.938 1 92.38 356 ALA B N 1
ATOM 8550 C CA . ALA B 1 356 ? -15.781 -2.086 -13.797 1 92.38 356 ALA B CA 1
ATOM 8551 C C . ALA B 1 356 ? -16.375 -3.492 -13.797 1 92.38 356 ALA B C 1
ATOM 8553 O O . ALA B 1 356 ? -15.805 -4.41 -14.398 1 92.38 356 ALA B O 1
ATOM 8554 N N . LEU B 1 357 ? -17.547 -3.643 -13.141 1 92.56 357 LEU B N 1
ATOM 8555 C CA . LEU B 1 357 ? -18.203 -4.941 -13.055 1 92.56 357 LEU B CA 1
ATOM 8556 C C . LEU B 1 357 ? -18.562 -5.461 -14.445 1 92.56 357 LEU B C 1
ATOM 8558 O O . LEU B 1 357 ? -18.344 -6.637 -14.742 1 92.56 357 LEU B O 1
ATOM 8562 N N . GLN B 1 358 ? -19.047 -4.641 -15.289 1 89.25 358 GLN B N 1
ATOM 8563 C CA . GLN B 1 358 ? -19.453 -5.035 -16.641 1 89.25 358 GLN B CA 1
ATOM 8564 C C . GLN B 1 358 ? -18.25 -5.535 -17.438 1 89.25 358 GLN B C 1
ATOM 8566 O O . GLN B 1 358 ? -18.344 -6.547 -18.141 1 89.25 358 GLN B O 1
ATOM 8571 N N . LEU B 1 359 ? -17.25 -4.852 -17.312 1 88.75 359 LEU B N 1
ATOM 8572 C CA . LEU B 1 359 ? -16.047 -5.242 -18.031 1 88.75 359 LEU B CA 1
ATOM 8573 C C . LEU B 1 359 ? -15.445 -6.52 -17.453 1 88.75 359 LEU B C 1
ATOM 8575 O O . LEU B 1 359 ? -14.898 -7.344 -18.188 1 88.75 359 LEU B O 1
ATOM 8579 N N . GLU B 1 360 ? -15.508 -6.707 -16.141 1 90.19 360 GLU B N 1
ATOM 8580 C CA . GLU B 1 360 ? -15.023 -7.922 -15.5 1 90.19 360 GLU B CA 1
ATOM 8581 C C . GLU B 1 360 ? -15.812 -9.148 -15.961 1 90.19 360 GLU B C 1
ATOM 8583 O O . GLU B 1 360 ? -15.25 -10.234 -16.094 1 90.19 360 GLU B O 1
ATOM 8588 N N . GLU B 1 361 ? -17.078 -8.969 -16.125 1 89.06 361 GLU B N 1
ATOM 8589 C CA . GLU B 1 361 ? -17.891 -10.086 -16.578 1 89.06 361 GLU B CA 1
ATOM 8590 C C . GLU B 1 361 ? -17.531 -10.484 -18.016 1 89.06 361 GLU B C 1
ATOM 8592 O O . GLU B 1 361 ? -17.547 -11.664 -18.359 1 89.06 361 GLU B O 1
ATOM 8597 N N . VAL B 1 362 ? -17.156 -9.508 -18.812 1 86.88 362 VAL B N 1
ATOM 8598 C CA . VAL B 1 362 ? -16.672 -9.797 -20.156 1 86.88 362 VAL B CA 1
ATOM 8599 C C . VAL B 1 362 ? -15.359 -10.586 -20.078 1 86.88 362 VAL B C 1
ATOM 8601 O O . VAL B 1 362 ? -15.172 -11.562 -20.812 1 86.88 362 VAL B O 1
ATOM 8604 N N . GLN B 1 363 ? -14.555 -10.203 -19.203 1 86.62 363 GLN B N 1
ATOM 8605 C CA . GLN B 1 363 ? -13.289 -10.898 -19 1 86.62 363 GLN B CA 1
ATOM 8606 C C . GLN B 1 363 ? -13.516 -12.344 -18.547 1 86.62 363 GLN B C 1
ATOM 8608 O O . GLN B 1 363 ? -12.789 -13.242 -18.969 1 86.62 363 GLN B O 1
ATOM 8613 N N . ALA B 1 364 ? -14.5 -12.539 -17.688 1 87.44 364 ALA B N 1
ATOM 8614 C CA . ALA B 1 364 ? -14.82 -13.875 -17.188 1 87.44 364 ALA B CA 1
ATOM 8615 C C . ALA B 1 364 ? -15.258 -14.805 -18.312 1 87.44 364 ALA B C 1
ATOM 8617 O O . ALA B 1 364 ? -14.758 -15.93 -18.422 1 87.44 364 ALA B O 1
ATOM 8618 N N . TRP B 1 365 ? -16.047 -14.367 -19.188 1 86.62 365 TRP B N 1
ATOM 8619 C CA . TRP B 1 365 ? -16.531 -15.172 -20.312 1 86.62 365 TRP B CA 1
ATOM 8620 C C . TRP B 1 365 ? -15.414 -15.414 -21.328 1 86.62 365 TRP B C 1
ATOM 8622 O O . TRP B 1 365 ? -15.344 -16.484 -21.938 1 86.62 365 TRP B O 1
ATOM 8632 N N . ALA B 1 366 ? -14.617 -14.406 -21.484 1 85.25 366 ALA B N 1
ATOM 8633 C CA . ALA B 1 366 ? -13.469 -14.578 -22.375 1 85.25 366 ALA B CA 1
ATOM 8634 C C . ALA B 1 366 ? -12.539 -15.672 -21.859 1 85.25 366 ALA B C 1
ATOM 8636 O O . ALA B 1 366 ? -12.039 -16.484 -22.641 1 85.25 366 ALA B O 1
ATOM 8637 N N . TYR B 1 367 ? -12.328 -15.688 -20.641 1 85.44 367 TYR B N 1
ATOM 8638 C CA . TYR B 1 367 ? -11.5 -16.719 -20.016 1 85.44 367 TYR B CA 1
ATOM 8639 C C . TYR B 1 367 ? -12.109 -18.109 -20.219 1 85.44 367 TYR B C 1
ATOM 8641 O O . TYR B 1 367 ? -11.422 -19.047 -20.625 1 85.44 367 TYR B O 1
ATOM 8649 N N . GLY B 1 368 ? -13.438 -18.203 -19.906 1 85 368 GLY B N 1
ATOM 8650 C CA . GLY B 1 368 ? -14.117 -19.469 -20.078 1 85 368 GLY B CA 1
ATOM 8651 C C . GLY B 1 368 ? -14.07 -19.984 -21.5 1 85 368 GLY B C 1
ATOM 8652 O O . GLY B 1 368 ? -13.828 -21.172 -21.734 1 85 368 GLY B O 1
ATOM 8653 N N . SER B 1 369 ? -14.164 -19.125 -22.438 1 87.06 369 SER B N 1
ATOM 8654 C CA . SER B 1 369 ? -14.109 -19.5 -23.844 1 87.06 369 SER B CA 1
ATOM 8655 C C . SER B 1 369 ? -12.703 -19.953 -24.25 1 87.06 369 SER B C 1
ATOM 8657 O O . SER B 1 369 ? -12.539 -20.922 -24.984 1 87.06 369 SER B O 1
ATOM 8659 N N . HIS B 1 370 ? -11.766 -19.219 -23.828 1 85.88 370 HIS B N 1
ATOM 8660 C CA . HIS B 1 370 ? -10.383 -19.594 -24.094 1 85.88 370 HIS B CA 1
ATOM 8661 C C . HIS B 1 370 ? -10.078 -20.984 -23.531 1 85.88 370 HIS B C 1
ATOM 8663 O O . HIS B 1 370 ? -9.453 -21.812 -24.203 1 85.88 370 HIS B O 1
ATOM 8669 N N . LYS B 1 371 ? -10.5 -21.156 -22.328 1 84.69 371 LYS B N 1
ATOM 8670 C CA . LYS B 1 371 ? -10.25 -22.438 -21.688 1 84.69 371 LYS B CA 1
ATOM 8671 C C . LYS B 1 371 ? -10.906 -23.578 -22.453 1 84.69 371 LYS B C 1
ATOM 8673 O O . LYS B 1 371 ? -10.289 -24.625 -22.688 1 84.69 371 LYS B O 1
ATOM 8678 N N . PHE B 1 372 ? -12.062 -23.375 -22.969 1 86.06 372 PHE B N 1
ATOM 8679 C CA . PHE B 1 372 ? -12.789 -24.359 -23.75 1 86.06 372 PHE B CA 1
ATOM 8680 C C . PHE B 1 372 ? -12.07 -24.672 -25.062 1 86.06 372 PHE B C 1
ATOM 8682 O O . PHE B 1 372 ? -11.812 -25.828 -25.391 1 86.06 372 PHE B O 1
ATOM 8689 N N . VAL B 1 373 ? -11.703 -23.641 -25.75 1 86.62 373 VAL B N 1
ATOM 8690 C CA . VAL B 1 373 ? -11.086 -23.812 -27.062 1 86.62 373 VAL B CA 1
ATOM 8691 C C . VAL B 1 373 ? -9.719 -24.469 -26.906 1 86.62 373 VAL B C 1
ATOM 8693 O O . VAL B 1 373 ? -9.391 -25.406 -27.641 1 86.62 373 VAL B O 1
ATOM 8696 N N . SER B 1 374 ? -8.938 -24 -25.984 1 86.56 374 SER B N 1
ATOM 8697 C CA . SER B 1 374 ? -7.605 -24.547 -25.766 1 86.56 374 SER B CA 1
ATOM 8698 C C . SER B 1 374 ? -7.676 -26.031 -25.375 1 86.56 374 SER B C 1
ATOM 8700 O O . SER B 1 374 ? -6.941 -26.859 -25.906 1 86.56 374 SER B O 1
ATOM 8702 N N . ASP B 1 375 ? -8.57 -26.359 -24.453 1 86.81 375 ASP B N 1
ATOM 8703 C CA . ASP B 1 375 ? -8.703 -27.734 -24 1 86.81 375 ASP B CA 1
ATOM 8704 C C . ASP B 1 375 ? -9.227 -28.641 -25.125 1 86.81 375 ASP B C 1
ATOM 8706 O O . ASP B 1 375 ? -8.812 -29.797 -25.25 1 86.81 375 ASP B O 1
ATOM 8710 N N . ALA B 1 376 ? -10.141 -28.094 -25.969 1 87.88 376 ALA B N 1
ATOM 8711 C CA . ALA B 1 376 ? -10.695 -28.859 -27.078 1 87.88 376 ALA B CA 1
ATOM 8712 C C . ALA B 1 376 ? -9.625 -29.188 -28.109 1 87.88 376 ALA B C 1
ATOM 8714 O O . ALA B 1 376 ? -9.555 -30.312 -28.609 1 87.88 376 ALA B O 1
ATOM 8715 N N . VAL B 1 377 ? -8.812 -28.219 -28.391 1 88.69 377 VAL B N 1
ATOM 8716 C CA . VAL B 1 377 ? -7.754 -28.406 -29.375 1 88.69 377 VAL B CA 1
ATOM 8717 C C . VAL B 1 377 ? -6.715 -29.391 -28.844 1 88.69 377 VAL B C 1
ATOM 8719 O O . VAL B 1 377 ? -6.219 -30.25 -29.578 1 88.69 377 VAL B O 1
ATOM 8722 N N . GLN B 1 378 ? -6.43 -29.281 -27.641 1 87.94 378 GLN B N 1
ATOM 8723 C CA . GLN B 1 378 ? -5.492 -30.203 -27.016 1 87.94 378 GLN B CA 1
ATOM 8724 C C . GLN B 1 378 ? -6.043 -31.641 -27.031 1 87.94 378 GLN B C 1
ATOM 8726 O O . GLN B 1 378 ? -5.297 -32.594 -27.266 1 87.94 378 GLN B O 1
ATOM 8731 N N . ALA B 1 379 ? -7.344 -31.734 -26.781 1 90.38 379 ALA B N 1
ATOM 8732 C CA . ALA B 1 379 ? -7.992 -33.031 -26.828 1 90.38 379 ALA B CA 1
ATOM 8733 C C . ALA B 1 379 ? -7.93 -33.625 -28.234 1 90.38 379 ALA B C 1
ATOM 8735 O O . ALA B 1 379 ? -7.656 -34.812 -28.406 1 90.38 379 ALA B O 1
ATOM 8736 N N . ALA B 1 380 ? -8.18 -32.812 -29.156 1 92.38 380 ALA B N 1
ATOM 8737 C CA . ALA B 1 380 ? -8.125 -33.281 -30.547 1 92.38 380 ALA B CA 1
ATOM 8738 C C . ALA B 1 380 ? -6.727 -33.75 -30.922 1 92.38 380 ALA B C 1
ATOM 8740 O O . ALA B 1 380 ? -6.57 -34.781 -31.594 1 92.38 380 ALA B O 1
ATOM 8741 N N . LEU B 1 381 ? -5.762 -33 -30.484 1 92 381 LEU B N 1
ATOM 8742 C CA . LEU B 1 381 ? -4.379 -33.375 -30.75 1 92 381 LEU B CA 1
ATOM 8743 C C . LEU B 1 381 ? -4.039 -34.688 -30.078 1 92 381 LEU B C 1
ATOM 8745 O O . LEU B 1 381 ? -3.4 -35.562 -30.703 1 92 381 LEU B O 1
ATOM 8749 N N . GLN B 1 382 ? -4.445 -34.875 -28.891 1 91.81 382 GLN B N 1
ATOM 8750 C CA . GLN B 1 382 ? -4.184 -36.125 -28.172 1 91.81 382 GLN B CA 1
ATOM 8751 C C . GLN B 1 382 ? -4.828 -37.312 -28.859 1 91.81 382 GLN B C 1
ATOM 8753 O O . GLN B 1 382 ? -4.203 -38.375 -29.016 1 91.81 382 GLN B O 1
ATOM 8758 N N . CYS B 1 383 ? -6.109 -37.188 -29.297 1 94 383 CYS B N 1
ATOM 8759 C CA . CYS B 1 383 ? -6.812 -38.25 -30 1 94 383 CYS B CA 1
ATOM 8760 C C . CYS B 1 383 ? -6.109 -38.594 -31.312 1 94 383 CYS B C 1
ATOM 8762 O O . CYS B 1 383 ? -5.945 -39.781 -31.641 1 94 383 CYS B O 1
ATOM 8764 N N . LEU B 1 384 ? -5.711 -37.562 -31.938 1 94.19 384 LEU B N 1
ATOM 8765 C CA . LEU B 1 384 ? -5.027 -37.75 -33.219 1 94.19 384 LEU B CA 1
ATOM 8766 C C . LEU B 1 384 ? -3.723 -38.531 -33.031 1 94.19 384 LEU B C 1
ATOM 8768 O O . LEU B 1 384 ? -3.422 -39.469 -33.781 1 94.19 384 LEU B O 1
ATOM 8772 N N . LEU B 1 385 ? -2.967 -38.219 -32.062 1 94.38 385 LEU B N 1
ATOM 8773 C CA . LEU B 1 385 ? -1.679 -38.844 -31.797 1 94.38 385 LEU B CA 1
ATOM 8774 C C . LEU B 1 385 ? -1.866 -40.281 -31.344 1 94.38 385 LEU B C 1
ATOM 8776 O O . LEU B 1 385 ? -1.104 -41.156 -31.734 1 94.38 385 LEU B O 1
ATOM 8780 N N . LEU B 1 386 ? -2.855 -40.5 -30.5 1 94.19 386 LEU B N 1
ATOM 8781 C CA . LEU B 1 386 ? -3.143 -41.844 -30.047 1 94.19 386 LEU B CA 1
ATOM 8782 C C . LEU B 1 386 ? -3.537 -42.75 -31.219 1 94.19 386 LEU B C 1
ATOM 8784 O O . LEU B 1 386 ? -3.059 -43.875 -31.328 1 94.19 386 LEU B O 1
ATOM 8788 N N . PHE B 1 387 ? -4.344 -42.219 -32.062 1 93.06 387 PHE B N 1
ATOM 8789 C CA . PHE B 1 387 ? -4.77 -42.969 -33.25 1 93.06 387 PHE B CA 1
ATOM 8790 C C . PHE B 1 387 ? -3.592 -43.25 -34.188 1 93.06 387 PHE B C 1
ATOM 8792 O O . PHE B 1 387 ? -3.453 -44.375 -34.688 1 93.06 387 PHE B O 1
ATOM 8799 N N . SER B 1 388 ? -2.768 -42.312 -34.375 1 92.88 388 SER B N 1
ATOM 8800 C CA . SER B 1 388 ? -1.595 -42.438 -35.25 1 92.88 388 SER B CA 1
ATOM 8801 C C . SER B 1 388 ? -0.621 -43.469 -34.688 1 92.88 388 SER B C 1
ATOM 8803 O O . SER B 1 388 ? -0.056 -44.281 -35.406 1 92.88 388 SER B O 1
ATOM 8805 N N . CYS B 1 389 ? -0.43 -43.469 -33.375 1 92.88 389 CYS B N 1
ATOM 8806 C CA . CYS B 1 389 ? 0.47 -44.438 -32.75 1 92.88 389 CYS B CA 1
ATOM 8807 C C . CYS B 1 389 ? -0.072 -45.875 -32.875 1 92.88 389 CYS B C 1
ATOM 8809 O O . CYS B 1 389 ? 0.687 -46.812 -33.125 1 92.88 389 CYS B O 1
ATOM 8811 N N . TRP B 1 390 ? -1.392 -46 -32.719 1 92 390 TRP B N 1
ATOM 8812 C CA . TRP B 1 390 ? -2.004 -47.312 -32.875 1 92 390 TRP B CA 1
ATOM 8813 C C . TRP B 1 390 ? -1.825 -47.844 -34.312 1 92 390 TRP B C 1
ATOM 8815 O O . TRP B 1 390 ? -1.482 -49 -34.5 1 92 390 TRP B O 1
ATOM 8825 N N . THR B 1 391 ? -2.057 -46.969 -35.281 1 91.06 391 THR B N 1
ATOM 8826 C CA . THR B 1 391 ? -1.947 -47.375 -36.688 1 91.06 391 THR B CA 1
ATOM 8827 C C . THR B 1 391 ? -0.514 -47.75 -37.031 1 91.06 391 THR B C 1
ATOM 8829 O O . THR B 1 391 ? -0.291 -48.75 -37.75 1 91.06 391 THR B O 1
ATOM 8832 N N . LEU B 1 392 ? 0.425 -47.062 -36.531 1 91.06 392 LEU B N 1
ATOM 8833 C CA . LEU B 1 392 ? 1.83 -47.344 -36.781 1 91.06 392 LEU B CA 1
ATOM 8834 C C . LEU B 1 392 ? 2.25 -48.625 -36.062 1 91.06 392 LEU B C 1
ATOM 8836 O O . LEU B 1 392 ? 3.068 -49.406 -36.594 1 91.06 392 LEU B O 1
ATOM 8840 N N . GLY B 1 393 ? 1.724 -48.844 -34.906 1 88.5 393 GLY B N 1
ATOM 8841 C CA . GLY B 1 393 ? 1.998 -50.094 -34.188 1 88.5 393 GLY B CA 1
ATOM 8842 C C . GLY B 1 393 ? 1.46 -51.312 -34.875 1 88.5 393 GLY B C 1
ATOM 8843 O O . GLY B 1 393 ? 2.129 -52.344 -34.938 1 88.5 393 GLY B O 1
ATOM 8844 N N . ARG B 1 394 ? 0.327 -51.188 -35.469 1 87.06 394 ARG B N 1
ATOM 8845 C CA . ARG B 1 394 ? -0.3 -52.312 -36.188 1 87.06 394 ARG B CA 1
ATOM 8846 C C . ARG B 1 394 ? 0.479 -52.625 -37.438 1 87.06 394 ARG B C 1
ATOM 8848 O O . ARG B 1 394 ? 0.532 -53.812 -37.844 1 87.06 394 ARG B O 1
ATOM 8855 N N . ALA B 1 395 ? 0.938 -51.656 -37.969 1 86.75 395 ALA B N 1
ATOM 8856 C CA . ALA B 1 395 ? 1.714 -51.844 -39.188 1 86.75 395 ALA B CA 1
ATOM 8857 C C . ALA B 1 395 ? 3.039 -52.531 -38.875 1 86.75 395 ALA B C 1
ATOM 8859 O O . ALA B 1 395 ? 3.689 -53.094 -39.781 1 86.75 395 ALA B O 1
ATOM 8860 N N . GLY B 1 396 ? 3.479 -52.625 -37.656 1 83.19 396 GLY B N 1
ATOM 8861 C CA . GLY B 1 396 ? 4.672 -53.344 -37.25 1 83.19 396 GLY B CA 1
ATOM 8862 C C . GLY B 1 396 ? 5.949 -52.562 -37.469 1 83.19 396 GLY B C 1
ATOM 8863 O O . GLY B 1 396 ? 7.051 -53.094 -37.281 1 83.19 396 GLY B O 1
ATOM 8864 N N . SER B 1 397 ? 5.91 -51.406 -37.812 1 81 397 SER B N 1
ATOM 8865 C CA . SER B 1 397 ? 7.09 -50.594 -38.156 1 81 397 SER B CA 1
ATOM 8866 C C . SER B 1 397 ? 7.828 -50.156 -36.906 1 81 397 SER B C 1
ATOM 8868 O O . SER B 1 397 ? 9.055 -50 -36.938 1 81 397 SER B O 1
ATOM 8870 N N . ILE B 1 398 ? 7.152 -49.844 -35.844 1 88.31 398 ILE B N 1
ATOM 8871 C CA . ILE B 1 398 ? 7.727 -49.344 -34.594 1 88.31 398 ILE B CA 1
ATOM 8872 C C . ILE B 1 398 ? 7.219 -50.156 -33.406 1 88.31 398 ILE B C 1
ATOM 8874 O O . ILE B 1 398 ? 6.023 -50.469 -33.312 1 88.31 398 ILE B O 1
ATOM 8878 N N . PRO B 1 399 ? 8.211 -50.531 -32.625 1 88.12 399 PRO B N 1
ATOM 8879 C CA . PRO B 1 399 ? 7.773 -51.312 -31.438 1 88.12 399 PRO B CA 1
ATOM 8880 C C . PRO B 1 399 ? 6.777 -50.531 -30.578 1 88.12 399 PRO B C 1
ATOM 8882 O O . PRO B 1 399 ? 6.887 -49.312 -30.438 1 88.12 399 PRO B O 1
ATOM 8885 N N . ALA B 1 400 ? 5.824 -51.312 -29.969 1 86.88 400 ALA B N 1
ATOM 8886 C CA . ALA B 1 400 ? 4.762 -50.75 -29.156 1 86.88 400 ALA B CA 1
ATOM 8887 C C . ALA B 1 400 ? 5.344 -49.969 -27.984 1 86.88 400 ALA B C 1
ATOM 8889 O O . ALA B 1 400 ? 4.809 -48.906 -27.609 1 86.88 400 ALA B O 1
ATOM 8890 N N . ALA B 1 401 ? 6.379 -50.406 -27.469 1 85.44 401 ALA B N 1
ATOM 8891 C CA . ALA B 1 401 ? 7.016 -49.719 -26.328 1 85.44 401 ALA B CA 1
ATOM 8892 C C . ALA B 1 401 ? 7.5 -48.344 -26.703 1 85.44 401 ALA B C 1
ATOM 8894 O O . ALA B 1 401 ? 7.395 -47.406 -25.906 1 85.44 401 ALA B O 1
ATOM 8895 N N . ARG B 1 402 ? 8 -48.156 -27.844 1 91 402 ARG B N 1
ATOM 8896 C CA . ARG B 1 402 ? 8.484 -46.844 -28.328 1 91 402 ARG B CA 1
ATOM 8897 C C . ARG B 1 402 ? 7.324 -45.906 -28.578 1 91 402 ARG B C 1
ATOM 8899 O O . ARG B 1 402 ? 7.438 -44.688 -28.328 1 91 402 ARG B O 1
ATOM 8906 N N . LEU B 1 403 ? 6.297 -46.438 -29.109 1 91 403 LEU B N 1
ATOM 8907 C CA . LEU B 1 403 ? 5.117 -45.625 -29.359 1 91 403 LEU B CA 1
ATOM 8908 C C . LEU B 1 403 ? 4.496 -45.125 -28.047 1 91 403 LEU B C 1
ATOM 8910 O O . LEU B 1 403 ? 4.039 -44 -27.953 1 91 403 LEU B O 1
ATOM 8914 N N . THR B 1 404 ? 4.48 -46 -27.031 1 90.06 404 THR B N 1
ATOM 8915 C CA . THR B 1 404 ? 4.004 -45.594 -25.719 1 90.06 404 THR B CA 1
ATOM 8916 C C . THR B 1 404 ? 4.887 -44.469 -25.141 1 90.06 404 THR B C 1
ATOM 8918 O O . THR B 1 404 ? 4.379 -43.5 -24.578 1 90.06 404 THR B O 1
ATOM 8921 N N . SER B 1 405 ? 6.133 -44.656 -25.266 1 92.81 405 SER B N 1
ATOM 8922 C CA . SER B 1 405 ? 7.055 -43.594 -24.828 1 92.81 405 SER B CA 1
ATOM 8923 C C . SER B 1 405 ? 6.77 -42.281 -25.531 1 92.81 405 SER B C 1
ATOM 8925 O O . SER B 1 405 ? 6.84 -41.219 -24.922 1 92.81 405 SER B O 1
ATOM 8927 N N . PHE B 1 406 ? 6.48 -42.344 -26.812 1 94.19 406 PHE B N 1
ATOM 8928 C CA . PHE B 1 406 ? 6.164 -41.156 -27.594 1 94.19 406 PHE B CA 1
ATOM 8929 C C . PHE B 1 406 ? 4.992 -40.406 -26.984 1 94.19 406 PHE B C 1
ATOM 8931 O O . PHE B 1 406 ? 5.031 -39.188 -26.875 1 94.19 406 PHE B O 1
ATOM 8938 N N . LEU B 1 407 ? 4.008 -41.031 -26.578 1 91.94 407 LEU B N 1
ATOM 8939 C CA . LEU B 1 407 ? 2.816 -40.438 -26.016 1 91.94 407 LEU B CA 1
ATOM 8940 C C . LEU B 1 407 ? 3.139 -39.75 -24.688 1 91.94 407 LEU B C 1
ATOM 8942 O O . LEU B 1 407 ? 2.65 -38.656 -24.406 1 91.94 407 LEU B O 1
ATOM 8946 N N . PHE B 1 408 ? 3.906 -40.344 -23.859 1 92.38 408 PHE B N 1
ATOM 8947 C CA . PHE B 1 408 ? 4.281 -39.75 -22.578 1 92.38 408 PHE B CA 1
ATOM 8948 C C . PHE B 1 408 ? 5.16 -38.5 -22.797 1 92.38 408 PHE B C 1
ATOM 8950 O O . PHE B 1 408 ? 5.027 -37.531 -22.062 1 92.38 408 PHE B O 1
ATOM 8957 N N . TYR B 1 409 ? 6.027 -38.562 -23.75 1 93.25 409 TYR B N 1
ATOM 8958 C CA . TYR B 1 409 ? 6.883 -37.406 -24.047 1 93.25 409 TYR B CA 1
ATOM 8959 C C . TYR B 1 409 ? 6.07 -36.25 -24.609 1 93.25 409 TYR B C 1
ATOM 8961 O O . TYR B 1 409 ? 6.391 -35.094 -24.375 1 93.25 409 TYR B O 1
ATOM 8969 N N . THR B 1 410 ? 5.078 -36.594 -25.391 1 91.31 410 THR B N 1
ATOM 8970 C CA . THR B 1 410 ? 4.207 -35.531 -25.891 1 91.31 410 THR B CA 1
ATOM 8971 C C . THR B 1 410 ? 3.566 -34.781 -24.734 1 91.31 410 THR B C 1
ATOM 8973 O O . THR B 1 410 ? 3.523 -33.531 -24.75 1 91.31 410 THR B O 1
ATOM 8976 N N . ASN B 1 411 ? 3.049 -35.5 -23.75 1 88.88 411 ASN B N 1
ATOM 8977 C CA . ASN B 1 411 ? 2.473 -34.844 -22.578 1 88.88 411 ASN B CA 1
ATOM 8978 C C . ASN B 1 411 ? 3.516 -34.031 -21.828 1 88.88 411 ASN B C 1
ATOM 8980 O O . ASN B 1 411 ? 3.219 -32.938 -21.344 1 88.88 411 ASN B O 1
ATOM 8984 N N . TYR B 1 412 ? 4.641 -34.562 -21.703 1 90.31 412 TYR B N 1
ATOM 8985 C CA . TYR B 1 412 ? 5.746 -33.906 -21.031 1 90.31 412 TYR B CA 1
ATOM 8986 C C . TYR B 1 412 ? 6.07 -32.562 -21.703 1 90.31 412 TYR B C 1
ATOM 8988 O O . TYR B 1 412 ? 6.227 -31.547 -21.031 1 90.31 412 TYR B O 1
ATOM 8996 N N . VAL B 1 413 ? 6.148 -32.562 -23.016 1 89.75 413 VAL B N 1
ATOM 8997 C CA . VAL B 1 413 ? 6.477 -31.375 -23.781 1 89.75 413 VAL B CA 1
ATOM 8998 C C . VAL B 1 413 ? 5.324 -30.375 -23.703 1 89.75 413 VAL B C 1
ATOM 9000 O O . VAL B 1 413 ? 5.547 -29.172 -23.594 1 89.75 413 VAL B O 1
ATOM 9003 N N . LEU B 1 414 ? 4.141 -30.859 -23.75 1 84.88 414 LEU B N 1
ATOM 9004 C CA . LEU B 1 414 ? 2.965 -30 -23.641 1 84.88 414 LEU B CA 1
ATOM 9005 C C . LEU B 1 414 ? 2.932 -29.281 -22.297 1 84.88 414 LEU B C 1
ATOM 9007 O O . LEU B 1 414 ? 2.682 -28.078 -22.234 1 84.88 414 LEU B O 1
ATOM 9011 N N . GLU B 1 415 ? 3.166 -30 -21.25 1 83.25 415 GLU B N 1
ATOM 9012 C CA . GLU B 1 415 ? 3.16 -29.438 -19.906 1 83.25 415 GLU B CA 1
ATOM 9013 C C . GLU B 1 415 ? 4.258 -28.391 -19.734 1 83.25 415 GLU B C 1
ATOM 9015 O O . GLU B 1 415 ? 4.066 -27.391 -19.031 1 83.25 415 GLU B O 1
ATOM 9020 N N . SER B 1 416 ? 5.398 -28.641 -20.266 1 85.69 416 SER B N 1
ATOM 9021 C CA . SER B 1 416 ? 6.527 -27.719 -20.172 1 85.69 416 SER B CA 1
ATOM 9022 C C . SER B 1 416 ? 6.23 -26.391 -20.891 1 85.69 416 SER B C 1
ATOM 9024 O O . SER B 1 416 ? 6.844 -25.375 -20.594 1 85.69 416 SER B O 1
ATOM 9026 N N . SER B 1 417 ? 5.266 -26.297 -21.719 1 76.56 417 SER B N 1
ATOM 9027 C CA . SER B 1 417 ? 4.973 -25.109 -22.531 1 76.56 417 SER B CA 1
ATOM 9028 C C . SER B 1 417 ? 3.928 -24.234 -21.859 1 76.56 417 SER B C 1
ATOM 9030 O O . SER B 1 417 ? 3.828 -23.031 -22.156 1 76.56 417 SER B O 1
ATOM 9032 N N . ASN B 1 418 ? 3.055 -24.656 -21 1 69.56 418 ASN B N 1
ATOM 9033 C CA . ASN B 1 418 ? 1.902 -23.938 -20.453 1 69.56 418 ASN B CA 1
ATOM 9034 C C . ASN B 1 418 ? 2.32 -22.875 -19.438 1 69.56 418 ASN B C 1
ATOM 9036 O O . ASN B 1 418 ? 1.698 -21.812 -19.344 1 69.56 418 ASN B O 1
ATOM 9040 N N . GLU B 1 419 ? 3.361 -23.031 -18.75 1 68.19 419 GLU B N 1
ATOM 9041 C CA . GLU B 1 419 ? 3.658 -22.156 -17.609 1 68.19 419 GLU B CA 1
ATOM 9042 C C . GLU B 1 419 ? 4.52 -20.969 -18.047 1 68.19 419 GLU B C 1
ATOM 9044 O O . GLU B 1 419 ? 4.613 -19.969 -17.328 1 68.19 419 GLU B O 1
ATOM 9049 N N . VAL B 1 420 ? 4.988 -20.875 -19.266 1 69.56 420 VAL B N 1
ATOM 9050 C CA . VAL B 1 420 ? 6.023 -19.938 -19.672 1 69.56 420 VAL B CA 1
ATOM 9051 C C . VAL B 1 420 ? 5.41 -18.547 -19.891 1 69.56 420 VAL B C 1
ATOM 9053 O O . VAL B 1 420 ? 5.996 -17.531 -19.5 1 69.56 420 VAL B O 1
ATOM 9056 N N . GLY B 1 421 ? 4.191 -18.516 -20.422 1 65 421 GLY B N 1
ATOM 9057 C CA . GLY B 1 421 ? 3.57 -17.25 -20.734 1 65 421 GLY B CA 1
ATOM 9058 C C . GLY B 1 421 ? 3.301 -16.391 -19.5 1 65 421 GLY B C 1
ATOM 9059 O O . GLY B 1 421 ? 3.625 -15.203 -19.484 1 65 421 GLY B O 1
ATOM 9060 N N . ASP B 1 422 ? 2.809 -16.953 -18.438 1 66.5 422 ASP B N 1
ATOM 9061 C CA . ASP B 1 422 ? 2.492 -16.234 -17.203 1 66.5 422 ASP B CA 1
ATOM 9062 C C . ASP B 1 422 ? 3.76 -15.719 -16.531 1 66.5 422 ASP B C 1
ATOM 9064 O O . ASP B 1 422 ? 3.799 -14.586 -16.047 1 66.5 422 ASP B O 1
ATOM 9068 N N . GLN B 1 423 ? 4.801 -16.484 -16.562 1 74.88 423 GLN B N 1
ATOM 9069 C CA . GLN B 1 423 ? 6.059 -16.109 -15.93 1 74.88 423 GLN B CA 1
ATOM 9070 C C . GLN B 1 423 ? 6.746 -14.984 -16.688 1 74.88 423 GLN B C 1
ATOM 9072 O O . GLN B 1 423 ? 7.379 -14.117 -16.094 1 74.88 423 GLN B O 1
ATOM 9077 N N . TRP B 1 424 ? 6.469 -15.023 -17.953 1 71.31 424 TRP B N 1
ATOM 9078 C CA . TRP B 1 424 ? 7.07 -13.992 -18.797 1 71.31 424 TRP B CA 1
ATOM 9079 C C . TRP B 1 424 ? 6.473 -12.617 -18.484 1 71.31 424 TRP B C 1
ATOM 9081 O O . TRP B 1 424 ? 7.191 -11.625 -18.422 1 71.31 424 TRP B O 1
ATOM 9091 N N . ALA B 1 425 ? 5.227 -12.586 -18.312 1 65.62 425 ALA B N 1
ATOM 9092 C CA . ALA B 1 425 ? 4.551 -11.344 -17.953 1 65.62 425 ALA B CA 1
ATOM 9093 C C . ALA B 1 425 ? 5.062 -10.805 -16.625 1 65.62 425 ALA B C 1
ATOM 9095 O O . ALA B 1 425 ? 5.258 -9.594 -16.469 1 65.62 425 ALA B O 1
ATOM 9096 N N . LYS B 1 426 ? 5.367 -11.672 -15.711 1 74 426 LYS B N 1
ATOM 9097 C CA . LYS B 1 426 ? 5.871 -11.273 -14.398 1 74 426 LYS B CA 1
ATOM 9098 C C . LYS B 1 426 ? 7.301 -10.75 -14.492 1 74 426 LYS B C 1
ATOM 9100 O O . LYS B 1 426 ? 7.668 -9.797 -13.805 1 74 426 LYS B O 1
ATOM 9105 N N . ILE B 1 427 ? 8.047 -11.305 -15.352 1 79.19 427 ILE B N 1
ATOM 9106 C CA . ILE B 1 427 ? 9.414 -10.836 -15.578 1 79.19 427 ILE B CA 1
ATOM 9107 C C . ILE B 1 427 ? 9.383 -9.438 -16.188 1 79.19 427 ILE B C 1
ATOM 9109 O O . ILE B 1 427 ? 10.125 -8.555 -15.75 1 79.19 427 ILE B O 1
ATOM 9113 N N . GLN B 1 428 ? 8.477 -9.266 -17.094 1 71 428 GLN B N 1
ATOM 9114 C CA . GLN B 1 428 ? 8.375 -7.957 -17.734 1 71 428 GLN B CA 1
ATOM 9115 C C . GLN B 1 428 ? 7.961 -6.883 -16.734 1 71 428 GLN B C 1
ATOM 9117 O O . GLN B 1 428 ? 8.5 -5.777 -16.734 1 71 428 GLN B O 1
ATOM 9122 N N . SER B 1 429 ? 7.039 -7.215 -15.945 1 72.62 429 SER B N 1
ATOM 9123 C CA . SER B 1 429 ? 6.621 -6.293 -14.898 1 72.62 429 SER B CA 1
ATOM 9124 C C . SER B 1 429 ? 7.777 -5.961 -13.961 1 72.62 429 SER B C 1
ATOM 9126 O O . SER B 1 429 ? 7.941 -4.809 -13.555 1 72.62 429 SER B O 1
ATOM 9128 N N . ALA B 1 430 ? 8.586 -6.934 -13.633 1 75.88 430 ALA B N 1
ATOM 9129 C CA . ALA B 1 430 ? 9.742 -6.75 -12.758 1 75.88 430 ALA B CA 1
ATOM 9130 C C . ALA B 1 430 ? 10.797 -5.867 -13.422 1 75.88 430 ALA B C 1
ATOM 9132 O O . ALA B 1 430 ? 11.5 -5.109 -12.742 1 75.88 430 ALA B O 1
ATOM 9133 N N . ILE B 1 431 ? 10.891 -5.98 -14.688 1 74.94 431 ILE B N 1
ATOM 9134 C CA . ILE B 1 431 ? 11.828 -5.148 -15.422 1 74.94 431 ILE B CA 1
ATOM 9135 C C . ILE B 1 431 ? 11.406 -3.684 -15.328 1 74.94 431 ILE B C 1
ATOM 9137 O O . ILE B 1 431 ? 12.242 -2.803 -15.117 1 74.94 431 ILE B O 1
ATOM 9141 N N . GLY B 1 432 ? 10.156 -3.395 -15.492 1 69.75 432 GLY B N 1
ATOM 9142 C CA . GLY B 1 432 ? 9.664 -2.041 -15.289 1 69.75 432 GLY B CA 1
ATOM 9143 C C . GLY B 1 432 ? 9.969 -1.492 -13.906 1 69.75 432 GLY B C 1
ATOM 9144 O O . GLY B 1 432 ? 10.453 -0.366 -13.773 1 69.75 432 GLY B O 1
ATOM 9145 N N . ALA B 1 433 ? 9.727 -2.309 -12.953 1 76.12 433 ALA B N 1
ATOM 9146 C CA . ALA B 1 433 ? 10.016 -1.924 -11.578 1 76.12 433 ALA B CA 1
ATOM 9147 C C . ALA B 1 433 ? 11.516 -1.721 -11.367 1 76.12 433 ALA B C 1
ATOM 9149 O O . ALA B 1 433 ? 11.93 -0.814 -10.641 1 76.12 433 ALA B O 1
ATOM 9150 N N . SER B 1 434 ? 12.281 -2.494 -12.031 1 80.81 434 SER B N 1
ATOM 9151 C CA . SER B 1 434 ? 13.734 -2.455 -11.891 1 80.81 434 SER B CA 1
ATOM 9152 C C . SER B 1 434 ? 14.312 -1.172 -12.477 1 80.81 434 SER B C 1
ATOM 9154 O O . SER B 1 434 ? 15.281 -0.627 -11.953 1 80.81 434 SER B O 1
ATOM 9156 N N . THR B 1 435 ? 13.711 -0.704 -13.469 1 78.38 435 THR B N 1
ATOM 9157 C CA . THR B 1 435 ? 14.188 0.53 -14.078 1 78.38 435 THR B CA 1
ATOM 9158 C C . THR B 1 435 ? 14.078 1.696 -13.102 1 78.38 435 THR B C 1
ATOM 9160 O O . THR B 1 435 ? 15.016 2.488 -12.969 1 78.38 435 THR B O 1
ATOM 9163 N N . ASN B 1 436 ? 13.023 1.781 -12.414 1 81.56 436 ASN B N 1
ATOM 9164 C CA . ASN B 1 436 ? 12.844 2.828 -11.414 1 81.56 436 ASN B CA 1
ATOM 9165 C C . ASN B 1 436 ? 13.859 2.703 -10.281 1 81.56 436 ASN B C 1
ATOM 9167 O O . ASN B 1 436 ? 14.445 3.701 -9.859 1 81.56 436 ASN B O 1
ATOM 9171 N N . VAL B 1 437 ? 14.008 1.535 -9.836 1 87.44 437 VAL B N 1
ATOM 9172 C CA . VAL B 1 437 ? 14.914 1.276 -8.719 1 87.44 437 VAL B CA 1
ATOM 9173 C C . VAL B 1 437 ? 16.344 1.595 -9.133 1 87.44 437 VAL B C 1
ATOM 9175 O O . VAL B 1 437 ? 17.078 2.264 -8.398 1 87.44 437 VAL B O 1
ATOM 9178 N N . PHE B 1 438 ? 16.75 1.22 -10.32 1 84 438 PHE B N 1
ATOM 9179 C CA . PHE B 1 438 ? 18.125 1.42 -10.758 1 84 438 PHE B CA 1
ATOM 9180 C C . PHE B 1 438 ? 18.375 2.887 -11.078 1 84 438 PHE B C 1
ATOM 9182 O O . PHE B 1 438 ? 19.484 3.391 -10.875 1 84 438 PHE B O 1
ATOM 9189 N N . ASP B 1 439 ? 17.391 3.539 -11.547 1 85.25 439 ASP B N 1
ATOM 9190 C CA . ASP B 1 439 ? 17.531 4.977 -11.75 1 85.25 439 ASP B CA 1
ATOM 9191 C C . ASP B 1 439 ? 17.797 5.699 -10.438 1 85.25 439 ASP B C 1
ATOM 9193 O O . ASP B 1 439 ? 18.609 6.621 -10.383 1 85.25 439 ASP B O 1
ATOM 9197 N N . LEU B 1 440 ? 17.156 5.195 -9.477 1 89.81 440 LEU B N 1
ATOM 9198 C CA . LEU B 1 440 ? 17.344 5.805 -8.172 1 89.81 440 LEU B CA 1
ATOM 9199 C C . LEU B 1 440 ? 18.719 5.453 -7.598 1 89.81 440 LEU B C 1
ATOM 9201 O O . LEU B 1 440 ? 19.359 6.281 -6.945 1 89.81 440 LEU B O 1
ATOM 9205 N N . ILE B 1 441 ? 19.156 4.297 -7.852 1 89.19 441 ILE B N 1
ATOM 9206 C CA . ILE B 1 441 ? 20.453 3.855 -7.352 1 89.19 441 ILE B CA 1
ATOM 9207 C C . ILE B 1 441 ? 21.562 4.586 -8.094 1 89.19 441 ILE B C 1
ATOM 9209 O O . ILE B 1 441 ? 22.594 4.93 -7.504 1 89.19 441 ILE B O 1
ATOM 9213 N N . ARG B 1 442 ? 21.344 4.895 -9.352 1 87.31 442 ARG B N 1
ATOM 9214 C CA . ARG B 1 442 ? 22.391 5.508 -10.18 1 87.31 442 ARG B CA 1
ATOM 9215 C C . ARG B 1 442 ? 22.312 7.031 -10.094 1 87.31 442 ARG B C 1
ATOM 9217 O O . ARG B 1 442 ? 23.219 7.723 -10.57 1 87.31 442 ARG B O 1
ATOM 9224 N N . ARG B 1 443 ? 21.328 7.477 -9.477 1 89.62 443 ARG B N 1
ATOM 9225 C CA . ARG B 1 443 ? 21.172 8.93 -9.391 1 89.62 443 ARG B CA 1
ATOM 9226 C C . ARG B 1 443 ? 22.312 9.555 -8.594 1 89.62 443 ARG B C 1
ATOM 9228 O O . ARG B 1 443 ? 22.609 9.109 -7.48 1 89.62 443 ARG B O 1
ATOM 9235 N N . ILE B 1 444 ? 22.906 10.484 -9.188 1 90 444 ILE B N 1
ATOM 9236 C CA . ILE B 1 444 ? 23.984 11.227 -8.523 1 90 444 ILE B CA 1
ATOM 9237 C C . ILE B 1 444 ? 23.406 12.469 -7.859 1 90 444 ILE B C 1
ATOM 9239 O O . ILE B 1 444 ? 22.703 13.258 -8.508 1 90 444 ILE B O 1
ATOM 9243 N N . PRO B 1 445 ? 23.609 12.539 -6.555 1 91 445 PRO B N 1
ATOM 9244 C CA . PRO B 1 445 ? 23.109 13.734 -5.883 1 91 445 PRO B CA 1
ATOM 9245 C C . PRO B 1 445 ? 23.625 15.031 -6.516 1 91 445 PRO B C 1
ATOM 9247 O O . PRO B 1 445 ? 24.781 15.086 -6.961 1 91 445 PRO B O 1
ATOM 9250 N N . LYS B 1 446 ? 22.781 16.047 -6.555 1 87.62 446 LYS B N 1
ATOM 9251 C CA . LYS B 1 446 ? 23.156 17.344 -7.125 1 87.62 446 LYS B CA 1
ATOM 9252 C C . LYS B 1 446 ? 24.125 18.078 -6.211 1 87.62 446 LYS B C 1
ATOM 9254 O O . LYS B 1 446 ? 24.969 18.844 -6.684 1 87.62 446 LYS B O 1
ATOM 9259 N N . VAL B 1 447 ? 23.938 17.891 -4.938 1 89.44 447 VAL B N 1
ATOM 9260 C CA . VAL B 1 447 ? 24.844 18.453 -3.949 1 89.44 447 VAL B CA 1
ATOM 9261 C C . VAL B 1 447 ? 25.75 17.359 -3.4 1 89.44 447 VAL B C 1
ATOM 9263 O O . VAL B 1 447 ? 25.297 16.469 -2.678 1 89.44 447 VAL B O 1
ATOM 9266 N N . ARG B 1 448 ? 27.016 17.312 -3.828 1 86.19 448 ARG B N 1
ATOM 9267 C CA . ARG B 1 448 ? 27.922 16.25 -3.436 1 86.19 448 ARG B CA 1
ATOM 9268 C C . ARG B 1 448 ? 29.234 16.812 -2.904 1 86.19 448 ARG B C 1
ATOM 9270 O O . ARG B 1 448 ? 29.531 17.984 -3.098 1 86.19 448 ARG B O 1
ATOM 9277 N N . ASP B 1 449 ? 29.844 15.891 -2.188 1 86.25 449 ASP B N 1
ATOM 9278 C CA . ASP B 1 449 ? 31.172 16.234 -1.662 1 86.25 449 ASP B CA 1
ATOM 9279 C C . ASP B 1 449 ? 32.156 16.469 -2.795 1 86.25 449 ASP B C 1
ATOM 9281 O O . ASP B 1 449 ? 32.062 15.836 -3.85 1 86.25 449 ASP B O 1
ATOM 9285 N N . PRO B 1 450 ? 32.938 17.484 -2.672 1 80.94 450 PRO B N 1
ATOM 9286 C CA . PRO B 1 450 ? 33.969 17.719 -3.691 1 80.94 450 PRO B CA 1
ATOM 9287 C C . PRO B 1 450 ? 34.906 16.531 -3.885 1 80.94 450 PRO B C 1
ATOM 9289 O O . PRO B 1 450 ? 35.125 15.742 -2.957 1 80.94 450 PRO B O 1
ATOM 9292 N N . LEU B 1 451 ? 35.125 15.961 -5.152 1 65.75 451 LEU B N 1
ATOM 9293 C CA . LEU B 1 451 ? 36 14.828 -5.426 1 65.75 451 LEU B CA 1
ATOM 9294 C C . LEU B 1 451 ? 37.344 14.984 -4.711 1 65.75 451 LEU B C 1
ATOM 9296 O O . LEU B 1 451 ? 37.688 14.156 -3.871 1 65.75 451 LEU B O 1
ATOM 9300 N N . GLU B 1 452 ? 38.594 15.055 -5.449 1 53.41 452 GLU B N 1
ATOM 9301 C CA . GLU B 1 452 ? 40 15.047 -5 1 53.41 452 GLU B CA 1
ATOM 9302 C C . GLU B 1 452 ? 40.312 16.25 -4.117 1 53.41 452 GLU B C 1
ATOM 9304 O O . GLU B 1 452 ? 40.25 17.391 -4.582 1 53.41 452 GLU B O 1
ATOM 9309 N N . VAL B 1 453 ? 39.812 16.375 -3.1 1 45.34 453 VAL B N 1
ATOM 9310 C CA . VAL B 1 453 ? 40.406 17.469 -2.336 1 45.34 453 VAL B CA 1
ATOM 9311 C C . VAL B 1 453 ? 41.938 17.375 -2.389 1 45.34 453 VAL B C 1
ATOM 9313 O O . VAL B 1 453 ? 42.5 16.375 -1.951 1 45.34 453 VAL B O 1
ATOM 9316 N N . THR B 1 454 ? 42.594 17.828 -3.299 1 38.12 454 THR B N 1
ATOM 9317 C CA . THR B 1 454 ? 44.062 17.922 -3.227 1 38.12 454 THR B CA 1
ATOM 9318 C C . THR B 1 454 ? 44.5 18.219 -1.8 1 38.12 454 THR B C 1
ATOM 9320 O O . THR B 1 454 ? 43.906 19.062 -1.116 1 38.12 454 THR B O 1
ATOM 9323 N N . ASN B 1 455 ? 45.125 17.266 -1.129 1 41.19 455 ASN B N 1
ATOM 9324 C CA . ASN B 1 455 ? 45.875 17.438 0.12 1 41.19 455 ASN B CA 1
ATOM 9325 C C . ASN B 1 455 ? 46.25 18.891 0.356 1 41.19 455 ASN B C 1
ATOM 9327 O O . ASN B 1 455 ? 46.594 19.281 1.479 1 41.19 455 ASN B O 1
ATOM 9331 N N . THR B 1 456 ? 46.562 19.625 -0.655 1 39.25 456 THR B N 1
ATOM 9332 C CA . THR B 1 456 ? 47.188 20.922 -0.602 1 39.25 456 THR B CA 1
ATOM 9333 C C . THR B 1 456 ? 46.25 21.969 -0.02 1 39.25 456 THR B C 1
ATOM 9335 O O . THR B 1 456 ? 46.688 22.922 0.623 1 39.25 456 THR B O 1
ATOM 9338 N N . LEU B 1 457 ? 45.031 21.828 -0.32 1 41.44 457 LEU B N 1
ATOM 9339 C CA . LEU B 1 457 ? 44.219 22.938 0.162 1 41.44 457 LEU B CA 1
ATOM 9340 C C . LEU B 1 457 ? 43.875 22.75 1.639 1 41.44 457 LEU B C 1
ATOM 9342 O O . LEU B 1 457 ? 43.594 23.734 2.34 1 41.44 457 LEU B O 1
ATOM 9346 N N . ARG B 1 458 ? 43.781 21.547 2.178 1 44.62 458 ARG B N 1
ATOM 9347 C CA . ARG B 1 458 ? 43.656 21.312 3.611 1 44.62 458 ARG B CA 1
ATOM 9348 C C . ARG B 1 458 ? 44.875 21.859 4.367 1 44.62 458 ARG B C 1
ATOM 9350 O O . ARG B 1 458 ? 44.719 22.422 5.457 1 44.62 458 ARG B O 1
ATOM 9357 N N . GLU B 1 459 ? 46 21.484 3.879 1 45.44 459 GLU B N 1
ATOM 9358 C CA . GLU B 1 459 ? 47.219 22 4.484 1 45.44 459 GLU B CA 1
ATOM 9359 C C . GLU B 1 459 ? 47.281 23.516 4.398 1 45.44 459 GLU B C 1
ATOM 9361 O O . GLU B 1 459 ? 47.75 24.188 5.336 1 45.44 459 GLU B O 1
ATOM 9366 N N . VAL B 1 460 ? 46.844 24.031 3.264 1 43.06 460 VAL B N 1
ATOM 9367 C CA . VAL B 1 460 ? 46.906 25.484 3.131 1 43.06 460 VAL B CA 1
ATOM 9368 C C . VAL B 1 460 ? 45.875 26.125 4.066 1 43.06 460 VAL B C 1
ATOM 9370 O O . VAL B 1 460 ? 46.156 27.141 4.707 1 43.06 460 VAL B O 1
ATOM 9373 N N . ASN B 1 461 ? 44.656 25.516 4.223 1 44.47 461 ASN B N 1
ATOM 9374 C CA . ASN B 1 461 ? 43.625 26.094 5.078 1 44.47 461 ASN B CA 1
ATOM 9375 C C . ASN B 1 461 ? 43.906 25.844 6.555 1 44.47 461 ASN B C 1
ATOM 9377 O O . ASN B 1 461 ? 43.625 26.672 7.406 1 44.47 461 ASN B O 1
ATOM 9381 N N . ALA B 1 462 ? 44.344 24.594 7.016 1 47.41 462 ALA B N 1
ATOM 9382 C CA . ALA B 1 462 ? 44.844 24.422 8.367 1 47.41 462 ALA B CA 1
ATOM 9383 C C . ALA B 1 462 ? 46 25.375 8.633 1 47.41 462 ALA B C 1
ATOM 9385 O O . ALA B 1 462 ? 46.125 25.953 9.727 1 47.41 462 ALA B O 1
ATOM 9386 N N . ALA B 1 463 ? 47 25.469 7.715 1 43.44 463 ALA B N 1
ATOM 9387 C CA . ALA B 1 463 ? 48.125 26.375 7.832 1 43.44 463 ALA B CA 1
ATOM 9388 C C . ALA B 1 463 ? 47.656 27.828 7.895 1 43.44 463 ALA B C 1
ATOM 9390 O O . ALA B 1 463 ? 48.219 28.625 8.656 1 43.44 463 ALA B O 1
ATOM 9391 N N . GLN B 1 464 ? 46.656 28.141 7.039 1 42.25 464 GLN B N 1
ATOM 9392 C CA . GLN B 1 464 ? 46.125 29.5 7.129 1 42.25 464 GLN B CA 1
ATOM 9393 C C . GLN B 1 464 ? 45.375 29.703 8.438 1 42.25 464 GLN B C 1
ATOM 9395 O O . GLN B 1 464 ? 45.438 30.781 9.023 1 42.25 464 GLN B O 1
ATOM 9400 N N . ASN B 1 465 ? 44.625 28.734 8.906 1 46.03 465 ASN B N 1
ATOM 9401 C CA . ASN B 1 465 ? 43.969 28.828 10.219 1 46.03 465 ASN B CA 1
ATOM 9402 C C . ASN B 1 465 ? 45 28.906 11.336 1 46.03 465 ASN B C 1
ATOM 9404 O O . ASN B 1 465 ? 44.781 29.562 12.359 1 46.03 465 ASN B O 1
ATOM 9408 N N . LEU B 1 466 ? 46.062 28.016 11.367 1 42.94 466 LEU B N 1
ATOM 9409 C CA . LEU B 1 466 ? 47.125 28.141 12.344 1 42.94 466 LEU B CA 1
ATOM 9410 C C . LEU B 1 466 ? 47.812 29.5 12.266 1 42.94 466 LEU B C 1
ATOM 9412 O O . LEU B 1 466 ? 48.344 30 13.258 1 42.94 466 LEU B O 1
ATOM 9416 N N . ILE B 1 467 ? 48.156 29.922 11.031 1 40.22 467 ILE B N 1
ATOM 9417 C CA . ILE B 1 467 ? 48.812 31.219 10.906 1 40.22 467 ILE B CA 1
ATOM 9418 C C . ILE B 1 467 ? 47.812 32.312 11.312 1 40.22 467 ILE B C 1
ATOM 9420 O O . ILE B 1 467 ? 48.219 33.406 11.758 1 40.22 467 ILE B O 1
ATOM 9424 N N . ASN B 1 468 ? 46.562 32.375 10.75 1 40.31 468 ASN B N 1
ATOM 9425 C CA . ASN B 1 468 ? 45.719 33.5 11.07 1 40.31 468 ASN B CA 1
ATOM 9426 C C . ASN B 1 468 ? 45.188 33.438 12.5 1 40.31 468 ASN B C 1
ATOM 9428 O O . ASN B 1 468 ? 44.406 32.531 12.828 1 40.31 468 ASN B O 1
ATOM 9432 N N . GLY B 1 469 ? 45.938 33.562 13.492 1 38.28 469 GLY B N 1
ATOM 9433 C CA . GLY B 1 469 ? 45.812 33.812 14.914 1 38.28 469 GLY B CA 1
ATOM 9434 C C . GLY B 1 469 ? 44.438 34.375 15.289 1 38.28 469 GLY B C 1
ATOM 9435 O O . GLY B 1 469 ? 43.594 34.594 14.422 1 38.28 469 GLY B O 1
ATOM 9436 N N . ALA B 1 470 ? 44.125 34.625 16.594 1 42.75 470 ALA B N 1
ATOM 9437 C CA . ALA B 1 470 ? 43.062 35.25 17.375 1 42.75 470 ALA B CA 1
ATOM 9438 C C . ALA B 1 470 ? 42.5 36.469 16.641 1 42.75 470 ALA B C 1
ATOM 9440 O O . ALA B 1 470 ? 41.344 36.875 16.859 1 42.75 470 ALA B O 1
ATOM 9441 N N . ASN B 1 471 ? 43.312 37.312 15.992 1 43.81 471 ASN B N 1
ATOM 9442 C CA . ASN B 1 471 ? 42.969 38.656 15.547 1 43.81 471 ASN B CA 1
ATOM 9443 C C . ASN B 1 471 ? 42.375 38.656 14.141 1 43.81 471 ASN B C 1
ATOM 9445 O O . ASN B 1 471 ? 42.5 39.625 13.406 1 43.81 471 ASN B O 1
ATOM 9449 N N . ASP B 1 472 ? 42.062 37.625 13.555 1 51.75 472 ASP B N 1
ATOM 9450 C CA . ASP B 1 472 ? 41.625 37.625 12.156 1 51.75 472 ASP B CA 1
ATOM 9451 C C . ASP B 1 472 ? 40.188 38.125 12.016 1 51.75 472 ASP B C 1
ATOM 9453 O O . ASP B 1 472 ? 39.25 37.531 12.539 1 51.75 472 ASP B O 1
ATOM 9457 N N . HIS B 1 473 ? 39.875 39.375 11.664 1 62.66 473 HIS B N 1
ATOM 9458 C CA . HIS B 1 473 ? 38.688 40.188 11.477 1 62.66 473 HIS B CA 1
ATOM 9459 C C . HIS B 1 473 ? 37.812 39.656 10.336 1 62.66 473 HIS B C 1
ATOM 9461 O O . HIS B 1 473 ? 36.875 40.344 9.906 1 62.66 473 HIS B O 1
ATOM 9467 N N . ARG B 1 474 ? 38.031 38.438 9.914 1 75.94 474 ARG B N 1
ATOM 9468 C CA . ARG B 1 474 ? 37.188 37.969 8.828 1 75.94 474 ARG B CA 1
ATOM 9469 C C . ARG B 1 474 ? 35.844 37.438 9.359 1 75.94 474 ARG B C 1
ATOM 9471 O O . ARG B 1 474 ? 35.781 36.906 10.461 1 75.94 474 ARG B O 1
ATOM 9478 N N . PRO B 1 475 ? 34.781 37.656 8.43 1 89.94 475 PRO B N 1
ATOM 9479 C CA . PRO B 1 475 ? 33.469 37.156 8.828 1 89.94 475 PRO B CA 1
ATOM 9480 C C . PRO B 1 475 ? 33.406 35.625 8.891 1 89.94 475 PRO B C 1
ATOM 9482 O O . PRO B 1 475 ? 34.062 34.938 8.094 1 89.94 475 PRO B O 1
ATOM 9485 N N . VAL B 1 476 ? 32.875 35.094 9.898 1 93.75 476 VAL B N 1
ATOM 9486 C CA . VAL B 1 476 ? 32.688 33.656 10.047 1 93.75 476 VAL B CA 1
ATOM 9487 C C . VAL B 1 476 ? 31.812 33.125 8.898 1 93.75 476 VAL B C 1
ATOM 9489 O O . VAL B 1 476 ? 32.188 32.156 8.25 1 93.75 476 VAL B O 1
ATOM 9492 N N . ILE B 1 477 ? 30.688 33.812 8.602 1 96.12 477 ILE B N 1
ATOM 9493 C CA . ILE B 1 477 ? 29.812 33.5 7.473 1 96.12 477 ILE B CA 1
ATOM 9494 C C . ILE B 1 477 ? 29.719 34.719 6.559 1 96.12 477 ILE B C 1
ATOM 9496 O O . ILE B 1 477 ? 29.531 35.844 7.031 1 96.12 477 ILE B O 1
ATOM 9500 N N . LYS B 1 478 ? 29.828 34.5 5.277 1 96.19 478 LYS B N 1
ATOM 9501 C CA . LYS B 1 478 ? 29.703 35.594 4.32 1 96.19 478 LYS B CA 1
ATOM 9502 C C . LYS B 1 478 ? 28.812 35.219 3.15 1 96.19 478 LYS B C 1
ATOM 9504 O O . LYS B 1 478 ? 29.062 34.219 2.475 1 96.19 478 LYS B O 1
ATOM 9509 N N . PHE B 1 479 ? 27.734 35.938 2.994 1 96.69 479 PHE B N 1
ATOM 9510 C CA . PHE B 1 479 ? 26.891 35.844 1.811 1 96.69 479 PHE B CA 1
ATOM 9511 C C . PHE B 1 479 ? 27.297 36.875 0.764 1 96.69 479 PHE B C 1
ATOM 9513 O O . PHE B 1 479 ? 27.344 38.094 1.046 1 96.69 479 PHE B O 1
ATOM 9520 N N . SER B 1 480 ? 27.609 36.406 -0.42 1 96.62 480 SER B N 1
ATOM 9521 C CA . SER B 1 480 ? 28.031 37.312 -1.494 1 96.62 480 SER B CA 1
ATOM 9522 C C . SER B 1 480 ? 27.109 37.188 -2.705 1 96.62 480 SER B C 1
ATOM 9524 O O . SER B 1 480 ? 27.188 36.219 -3.457 1 96.62 480 SER B O 1
ATOM 9526 N N . ASP B 1 481 ? 26.297 38.219 -2.924 1 96.19 481 ASP B N 1
ATOM 9527 C CA . ASP B 1 481 ? 25.375 38.281 -4.051 1 96.19 481 ASP B CA 1
ATOM 9528 C C . ASP B 1 481 ? 24.641 36.969 -4.23 1 96.19 481 ASP B C 1
ATOM 9530 O O . ASP B 1 481 ? 24.609 36.406 -5.332 1 96.19 481 ASP B O 1
ATOM 9534 N N . LEU B 1 482 ? 24.188 36.5 -3.176 1 95.31 482 LEU B N 1
ATOM 9535 C CA . LEU B 1 482 ? 23.641 35.156 -3.133 1 95.31 482 LEU B CA 1
ATOM 9536 C C . LEU B 1 482 ? 22.203 35.125 -3.635 1 95.31 482 LEU B C 1
ATOM 9538 O O . LEU B 1 482 ? 21.359 35.906 -3.172 1 95.31 482 LEU B O 1
ATOM 9542 N N . THR B 1 483 ? 21.906 34.25 -4.594 1 94.88 483 THR B N 1
ATOM 9543 C CA . THR B 1 483 ? 20.562 34.031 -5.105 1 94.88 483 THR B CA 1
ATOM 9544 C C . THR B 1 483 ? 20.203 32.531 -5.016 1 94.88 483 THR B C 1
ATOM 9546 O O . THR B 1 483 ? 20.953 31.688 -5.512 1 94.88 483 THR B O 1
ATOM 9549 N N . VAL B 1 484 ? 19.156 32.281 -4.297 1 92.62 484 VAL B N 1
ATOM 9550 C CA . VAL B 1 484 ? 18.719 30.891 -4.109 1 92.62 484 VAL B CA 1
ATOM 9551 C C . VAL B 1 484 ? 17.312 30.719 -4.672 1 92.62 484 VAL B C 1
ATOM 9553 O O . VAL B 1 484 ? 16.422 31.547 -4.41 1 92.62 484 VAL B O 1
ATOM 9556 N N . ALA B 1 485 ? 17.078 29.734 -5.453 1 88.25 485 ALA B N 1
ATOM 9557 C CA . ALA B 1 485 ? 15.773 29.406 -6.004 1 88.25 485 ALA B CA 1
ATOM 9558 C C . ALA B 1 485 ? 15.484 27.922 -5.879 1 88.25 485 ALA B C 1
ATOM 9560 O O . ALA B 1 485 ? 16.391 27.094 -5.973 1 88.25 485 ALA B O 1
ATOM 9561 N N . TYR B 1 486 ? 14.219 27.656 -5.461 1 79.38 486 TYR B N 1
ATOM 9562 C CA . TYR B 1 486 ? 13.797 26.266 -5.344 1 79.38 486 TYR B CA 1
ATOM 9563 C C . TYR B 1 486 ? 13.094 25.797 -6.617 1 79.38 486 TYR B C 1
ATOM 9565 O O . TYR B 1 486 ? 12.133 26.422 -7.07 1 79.38 486 TYR B O 1
ATOM 9573 N N . GLY B 1 487 ? 13.508 24.641 -7.066 1 67.38 487 GLY B N 1
ATOM 9574 C CA . GLY B 1 487 ? 12.844 23.953 -8.172 1 67.38 487 GLY B CA 1
ATOM 9575 C C . GLY B 1 487 ? 12.383 24.906 -9.258 1 67.38 487 GLY B C 1
ATOM 9576 O O . GLY B 1 487 ? 13.148 25.766 -9.719 1 67.38 487 GLY B O 1
ATOM 9577 N N . THR B 1 488 ? 10.938 24.859 -9.547 1 58.69 488 THR B N 1
ATOM 9578 C CA . THR B 1 488 ? 10.32 25.547 -10.672 1 58.69 488 THR B CA 1
ATOM 9579 C C . THR B 1 488 ? 9.664 26.844 -10.219 1 58.69 488 THR B C 1
ATOM 9581 O O . THR B 1 488 ? 8.922 27.469 -10.977 1 58.69 488 THR B O 1
ATOM 9584 N N . MET B 1 489 ? 10.102 27.172 -9.039 1 57.84 489 MET B N 1
ATOM 9585 C CA . MET B 1 489 ? 9.469 28.406 -8.578 1 57.84 489 MET B CA 1
ATOM 9586 C C . MET B 1 489 ? 9.93 29.594 -9.414 1 57.84 489 MET B C 1
ATOM 9588 O O . MET B 1 489 ? 11.094 29.672 -9.805 1 57.84 489 MET B O 1
ATOM 9592 N N . GLU B 1 490 ? 9.008 30.297 -9.844 1 57.34 490 GLU B N 1
ATOM 9593 C CA . GLU B 1 490 ? 9.258 31.469 -10.688 1 57.34 490 GLU B CA 1
ATOM 9594 C C . GLU B 1 490 ? 10.086 32.5 -9.945 1 57.34 490 GLU B C 1
ATOM 9596 O O . GLU B 1 490 ? 10.969 33.156 -10.531 1 57.34 490 GLU B O 1
ATOM 9601 N N . LYS B 1 491 ? 9.867 32.656 -8.609 1 76.19 491 LYS B N 1
ATOM 9602 C CA . LYS B 1 491 ? 10.586 33.688 -7.867 1 76.19 491 LYS B CA 1
ATOM 9603 C C . LYS B 1 491 ? 11.609 33.094 -6.918 1 76.19 491 LYS B C 1
ATOM 9605 O O . LYS B 1 491 ? 11.32 32.094 -6.227 1 76.19 491 LYS B O 1
ATOM 9610 N N . PRO B 1 492 ? 12.812 33.656 -7.012 1 87.44 492 PRO B N 1
ATOM 9611 C CA . PRO B 1 492 ? 13.852 33.156 -6.109 1 87.44 492 PRO B CA 1
ATOM 9612 C C . PRO B 1 492 ? 13.523 33.406 -4.637 1 87.44 492 PRO B C 1
ATOM 9614 O O . PRO B 1 492 ? 12.875 34.406 -4.301 1 87.44 492 PRO B O 1
ATOM 9617 N N . ALA B 1 493 ? 13.828 32.469 -3.791 1 89.19 493 ALA B N 1
ATOM 9618 C CA . ALA B 1 493 ? 13.625 32.625 -2.352 1 89.19 493 ALA B CA 1
ATOM 9619 C C . ALA B 1 493 ? 14.508 33.719 -1.77 1 89.19 493 ALA B C 1
ATOM 9621 O O . ALA B 1 493 ? 14.102 34.438 -0.86 1 89.19 493 ALA B O 1
ATOM 9622 N N . LEU B 1 494 ? 15.742 33.781 -2.262 1 93.12 494 LEU B N 1
ATOM 9623 C CA . LEU B 1 494 ? 16.688 34.844 -1.937 1 93.12 494 LEU B CA 1
ATOM 9624 C C . LEU B 1 494 ? 17.25 35.5 -3.205 1 93.12 494 LEU B C 1
ATOM 9626 O O . LEU B 1 494 ? 17.516 34.781 -4.188 1 93.12 494 LEU B O 1
ATOM 9630 N N . LYS B 1 495 ? 17.312 36.812 -3.209 1 94.5 495 LYS B N 1
ATOM 9631 C CA . LYS B 1 495 ? 17.766 37.562 -4.391 1 94.5 495 LYS B CA 1
ATOM 9632 C C . LYS B 1 495 ? 18.922 38.5 -4.051 1 94.5 495 LYS B C 1
ATOM 9634 O O . LYS B 1 495 ? 18.719 39.562 -3.473 1 94.5 495 LYS B O 1
ATOM 9639 N N . LYS B 1 496 ? 20.094 38.219 -4.508 1 94.19 496 LYS B N 1
ATOM 9640 C CA . LYS B 1 496 ? 21.297 39 -4.398 1 94.19 496 LYS B CA 1
ATOM 9641 C C . LYS B 1 496 ? 21.516 39.5 -2.961 1 94.19 496 LYS B C 1
ATOM 9643 O O . LYS B 1 496 ? 21.656 40.688 -2.713 1 94.19 496 LYS B O 1
ATOM 9648 N N . VAL B 1 497 ? 21.562 38.594 -2.123 1 95.5 497 VAL B N 1
ATOM 9649 C CA . VAL B 1 497 ? 21.703 38.875 -0.698 1 95.5 497 VAL B CA 1
ATOM 9650 C C . VAL B 1 497 ? 23.172 39 -0.337 1 95.5 497 VAL B C 1
ATOM 9652 O O . VAL B 1 497 ? 24 38.188 -0.737 1 95.5 497 VAL B O 1
ATOM 9655 N N . ASN B 1 498 ? 23.516 40.125 0.319 1 96.69 498 ASN B N 1
ATOM 9656 C CA . ASN B 1 498 ? 24.844 40.375 0.884 1 96.69 498 ASN B CA 1
ATOM 9657 C C . ASN B 1 498 ? 24.781 40.531 2.398 1 96.69 498 ASN B C 1
ATOM 9659 O O . ASN B 1 498 ? 24.016 41.344 2.908 1 96.69 498 ASN B O 1
ATOM 9663 N N . LEU B 1 499 ? 25.547 39.688 3.131 1 96.06 499 LEU B N 1
ATOM 9664 C CA . LEU B 1 499 ? 25.516 39.75 4.59 1 96.06 499 LEU B CA 1
ATOM 9665 C C . LEU B 1 499 ? 26.812 39.188 5.176 1 96.06 499 LEU B C 1
ATOM 9667 O O . LEU B 1 499 ? 27.312 38.156 4.711 1 96.06 499 LEU B O 1
ATOM 9671 N N . ASP B 1 500 ? 27.344 39.906 6.105 1 95.19 500 ASP B N 1
ATOM 9672 C CA . ASP B 1 500 ? 28.516 39.438 6.836 1 95.19 500 ASP B CA 1
ATOM 9673 C C . ASP B 1 500 ? 28.188 39.188 8.305 1 95.19 500 ASP B C 1
ATOM 9675 O O . ASP B 1 500 ? 27.594 40 8.977 1 95.19 500 ASP B O 1
ATOM 9679 N N . ILE B 1 501 ? 28.562 38 8.727 1 95.31 501 ILE B N 1
ATOM 9680 C CA . ILE B 1 501 ? 28.406 37.656 10.133 1 95.31 501 ILE B CA 1
ATOM 9681 C C . ILE B 1 501 ? 29.766 37.375 10.75 1 95.31 501 ILE B C 1
ATOM 9683 O O . ILE B 1 501 ? 30.484 36.469 10.312 1 95.31 501 ILE B O 1
ATOM 9687 N N . SER B 1 502 ? 30.078 38.125 11.742 1 93.12 502 SER B N 1
ATOM 9688 C CA . SER B 1 502 ? 31.391 38.062 12.359 1 93.12 502 SER B CA 1
ATOM 9689 C C . SER B 1 502 ? 31.359 37.25 13.656 1 93.12 502 SER B C 1
ATOM 9691 O O . SER B 1 502 ? 30.281 36.875 14.125 1 93.12 502 SER B O 1
ATOM 9693 N N . ARG B 1 503 ? 32.562 37 14.156 1 92.06 503 ARG B N 1
ATOM 9694 C CA . ARG B 1 503 ? 32.688 36.312 15.438 1 92.06 503 ARG B CA 1
ATOM 9695 C C . ARG B 1 503 ? 32 37.125 16.547 1 92.06 503 ARG B C 1
ATOM 9697 O O . ARG B 1 503 ? 32.188 38.344 16.641 1 92.06 503 ARG B O 1
ATOM 9704 N N . GLY B 1 504 ? 31.141 36.438 17.312 1 89.38 504 GLY B N 1
ATOM 9705 C CA . GLY B 1 504 ? 30.469 37.062 18.422 1 89.38 504 GLY B CA 1
ATOM 9706 C C . GLY B 1 504 ? 29.078 37.594 18.062 1 89.38 504 GLY B C 1
ATOM 9707 O O . GLY B 1 504 ? 28.297 37.969 18.938 1 89.38 504 GLY B O 1
ATOM 9708 N N . ASP B 1 505 ? 28.812 37.625 16.781 1 92.5 505 ASP B N 1
ATOM 9709 C CA . ASP B 1 505 ? 27.531 38.125 16.344 1 92.5 505 ASP B CA 1
ATOM 9710 C C . ASP B 1 505 ? 26.391 37.188 16.734 1 92.5 505 ASP B C 1
ATOM 9712 O O . ASP B 1 505 ? 26.516 35.969 16.578 1 92.5 505 ASP B O 1
ATOM 9716 N N . LYS B 1 506 ? 25.391 37.719 17.344 1 94.56 506 LYS B N 1
ATOM 9717 C CA . LYS B 1 506 ? 24.094 37.062 17.531 1 94.56 506 LYS B CA 1
ATOM 9718 C C . LYS B 1 506 ? 23.031 37.688 16.641 1 94.56 506 LYS B C 1
ATOM 9720 O O . LYS B 1 506 ? 22.453 38.719 17 1 94.56 506 LYS B O 1
ATOM 9725 N N . VAL B 1 507 ? 22.781 37 15.57 1 95.62 507 VAL B N 1
ATOM 9726 C CA . VAL B 1 507 ? 21.984 37.594 14.508 1 95.62 507 VAL B CA 1
ATOM 9727 C C . VAL B 1 507 ? 20.562 37.031 14.523 1 95.62 507 VAL B C 1
ATOM 9729 O O . VAL B 1 507 ? 20.391 35.812 14.688 1 95.62 507 VAL B O 1
ATOM 9732 N N . ALA B 1 508 ? 19.594 37.875 14.445 1 95.69 508 ALA B N 1
ATOM 9733 C CA . ALA B 1 508 ? 18.203 37.438 14.266 1 95.69 508 ALA B CA 1
ATOM 9734 C C . ALA B 1 508 ? 17.688 37.844 12.883 1 95.69 508 ALA B C 1
ATOM 9736 O O . ALA B 1 508 ? 17.859 39 12.445 1 95.69 508 ALA B O 1
ATOM 9737 N N . ILE B 1 509 ? 17.188 36.906 12.227 1 95.56 509 ILE B N 1
ATOM 9738 C CA . ILE B 1 509 ? 16.562 37.156 10.938 1 95.56 509 ILE B CA 1
ATOM 9739 C C . ILE B 1 509 ? 15.047 37.25 11.109 1 95.56 509 ILE B C 1
ATOM 9741 O O . ILE B 1 509 ? 14.406 36.312 11.578 1 95.56 509 ILE B O 1
ATOM 9745 N N . VAL B 1 510 ? 14.508 38.406 10.703 1 92.75 510 VAL B N 1
ATOM 9746 C CA . VAL B 1 510 ? 13.078 38.656 10.883 1 92.75 510 VAL B CA 1
ATOM 9747 C C . VAL B 1 510 ? 12.453 39.062 9.547 1 92.75 510 VAL B C 1
ATOM 9749 O O . VAL B 1 510 ? 13.141 39.531 8.641 1 92.75 510 VAL B O 1
ATOM 9752 N N . GLY B 1 511 ? 11.227 38.781 9.406 1 87.38 511 GLY B N 1
ATOM 9753 C CA . GLY B 1 511 ? 10.469 39.094 8.203 1 87.38 511 GLY B CA 1
ATOM 9754 C C . GLY B 1 511 ? 9.125 38.375 8.141 1 87.38 511 GLY B C 1
ATOM 9755 O O . GLY B 1 511 ? 8.82 37.531 8.992 1 87.38 511 GLY B O 1
ATOM 9756 N N . ARG B 1 512 ? 8.414 38.75 7.168 1 79.12 512 ARG B N 1
ATOM 9757 C CA . ARG B 1 512 ? 7.105 38.125 6.977 1 79.12 512 ARG B CA 1
ATOM 9758 C C . ARG B 1 512 ? 7.242 36.688 6.457 1 79.12 512 ARG B C 1
ATOM 9760 O O . ARG B 1 512 ? 8.336 36.281 6.082 1 79.12 512 ARG B O 1
ATOM 9767 N N . SER B 1 513 ? 6.172 35.938 6.609 1 75.31 513 SER B N 1
ATOM 9768 C CA . SER B 1 513 ? 6.188 34.562 6.082 1 75.31 513 SER B CA 1
ATOM 9769 C C . SER B 1 513 ? 6.508 34.562 4.59 1 75.31 513 SER B C 1
ATOM 9771 O O . SER B 1 513 ? 6 35.375 3.834 1 75.31 513 SER B O 1
ATOM 9773 N N . GLY B 1 514 ? 7.387 33.719 4.215 1 77.25 514 GLY B N 1
ATOM 9774 C CA . GLY B 1 514 ? 7.746 33.594 2.812 1 77.25 514 GLY B CA 1
ATOM 9775 C C . GLY B 1 514 ? 8.828 34.562 2.391 1 77.25 514 GLY B C 1
ATOM 9776 O O . GLY B 1 514 ? 9.156 34.656 1.206 1 77.25 514 GLY B O 1
ATOM 9777 N N . SER B 1 515 ? 9.383 35.281 3.346 1 84.06 515 SER B N 1
ATOM 9778 C CA . SER B 1 515 ? 10.367 36.281 3.008 1 84.06 515 SER B CA 1
ATOM 9779 C C . SER B 1 515 ? 11.727 35.688 2.699 1 84.06 515 SER B C 1
ATOM 9781 O O . SER B 1 515 ? 12.617 36.344 2.176 1 84.06 515 SER B O 1
ATOM 9783 N N . GLY B 1 516 ? 11.914 34.406 3.021 1 88.06 516 GLY B N 1
ATOM 9784 C CA . GLY B 1 516 ? 13.164 33.719 2.701 1 88.06 516 GLY B CA 1
ATOM 9785 C C . GLY B 1 516 ? 14 33.406 3.926 1 88.06 516 GLY B C 1
ATOM 9786 O O . GLY B 1 516 ? 15.141 32.969 3.805 1 88.06 516 GLY B O 1
ATOM 9787 N N . LYS B 1 517 ? 13.516 33.562 5.098 1 90 517 LYS B N 1
ATOM 9788 C CA . LYS B 1 517 ? 14.25 33.375 6.344 1 90 517 LYS B CA 1
ATOM 9789 C C . LYS B 1 517 ? 14.82 31.984 6.441 1 90 517 LYS B C 1
ATOM 9791 O O . LYS B 1 517 ? 16.031 31.797 6.625 1 90 517 LYS B O 1
ATOM 9796 N N . SER B 1 518 ? 13.938 30.984 6.242 1 88.12 518 SER B N 1
ATOM 9797 C CA . SER B 1 518 ? 14.367 29.594 6.363 1 88.12 518 SER B CA 1
ATOM 9798 C C . SER B 1 518 ? 15.336 29.219 5.254 1 88.12 518 SER B C 1
ATOM 9800 O O . SER B 1 518 ? 16.219 28.375 5.453 1 88.12 518 SER B O 1
ATOM 9802 N N . SER B 1 519 ? 15.156 29.797 4.102 1 91.38 519 SER B N 1
ATOM 9803 C CA . SER B 1 519 ? 16.047 29.531 2.977 1 91.38 519 SER B CA 1
ATOM 9804 C C . SER B 1 519 ? 17.484 29.969 3.291 1 91.38 519 SER B C 1
ATOM 9806 O O . SER B 1 519 ? 18.438 29.344 2.834 1 91.38 519 SER B O 1
ATOM 9808 N N . MET B 1 520 ? 17.578 31.016 4.035 1 93.44 520 MET B N 1
ATOM 9809 C CA . MET B 1 520 ? 18.906 31.484 4.422 1 93.44 520 MET B CA 1
ATOM 9810 C C . MET B 1 520 ? 19.609 30.453 5.297 1 93.44 520 MET B C 1
ATOM 9812 O O . MET B 1 520 ? 20.797 30.172 5.109 1 93.44 520 MET B O 1
ATOM 9816 N N . LEU B 1 521 ? 18.906 29.891 6.258 1 94.25 521 LEU B N 1
ATOM 9817 C CA . LEU B 1 521 ? 19.484 28.859 7.117 1 94.25 521 LEU B CA 1
ATOM 9818 C C . LEU B 1 521 ? 19.859 27.625 6.305 1 94.25 521 LEU B C 1
ATOM 9820 O O . LEU B 1 521 ? 20.938 27.047 6.508 1 94.25 521 LEU B O 1
ATOM 9824 N N . ARG B 1 522 ? 19.062 27.266 5.387 1 92.62 522 ARG B N 1
ATOM 9825 C CA . ARG B 1 522 ? 19.266 26.078 4.578 1 92.62 522 ARG B CA 1
ATOM 9826 C C . ARG B 1 522 ? 20.484 26.25 3.658 1 92.62 522 ARG B C 1
ATOM 9828 O O . ARG B 1 522 ? 21.141 25.266 3.32 1 92.62 522 ARG B O 1
ATOM 9835 N N . THR B 1 523 ? 20.672 27.453 3.295 1 93.5 523 THR B N 1
ATOM 9836 C CA . THR B 1 523 ? 21.844 27.734 2.471 1 93.5 523 THR B CA 1
ATOM 9837 C C . THR B 1 523 ? 23.141 27.531 3.264 1 93.5 523 THR B C 1
ATOM 9839 O O . THR B 1 523 ? 24.109 26.969 2.75 1 93.5 523 THR B O 1
ATOM 9842 N N . VAL B 1 524 ? 23.125 27.984 4.516 1 94.88 524 VAL B N 1
ATOM 9843 C CA . VAL B 1 524 ? 24.297 27.828 5.367 1 94.88 524 VAL B CA 1
ATOM 9844 C C . VAL B 1 524 ? 24.578 26.344 5.602 1 94.88 524 VAL B C 1
ATOM 9846 O O . VAL B 1 524 ? 25.734 25.938 5.707 1 94.88 524 VAL B O 1
ATOM 9849 N N . LEU B 1 525 ? 23.516 25.609 5.633 1 94.75 525 LEU B N 1
ATOM 9850 C CA . LEU B 1 525 ? 23.641 24.172 5.82 1 94.75 525 LEU B CA 1
ATOM 9851 C C . LEU B 1 525 ? 23.984 23.469 4.508 1 94.75 525 LEU B C 1
ATOM 9853 O O . LEU B 1 525 ? 24.156 22.25 4.473 1 94.75 525 LEU B O 1
ATOM 9857 N N . ARG B 1 526 ? 23.984 24.156 3.453 1 94.06 526 ARG B N 1
ATOM 9858 C CA . ARG B 1 526 ? 24.219 23.703 2.086 1 94.06 526 ARG B CA 1
ATOM 9859 C C . ARG B 1 526 ? 23.234 22.609 1.695 1 94.06 526 ARG B C 1
ATOM 9861 O O . ARG B 1 526 ? 23.625 21.578 1.149 1 94.06 526 ARG B O 1
ATOM 9868 N N . PHE B 1 527 ? 22.062 22.766 2.109 1 92 527 PHE B N 1
ATOM 9869 C CA . PHE B 1 527 ? 21 21.875 1.633 1 92 527 PHE B CA 1
ATOM 9870 C C . PHE B 1 527 ? 20.734 22.094 0.148 1 92 527 PHE B C 1
ATOM 9872 O O . PHE B 1 527 ? 20.312 21.172 -0.552 1 92 527 PHE B O 1
ATOM 9879 N N . TYR B 1 528 ? 21.016 23.344 -0.269 1 88.94 528 TYR B N 1
ATOM 9880 C CA . TYR B 1 528 ? 20.875 23.75 -1.659 1 88.94 528 TYR B CA 1
ATOM 9881 C C . TYR B 1 528 ? 22.109 24.547 -2.111 1 88.94 528 TYR B C 1
ATOM 9883 O O . TYR B 1 528 ? 22.656 25.328 -1.342 1 88.94 528 TYR B O 1
ATOM 9891 N N . ASP B 1 529 ? 22.453 24.312 -3.312 1 90.81 529 ASP B N 1
ATOM 9892 C CA . ASP B 1 529 ? 23.469 25.188 -3.904 1 90.81 529 ASP B CA 1
ATOM 9893 C C . ASP B 1 529 ? 22.828 26.406 -4.547 1 90.81 529 ASP B C 1
ATOM 9895 O O . ASP B 1 529 ? 21.812 26.312 -5.234 1 90.81 529 ASP B O 1
ATOM 9899 N N . PRO B 1 530 ? 23.375 27.516 -4.199 1 91.94 530 PRO B N 1
ATOM 9900 C CA . PRO B 1 530 ? 22.797 28.734 -4.75 1 91.94 530 PRO B CA 1
ATOM 9901 C C . PRO B 1 530 ? 22.906 28.812 -6.27 1 91.94 530 PRO B C 1
ATOM 9903 O O . PRO B 1 530 ? 23.797 28.203 -6.859 1 91.94 530 PRO B O 1
ATOM 9906 N N . LEU B 1 531 ? 21.984 29.5 -6.898 1 89.88 531 LEU B N 1
ATOM 9907 C CA . LEU B 1 531 ? 21.969 29.703 -8.344 1 89.88 531 LEU B CA 1
ATOM 9908 C C . LEU B 1 531 ? 23.062 30.672 -8.766 1 89.88 531 LEU B C 1
ATOM 9910 O O . LEU B 1 531 ? 23.672 30.516 -9.828 1 89.88 531 LEU B O 1
ATOM 9914 N N . ALA B 1 532 ? 23.172 31.672 -7.992 1 93.31 532 ALA B N 1
ATOM 9915 C CA . ALA B 1 532 ? 24.203 32.688 -8.203 1 93.31 532 ALA B CA 1
ATOM 9916 C C . ALA B 1 532 ? 24.797 33.156 -6.875 1 93.31 532 ALA B C 1
ATOM 9918 O O . ALA B 1 532 ? 24.141 33.062 -5.836 1 93.31 532 ALA B O 1
ATOM 9919 N N . GLY B 1 533 ? 26.062 33.5 -6.965 1 94.44 533 GLY B N 1
ATOM 9920 C CA . GLY B 1 533 ? 26.75 33.938 -5.75 1 94.44 533 GLY B CA 1
ATOM 9921 C C . GLY B 1 533 ? 27.266 32.75 -4.93 1 94.44 533 GLY B C 1
ATOM 9922 O O . GLY B 1 533 ? 27.375 31.641 -5.43 1 94.44 533 GLY B O 1
ATOM 9923 N N . ASN B 1 534 ? 27.75 33.094 -3.756 1 94.25 534 ASN B N 1
ATOM 9924 C CA . ASN B 1 534 ? 28.281 32 -2.926 1 94.25 534 ASN B CA 1
ATOM 9925 C C . ASN B 1 534 ? 28.156 32.344 -1.44 1 94.25 534 ASN B C 1
ATOM 9927 O O . ASN B 1 534 ? 27.875 33.469 -1.072 1 94.25 534 ASN B O 1
ATOM 9931 N N . CYS B 1 535 ? 28.203 31.375 -0.665 1 95.12 535 CYS B N 1
ATOM 9932 C CA . CYS B 1 535 ? 28.266 31.438 0.792 1 95.12 535 CYS B CA 1
ATOM 9933 C C . CYS B 1 535 ? 29.547 30.781 1.303 1 95.12 535 CYS B C 1
ATOM 9935 O O . CYS B 1 535 ? 29.891 29.672 0.896 1 95.12 535 CYS B O 1
ATOM 9937 N N . THR B 1 536 ? 30.25 31.531 2.082 1 94.88 536 THR B N 1
ATOM 9938 C CA . THR B 1 536 ? 31.516 31 2.582 1 94.88 536 THR B CA 1
ATOM 9939 C C . THR B 1 536 ? 31.484 30.859 4.102 1 94.88 536 THR B C 1
ATOM 9941 O O . THR B 1 536 ? 30.766 31.609 4.777 1 94.88 536 THR B O 1
ATOM 9944 N N . LEU B 1 537 ? 32.156 29.906 4.633 1 93.56 537 LEU B N 1
ATOM 9945 C CA . LEU B 1 537 ? 32.438 29.703 6.055 1 93.56 537 LEU B CA 1
ATOM 9946 C C . LEU B 1 537 ? 33.906 29.812 6.352 1 93.56 537 LEU B C 1
ATOM 9948 O O . LEU B 1 537 ? 34.719 29.016 5.844 1 93.56 537 LEU B O 1
ATOM 9952 N N . ASP B 1 538 ? 34.281 30.75 7.105 1 90.81 538 ASP B N 1
ATOM 9953 C CA . ASP B 1 538 ? 35.688 31.031 7.387 1 90.81 538 ASP B CA 1
ATOM 9954 C C . ASP B 1 538 ? 36.5 31.203 6.094 1 90.81 538 ASP B C 1
ATOM 9956 O O . ASP B 1 538 ? 37.594 30.641 5.957 1 90.81 538 ASP B O 1
ATOM 9960 N N . GLY B 1 539 ? 35.812 31.703 5.176 1 88.69 539 GLY B N 1
ATOM 9961 C CA . GLY B 1 539 ? 36.5 32.031 3.93 1 88.69 539 GLY B CA 1
ATOM 9962 C C . GLY B 1 539 ? 36.438 30.891 2.92 1 88.69 539 GLY B C 1
ATOM 9963 O O . GLY B 1 539 ? 36.844 31.062 1.764 1 88.69 539 GLY B O 1
ATOM 9964 N N . VAL B 1 540 ? 36 29.766 3.266 1 91.38 540 VAL B N 1
ATOM 9965 C CA . VAL B 1 540 ? 35.938 28.625 2.363 1 91.38 540 VAL B CA 1
ATOM 9966 C C . VAL B 1 540 ? 34.531 28.484 1.815 1 91.38 540 VAL B C 1
ATOM 9968 O O . VAL B 1 540 ? 33.562 28.469 2.578 1 91.38 540 VAL B O 1
ATOM 9971 N N . ASP B 1 541 ? 34.531 28.359 0.526 1 93.19 541 ASP B N 1
ATOM 9972 C CA . ASP B 1 541 ? 33.219 28.172 -0.104 1 93.19 541 ASP B CA 1
ATOM 9973 C C . ASP B 1 541 ? 32.562 26.875 0.369 1 93.19 541 ASP B C 1
ATOM 9975 O O . ASP B 1 541 ? 33.219 25.828 0.451 1 93.19 541 ASP B O 1
ATOM 9979 N N . LEU B 1 542 ? 31.297 26.922 0.619 1 93.44 542 LEU B N 1
ATOM 9980 C CA . LEU B 1 542 ? 30.578 25.75 1.111 1 93.44 542 LEU B CA 1
ATOM 9981 C C . LEU B 1 542 ? 30.609 24.625 0.093 1 93.44 542 LEU B C 1
ATOM 9983 O O . LEU B 1 542 ? 30.609 23.453 0.466 1 93.44 542 LEU B O 1
ATOM 9987 N N . LYS B 1 543 ? 30.703 24.906 -1.195 1 91.31 543 LYS B N 1
ATOM 9988 C CA . LYS B 1 543 ? 30.75 23.906 -2.258 1 91.31 543 LYS B CA 1
ATOM 9989 C C . LYS B 1 543 ? 32.062 23.109 -2.199 1 91.31 543 LYS B C 1
ATOM 9991 O O . LYS B 1 543 ? 32.125 21.984 -2.709 1 91.31 543 LYS B O 1
ATOM 9996 N N . ALA B 1 544 ? 33 23.656 -1.533 1 89.94 544 ALA B N 1
ATOM 9997 C CA . ALA B 1 544 ? 34.281 23 -1.457 1 89.94 544 ALA B CA 1
ATOM 9998 C C . ALA B 1 544 ? 34.469 22.25 -0.144 1 89.94 544 ALA B C 1
ATOM 10000 O O . ALA B 1 544 ? 35.469 21.578 0.074 1 89.94 544 ALA B O 1
ATOM 10001 N N . MET B 1 545 ? 33.5 22.25 0.644 1 90 545 MET B N 1
ATOM 10002 C CA . MET B 1 545 ? 33.594 21.562 1.937 1 90 545 MET B CA 1
ATOM 10003 C C . MET B 1 545 ? 32.875 20.219 1.89 1 90 545 MET B C 1
ATOM 10005 O O . MET B 1 545 ? 31.859 20.062 1.221 1 90 545 MET B O 1
ATOM 10009 N N . LYS B 1 546 ? 33.5 19.312 2.625 1 90.44 546 LYS B N 1
ATOM 10010 C CA . LYS B 1 546 ? 32.812 18.031 2.805 1 90.44 546 LYS B CA 1
ATOM 10011 C C . LYS B 1 546 ? 31.641 18.156 3.77 1 90.44 546 LYS B C 1
ATOM 10013 O O . LYS B 1 546 ? 31.688 18.969 4.699 1 90.44 546 LYS B O 1
ATOM 10018 N N . ARG B 1 547 ? 30.719 17.391 3.551 1 89.81 547 ARG B N 1
ATOM 10019 C CA . ARG B 1 547 ? 29.531 17.422 4.395 1 89.81 547 ARG B CA 1
ATOM 10020 C C . ARG B 1 547 ? 29.875 17.125 5.848 1 89.81 547 ARG B C 1
ATOM 10022 O O . ARG B 1 547 ? 29.312 17.719 6.766 1 89.81 547 ARG B O 1
ATOM 10029 N N . SER B 1 548 ? 30.766 16.188 6.035 1 88.69 548 SER B N 1
ATOM 10030 C CA . SER B 1 548 ? 31.188 15.82 7.387 1 88.69 548 SER B CA 1
ATOM 10031 C C . SER B 1 548 ? 31.812 17 8.109 1 88.69 548 SER B C 1
ATOM 10033 O O . SER B 1 548 ? 31.562 17.219 9.297 1 88.69 548 SER B O 1
ATOM 10035 N N . ASP B 1 549 ? 32.531 17.781 7.352 1 88.75 549 ASP B N 1
ATOM 10036 C CA . ASP B 1 549 ? 33.188 18.969 7.922 1 88.75 549 ASP B CA 1
ATOM 10037 C C . ASP B 1 549 ? 32.156 20.047 8.258 1 88.75 549 ASP B C 1
ATOM 10039 O O . ASP B 1 549 ? 32.219 20.672 9.312 1 88.75 549 ASP B O 1
ATOM 10043 N N . LEU B 1 550 ? 31.312 20.219 7.387 1 91.5 550 LEU B N 1
ATOM 10044 C CA . LEU B 1 550 ? 30.297 21.219 7.598 1 91.5 550 LEU B CA 1
ATOM 10045 C C . LEU B 1 550 ? 29.406 20.859 8.789 1 91.5 550 LEU B C 1
ATOM 10047 O O . LEU B 1 550 ? 29.078 21.719 9.602 1 91.5 550 LEU B O 1
ATOM 10051 N N . ALA B 1 551 ? 29.094 19.625 8.867 1 90 551 ALA B N 1
ATOM 10052 C CA . ALA B 1 551 ? 28.203 19.156 9.93 1 90 551 ALA B CA 1
ATOM 10053 C C . ALA B 1 551 ? 28.875 19.266 11.297 1 90 551 ALA B C 1
ATOM 10055 O O . ALA B 1 551 ? 28.203 19.391 12.32 1 90 551 ALA B O 1
ATOM 10056 N N . SER B 1 552 ? 30.172 19.234 11.289 1 88.19 552 SER B N 1
ATOM 10057 C CA . SER B 1 552 ? 30.906 19.359 12.547 1 88.19 552 SER B CA 1
ATOM 10058 C C . SER B 1 552 ? 31 20.812 12.992 1 88.19 552 SER B C 1
ATOM 10060 O O . SER B 1 552 ? 31.125 21.094 14.188 1 88.19 552 SER B O 1
ATOM 10062 N N . LYS B 1 553 ? 30.766 21.734 12.078 1 90.56 553 LYS B N 1
ATOM 10063 C CA . LYS B 1 553 ? 30.984 23.141 12.383 1 90.56 553 LYS B CA 1
ATOM 10064 C C . LYS B 1 553 ? 29.641 23.875 12.539 1 90.56 553 LYS B C 1
ATOM 10066 O O . LYS B 1 553 ? 29.547 24.859 13.273 1 90.56 553 LYS B O 1
ATOM 10071 N N . VAL B 1 554 ? 28.719 23.422 11.805 1 94.06 554 VAL B N 1
ATOM 10072 C CA . VAL B 1 554 ? 27.422 24.094 11.789 1 94.06 554 VAL B CA 1
ATOM 10073 C C . VAL B 1 554 ? 26.344 23.156 12.305 1 94.06 554 VAL B C 1
ATOM 10075 O O . VAL B 1 554 ? 26.141 22.062 11.758 1 94.06 554 VAL B O 1
ATOM 10078 N N . VAL B 1 555 ? 25.609 23.578 13.312 1 93 555 VAL B N 1
ATOM 10079 C CA . VAL B 1 555 ? 24.547 22.75 13.875 1 93 555 VAL B CA 1
ATOM 10080 C C . VAL B 1 555 ? 23.234 23.531 13.875 1 93 555 VAL B C 1
ATOM 10082 O O . VAL B 1 555 ? 23.234 24.75 14.102 1 93 555 VAL B O 1
ATOM 10085 N N . VAL B 1 556 ? 22.172 22.812 13.578 1 93.12 556 VAL B N 1
ATOM 10086 C CA . VAL B 1 556 ? 20.875 23.484 13.461 1 93.12 556 VAL B CA 1
ATOM 10087 C C . VAL B 1 556 ? 19.906 22.922 14.508 1 93.12 556 VAL B C 1
ATOM 10089 O O . VAL B 1 556 ? 19.938 21.734 14.805 1 93.12 556 VAL B O 1
ATOM 10092 N N . VAL B 1 557 ? 19.172 23.797 15.102 1 91 557 VAL B N 1
ATOM 10093 C CA . VAL B 1 557 ? 18 23.422 15.891 1 91 557 VAL B CA 1
ATOM 10094 C C . VAL B 1 557 ? 16.734 23.75 15.109 1 91 557 VAL B C 1
ATOM 10096 O O . VAL B 1 557 ? 16.406 24.922 14.906 1 91 557 VAL B O 1
ATOM 10099 N N . GLU B 1 558 ? 16.047 22.734 14.742 1 89.62 558 GLU B N 1
ATOM 10100 C CA . GLU B 1 558 ? 14.898 22.859 13.852 1 89.62 558 GLU B CA 1
ATOM 10101 C C . GLU B 1 558 ? 13.672 23.359 14.609 1 89.62 558 GLU B C 1
ATOM 10103 O O . GLU B 1 558 ? 13.641 23.328 15.836 1 89.62 558 GLU B O 1
ATOM 10108 N N . GLN B 1 559 ? 12.719 23.828 13.789 1 81.06 559 GLN B N 1
ATOM 10109 C CA . GLN B 1 559 ? 11.469 24.344 14.336 1 81.06 559 GLN B CA 1
ATOM 10110 C C . GLN B 1 559 ? 10.688 23.234 15.047 1 81.06 559 GLN B C 1
ATOM 10112 O O . GLN B 1 559 ? 10.195 23.438 16.156 1 81.06 559 GLN B O 1
ATOM 10117 N N . GLU B 1 560 ? 10.609 22.078 14.391 1 81.25 560 GLU B N 1
ATOM 10118 C CA . GLU B 1 560 ? 9.977 20.891 14.961 1 81.25 560 GLU B CA 1
ATOM 10119 C C . GLU B 1 560 ? 10.938 19.719 14.977 1 81.25 560 GLU B C 1
ATOM 10121 O O . GLU B 1 560 ? 10.914 18.875 14.07 1 81.25 560 GLU B O 1
ATOM 10126 N N . PRO B 1 561 ? 11.641 19.672 16.125 1 85.69 561 PRO B N 1
ATOM 10127 C CA . PRO B 1 561 ? 12.641 18.594 16.156 1 85.69 561 PRO B CA 1
ATOM 10128 C C . PRO B 1 561 ? 12.016 17.203 16.281 1 85.69 561 PRO B C 1
ATOM 10130 O O . PRO B 1 561 ? 11.031 17.047 17.016 1 85.69 561 PRO B O 1
ATOM 10133 N N . HIS B 1 562 ? 12.531 16.328 15.516 1 84.75 562 HIS B N 1
ATOM 10134 C CA . HIS B 1 562 ? 12.102 14.938 15.586 1 84.75 562 HIS B CA 1
ATOM 10135 C C . HIS B 1 562 ? 13.188 14.07 16.219 1 84.75 562 HIS B C 1
ATOM 10137 O O . HIS B 1 562 ? 14.375 14.305 16.016 1 84.75 562 HIS B O 1
ATOM 10143 N N . LEU B 1 563 ? 12.75 13.195 17.062 1 88.06 563 LEU B N 1
ATOM 10144 C CA . LEU B 1 563 ? 13.68 12.266 17.703 1 88.06 563 LEU B CA 1
ATOM 10145 C C . LEU B 1 563 ? 13.625 10.898 17.031 1 88.06 563 LEU B C 1
ATOM 10147 O O . LEU B 1 563 ? 12.555 10.438 16.625 1 88.06 563 LEU B O 1
ATOM 10151 N N . PHE B 1 564 ? 14.781 10.312 16.906 1 89.94 564 PHE B N 1
ATOM 10152 C CA . PHE B 1 564 ? 14.891 8.961 16.375 1 89.94 564 PHE B CA 1
ATOM 10153 C C . PHE B 1 564 ? 14.492 7.926 17.406 1 89.94 564 PHE B C 1
ATOM 10155 O O . PHE B 1 564 ? 14.633 8.164 18.609 1 89.94 564 PHE B O 1
ATOM 10162 N N . PRO B 1 565 ? 13.945 6.797 16.969 1 88.19 565 PRO B N 1
ATOM 10163 C CA . PRO B 1 565 ? 13.617 5.727 17.922 1 88.19 565 PRO B CA 1
ATOM 10164 C C . PRO B 1 565 ? 14.859 5.012 18.453 1 88.19 565 PRO B C 1
ATOM 10166 O O . PRO B 1 565 ? 15.102 3.855 18.094 1 88.19 565 PRO B O 1
ATOM 10169 N N . MET B 1 566 ? 15.539 5.613 19.344 1 89.31 566 MET B N 1
ATOM 10170 C CA . MET B 1 566 ? 16.75 5.117 19.984 1 89.31 566 MET B CA 1
ATOM 10171 C C . MET B 1 566 ? 16.891 5.691 21.391 1 89.31 566 MET B C 1
ATOM 10173 O O . MET B 1 566 ? 15.953 6.316 21.906 1 89.31 566 MET B O 1
ATOM 10177 N N . SER B 1 567 ? 18.031 5.438 21.969 1 90.94 567 SER B N 1
ATOM 10178 C CA . SER B 1 567 ? 18.25 5.922 23.328 1 90.94 567 SER B CA 1
ATOM 10179 C C . SER B 1 567 ? 18.422 7.438 23.359 1 90.94 567 SER B C 1
ATOM 10181 O O . SER B 1 567 ? 18.734 8.047 22.328 1 90.94 567 SER B O 1
ATOM 10183 N N . LEU B 1 568 ? 18.141 8.016 24.484 1 93.31 568 LEU B N 1
ATOM 10184 C CA . LEU B 1 568 ? 18.359 9.445 24.672 1 93.31 568 LEU B CA 1
ATOM 10185 C C . LEU B 1 568 ? 19.797 9.836 24.359 1 93.31 568 LEU B C 1
ATOM 10187 O O . LEU B 1 568 ? 20.031 10.844 23.703 1 93.31 568 LEU B O 1
ATOM 10191 N N . MET B 1 569 ? 20.688 9.023 24.797 1 93.19 569 MET B N 1
ATOM 10192 C CA . MET B 1 569 ? 22.109 9.266 24.547 1 93.19 569 MET B CA 1
ATOM 10193 C C . MET B 1 569 ? 22.406 9.25 23.062 1 93.19 569 MET B C 1
ATOM 10195 O O . MET B 1 569 ? 23.094 10.141 22.547 1 93.19 569 MET B O 1
ATOM 10199 N N . ASP B 1 570 ? 21.844 8.289 22.359 1 91.38 570 ASP B N 1
ATOM 10200 C CA . ASP B 1 570 ? 22.094 8.156 20.938 1 91.38 570 ASP B CA 1
ATOM 10201 C C . ASP B 1 570 ? 21.484 9.328 20.156 1 91.38 570 ASP B C 1
ATOM 10203 O O . ASP B 1 570 ? 22.031 9.742 19.125 1 91.38 570 ASP B O 1
ATOM 10207 N N . ASN B 1 571 ? 20.375 9.844 20.625 1 93.31 571 ASN B N 1
ATOM 10208 C CA . ASN B 1 571 ? 19.766 11 19.984 1 93.31 571 ASN B CA 1
ATOM 10209 C C . ASN B 1 571 ? 20.625 12.242 20.125 1 93.31 571 ASN B C 1
ATOM 10211 O O . ASN B 1 571 ? 20.781 13.016 19.172 1 93.31 571 ASN B O 1
ATOM 10215 N N . VAL B 1 572 ? 21.219 12.398 21.281 1 93.75 572 VAL B N 1
ATOM 10216 C CA . VAL B 1 572 ? 22.047 13.562 21.547 1 93.75 572 VAL B CA 1
ATOM 10217 C C . VAL B 1 572 ? 23.359 13.445 20.781 1 93.75 572 VAL B C 1
ATOM 10219 O O . VAL B 1 572 ? 23.875 14.438 20.266 1 93.75 572 VAL B O 1
ATOM 10222 N N . LEU B 1 573 ? 23.828 12.234 20.656 1 92.94 573 LEU B N 1
ATOM 10223 C CA . LEU B 1 573 ? 25.109 12.016 20 1 92.94 573 LEU B CA 1
ATOM 10224 C C . LEU B 1 573 ? 24.922 11.664 18.531 1 92.94 573 LEU B C 1
ATOM 10226 O O . LEU B 1 573 ? 25.844 11.164 17.875 1 92.94 573 LEU B O 1
ATOM 10230 N N . TYR B 1 574 ? 23.812 11.867 18.047 1 91.44 574 TYR B N 1
ATOM 10231 C CA . TYR B 1 574 ? 23.484 11.469 16.672 1 91.44 574 TYR B CA 1
ATOM 10232 C C . TYR B 1 574 ? 24.484 12.07 15.688 1 91.44 574 TYR B C 1
ATOM 10234 O O . TYR B 1 574 ? 24.703 13.281 15.68 1 91.44 574 TYR B O 1
ATOM 10242 N N . GLY B 1 575 ? 25.109 11.266 14.867 1 87.38 575 GLY B N 1
ATOM 10243 C CA . GLY B 1 575 ? 26.062 11.711 13.859 1 87.38 575 GLY B CA 1
ATOM 10244 C C . GLY B 1 575 ? 27.5 11.664 14.32 1 87.38 575 GLY B C 1
ATOM 10245 O O . GLY B 1 575 ? 28.422 11.859 13.523 1 87.38 575 GLY B O 1
ATOM 10246 N N . ILE B 1 576 ? 27.688 11.555 15.609 1 87.44 576 ILE B N 1
ATOM 10247 C CA . ILE B 1 576 ? 29.031 11.477 16.156 1 87.44 576 ILE B CA 1
ATOM 10248 C C . ILE B 1 576 ? 29.516 10.023 16.141 1 87.44 576 ILE B C 1
ATOM 10250 O O . ILE B 1 576 ? 28.781 9.117 16.531 1 87.44 576 ILE B O 1
ATOM 10254 N N . GLU B 1 577 ? 30.672 9.812 15.68 1 84.12 577 GLU B N 1
ATOM 10255 C CA . GLU B 1 577 ? 31.203 8.461 15.555 1 84.12 577 GLU B CA 1
ATOM 10256 C C . GLU B 1 577 ? 31.5 7.863 16.922 1 84.12 577 GLU B C 1
ATOM 10258 O O . GLU B 1 577 ? 31.969 8.562 17.828 1 84.12 577 GLU B O 1
ATOM 10263 N N . MET B 1 578 ? 31.234 6.625 16.984 1 82.81 578 MET B N 1
ATOM 10264 C CA . MET B 1 578 ? 31.531 5.891 18.219 1 82.81 578 MET B CA 1
ATOM 10265 C C . MET B 1 578 ? 33.031 5.684 18.375 1 82.81 578 MET B C 1
ATOM 10267 O O . MET B 1 578 ? 33.75 5.438 17.391 1 82.81 578 MET B O 1
ATOM 10271 N N . ASP B 1 579 ? 33.562 5.891 19.562 1 78.5 579 ASP B N 1
ATOM 10272 C CA . ASP B 1 579 ? 35 5.914 19.766 1 78.5 579 ASP B CA 1
ATOM 10273 C C . ASP B 1 579 ? 35.469 4.695 20.562 1 78.5 579 ASP B C 1
ATOM 10275 O O . ASP B 1 579 ? 36.656 4.547 20.844 1 78.5 579 ASP B O 1
ATOM 10279 N N . ALA B 1 580 ? 34.5 3.826 20.938 1 82.12 580 ALA B N 1
ATOM 10280 C CA . ALA B 1 580 ? 34.906 2.691 21.781 1 82.12 580 ALA B CA 1
ATOM 10281 C C . ALA B 1 580 ? 34.281 1.396 21.266 1 82.12 580 ALA B C 1
ATOM 10283 O O . ALA B 1 580 ? 33.5 1.408 20.297 1 82.12 580 ALA B O 1
ATOM 10284 N N . VAL B 1 581 ? 34.875 0.264 21.625 1 82.31 581 VAL B N 1
ATOM 10285 C CA . VAL B 1 581 ? 34.344 -1.062 21.328 1 82.31 581 VAL B CA 1
ATOM 10286 C C . VAL B 1 581 ? 34.031 -1.801 22.625 1 82.31 581 VAL B C 1
ATOM 10288 O O . VAL B 1 581 ? 34.844 -1.844 23.547 1 82.31 581 VAL B O 1
ATOM 10291 N N . ASP B 1 582 ? 32.75 -2.219 22.641 1 77.19 582 ASP B N 1
ATOM 10292 C CA . ASP B 1 582 ? 32.344 -3.002 23.812 1 77.19 582 ASP B CA 1
ATOM 10293 C C . ASP B 1 582 ? 33.156 -4.297 23.891 1 77.19 582 ASP B C 1
ATOM 10295 O O . ASP B 1 582 ? 33.125 -5.105 22.969 1 77.19 582 ASP B O 1
ATOM 10299 N N . GLU B 1 583 ? 33.844 -4.5 24.859 1 74.06 583 GLU B N 1
ATOM 10300 C CA . GLU B 1 583 ? 34.719 -5.652 25.016 1 74.06 583 GLU B CA 1
ATOM 10301 C C . GLU B 1 583 ? 33.906 -6.957 25.031 1 74.06 583 GLU B C 1
ATOM 10303 O O . GLU B 1 583 ? 34.406 -7.996 24.594 1 74.06 583 GLU B O 1
ATOM 10308 N N . SER B 1 584 ? 32.688 -6.965 25.5 1 69.19 584 SER B N 1
ATOM 10309 C CA . SER B 1 584 ? 31.859 -8.164 25.656 1 69.19 584 SER B CA 1
ATOM 10310 C C . SER B 1 584 ? 31.203 -8.562 24.344 1 69.19 584 SER B C 1
ATOM 10312 O O . SER B 1 584 ? 31.141 -9.75 24 1 69.19 584 SER B O 1
ATOM 10314 N N . THR B 1 585 ? 30.781 -7.598 23.594 1 70.75 585 THR B N 1
ATOM 10315 C CA . THR B 1 585 ? 29.984 -7.922 22.406 1 70.75 585 THR B CA 1
ATOM 10316 C C . THR B 1 585 ? 30.766 -7.656 21.141 1 70.75 585 THR B C 1
ATOM 10318 O O . THR B 1 585 ? 30.438 -8.188 20.078 1 70.75 585 THR B O 1
ATOM 10321 N N . GLY B 1 586 ? 31.828 -6.883 21.266 1 73.12 586 GLY B N 1
ATOM 10322 C CA . GLY B 1 586 ? 32.625 -6.531 20.094 1 73.12 586 GLY B CA 1
ATOM 10323 C C . GLY B 1 586 ? 31.984 -5.477 19.219 1 73.12 586 GLY B C 1
ATOM 10324 O O . GLY B 1 586 ? 32.469 -5.184 18.125 1 73.12 586 GLY B O 1
ATOM 10325 N N . GLU B 1 587 ? 30.953 -4.914 19.766 1 77.06 587 GLU B N 1
ATOM 10326 C CA . GLU B 1 587 ? 30.234 -3.914 18.984 1 77.06 587 GLU B CA 1
ATOM 10327 C C . GLU B 1 587 ? 30.719 -2.506 19.312 1 77.06 587 GLU B C 1
ATOM 10329 O O . GLU B 1 587 ? 31.25 -2.262 20.406 1 77.06 587 GLU B O 1
ATOM 10334 N N . LYS B 1 588 ? 30.734 -1.656 18.391 1 81.56 588 LYS B N 1
ATOM 10335 C CA . LYS B 1 588 ? 31.109 -0.265 18.609 1 81.56 588 LYS B CA 1
ATOM 10336 C C . LYS B 1 588 ? 30.203 0.403 19.625 1 81.56 588 LYS B C 1
ATOM 10338 O O . LYS B 1 588 ? 28.984 0.143 19.656 1 81.56 588 LYS B O 1
ATOM 10343 N N . SER B 1 589 ? 30.703 1.162 20.609 1 84 589 SER B N 1
ATOM 10344 C CA . SER B 1 589 ? 29.938 1.877 21.641 1 84 589 SER B CA 1
ATOM 10345 C C . SER B 1 589 ? 30.578 3.227 21.953 1 84 589 SER B C 1
ATOM 10347 O O . SER B 1 589 ? 31.609 3.588 21.375 1 84 589 SER B O 1
ATOM 10349 N N . TYR B 1 590 ? 29.906 4.07 22.719 1 88.12 590 TYR B N 1
ATOM 10350 C CA . TYR B 1 590 ? 30.438 5.348 23.172 1 88.12 590 TYR B CA 1
ATOM 10351 C C . TYR B 1 590 ? 31.188 5.188 24.5 1 88.12 590 TYR B C 1
ATOM 10353 O O . TYR B 1 590 ? 30.75 4.438 25.375 1 88.12 590 TYR B O 1
ATOM 10361 N N . SER B 1 591 ? 32.344 5.875 24.594 1 87.31 591 SER B N 1
ATOM 10362 C CA . SER B 1 591 ? 33.125 5.852 25.812 1 87.31 591 SER B CA 1
ATOM 10363 C C . SER B 1 591 ? 32.406 6.598 26.938 1 87.31 591 SER B C 1
ATOM 10365 O O . SER B 1 591 ? 31.391 7.254 26.719 1 87.31 591 SER B O 1
ATOM 10367 N N . ASP B 1 592 ? 32.906 6.477 28.125 1 87.88 592 ASP B N 1
ATOM 10368 C CA . ASP B 1 592 ? 32.344 7.121 29.312 1 87.88 592 ASP B CA 1
ATOM 10369 C C . ASP B 1 592 ? 32.469 8.641 29.203 1 87.88 592 ASP B C 1
ATOM 10371 O O . ASP B 1 592 ? 31.656 9.375 29.781 1 87.88 592 ASP B O 1
ATOM 10375 N N . LYS B 1 593 ? 33.406 9.039 28.453 1 89.62 593 LYS B N 1
ATOM 10376 C CA . LYS B 1 593 ? 33.562 10.477 28.25 1 89.62 593 LYS B CA 1
ATOM 10377 C C . LYS B 1 593 ? 32.312 11.078 27.594 1 89.62 593 LYS B C 1
ATOM 10379 O O . LYS B 1 593 ? 31.891 12.18 27.938 1 89.62 593 LYS B O 1
ATOM 10384 N N . PHE B 1 594 ? 31.812 10.367 26.703 1 91.5 594 PHE B N 1
ATOM 10385 C CA . PHE B 1 594 ? 30.641 10.852 26 1 91.5 594 PHE B CA 1
ATOM 10386 C C . PHE B 1 594 ? 29.406 10.812 26.906 1 91.5 594 PHE B C 1
ATOM 10388 O O . PHE B 1 594 ? 28.531 11.664 26.812 1 91.5 594 PHE B O 1
ATOM 10395 N N . ARG B 1 595 ? 29.359 9.875 27.812 1 90.94 595 ARG B N 1
ATOM 10396 C CA . ARG B 1 595 ? 28.234 9.797 28.734 1 90.94 595 ARG B CA 1
ATOM 10397 C C . ARG B 1 595 ? 28.188 11.023 29.641 1 90.94 595 ARG B C 1
ATOM 10399 O O . ARG B 1 595 ? 27.109 11.578 29.875 1 90.94 595 ARG B O 1
ATOM 10406 N N . VAL B 1 596 ? 29.328 11.422 30.016 1 92 596 VAL B N 1
ATOM 10407 C CA . VAL B 1 596 ? 29.422 12.609 30.859 1 92 596 VAL B CA 1
ATOM 10408 C C . VAL B 1 596 ? 29.062 13.852 30.047 1 92 596 VAL B C 1
ATOM 10410 O O . VAL B 1 596 ? 28.328 14.719 30.531 1 92 596 VAL B O 1
ATOM 10413 N N . ALA B 1 597 ? 29.547 13.922 28.859 1 91.62 597 ALA B N 1
ATOM 10414 C CA . ALA B 1 597 ? 29.297 15.07 28 1 91.62 597 ALA B CA 1
ATOM 10415 C C . ALA B 1 597 ? 27.797 15.203 27.703 1 91.62 597 ALA B C 1
ATOM 10417 O O . ALA B 1 597 ? 27.266 16.312 27.672 1 91.62 597 ALA B O 1
ATOM 10418 N N . VAL B 1 598 ? 27.219 14.094 27.5 1 94.38 598 VAL B N 1
ATOM 10419 C CA . VAL B 1 598 ? 25.797 14.102 27.188 1 94.38 598 VAL B CA 1
ATOM 10420 C C . VAL B 1 598 ? 25 14.547 28.406 1 94.38 598 VAL B C 1
ATOM 10422 O O . VAL B 1 598 ? 24.062 15.328 28.281 1 94.38 598 VAL B O 1
ATOM 10425 N N . SER B 1 599 ? 25.375 14.039 29.562 1 92.94 599 SER B N 1
ATOM 10426 C CA . SER B 1 599 ? 24.688 14.422 30.797 1 92.94 599 SER B CA 1
ATOM 10427 C C . SER B 1 599 ? 24.812 15.922 31.047 1 92.94 599 SER B C 1
ATOM 10429 O O . SER B 1 599 ? 23.844 16.562 31.453 1 92.94 599 SER B O 1
ATOM 10431 N N . GLU B 1 600 ? 25.922 16.438 30.766 1 89.94 600 GLU B N 1
ATOM 10432 C CA . GLU B 1 600 ? 26.141 17.875 30.922 1 89.94 600 GLU B CA 1
ATOM 10433 C C . GLU B 1 600 ? 25.328 18.672 29.922 1 89.94 600 GLU B C 1
ATOM 10435 O O . GLU B 1 600 ? 24.734 19.688 30.266 1 89.94 600 GLU B O 1
ATOM 10440 N N . ALA B 1 601 ? 25.359 18.25 28.719 1 91.31 601 ALA B N 1
ATOM 10441 C CA . ALA B 1 601 ? 24.609 18.953 27.672 1 91.31 601 ALA B CA 1
ATOM 10442 C C . ALA B 1 601 ? 23.109 18.969 27.984 1 91.31 601 ALA B C 1
ATOM 10444 O O . ALA B 1 601 ? 22.438 19.984 27.781 1 91.31 601 ALA B O 1
ATOM 10445 N N . LEU B 1 602 ? 22.625 17.906 28.469 1 92.56 602 LEU B N 1
ATOM 10446 C CA . LEU B 1 602 ? 21.219 17.812 28.828 1 92.56 602 LEU B CA 1
ATOM 10447 C C . LEU B 1 602 ? 20.891 18.719 30.016 1 92.56 602 LEU B C 1
ATOM 10449 O O . LEU B 1 602 ? 19.844 19.344 30.047 1 92.56 602 LEU B O 1
ATOM 10453 N N . SER B 1 603 ? 21.766 18.734 30.906 1 88.94 603 SER B N 1
ATOM 10454 C CA . SER B 1 603 ? 21.562 19.609 32.062 1 88.94 603 SER B CA 1
ATOM 10455 C C . SER B 1 603 ? 21.547 21.078 31.641 1 88.94 603 SER B C 1
ATOM 10457 O O . SER B 1 603 ? 20.688 21.844 32.094 1 88.94 603 SER B O 1
ATOM 10459 N N . LEU B 1 604 ? 22.391 21.438 30.75 1 85.31 604 LEU B N 1
ATOM 10460 C CA . LEU B 1 604 ? 22.469 22.812 30.266 1 85.31 604 LEU B CA 1
ATOM 10461 C C . LEU B 1 604 ? 21.219 23.156 29.469 1 85.31 604 LEU B C 1
ATOM 10463 O O . LEU B 1 604 ? 20.781 24.312 29.453 1 85.31 604 LEU B O 1
ATOM 10467 N N . ALA B 1 605 ? 20.703 22.156 28.828 1 88.31 605 ALA B N 1
ATOM 10468 C CA . ALA B 1 605 ? 19.484 22.359 28.031 1 88.31 605 ALA B CA 1
ATOM 10469 C C . ALA B 1 605 ? 18.234 22.344 28.922 1 88.31 605 ALA B C 1
ATOM 10471 O O . ALA B 1 605 ? 17.125 22.5 28.422 1 88.31 605 ALA B O 1
ATOM 10472 N N . GLY B 1 606 ? 18.375 22.094 30.141 1 83.56 606 GLY B N 1
ATOM 10473 C CA . GLY B 1 606 ? 17.266 22.109 31.078 1 83.56 606 GLY B CA 1
ATOM 10474 C C . GLY B 1 606 ? 16.594 20.766 31.234 1 83.56 606 GLY B C 1
ATOM 10475 O O . GLY B 1 606 ? 15.43 20.688 31.641 1 83.56 606 GLY B O 1
ATOM 10476 N N . LEU B 1 607 ? 17.203 19.734 30.766 1 87.38 607 LEU B N 1
ATOM 10477 C CA . LEU B 1 607 ? 16.688 18.375 30.875 1 87.38 607 LEU B CA 1
ATOM 10478 C C . LEU B 1 607 ? 17.656 17.484 31.641 1 87.38 607 LEU B C 1
ATOM 10480 O O . LEU B 1 607 ? 18.156 16.5 31.094 1 87.38 607 LEU B O 1
ATOM 10484 N N . SER B 1 608 ? 17.766 17.781 32.875 1 86.38 608 SER B N 1
ATOM 10485 C CA . SER B 1 608 ? 18.734 17.031 33.656 1 86.38 608 SER B CA 1
ATOM 10486 C C . SER B 1 608 ? 18.297 15.586 33.844 1 86.38 608 SER B C 1
ATOM 10488 O O . SER B 1 608 ? 17.125 15.32 34.156 1 86.38 608 SER B O 1
ATOM 10490 N N . VAL B 1 609 ? 19.203 14.688 33.625 1 85.44 609 VAL B N 1
ATOM 10491 C CA . VAL B 1 609 ? 18.906 13.266 33.781 1 85.44 609 VAL B CA 1
ATOM 10492 C C . VAL B 1 609 ? 19.547 12.727 35.031 1 85.44 609 VAL B C 1
ATOM 10494 O O . VAL B 1 609 ? 19.453 11.531 35.344 1 85.44 609 VAL B O 1
ATOM 10497 N N . THR B 1 610 ? 20.219 13.555 35.75 1 81.94 610 THR B N 1
ATOM 10498 C CA . THR B 1 610 ? 20.891 13.141 36.969 1 81.94 610 THR B CA 1
ATOM 10499 C C . THR B 1 610 ? 20.406 13.984 38.156 1 81.94 610 THR B C 1
ATOM 10501 O O . THR B 1 610 ? 20 15.133 38 1 81.94 610 THR B O 1
ATOM 10504 N N . GLY B 1 611 ? 20.422 13.281 39.219 1 75.69 611 GLY B N 1
ATOM 10505 C CA . GLY B 1 611 ? 20.25 13.992 40.469 1 75.69 611 GLY B CA 1
ATOM 10506 C C . GLY B 1 611 ? 18.812 14.359 40.781 1 75.69 611 GLY B C 1
ATOM 10507 O O . GLY B 1 611 ? 17.891 13.688 40.281 1 75.69 611 GLY B O 1
ATOM 10508 N N . GLU B 1 612 ? 18.547 15.375 41.562 1 68.88 612 GLU B N 1
ATOM 10509 C CA . GLU B 1 612 ? 17.25 15.836 42.031 1 68.88 612 GLU B CA 1
ATOM 10510 C C . GLU B 1 612 ? 16.5 16.578 40.938 1 68.88 612 GLU B C 1
ATOM 10512 O O . GLU B 1 612 ? 15.266 16.672 40.969 1 68.88 612 GLU B O 1
ATOM 10517 N N . ASP B 1 613 ? 17.266 16.875 39.938 1 70.06 613 ASP B N 1
ATOM 10518 C CA . ASP B 1 613 ? 16.672 17.688 38.875 1 70.06 613 ASP B CA 1
ATOM 10519 C C . ASP B 1 613 ? 16.047 16.812 37.781 1 70.06 613 ASP B C 1
ATOM 10521 O O . ASP B 1 613 ? 15.453 17.312 36.844 1 70.06 613 ASP B O 1
ATOM 10525 N N . ASN B 1 614 ? 16.203 15.539 37.969 1 79.81 614 ASN B N 1
ATOM 10526 C CA . ASN B 1 614 ? 15.617 14.617 37 1 79.81 614 ASN B CA 1
ATOM 10527 C C . ASN B 1 614 ? 14.117 14.43 37.25 1 79.81 614 ASN B C 1
ATOM 10529 O O . ASN B 1 614 ? 13.688 13.375 37.719 1 79.81 614 ASN B O 1
ATOM 10533 N N . GLN B 1 615 ? 13.398 15.375 36.844 1 67 615 GLN B N 1
ATOM 10534 C CA . GLN B 1 615 ? 11.969 15.383 37.125 1 67 615 GLN B CA 1
ATOM 10535 C C . GLN B 1 615 ? 11.219 14.398 36.219 1 67 615 GLN B C 1
ATOM 10537 O O . GLN B 1 615 ? 10.156 13.898 36.594 1 67 615 GLN B O 1
ATOM 10542 N N . LEU B 1 616 ? 11.875 14.102 35.125 1 78.12 616 LEU B N 1
ATOM 10543 C CA . LEU B 1 616 ? 11.156 13.266 34.156 1 78.12 616 LEU B CA 1
ATOM 10544 C C . LEU B 1 616 ? 11.578 11.805 34.312 1 78.12 616 LEU B C 1
ATOM 10546 O O . LEU B 1 616 ? 10.969 10.922 33.688 1 78.12 616 LEU B O 1
ATOM 10550 N N . GLY B 1 617 ? 12.609 11.531 35.094 1 79.44 617 GLY B N 1
ATOM 10551 C CA . GLY B 1 617 ? 13.094 10.172 35.281 1 79.44 617 GLY B CA 1
ATOM 10552 C C . GLY B 1 617 ? 13.711 9.586 34.031 1 79.44 617 GLY B C 1
ATOM 10553 O O . GLY B 1 617 ? 13.578 8.391 33.75 1 79.44 617 GLY B O 1
ATOM 10554 N N . LEU B 1 618 ? 14.234 10.445 33.25 1 86.31 618 LEU B N 1
ATOM 10555 C CA . LEU B 1 618 ? 14.898 9.977 32.031 1 86.31 618 LEU B CA 1
ATOM 10556 C C . LEU B 1 618 ? 16.328 9.523 32.344 1 86.31 618 LEU B C 1
ATOM 10558 O O . LEU B 1 618 ? 16.984 10.086 33.188 1 86.31 618 LEU B O 1
ATOM 10562 N N . GLU B 1 619 ? 16.641 8.414 31.688 1 89.5 619 GLU B N 1
ATOM 10563 C CA . GLU B 1 619 ? 18.031 7.934 31.719 1 89.5 619 GLU B CA 1
ATOM 10564 C C . GLU B 1 619 ? 18.656 8 30.328 1 89.5 619 GLU B C 1
ATOM 10566 O O . GLU B 1 619 ? 17.969 8.148 29.328 1 89.5 619 GLU B O 1
ATOM 10571 N N . LEU B 1 620 ? 19.953 7.934 30.391 1 91.81 620 LEU B N 1
ATOM 10572 C CA . LEU B 1 620 ? 20.672 8.023 29.125 1 91.81 620 LEU B CA 1
ATOM 10573 C C . LEU B 1 620 ? 20.281 6.887 28.188 1 91.81 620 LEU B C 1
ATOM 10575 O O . LEU B 1 620 ? 20.25 7.062 26.969 1 91.81 620 LEU B O 1
ATOM 10579 N N . ASP B 1 621 ? 19.875 5.824 28.781 1 89.44 621 ASP B N 1
ATOM 10580 C CA . ASP B 1 621 ? 19.562 4.656 27.969 1 89.44 621 ASP B CA 1
ATOM 10581 C C . ASP B 1 621 ? 18.047 4.547 27.734 1 89.44 621 ASP B C 1
ATOM 10583 O O . ASP B 1 621 ? 17.594 3.619 27.078 1 89.44 621 ASP B O 1
ATOM 10587 N N . THR B 1 622 ? 17.391 5.543 28.188 1 89.12 622 THR B N 1
ATOM 10588 C CA . THR B 1 622 ? 15.953 5.531 27.969 1 89.12 622 THR B CA 1
ATOM 10589 C C . THR B 1 622 ? 15.625 5.664 26.484 1 89.12 622 THR B C 1
ATOM 10591 O O . THR B 1 622 ? 16.125 6.57 25.812 1 89.12 622 THR B O 1
ATOM 10594 N N . ARG B 1 623 ? 14.867 4.781 26.031 1 89.19 623 ARG B N 1
ATOM 10595 C CA . ARG B 1 623 ? 14.453 4.852 24.641 1 89.19 623 ARG B CA 1
ATOM 10596 C C . ARG B 1 623 ? 13.391 5.934 24.438 1 89.19 623 ARG B C 1
ATOM 10598 O O . ARG B 1 623 ? 12.461 6.051 25.234 1 89.19 623 ARG B O 1
ATOM 10605 N N . VAL B 1 624 ? 13.609 6.75 23.422 1 87.62 624 VAL B N 1
ATOM 10606 C CA . VAL B 1 624 ? 12.68 7.836 23.109 1 87.62 624 VAL B CA 1
ATOM 10607 C C . VAL B 1 624 ? 12.25 7.746 21.641 1 87.62 624 VAL B C 1
ATOM 10609 O O . VAL B 1 624 ? 12.789 6.945 20.875 1 87.62 624 VAL B O 1
ATOM 10612 N N . GLY B 1 625 ? 11.211 8.492 21.234 1 79.31 625 GLY B N 1
ATOM 10613 C CA . GLY B 1 625 ? 10.695 8.461 19.875 1 79.31 625 GLY B CA 1
ATOM 10614 C C . GLY B 1 625 ? 9.586 7.441 19.672 1 79.31 625 GLY B C 1
ATOM 10615 O O . GLY B 1 625 ? 8.922 7.047 20.625 1 79.31 625 GLY B O 1
ATOM 10616 N N . GLU B 1 626 ? 9.445 7.152 18.422 1 71.44 626 GLU B N 1
ATOM 10617 C CA . GLU B 1 626 ? 8.367 6.219 18.125 1 71.44 626 GLU B CA 1
ATOM 10618 C C . GLU B 1 626 ? 8.578 4.887 18.844 1 71.44 626 GLU B C 1
ATOM 10620 O O . GLU B 1 626 ? 9.633 4.266 18.719 1 71.44 626 GLU B O 1
ATOM 10625 N N . GLY B 1 627 ? 7.691 4.441 19.578 1 61.34 627 GLY B N 1
ATOM 10626 C CA . GLY B 1 627 ? 7.781 3.191 20.312 1 61.34 627 GLY B CA 1
ATOM 10627 C C . GLY B 1 627 ? 8.383 3.357 21.703 1 61.34 627 GLY B C 1
ATOM 10628 O O . GLY B 1 627 ? 8.406 2.412 22.484 1 61.34 627 GLY B O 1
ATOM 10629 N N . GLY B 1 628 ? 8.969 4.621 21.953 1 69.5 628 GLY B N 1
ATOM 10630 C CA . GLY B 1 628 ? 9.555 4.91 23.25 1 69.5 628 GLY B CA 1
ATOM 10631 C C . GLY B 1 628 ? 8.773 5.941 24.031 1 69.5 628 GLY B C 1
ATOM 10632 O O . GLY B 1 628 ? 7.57 6.113 23.828 1 69.5 628 GLY B O 1
ATOM 10633 N N . ARG B 1 629 ? 9.492 6.426 24.953 1 71.56 629 ARG B N 1
ATOM 10634 C CA . ARG B 1 629 ? 8.883 7.457 25.781 1 71.56 629 ARG B CA 1
ATOM 10635 C C . ARG B 1 629 ? 8.547 8.695 24.953 1 71.56 629 ARG B C 1
ATOM 10637 O O . ARG B 1 629 ? 9.375 9.18 24.188 1 71.56 629 ARG B O 1
ATOM 10644 N N . THR B 1 630 ? 7.375 9.062 25.078 1 77.56 630 THR B N 1
ATOM 10645 C CA . THR B 1 630 ? 6.934 10.258 24.375 1 77.56 630 THR B CA 1
ATOM 10646 C C . THR B 1 630 ? 7.336 11.516 25.141 1 77.56 630 THR B C 1
ATOM 10648 O O . THR B 1 630 ? 7.133 11.609 26.344 1 77.56 630 THR B O 1
ATOM 10651 N N . LEU B 1 631 ? 8.023 12.398 24.484 1 80.81 631 LEU B N 1
ATOM 10652 C CA . LEU B 1 631 ? 8.414 13.68 25.062 1 80.81 631 LEU B CA 1
ATOM 10653 C C . LEU B 1 631 ? 7.539 14.812 24.531 1 80.81 631 LEU B C 1
ATOM 10655 O O . LEU B 1 631 ? 7.051 14.75 23.391 1 80.81 631 LEU B O 1
ATOM 10659 N N . SER B 1 632 ? 7.305 15.734 25.375 1 73.06 632 SER B N 1
ATOM 10660 C CA . SER B 1 632 ? 6.559 16.922 24.953 1 73.06 632 SER B CA 1
ATOM 10661 C C . SER B 1 632 ? 7.34 17.734 23.938 1 73.06 632 SER B C 1
ATOM 10663 O O . SER B 1 632 ? 8.523 17.469 23.703 1 73.06 632 SER B O 1
ATOM 10665 N N . GLY B 1 633 ? 6.676 18.656 23.219 1 76.88 633 GLY B N 1
ATOM 10666 C CA . GLY B 1 633 ? 7.34 19.531 22.266 1 76.88 633 GLY B CA 1
ATOM 10667 C C . GLY B 1 633 ? 8.531 20.266 22.844 1 76.88 633 GLY B C 1
ATOM 10668 O O . GLY B 1 633 ? 9.602 20.312 22.234 1 76.88 633 GLY B O 1
ATOM 10669 N N . GLY B 1 634 ? 8.32 20.844 24.031 1 78.56 634 GLY B N 1
ATOM 10670 C CA . GLY B 1 634 ? 9.398 21.547 24.703 1 78.56 634 GLY B CA 1
ATOM 10671 C C . GLY B 1 634 ? 10.562 20.656 25.094 1 78.56 634 GLY B C 1
ATOM 10672 O O . GLY B 1 634 ? 11.719 21.062 25 1 78.56 634 GLY B O 1
ATOM 10673 N N . GLN B 1 635 ? 10.242 19.438 25.5 1 82.25 635 GLN B N 1
ATOM 10674 C CA . GLN B 1 635 ? 11.273 18.484 25.875 1 82.25 635 GLN B CA 1
ATOM 10675 C C . GLN B 1 635 ? 12.086 18.062 24.641 1 82.25 635 GLN B C 1
ATOM 10677 O O . GLN B 1 635 ? 13.305 17.938 24.719 1 82.25 635 GLN B O 1
ATOM 10682 N N . ARG B 1 636 ? 11.453 17.828 23.578 1 89.06 636 ARG B N 1
ATOM 10683 C CA . ARG B 1 636 ? 12.133 17.469 22.328 1 89.06 636 ARG B CA 1
ATOM 10684 C C . ARG B 1 636 ? 13.07 18.594 21.891 1 89.06 636 ARG B C 1
ATOM 10686 O O . ARG B 1 636 ? 14.164 18.328 21.391 1 89.06 636 ARG B O 1
ATOM 10693 N N . GLN B 1 637 ? 12.57 19.797 22.078 1 87.62 637 GLN B N 1
ATOM 10694 C CA . GLN B 1 637 ? 13.391 20.953 21.734 1 87.62 637 GLN B CA 1
ATOM 10695 C C . GLN B 1 637 ? 14.664 20.984 22.578 1 87.62 637 GLN B C 1
ATOM 10697 O O . GLN B 1 637 ? 15.742 21.297 22.078 1 87.62 637 GLN B O 1
ATOM 10702 N N . ARG B 1 638 ? 14.508 20.734 23.844 1 87.56 638 ARG B N 1
ATOM 10703 C CA . ARG B 1 638 ? 15.648 20.734 24.75 1 87.56 638 ARG B CA 1
ATOM 10704 C C . ARG B 1 638 ? 16.641 19.641 24.391 1 87.56 638 ARG B C 1
ATOM 10706 O O . ARG B 1 638 ? 17.859 19.828 24.516 1 87.56 638 ARG B O 1
ATOM 10713 N N . VAL B 1 639 ? 16.125 18.5 23.969 1 90.94 639 VAL B N 1
ATOM 10714 C CA . VAL B 1 639 ? 17.016 17.438 23.5 1 90.94 639 VAL B CA 1
ATOM 10715 C C . VAL B 1 639 ? 17.766 17.891 22.25 1 90.94 639 VAL B C 1
ATOM 10717 O O . VAL B 1 639 ? 18.953 17.625 22.109 1 90.94 639 VAL B O 1
ATOM 10720 N N . ALA B 1 640 ? 17.047 18.547 21.344 1 91.31 640 ALA B N 1
ATOM 10721 C CA . ALA B 1 640 ? 17.672 19.078 20.141 1 91.31 640 ALA B CA 1
ATOM 10722 C C . ALA B 1 640 ? 18.766 20.094 20.484 1 91.31 640 ALA B C 1
ATOM 10724 O O . ALA B 1 640 ? 19.812 20.125 19.828 1 91.31 640 ALA B O 1
ATOM 10725 N N . ILE B 1 641 ? 18.469 20.891 21.453 1 89.12 641 ILE B N 1
ATOM 10726 C CA . ILE B 1 641 ? 19.453 21.859 21.906 1 89.12 641 ILE B CA 1
ATOM 10727 C C . ILE B 1 641 ? 20.656 21.141 22.5 1 89.12 641 ILE B C 1
ATOM 10729 O O . ILE B 1 641 ? 21.812 21.5 22.219 1 89.12 641 ILE B O 1
ATOM 10733 N N . ALA B 1 642 ? 20.406 20.125 23.312 1 91.38 642 ALA B N 1
ATOM 10734 C CA . ALA B 1 642 ? 21.484 19.328 23.875 1 91.38 642 ALA B CA 1
ATOM 10735 C C . ALA B 1 642 ? 22.344 18.719 22.766 1 91.38 642 ALA B C 1
ATOM 10737 O O . ALA B 1 642 ? 23.578 18.656 22.891 1 91.38 642 ALA B O 1
ATOM 10738 N N . ARG B 1 643 ? 21.719 18.25 21.75 1 91.12 643 ARG B N 1
ATOM 10739 C CA . ARG B 1 643 ? 22.406 17.688 20.594 1 91.12 643 ARG B CA 1
ATOM 10740 C C . ARG B 1 643 ? 23.375 18.703 19.984 1 91.12 643 ARG B C 1
ATOM 10742 O O . ARG B 1 643 ? 24.453 18.344 19.531 1 91.12 643 ARG B O 1
ATOM 10749 N N . SER B 1 644 ? 22.938 19.891 19.953 1 86.38 644 SER B N 1
ATOM 10750 C CA . SER B 1 644 ? 23.781 20.953 19.422 1 86.38 644 SER B CA 1
ATOM 10751 C C . SER B 1 644 ? 24.922 21.297 20.391 1 86.38 644 SER B C 1
ATOM 10753 O O . SER B 1 644 ? 26.047 21.547 19.953 1 86.38 644 SER B O 1
ATOM 10755 N N . LEU B 1 645 ? 24.672 21.281 21.672 1 85.88 645 LEU B N 1
ATOM 10756 C CA . LEU B 1 645 ? 25.625 21.703 22.703 1 85.88 645 LEU B CA 1
ATOM 10757 C C . LEU B 1 645 ? 26.766 20.703 22.844 1 85.88 645 LEU B C 1
ATOM 10759 O O . LEU B 1 645 ? 27.906 21.094 23.141 1 85.88 645 LEU B O 1
ATOM 10763 N N . VAL B 1 646 ? 26.469 19.484 22.641 1 89.5 646 VAL B N 1
ATOM 10764 C CA . VAL B 1 646 ? 27.469 18.453 22.859 1 89.5 646 VAL B CA 1
ATOM 10765 C C . VAL B 1 646 ? 28.578 18.594 21.812 1 89.5 646 VAL B C 1
ATOM 10767 O O . VAL B 1 646 ? 29.719 18.203 22.062 1 89.5 646 VAL B O 1
ATOM 10770 N N . ARG B 1 647 ? 28.312 19.203 20.703 1 87.94 647 ARG B N 1
ATOM 10771 C CA . ARG B 1 647 ? 29.25 19.297 19.594 1 87.94 647 ARG B CA 1
ATOM 10772 C C . ARG B 1 647 ? 30.094 20.562 19.703 1 87.94 647 ARG B C 1
ATOM 10774 O O . ARG B 1 647 ? 31.125 20.688 19.031 1 87.94 647 ARG B O 1
ATOM 10781 N N . TYR B 1 648 ? 29.719 21.484 20.5 1 82.5 648 TYR B N 1
ATOM 10782 C CA . TYR B 1 648 ? 30.391 22.766 20.562 1 82.5 648 TYR B CA 1
ATOM 10783 C C . TYR B 1 648 ? 30.625 23.344 19.172 1 82.5 648 TYR B C 1
ATOM 10785 O O . TYR B 1 648 ? 31.781 23.578 18.781 1 82.5 648 TYR B O 1
ATOM 10793 N N . PRO B 1 649 ? 29.578 23.641 18.469 1 88.06 649 PRO B N 1
ATOM 10794 C CA . PRO B 1 649 ? 29.719 24.094 17.078 1 88.06 649 PRO B CA 1
ATOM 10795 C C . PRO B 1 649 ? 30.281 25.516 16.969 1 88.06 649 PRO B C 1
ATOM 10797 O O . PRO B 1 649 ? 30.219 26.266 17.938 1 88.06 649 PRO B O 1
ATOM 10800 N N . ASP B 1 650 ? 30.781 25.812 15.766 1 90.75 650 ASP B N 1
ATOM 10801 C CA . ASP B 1 650 ? 31.219 27.188 15.477 1 90.75 650 ASP B CA 1
ATOM 10802 C C . ASP B 1 650 ? 30.016 28.094 15.211 1 90.75 650 ASP B C 1
ATOM 10804 O O . ASP B 1 650 ? 29.969 29.234 15.688 1 90.75 650 ASP B O 1
ATOM 10808 N N . VAL B 1 651 ? 29.109 27.484 14.508 1 94.31 651 VAL B N 1
ATOM 10809 C CA . VAL B 1 651 ? 27.938 28.25 14.125 1 94.31 651 VAL B CA 1
ATOM 10810 C C . VAL B 1 651 ? 26.672 27.531 14.594 1 94.31 651 VAL B C 1
ATOM 10812 O O . VAL B 1 651 ? 26.484 26.344 14.328 1 94.31 651 VAL B O 1
ATOM 10815 N N . LEU B 1 652 ? 25.844 28.25 15.305 1 94.12 652 LEU B N 1
ATOM 10816 C CA . LEU B 1 652 ? 24.562 27.719 15.758 1 94.12 652 LEU B CA 1
ATOM 10817 C C . LEU B 1 652 ? 23.406 28.328 14.984 1 94.12 652 LEU B C 1
ATOM 10819 O O . LEU B 1 652 ? 23.25 29.547 14.977 1 94.12 652 LEU B O 1
ATOM 10823 N N . LEU B 1 653 ? 22.688 27.5 14.258 1 95.44 653 LEU B N 1
ATOM 10824 C CA . LEU B 1 653 ? 21.5 27.938 13.523 1 95.44 653 LEU B CA 1
ATOM 10825 C C . LEU B 1 653 ? 20.234 27.562 14.273 1 95.44 653 LEU B C 1
ATOM 10827 O O . LEU B 1 653 ? 20.078 26.422 14.719 1 95.44 653 LEU B O 1
ATOM 10831 N N . LEU B 1 654 ? 19.344 28.547 14.445 1 93.62 654 LEU B N 1
ATOM 10832 C CA . LEU B 1 654 ? 18.094 28.344 15.148 1 93.62 654 LEU B CA 1
ATOM 10833 C C . LEU B 1 654 ? 16.906 28.688 14.25 1 93.62 654 LEU B C 1
ATOM 10835 O O . LEU B 1 654 ? 16.75 29.828 13.828 1 93.62 654 LEU B O 1
ATOM 10839 N N . ASP B 1 655 ? 16.141 27.672 13.953 1 91.88 655 ASP B N 1
ATOM 10840 C CA . ASP B 1 655 ? 14.945 27.906 13.141 1 91.88 655 ASP B CA 1
ATOM 10841 C C . ASP B 1 655 ? 13.688 27.922 14.008 1 91.88 655 ASP B C 1
ATOM 10843 O O . ASP B 1 655 ? 13.094 26.875 14.281 1 91.88 655 ASP B O 1
ATOM 10847 N N . GLU B 1 656 ? 13.242 29.078 14.359 1 86.56 656 GLU B N 1
ATOM 10848 C CA . GLU B 1 656 ? 12.078 29.328 15.195 1 86.56 656 GLU B CA 1
ATOM 10849 C C . GLU B 1 656 ? 12.047 28.391 16.391 1 86.56 656 GLU B C 1
ATOM 10851 O O . GLU B 1 656 ? 11.047 27.703 16.625 1 86.56 656 GLU B O 1
ATOM 10856 N N . PRO B 1 657 ? 13.016 28.453 17.234 1 85.19 657 PRO B N 1
ATOM 10857 C CA . PRO B 1 657 ? 13.195 27.453 18.297 1 85.19 657 PRO B CA 1
ATOM 10858 C C . PRO B 1 657 ? 12.102 27.531 19.359 1 85.19 657 PRO B C 1
ATOM 10860 O O . PRO B 1 657 ? 11.945 26.594 20.156 1 85.19 657 PRO B O 1
ATOM 10863 N N . THR B 1 658 ? 11.281 28.656 19.375 1 78.25 658 THR B N 1
ATOM 10864 C CA . THR B 1 658 ? 10.297 28.797 20.438 1 78.25 658 THR B CA 1
ATOM 10865 C C . THR B 1 658 ? 8.883 28.797 19.875 1 78.25 658 THR B C 1
ATOM 10867 O O . THR B 1 658 ? 7.918 29.016 20.609 1 78.25 658 THR B O 1
ATOM 10870 N N . ALA B 1 659 ? 8.688 28.688 18.625 1 68.44 659 ALA B N 1
ATOM 10871 C CA . ALA B 1 659 ? 7.402 28.859 17.953 1 68.44 659 ALA B CA 1
ATOM 10872 C C . ALA B 1 659 ? 6.34 27.953 18.547 1 68.44 659 ALA B C 1
ATOM 10874 O O . ALA B 1 659 ? 5.172 28.344 18.672 1 68.44 659 ALA B O 1
ATOM 10875 N N . ALA B 1 660 ? 6.547 26.75 18.859 1 62.28 660 ALA B N 1
ATOM 10876 C CA . ALA B 1 660 ? 5.504 25.812 19.25 1 62.28 660 ALA B CA 1
ATOM 10877 C C . ALA B 1 660 ? 5.527 25.562 20.75 1 62.28 660 ALA B C 1
ATOM 10879 O O . ALA B 1 660 ? 4.945 24.594 21.25 1 62.28 660 ALA B O 1
ATOM 10880 N N . LEU B 1 661 ? 6.078 26.625 21.469 1 67.88 661 LEU B N 1
ATOM 10881 C CA . LEU B 1 661 ? 6.246 26.375 22.891 1 67.88 661 LEU B CA 1
ATOM 10882 C C . LEU B 1 661 ? 5.367 27.328 23.719 1 67.88 661 LEU B C 1
ATOM 10884 O O . LEU B 1 661 ? 5.094 28.453 23.281 1 67.88 661 LEU B O 1
ATOM 10888 N N . ASP B 1 662 ? 4.941 26.828 24.844 1 62.72 662 ASP B N 1
ATOM 10889 C CA . ASP B 1 662 ? 4.281 27.703 25.812 1 62.72 662 ASP B CA 1
ATOM 10890 C C . ASP B 1 662 ? 5.293 28.609 26.5 1 62.72 662 ASP B C 1
ATOM 10892 O O . ASP B 1 662 ? 6.504 28.422 26.359 1 62.72 662 ASP B O 1
ATOM 10896 N N . SER B 1 663 ? 4.758 29.609 27.234 1 64.44 663 SER B N 1
ATOM 10897 C CA . SER B 1 663 ? 5.59 30.641 27.828 1 64.44 663 SER B CA 1
ATOM 10898 C C . SER B 1 663 ? 6.594 30.062 28.812 1 64.44 663 SER B C 1
ATOM 10900 O O . SER B 1 663 ? 7.746 30.5 28.875 1 64.44 663 SER B O 1
ATOM 10902 N N . GLN B 1 664 ? 6.184 29.062 29.578 1 66.62 664 GLN B N 1
ATOM 10903 C CA . GLN B 1 664 ? 7.086 28.469 30.547 1 66.62 664 GLN B CA 1
ATOM 10904 C C . GLN B 1 664 ? 8.195 27.672 29.859 1 66.62 664 GLN B C 1
ATOM 10906 O O . GLN B 1 664 ? 9.367 27.797 30.219 1 66.62 664 GLN B O 1
ATOM 10911 N N . SER B 1 665 ? 7.801 26.922 28.969 1 73.69 665 SER B N 1
ATOM 10912 C CA . SER B 1 665 ? 8.773 26.141 28.203 1 73.69 665 SER B CA 1
ATOM 10913 C C . SER B 1 665 ? 9.719 27.062 27.422 1 73.69 665 SER B C 1
ATOM 10915 O O . SER B 1 665 ? 10.906 26.766 27.297 1 73.69 665 SER B O 1
ATOM 10917 N N . GLU B 1 666 ? 9.102 28.125 26.969 1 77.69 666 GLU B N 1
ATOM 10918 C CA . GLU B 1 666 ? 9.914 29.094 26.219 1 77.69 666 GLU B CA 1
ATOM 10919 C C . GLU B 1 666 ? 11.039 29.656 27.078 1 77.69 666 GLU B C 1
ATOM 10921 O O . GLU B 1 666 ? 12.172 29.797 26.609 1 77.69 666 GLU B O 1
ATOM 10926 N N . LYS B 1 667 ? 10.711 29.969 28.297 1 78.94 667 LYS B N 1
ATOM 10927 C CA . LYS B 1 667 ? 11.719 30.516 29.203 1 78.94 667 LYS B CA 1
ATOM 10928 C C . LYS B 1 667 ? 12.875 29.547 29.391 1 78.94 667 LYS B C 1
ATOM 10930 O O . LYS B 1 667 ? 14.039 29.938 29.344 1 78.94 667 LYS B O 1
ATOM 10935 N N . VAL B 1 668 ? 12.57 28.312 29.594 1 80.25 668 VAL B N 1
ATOM 10936 C CA . VAL B 1 668 ? 13.586 27.281 29.812 1 80.25 668 VAL B CA 1
ATOM 10937 C C . VAL B 1 668 ? 14.438 27.125 28.562 1 80.25 668 VAL B C 1
ATOM 10939 O O . VAL B 1 668 ? 15.664 27 28.641 1 80.25 668 VAL B O 1
ATOM 10942 N N . VAL B 1 669 ? 13.836 27.156 27.484 1 84.44 669 VAL B N 1
ATOM 10943 C CA . VAL B 1 669 ? 14.523 26.969 26.203 1 84.44 669 VAL B CA 1
ATOM 10944 C C . VAL B 1 669 ? 15.422 28.172 25.938 1 84.44 669 VAL B C 1
ATOM 10946 O O . VAL B 1 669 ? 16.547 28.016 25.453 1 84.44 669 VAL B O 1
ATOM 10949 N N . VAL B 1 670 ? 14.883 29.328 26.234 1 86.06 670 VAL B N 1
ATOM 10950 C CA . VAL B 1 670 ? 15.656 30.547 26.031 1 86.06 670 VAL B CA 1
ATOM 10951 C C . VAL B 1 670 ? 16.906 30.516 26.891 1 86.06 670 VAL B C 1
ATOM 10953 O O . VAL B 1 670 ? 18 30.906 26.438 1 86.06 670 VAL B O 1
ATOM 10956 N N . GLU B 1 671 ? 16.766 30.047 28.109 1 85.81 671 GLU B N 1
ATOM 10957 C CA . GLU B 1 671 ? 17.922 29.922 28.984 1 85.81 671 GLU B CA 1
ATOM 10958 C C . GLU B 1 671 ? 18.922 28.922 28.438 1 85.81 671 GLU B C 1
ATOM 10960 O O . GLU B 1 671 ? 20.141 29.156 28.5 1 85.81 671 GLU B O 1
ATOM 10965 N N . ALA B 1 672 ? 18.438 27.875 27.953 1 85 672 ALA B N 1
ATOM 10966 C CA . ALA B 1 672 ? 19.297 26.859 27.344 1 85 672 ALA B CA 1
ATOM 10967 C C . ALA B 1 672 ? 20.031 27.422 26.141 1 85 672 ALA B C 1
ATOM 10969 O O . ALA B 1 672 ? 21.219 27.125 25.938 1 85 672 ALA B O 1
ATOM 10970 N N . LEU B 1 673 ? 19.391 28.188 25.391 1 87.19 673 LEU B N 1
ATOM 10971 C CA . LEU B 1 673 ? 19.969 28.781 24.188 1 87.19 673 LEU B CA 1
ATOM 10972 C C . LEU B 1 673 ? 21.062 29.781 24.562 1 87.19 673 LEU B C 1
ATOM 10974 O O . LEU B 1 673 ? 22.078 29.891 23.875 1 87.19 673 LEU B O 1
ATOM 10978 N N . GLU B 1 674 ? 20.781 30.484 25.641 1 86.44 674 GLU B N 1
ATOM 10979 C CA . GLU B 1 674 ? 21.797 31.422 26.109 1 86.44 674 GLU B CA 1
ATOM 10980 C C . GLU B 1 674 ? 23.094 30.703 26.469 1 86.44 674 GLU B C 1
ATOM 10982 O O . GLU B 1 674 ? 24.188 31.203 26.141 1 86.44 674 GLU B O 1
ATOM 10987 N N . SER B 1 675 ? 22.891 29.594 27.078 1 81.94 675 SER B N 1
ATOM 10988 C CA . SER B 1 675 ? 24.047 28.781 27.422 1 81.94 675 SER B CA 1
ATOM 10989 C C . SER B 1 675 ? 24.766 28.281 26.172 1 81.94 675 SER B C 1
ATOM 10991 O O . SER B 1 675 ? 26 28.266 26.109 1 81.94 675 SER B O 1
ATOM 10993 N N . ALA B 1 676 ? 24.078 27.891 25.219 1 82.31 676 ALA B N 1
ATOM 10994 C CA . ALA B 1 676 ? 24.641 27.375 23.969 1 82.31 676 ALA B CA 1
ATOM 10995 C C . ALA B 1 676 ? 25.359 28.484 23.188 1 82.31 676 ALA B C 1
ATOM 10997 O O . ALA B 1 676 ? 26.406 28.234 22.594 1 82.31 676 ALA B O 1
ATOM 10998 N N . MET B 1 677 ? 24.812 29.625 23.25 1 84.69 677 MET B N 1
ATOM 10999 C CA . MET B 1 677 ? 25.344 30.766 22.516 1 84.69 677 MET B CA 1
ATOM 11000 C C . MET B 1 677 ? 26.703 31.172 23.062 1 84.69 677 MET B C 1
ATOM 11002 O O . MET B 1 677 ? 27.562 31.656 22.312 1 84.69 677 MET B O 1
ATOM 11006 N N . SER B 1 678 ? 26.828 30.984 24.328 1 81.25 678 SER B N 1
ATOM 11007 C CA . SER B 1 678 ? 28.078 31.375 24.969 1 81.25 678 SER B CA 1
ATOM 11008 C C . SER B 1 678 ? 29.219 30.469 24.531 1 81.25 678 SER B C 1
ATOM 11010 O O . SER B 1 678 ? 30.391 30.844 24.609 1 81.25 678 SER B O 1
ATOM 11012 N N . LYS B 1 679 ? 28.875 29.375 23.938 1 80.5 679 LYS B N 1
ATOM 11013 C CA . LYS B 1 679 ? 29.891 28.391 23.578 1 80.5 679 LYS B CA 1
ATOM 11014 C C . LYS B 1 679 ? 30.094 28.328 22.062 1 80.5 679 LYS B C 1
ATOM 11016 O O . LYS B 1 679 ? 30.75 27.422 21.547 1 80.5 679 LYS B O 1
ATOM 11021 N N . THR B 1 680 ? 29.484 29.203 21.312 1 87.31 680 THR B N 1
ATOM 11022 C CA . THR B 1 680 ? 29.578 29.203 19.859 1 87.31 680 TH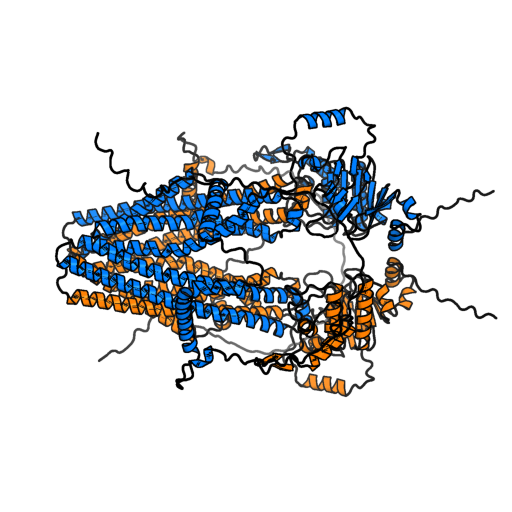R B CA 1
ATOM 11023 C C . THR B 1 680 ? 30.234 30.484 19.359 1 87.31 680 THR B C 1
ATOM 11025 O O . THR B 1 680 ? 30.312 31.469 20.094 1 87.31 680 THR B O 1
ATOM 11028 N N . ARG B 1 681 ? 30.734 30.438 18.188 1 88.5 681 ARG B N 1
ATOM 11029 C CA . ARG B 1 681 ? 31.391 31.609 17.609 1 88.5 681 ARG B CA 1
ATOM 11030 C C . ARG B 1 681 ? 30.375 32.594 17.094 1 88.5 681 ARG B C 1
ATOM 11032 O O . ARG B 1 681 ? 30.594 33.812 17.141 1 88.5 681 ARG B O 1
ATOM 11039 N N . CYS B 1 682 ? 29.375 32.125 16.516 1 92.12 682 CYS B N 1
ATOM 11040 C CA . CYS B 1 682 ? 28.281 33 16.094 1 92.12 682 CYS B CA 1
ATOM 11041 C C . CYS B 1 682 ? 26.969 32.219 16.047 1 92.12 682 CYS B C 1
ATOM 11043 O O . CYS B 1 682 ? 26.953 31 16.109 1 92.12 682 CYS B O 1
ATOM 11045 N N . MET B 1 683 ? 25.859 33 16.031 1 92.88 683 MET B N 1
ATOM 11046 C CA . MET B 1 683 ? 24.516 32.406 16.031 1 92.88 683 MET B CA 1
ATOM 11047 C C . MET B 1 683 ? 23.609 33.125 15.016 1 92.88 683 MET B C 1
ATOM 11049 O O . MET B 1 683 ? 23.703 34.344 14.859 1 92.88 683 MET B O 1
ATOM 11053 N N . LEU B 1 684 ? 22.875 32.344 14.273 1 95 684 LEU B N 1
ATOM 11054 C CA . LEU B 1 684 ? 21.859 32.844 13.344 1 95 684 LEU B CA 1
ATOM 11055 C C . LEU B 1 684 ? 20.5 32.281 13.688 1 95 684 LEU B C 1
ATOM 11057 O O . LEU B 1 684 ? 20.297 31.047 13.648 1 95 684 LEU B O 1
ATOM 11061 N N . MET B 1 685 ? 19.562 33.156 14.047 1 94.44 685 MET B N 1
ATOM 11062 C CA . MET B 1 685 ? 18.234 32.688 14.469 1 94.44 685 MET B CA 1
ATOM 11063 C C . MET B 1 685 ? 17.156 33.312 13.602 1 94.44 685 MET B C 1
ATOM 11065 O O . MET B 1 685 ? 17.172 34.531 13.336 1 94.44 685 MET B O 1
ATOM 11069 N N . VAL B 1 686 ? 16.328 32.438 13.102 1 93.25 686 VAL B N 1
ATOM 11070 C CA . VAL B 1 686 ? 15.102 32.906 12.445 1 93.25 686 VAL B CA 1
ATOM 11071 C C . VAL B 1 686 ? 13.953 32.938 13.453 1 93.25 686 VAL B C 1
ATOM 11073 O O . VAL B 1 686 ? 13.734 31.969 14.188 1 93.25 686 VAL B O 1
ATOM 11076 N N . THR B 1 687 ? 13.266 34.062 13.594 1 85.81 687 THR B N 1
ATOM 11077 C CA . THR B 1 687 ? 12.141 34.156 14.516 1 85.81 687 THR B CA 1
ATOM 11078 C C . THR B 1 687 ? 11.109 35.156 14.031 1 85.81 687 THR B C 1
ATOM 11080 O O . THR B 1 687 ? 11.453 36.125 13.32 1 85.81 687 THR B O 1
ATOM 11083 N N . HIS B 1 688 ? 9.969 34.875 14.359 1 74.81 688 HIS B N 1
ATOM 11084 C CA . HIS B 1 688 ? 8.898 35.844 14.148 1 74.81 688 HIS B CA 1
ATOM 11085 C C . HIS B 1 688 ? 8.492 36.5 15.461 1 74.81 688 HIS B C 1
ATOM 11087 O O . HIS B 1 688 ? 7.711 37.469 15.469 1 74.81 688 HIS B O 1
ATOM 11093 N N . ARG B 1 689 ? 9.109 36.094 16.484 1 74.88 689 ARG B N 1
ATOM 11094 C CA . ARG B 1 689 ? 8.812 36.625 17.812 1 74.88 689 ARG B CA 1
ATOM 11095 C C . ARG B 1 689 ? 9.883 37.625 18.25 1 74.88 689 ARG B C 1
ATOM 11097 O O . ARG B 1 689 ? 10.945 37.219 18.734 1 74.88 689 ARG B O 1
ATOM 11104 N N . LEU B 1 690 ? 9.508 38.875 18.312 1 78.62 690 LEU B N 1
ATOM 11105 C CA . LEU B 1 690 ? 10.492 39.906 18.578 1 78.62 690 LEU B CA 1
ATOM 11106 C C . LEU B 1 690 ? 10.852 39.969 20.047 1 78.62 690 LEU B C 1
ATOM 11108 O O . LEU B 1 690 ? 11.906 40.5 20.422 1 78.62 690 LEU B O 1
ATOM 11112 N N . GLY B 1 691 ? 9.977 39.406 20.938 1 74.75 691 GLY B N 1
ATOM 11113 C CA . GLY B 1 691 ? 10.281 39.344 22.359 1 74.75 691 GLY B CA 1
ATOM 11114 C C . GLY B 1 691 ? 11.516 38.5 22.672 1 74.75 691 GLY B C 1
ATOM 11115 O O . GLY B 1 691 ? 12.266 38.812 23.594 1 74.75 691 GLY B O 1
ATOM 11116 N N . VAL B 1 692 ? 11.812 37.562 21.891 1 82.69 692 VAL B N 1
ATOM 11117 C CA . VAL B 1 692 ? 12.93 36.625 22.094 1 82.69 692 VAL B CA 1
ATOM 11118 C C . VAL B 1 692 ? 14.242 37.312 21.75 1 82.69 692 VAL B C 1
ATOM 11120 O O . VAL B 1 692 ? 15.297 37 22.312 1 82.69 692 VAL B O 1
ATOM 11123 N N . ILE B 1 693 ? 14.164 38.312 20.906 1 87.06 693 ILE B N 1
ATOM 11124 C CA . ILE B 1 693 ? 15.344 39.031 20.453 1 87.06 693 ILE B CA 1
ATOM 11125 C C . ILE B 1 693 ? 15.977 39.781 21.625 1 87.06 693 ILE B C 1
ATOM 11127 O O . ILE B 1 693 ? 17.188 39.719 21.812 1 87.06 693 ILE B O 1
ATOM 11131 N N . ARG B 1 694 ? 15.133 40.375 22.422 1 80 694 ARG B N 1
ATOM 11132 C CA . ARG B 1 694 ? 15.625 41.094 23.578 1 80 694 ARG B CA 1
ATOM 11133 C C . ARG B 1 694 ? 16.141 40.156 24.656 1 80 694 ARG B C 1
ATOM 11135 O O . ARG B 1 694 ? 17.188 40.406 25.266 1 80 694 ARG B O 1
ATOM 11142 N N . SER B 1 695 ? 15.523 39.125 24.859 1 82.31 695 SER B N 1
ATOM 11143 C CA . SER B 1 695 ? 15.859 38.156 25.922 1 82.31 695 SER B CA 1
ATOM 11144 C C . SER B 1 695 ? 17.188 37.469 25.641 1 82.31 695 SER B C 1
ATOM 11146 O O . SER B 1 695 ? 17.906 37.125 26.578 1 82.31 695 SER B O 1
ATOM 11148 N N . LEU B 1 696 ? 17.547 37.312 24.391 1 88 696 LEU B N 1
ATOM 11149 C CA . LEU B 1 696 ? 18.719 36.531 24.016 1 88 696 LEU B CA 1
ATOM 11150 C C . LEU B 1 696 ? 19.906 37.438 23.766 1 88 696 LEU B C 1
ATOM 11152 O O . LEU B 1 696 ? 21 36.969 23.422 1 88 696 LEU B O 1
ATOM 11156 N N . GLY B 1 697 ? 19.734 38.656 23.953 1 85.69 697 GLY B N 1
ATOM 11157 C CA . GLY B 1 697 ? 20.828 39.625 23.766 1 85.69 697 GLY B CA 1
ATOM 11158 C C . GLY B 1 697 ? 21.328 39.688 22.344 1 85.69 697 GLY B C 1
ATOM 11159 O O . GLY B 1 697 ? 22.531 39.719 22.094 1 85.69 697 GLY B O 1
ATOM 11160 N N . ILE B 1 698 ? 20.406 39.656 21.422 1 92.56 698 ILE B N 1
ATOM 11161 C CA . ILE B 1 698 ? 20.734 39.75 20 1 92.56 698 ILE B CA 1
ATOM 11162 C C . ILE B 1 698 ? 21.359 41.125 19.703 1 92.56 698 ILE B C 1
ATOM 11164 O O . ILE B 1 698 ? 20.828 42.156 20.141 1 92.56 698 ILE B O 1
ATOM 11168 N N . ASN B 1 699 ? 22.422 41.219 18.938 1 93.31 699 ASN B N 1
ATOM 11169 C CA . ASN B 1 699 ? 23.109 42.469 18.688 1 93.31 699 ASN B CA 1
ATOM 11170 C C . ASN B 1 699 ? 22.969 42.906 17.219 1 93.31 699 ASN B C 1
ATOM 11172 O O . ASN B 1 699 ? 23.375 44 16.844 1 93.31 699 ASN B O 1
ATOM 11176 N N . LYS B 1 700 ? 22.422 42.031 16.438 1 95.12 700 LYS B N 1
ATOM 11177 C CA . LYS B 1 700 ? 22.25 42.344 15.016 1 95.12 700 LYS B CA 1
ATOM 11178 C C . LYS B 1 700 ? 20.938 41.75 14.492 1 95.12 700 LYS B C 1
ATOM 11180 O O . LYS B 1 700 ? 20.656 40.562 14.695 1 95.12 700 LYS B O 1
ATOM 11185 N N . VAL B 1 701 ? 20.156 42.594 13.836 1 96.31 701 VAL B N 1
ATOM 11186 C CA . VAL B 1 701 ? 18.891 42.156 13.266 1 96.31 701 VAL B CA 1
ATOM 11187 C C . VAL B 1 701 ? 18.906 42.344 11.75 1 96.31 701 VAL B C 1
ATOM 11189 O O . VAL B 1 701 ? 19.375 43.375 11.266 1 96.31 701 VAL B O 1
ATOM 11192 N N . VAL B 1 702 ? 18.531 41.344 11.055 1 96.38 702 VAL B N 1
ATOM 11193 C CA . VAL B 1 702 ? 18.406 41.375 9.602 1 96.38 702 VAL B CA 1
ATOM 11194 C C . VAL B 1 702 ? 16.938 41.219 9.195 1 96.38 702 VAL B C 1
ATOM 11196 O O . VAL B 1 702 ? 16.312 40.188 9.5 1 96.38 702 VAL B O 1
ATOM 11199 N N . VAL B 1 703 ? 16.422 42.219 8.5 1 95.94 703 VAL B N 1
ATOM 11200 C CA . VAL B 1 703 ? 15.023 42.156 8.078 1 95.94 703 VAL B CA 1
ATOM 11201 C C . VAL B 1 703 ? 14.945 41.781 6.605 1 95.94 703 VAL B C 1
ATOM 11203 O O . VAL B 1 703 ? 15.531 42.438 5.746 1 95.94 703 VAL B O 1
ATOM 11206 N N . LEU B 1 704 ? 14.234 40.688 6.395 1 94.12 704 LEU B N 1
ATOM 11207 C CA . LEU B 1 704 ? 14.047 40.156 5.039 1 94.12 704 LEU B CA 1
ATOM 11208 C C . LEU B 1 704 ? 12.641 40.469 4.531 1 94.12 704 LEU B C 1
ATOM 11210 O O . LEU B 1 704 ? 11.672 40.375 5.273 1 94.12 704 LEU B O 1
ATOM 11214 N N . ASP B 1 705 ? 12.609 40.969 3.33 1 92 705 ASP B N 1
ATOM 11215 C CA . ASP B 1 705 ? 11.344 41.188 2.645 1 92 705 ASP B CA 1
ATOM 11216 C C . ASP B 1 705 ? 11.406 40.719 1.193 1 92 705 ASP B C 1
ATOM 11218 O O . ASP B 1 705 ? 12.227 41.219 0.411 1 92 705 ASP B O 1
ATOM 11222 N N . ARG B 1 706 ? 10.555 39.812 0.833 1 88.5 706 ARG B N 1
ATOM 11223 C CA . ARG B 1 706 ? 10.43 39.281 -0.516 1 88.5 706 ARG B CA 1
ATOM 11224 C C . ARG B 1 706 ? 11.789 38.812 -1.053 1 88.5 706 ARG B C 1
ATOM 11226 O O . ARG B 1 706 ? 12.156 39.156 -2.178 1 88.5 706 ARG B O 1
ATOM 11233 N N . GLY B 1 707 ? 12.609 38.25 -0.206 1 91.94 707 GLY B N 1
ATOM 11234 C CA . GLY B 1 707 ? 13.859 37.625 -0.62 1 91.94 707 GLY B CA 1
ATOM 11235 C C . GLY B 1 707 ? 15.031 38.594 -0.58 1 91.94 707 GLY B C 1
ATOM 11236 O O . GLY B 1 707 ? 16.156 38.219 -0.938 1 91.94 707 GLY B O 1
ATOM 11237 N N . LYS B 1 708 ? 14.797 39.844 -0.174 1 94.69 708 LYS B N 1
ATOM 11238 C CA . LYS B 1 708 ? 15.867 40.844 -0.118 1 94.69 708 LYS B CA 1
ATOM 11239 C C . LYS B 1 708 ? 16.047 41.375 1.302 1 94.69 708 LYS B C 1
ATOM 11241 O O . LYS B 1 708 ? 15.094 41.438 2.078 1 94.69 708 LYS B O 1
ATOM 11246 N N . ILE B 1 709 ? 17.266 41.656 1.613 1 95.88 709 ILE B N 1
ATOM 11247 C CA . ILE B 1 709 ? 17.547 42.312 2.891 1 95.88 709 ILE B CA 1
ATOM 11248 C C . ILE B 1 709 ? 17.203 43.812 2.797 1 95.88 709 ILE B C 1
ATOM 11250 O O . ILE B 1 709 ? 17.797 44.531 1.983 1 95.88 709 ILE B O 1
ATOM 11254 N N . VAL B 1 710 ? 16.391 44.312 3.664 1 94.94 710 VAL B N 1
ATOM 11255 C CA . VAL B 1 710 ? 15.914 45.688 3.572 1 94.94 710 VAL B CA 1
ATOM 11256 C C . VAL B 1 710 ? 16.516 46.5 4.699 1 94.94 710 VAL B C 1
ATOM 11258 O O . VAL B 1 710 ? 16.625 47.719 4.59 1 94.94 710 VAL B O 1
ATOM 11261 N N . GLU B 1 711 ? 16.625 45.875 5.859 1 95.25 711 GLU B N 1
ATOM 11262 C CA . GLU B 1 711 ? 17.203 46.562 7.012 1 95.25 711 GLU B CA 1
ATOM 11263 C C . GLU B 1 711 ? 18.219 45.688 7.73 1 95.25 711 GLU B C 1
ATOM 11265 O O . GLU B 1 711 ? 18.031 44.469 7.812 1 95.25 711 GLU B O 1
ATOM 11270 N N . VAL B 1 712 ? 19.328 46.281 8.148 1 95.5 712 VAL B N 1
ATOM 11271 C CA . VAL B 1 712 ? 20.312 45.594 8.984 1 95.5 712 VAL B CA 1
ATOM 11272 C C . VAL B 1 712 ? 20.828 46.531 10.062 1 95.5 712 VAL B C 1
ATOM 11274 O O . VAL B 1 712 ? 21.156 47.688 9.781 1 95.5 712 VAL B O 1
ATOM 11277 N N . GLY B 1 713 ? 20.844 46.031 11.312 1 94 713 GLY B N 1
ATOM 11278 C CA . GLY B 1 713 ? 21.375 46.875 12.375 1 94 713 GLY B CA 1
ATOM 11279 C C . GLY B 1 713 ? 21.031 46.375 13.766 1 94 713 GLY B C 1
ATOM 11280 O O . GLY B 1 713 ? 20.641 45.219 13.938 1 94 713 GLY B O 1
ATOM 11281 N N . ASP B 1 714 ? 21.312 47.188 14.711 1 93.88 714 ASP B N 1
ATOM 11282 C CA . ASP B 1 714 ? 21 46.875 16.109 1 93.88 714 ASP B CA 1
ATOM 11283 C C . ASP B 1 714 ? 19.484 46.938 16.344 1 93.88 714 ASP B C 1
ATOM 11285 O O . ASP B 1 714 ? 18.797 47.812 15.82 1 93.88 714 ASP B O 1
ATOM 11289 N N . PRO B 1 715 ? 19.047 46.031 17.141 1 92.5 715 PRO B N 1
ATOM 11290 C CA . PRO B 1 715 ? 17.609 45.938 17.359 1 92.5 715 PRO B CA 1
ATOM 11291 C C . PRO B 1 715 ? 17.031 47.25 17.891 1 92.5 715 PRO B C 1
ATOM 11293 O O . PRO B 1 715 ? 15.969 47.688 17.438 1 92.5 715 PRO B O 1
ATOM 11296 N N . GLU B 1 716 ? 17.688 47.938 18.797 1 88.62 716 GLU B N 1
ATOM 11297 C CA . GLU B 1 716 ? 17.172 49.156 19.391 1 88.62 716 GLU B CA 1
ATOM 11298 C C . GLU B 1 716 ? 17.219 50.344 18.406 1 88.62 716 GLU B C 1
ATOM 11300 O O . GLU B 1 716 ? 16.328 51.188 18.391 1 88.62 716 GLU B O 1
ATOM 11305 N N . GLU B 1 717 ? 18.234 50.344 17.562 1 91.56 717 GLU B N 1
ATOM 11306 C CA . GLU B 1 717 ? 18.359 51.375 16.547 1 91.56 717 GLU B CA 1
ATOM 11307 C C . GLU B 1 717 ? 17.297 51.25 15.477 1 91.56 717 GLU B C 1
ATOM 11309 O O . GLU B 1 717 ? 16.734 52.219 15.016 1 91.56 717 GLU B O 1
ATOM 11314 N N . LEU B 1 718 ? 17.016 50.031 15.164 1 92.38 718 LEU B N 1
ATOM 11315 C CA . LEU B 1 718 ? 16.031 49.781 14.109 1 92.38 718 LEU B CA 1
ATOM 11316 C C . LEU B 1 718 ? 14.625 50.062 14.609 1 92.38 718 LEU B C 1
ATOM 11318 O O . LEU B 1 718 ? 13.75 50.438 13.836 1 92.38 718 LEU B O 1
ATOM 11322 N N . LEU B 1 719 ? 14.406 49.875 15.844 1 89.56 719 LEU B N 1
ATOM 11323 C CA . LEU B 1 719 ? 13.102 50.125 16.438 1 89.56 719 LEU B CA 1
ATOM 11324 C C . LEU B 1 719 ? 12.773 51.625 16.391 1 89.56 719 LEU B C 1
ATOM 11326 O O . LEU B 1 719 ? 11.602 52 16.312 1 89.56 719 LEU B O 1
ATOM 11330 N N . ARG B 1 720 ? 13.828 52.438 16.391 1 86.88 720 ARG B N 1
ATOM 11331 C CA . ARG B 1 720 ? 13.656 53.906 16.438 1 86.88 720 ARG B CA 1
ATOM 11332 C C . ARG B 1 720 ? 13.422 54.469 15.047 1 86.88 720 ARG B C 1
ATOM 11334 O O . ARG B 1 720 ? 12.945 55.594 14.906 1 86.88 720 ARG B O 1
ATOM 11341 N N . LYS B 1 721 ? 13.648 53.656 14.109 1 89.12 721 LYS B N 1
ATOM 11342 C CA . LYS B 1 721 ? 13.422 54.094 12.742 1 89.12 721 LYS B CA 1
ATOM 11343 C C . LYS B 1 721 ? 11.93 54.094 12.406 1 89.12 721 LYS B C 1
ATOM 11345 O O . LYS B 1 721 ? 11.344 53.031 12.203 1 89.12 721 LYS B O 1
ATOM 11350 N N . ALA B 1 722 ? 11.211 55.188 12.352 1 79.75 722 ALA B N 1
ATOM 11351 C CA . ALA B 1 722 ? 9.766 55.344 12.203 1 79.75 722 ALA B CA 1
ATOM 11352 C C . ALA B 1 722 ? 9.266 54.656 10.93 1 79.75 722 ALA B C 1
ATOM 11354 O O . ALA B 1 722 ? 8.219 54.031 10.922 1 79.75 722 ALA B O 1
ATOM 11355 N N . ASP B 1 723 ? 10.031 54.688 9.867 1 84.69 723 ASP B N 1
ATOM 11356 C CA . ASP B 1 723 ? 9.531 54.156 8.602 1 84.69 723 ASP B CA 1
ATOM 11357 C C . ASP B 1 723 ? 10.188 52.812 8.273 1 84.69 723 ASP B C 1
ATOM 11359 O O . ASP B 1 723 ? 10.109 52.344 7.133 1 84.69 723 ASP B O 1
ATOM 11363 N N . GLY B 1 724 ? 10.664 52.219 9.281 1 90.56 724 GLY B N 1
ATOM 11364 C CA . GLY B 1 724 ? 11.328 50.969 9.016 1 90.56 724 GLY B CA 1
ATOM 11365 C C . GLY B 1 724 ? 10.414 49.781 9.133 1 90.56 724 GLY B C 1
ATOM 11366 O O . GLY B 1 724 ? 9.406 49.812 9.844 1 90.56 724 GLY B O 1
ATOM 11367 N N . LEU B 1 725 ? 10.75 48.688 8.359 1 90.56 725 LEU B N 1
ATOM 11368 C CA . LEU B 1 725 ? 9.945 47.469 8.383 1 90.56 725 LEU B CA 1
ATOM 11369 C C . LEU B 1 725 ? 10.031 46.812 9.75 1 90.56 725 LEU B C 1
ATOM 11371 O O . LEU B 1 725 ? 9.039 46.25 10.227 1 90.56 725 LEU B O 1
ATOM 11375 N N . TYR B 1 726 ? 11.086 46.844 10.367 1 92.12 726 TYR B N 1
ATOM 11376 C CA . TYR B 1 726 ? 11.258 46.25 11.688 1 92.12 726 TYR B CA 1
ATOM 11377 C C . TYR B 1 726 ? 10.336 46.906 12.711 1 92.12 726 TYR B C 1
ATOM 11379 O O . TYR B 1 726 ? 9.703 46.219 13.516 1 92.12 726 TYR B O 1
ATOM 11387 N N . SER B 1 727 ? 10.359 48.219 12.68 1 89.69 727 SER B N 1
ATOM 11388 C CA . SER B 1 727 ? 9.5 48.969 13.586 1 89.69 727 SER B CA 1
ATOM 11389 C C . SER B 1 727 ? 8.031 48.656 13.336 1 89.69 727 SER B C 1
ATOM 11391 O O . SER B 1 727 ? 7.242 48.562 14.281 1 89.69 727 SER B O 1
ATOM 11393 N N . GLN B 1 728 ? 7.781 48.5 12.125 1 85.5 728 GLN B N 1
ATOM 11394 C CA . GLN B 1 728 ? 6.406 48.156 11.773 1 85.5 728 GLN B CA 1
ATOM 11395 C C . GLN B 1 728 ? 6.02 46.812 12.344 1 85.5 728 GLN B C 1
ATOM 11397 O O . GLN B 1 728 ? 4.93 46.625 12.891 1 85.5 728 GLN B O 1
ATOM 11402 N N . LEU B 1 729 ? 6.934 45.844 12.125 1 84.44 729 LEU B N 1
ATOM 11403 C CA . LEU B 1 729 ? 6.688 44.5 12.633 1 84.44 729 LEU B CA 1
ATOM 11404 C C . LEU B 1 729 ? 6.578 44.5 14.156 1 84.44 729 LEU B C 1
ATOM 11406 O O . LEU B 1 729 ? 5.754 43.781 14.727 1 84.44 729 LEU B O 1
ATOM 11410 N N . ALA B 1 730 ? 7.324 45.281 14.805 1 82.5 730 ALA B N 1
ATOM 11411 C CA . ALA B 1 730 ? 7.32 45.406 16.266 1 82.5 730 ALA B CA 1
ATOM 11412 C C . ALA B 1 730 ? 6.016 46 16.75 1 82.5 730 ALA B C 1
ATOM 11414 O O . ALA B 1 730 ? 5.445 45.562 17.75 1 82.5 730 ALA B O 1
ATOM 11415 N N . LEU B 1 731 ? 5.602 46.969 16.031 1 75.94 731 LEU B N 1
ATOM 11416 C CA . LEU B 1 731 ? 4.355 47.656 16.406 1 75.94 731 LEU B CA 1
ATOM 11417 C C . LEU B 1 731 ? 3.174 46.688 16.266 1 75.94 731 LEU B C 1
ATOM 11419 O O . LEU B 1 731 ? 2.252 46.75 17.094 1 75.94 731 LEU B O 1
ATOM 11423 N N . GLU B 1 732 ? 3.367 45.969 15.258 1 72.75 732 GLU B N 1
ATOM 11424 C CA . GLU B 1 732 ? 2.309 45 15.055 1 72.75 732 GLU B CA 1
ATOM 11425 C C . GLU B 1 732 ? 2.219 44.031 16.219 1 72.75 732 GLU B C 1
ATOM 11427 O O . GLU B 1 732 ? 1.151 43.469 16.5 1 72.75 732 GLU B O 1
ATOM 11432 N N . GLN B 1 733 ? 3.344 43.844 16.906 1 70.19 733 GLN B N 1
ATOM 11433 C CA . GLN B 1 733 ? 3.389 42.938 18.031 1 70.19 733 GLN B CA 1
ATOM 11434 C C . GLN B 1 733 ? 3.271 43.688 19.359 1 70.19 733 GLN B C 1
ATOM 11436 O O . GLN B 1 733 ? 3.453 43.094 20.422 1 70.19 733 GLN B O 1
ATOM 11441 N N . GLY B 1 734 ? 3.07 44.969 19.344 1 68.12 734 GLY B N 1
ATOM 11442 C CA . GLY B 1 734 ? 2.867 45.75 20.531 1 68.12 734 GLY B CA 1
ATOM 11443 C C . GLY B 1 734 ? 4.164 46.188 21.188 1 68.12 734 GLY B C 1
ATOM 11444 O O . GLY B 1 734 ? 4.18 46.562 22.375 1 68.12 734 GLY B O 1
ATOM 11445 N N . ILE B 1 735 ? 5.195 46.062 20.469 1 74.5 735 ILE B N 1
ATOM 11446 C CA . ILE B 1 735 ? 6.492 46.406 21.016 1 74.5 735 ILE B CA 1
ATOM 11447 C C . ILE B 1 735 ? 6.824 47.875 20.641 1 74.5 735 ILE B C 1
ATOM 11449 O O . ILE B 1 735 ? 6.73 48.25 19.484 1 74.5 735 ILE B O 1
ATOM 11453 N N . ARG B 1 736 ? 7.023 48.781 21.641 1 72.31 736 ARG B N 1
ATOM 11454 C CA . ARG B 1 736 ? 7.336 50.188 21.406 1 72.31 736 ARG B CA 1
ATOM 11455 C C . ARG B 1 736 ? 8.758 50.531 21.859 1 72.31 736 ARG B C 1
ATOM 11457 O O . ARG B 1 736 ? 9.32 49.812 22.703 1 72.31 736 ARG B O 1
ATOM 11464 N N . PRO B 1 737 ? 9.383 51.469 21.203 1 66.75 737 PRO B N 1
ATOM 11465 C CA . PRO B 1 737 ? 10.742 51.875 21.609 1 66.75 737 PRO B CA 1
ATOM 11466 C C . PRO B 1 737 ? 10.812 52.344 23.047 1 66.75 737 PRO B C 1
ATOM 11468 O O . PRO B 1 737 ? 9.836 52.906 23.578 1 66.75 737 PRO B O 1
ATOM 11471 N N . SER B 1 738 ? 11.75 51.875 23.859 1 57.66 738 SER B N 1
ATOM 11472 C CA . SER B 1 738 ? 11.938 52.375 25.219 1 57.66 738 SER B CA 1
ATOM 11473 C C . SER B 1 738 ? 12.234 53.875 25.219 1 57.66 738 SER B C 1
ATOM 11475 O O . SER B 1 738 ? 13.008 54.344 24.375 1 57.66 738 SER B O 1
ATOM 11477 N N . SER B 1 739 ? 11.344 54.719 25.625 1 48 739 SER B N 1
ATOM 11478 C CA . SER B 1 739 ? 11.578 56.156 25.766 1 48 739 SER B CA 1
ATOM 11479 C C . SER B 1 739 ? 12.891 56.406 26.5 1 48 739 SER B C 1
ATOM 11481 O O . SER B 1 739 ? 13.172 55.812 27.531 1 48 739 SER B O 1
ATOM 11483 N N . THR B 1 740 ? 13.906 56.812 25.906 1 42.78 740 THR B N 1
ATOM 11484 C CA . THR B 1 740 ? 15.055 57.406 26.578 1 42.78 740 THR B CA 1
ATOM 11485 C C . THR B 1 740 ? 14.594 58.406 27.656 1 42.78 740 THR B C 1
ATOM 11487 O O . THR B 1 740 ? 13.844 59.344 27.359 1 42.78 740 THR B O 1
ATOM 11490 N N . ASN B 1 741 ? 14.43 58.094 28.938 1 37.19 741 ASN B N 1
ATOM 11491 C CA . ASN B 1 741 ? 14.445 59.094 30.016 1 37.19 741 ASN B CA 1
ATOM 11492 C C . ASN B 1 741 ? 15.562 60.094 29.828 1 37.19 741 ASN B C 1
ATOM 11494 O O . ASN B 1 741 ? 16.75 59.75 29.875 1 37.19 741 ASN B O 1
ATOM 11498 N N . VAL B 1 742 ? 15.477 61.219 29.094 1 37.06 742 VAL B N 1
ATOM 11499 C CA . VAL B 1 742 ? 16.266 62.438 29.234 1 37.06 742 VAL B CA 1
ATOM 11500 C C . VAL B 1 742 ? 16.328 62.844 30.703 1 37.06 742 VAL B C 1
ATOM 11502 O O . VAL B 1 742 ? 15.305 63.156 31.297 1 37.06 742 VAL B O 1
ATOM 11505 N N . SER B 1 743 ? 17.203 62.188 31.547 1 34.94 743 SER B N 1
ATOM 11506 C CA . SER B 1 743 ? 17.625 62.812 32.812 1 34.94 743 SER B CA 1
ATOM 11507 C C . SER B 1 743 ? 17.859 64.312 32.625 1 34.94 743 SER B C 1
ATOM 11509 O O . SER B 1 743 ? 18.703 64.75 31.844 1 34.94 743 SER B O 1
ATOM 11511 N N . LEU B 1 744 ? 16.875 65.125 32.812 1 32.38 744 LEU B N 1
ATOM 11512 C CA . LEU B 1 744 ? 16.953 66.562 33.094 1 32.38 744 LEU B CA 1
ATOM 11513 C C . LEU B 1 744 ? 17.922 66.875 34.219 1 32.38 744 LEU B C 1
ATOM 11515 O O . LEU B 1 744 ? 17.703 66.438 35.344 1 32.38 744 LEU B O 1
ATOM 11519 N N . SER B 1 745 ? 19.234 66.875 34.031 1 32.47 745 SER B N 1
ATOM 11520 C CA . SER B 1 745 ? 20.172 67.5 34.969 1 32.47 745 SER B CA 1
ATOM 11521 C C . SER B 1 745 ? 19.625 68.812 35.438 1 32.47 745 SER B C 1
ATOM 11523 O O . SER B 1 745 ? 19.219 69.688 34.656 1 32.47 745 SER B O 1
ATOM 11525 N N . PRO B 1 746 ? 19.125 68.875 36.75 1 35.75 746 PRO B N 1
ATOM 11526 C CA . PRO B 1 746 ? 18.844 70.188 37.281 1 35.75 746 PRO B CA 1
ATOM 11527 C C . PRO B 1 746 ? 19.953 71.188 37 1 35.75 746 PRO B C 1
ATOM 11529 O O . PRO B 1 746 ? 21.125 70.812 36.844 1 35.75 746 PRO B O 1
ATOM 11532 N N . ALA B 1 747 ? 19.641 72.438 36.656 1 29.22 747 ALA B N 1
ATOM 11533 C CA . ALA B 1 747 ? 20.625 73.5 36.844 1 29.22 747 ALA B CA 1
ATOM 11534 C C . ALA B 1 747 ? 21.078 73.562 38.281 1 29.22 747 ALA B C 1
ATOM 11536 O O . ALA B 1 747 ? 20.266 73.438 39.219 1 29.22 747 ALA B O 1
#

Sequence (1494 aa):
MKRRCIALVLASVSSVSAYTQSIGVRRELSSSAAATHHPTLRHHSRNLRHFSSCRRRIGGREPLLQSLSSSNGDSFTPKTQTVIQSLTYFLRFVVQTIQSRRVIEERQDGHEPEPPKLGIRASFRKLNDSRKSLIRLVGYDSSLLVPAFSFLVLGAFMSSVIPHYYSSCISCVAAGEPSREKIVMAIAGLGITTLLEAIFTGCRGALFWIAGTRANYNVRVKLHRNLLLQEAAFFDETETGFLLSRLNNDVNKIGMVISFHVNIVLRQLAQFIFGSAFLLRIQPKLALVAFGGIGVVAWISKVYGEFARVLAERLQELFAKSSAVAETSFSLSETVRAFDGVSIESDRYESSQYDALQLEEVQAWAYGSHKFVSDAVQAALQCLLLFSCWTLGRAGSIPAARLTSFLFYTNYVLESSNEVGDQWAKIQSAIGASTNVFDLIRRIPKVRDPLEVTNTLREVNAAQNLINGANDHRPVIKFSDLTVAYGTMEKPALKKVNLDISRGDKVAIVGRSGSGKSSMLRTVLRFYDPLAGNCTLDGVDLKAMKRSDLASKVVVVEQEPHLFPMSLMDNVLYGIEMDAVDESTGEKSYSDKFRVAVSEALSLAGLSVTGEDNQLGLELDTRVGEGGRTLSGGQRQRVAIARSLVRYPDVLLLDEPTAALDSQSEKVVVEALESAMSKTRCMLMVTHRLGVIRSLGINKVVVLDRGKIVEVGDPEELLRKADGLYSQLALEQGIRPSSTNVSLSPAMKRRCIALVLASVSSVSAYTQSIGVRRELSSSAAATHHPTLRHHSRNLRHFSSCRRRIGGREPLLQSLSSSNGDSFTPKTQTVIQSLTYFLRFVVQTIQSRRVIEERQDGHEPEPPKLGIRASFRKLNDSRKSLIRLVGYDSSLLVPAFSFLVLGAFMSSVIPHYYSSCISCVAAGEPSREKIVMAIAGLGITTLLEAIFTGCRGALFWIAGTRANYNVRVKLHRNLLLQEAAFFDETETGFLLSRLNNDVNKIGMVISFHVNIVLRQLAQFIFGSAFLLRIQPKLALVAFGGIGVVAWISKVYGEFARVLAERLQELFAKSSAVAETSFSLSETVRAFDGVSIESDRYESSQYDALQLEEVQAWAYGSHKFVSDAVQAALQCLLLFSCWTLGRAGSIPAARLTSFLFYTNYVLESSNEVGDQWAKIQSAIGASTNVFDLIRRIPKVRDPLEVTNTLREVNAAQNLINGANDHRPVIKFSDLTVAYGTMEKPALKKVNLDISRGDKVAIVGRSGSGKSSMLRTVLRFYDPLAGNCTLDGVDLKAMKRSDLASKVVVVEQEPHLFPMSLMDNVLYGIEMDAVDESTGEKSYSDKFRVAVSEALSLAGLSVTGEDNQLGLELDTRVGEGGRTL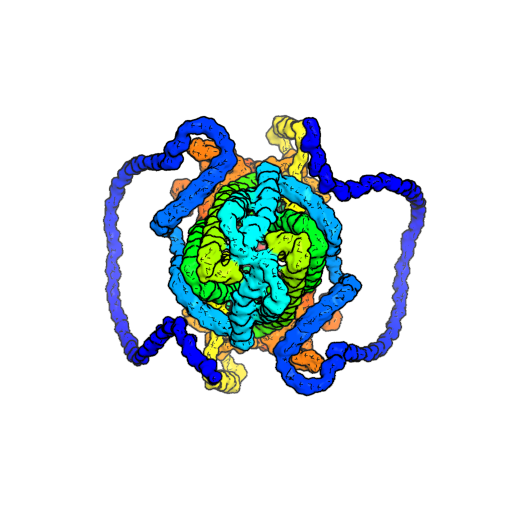SGGQRQRVAIARSLVRYPDVLLLDEPTAALDSQSEKVVVEALESAMSKTRCMLMVTHRLGVIRSLGINKVVVLDRGKIVEVGDPEELLRKADGLYSQLALEQGIRPSSTNVSLSPA

Foldseek 3Di:
DPPPDDPDPPPPDPPPDPCPDDDDDPDDPDDDDDDDDPDDDDDDDDDDDDPDDPPDDPPPPPPVVPPPPPDDPDCPDPVVVLLVVLVVVLVVCLVCVVVVVPDVPPPPPDDDPPPPPLPPVSLVVLVVVLVVVLCVQLVPPCVLVVLLVVLLLLLLLLVLCLLLLVLQLVCCVVVVPPDPVSNVVSVVSNVVSVVSSVVSVVSNLVSQLVSLVSSLVSLLVLLVVLLVQAFPLVPVPDDPVNSVCLNPVLSNLSSCLRNPLVSLQSSLVSNLVSLLVLLCVLPVVLSVLLVVLLVVLVVLVVSLVVVLVVLVVVLVVLVVVLVVLVVVCVVCVVVCVVVVVPVVSVVVSVVSVVVSVSSVVSNVSSVVVSVVVSVVSVVVSLVVLVVVLVVCVVVVPHPNSSSSSSSSSSVSNSVSPVPNVVSVVSSSVSSVSSVVSVCSSPDDHPQAADPCPPPVVVCVVVVVVVVCPPPNFAFQKWWALFWAARDPDPATLAGGETDGHHFPAEEEEAEDPSLNQVVVVCVLLPSDDTPDTFMDGVRHTPSNDHNLVSCLAEAEQAQFFAADQFFLLCRLCPPPAADDADPVPRHGHHDVVSVVLLQVLLVLLQCHCDDPSNPVVGDRRFTEHDVGDDDDRLSSLSSSLSSLQSSLHQEYEYEASPVPHDPVSSVSNLSSVLVSCVSYRYYYYYHLDVVSCVSSVHQWYWYGGNNYTDDIGGLLVQCPPPPHPSVVSCVVVVHHRDPPPPPPPDD/DDPDDDPDDDPPPDDPPPPPDDDDDDDDDDDDDDYDDDDDDDDDDDDPDDPDDPPPDPPPPDPVVPPPPPDDPDCPDPVVVLLVVLVVVLVVCLVCVVVVVPPVPPPPPDDDPPPPPLPPVSLVVLVVVLVVVLCVQLVPPCVLVVLLVVLLLLLLLLVLCLLLLVLQLVCCVVVVPPDPVSNVVSVVSNVVSVVSSVVSVVSNLVSQLVSLVSSLVSLLVLLVVLLVQAFPLVPVVDDPVNSVCLNPVLSNLSSCCRNPLVSLQSSLVSNLVSLLVLLCVLPVVLSVLLVVLLVVLVVLVVSLVVVLVVLVVVLVVLVVVLVVLVVVCVVCVVVCVVVVVPVVSVVVSVVSVVVSVSSVVSNVSSVVVSVVVSVVSVVVSLVVLVVVLVVCVVVVPHPNSSSSSSSSSSVSNSVSPPPNVVSVVSSSVSSVSSVVSVCSSPDDHPQAADDCPPPVVVCVVVVVVVVCPPPNFAFQKWWAQFWAARDPDPATLAGGETDGHHFPAEEEEAEDPSLNQVVVVCVLLPSDDTPDTFMDGVRHTPSNDHNLVSCLAEAEQAQFFAADQFFLLCRLCPPPAADDADPVPRHGHHDVVSVVLLQVLLVLLQCHCDDPSNPVVGDRRFTEHDVGDDDDRLSSLSSSLSSLQSSLHQEYEYEASPVPHDPVSSVSNLSSVLVSCVSYRYYYYYHLDVVSCVSSVRQWYWYGGNNYTDDIGGLLVQCPPPPHPSVVSCVVVVHHRDPPPPPPPDD

Organism: Thalassiosira oceanica (NCBI:txid159749)